Protein AF-A0A540KTK8-F1 (afdb_monomer)

Radius of gyration: 36.91 Å; Cα contacts (8 Å, |Δi|>4): 1486; chains: 1; bounding box: 95×71×93 Å

Mean predicted aligned error: 11.02 Å

Solvent-accessible surface area (backbone atoms only — not comparable to full-atom values): 42888 Å² total; per-residue (Å²): 138,80,81,57,73,76,60,52,56,57,49,34,69,71,64,74,81,53,62,68,55,43,36,83,88,58,86,72,78,98,65,78,81,91,74,79,92,80,66,54,63,96,42,69,66,57,46,52,49,52,51,54,61,67,69,63,66,48,42,72,64,64,72,66,74,51,97,53,94,58,35,65,59,53,51,47,52,49,51,52,56,76,32,62,93,39,93,27,34,44,66,66,49,40,77,24,36,33,46,79,21,66,17,79,89,60,50,68,84,64,63,44,34,71,85,49,83,60,83,89,44,50,72,42,59,31,48,31,44,48,40,85,72,72,78,46,80,72,44,78,41,58,84,63,68,100,51,72,94,51,87,45,50,62,56,81,76,28,48,21,42,38,37,38,45,77,50,70,78,64,75,90,50,67,90,43,44,78,44,81,44,72,74,40,62,33,58,40,74,51,50,20,21,55,50,32,82,72,46,63,87,65,102,49,85,35,37,42,19,36,42,28,28,46,60,22,36,64,48,79,78,61,75,54,76,45,70,56,70,30,33,45,60,34,52,34,34,39,38,44,40,66,81,67,55,75,51,70,73,85,86,68,87,74,67,90,87,67,82,78,92,81,82,86,83,60,70,52,80,61,85,78,92,70,93,82,74,89,89,81,89,79,87,86,83,83,81,86,78,88,86,80,85,87,80,84,86,81,80,88,82,88,78,87,86,75,82,85,86,83,80,83,79,88,74,70,81,71,92,62,58,53,74,53,68,34,82,41,85,82,53,54,46,79,59,48,45,40,32,39,37,34,26,36,72,46,40,79,71,46,68,47,77,45,94,69,78,82,38,47,46,71,33,71,50,74,45,50,46,85,80,36,89,58,34,64,54,59,71,73,52,84,55,72,46,38,39,42,34,44,37,34,22,32,69,56,62,58,64,76,48,61,48,66,42,73,80,44,74,52,72,45,77,49,85,63,90,62,83,89,71,59,42,50,83,75,86,64,93,34,57,47,51,76,46,80,58,89,60,29,44,37,40,30,38,87,66,58,32,40,39,33,33,32,45,72,69,45,22,52,43,40,40,30,47,66,81,45,69,47,39,72,39,36,55,39,82,37,51,65,67,18,57,38,67,35,30,53,9,37,58,80,69,1,54,45,42,45,36,53,75,67,34,50,82,41,55,40,78,44,45,78,42,47,47,79,79,44,77,60,63,42,39,38,31,36,42,21,31,35,30,35,18,55,69,72,72,95,85,76,79,59,69,75,83,54,42,48,26,44,32,44,36,37,40,40,38,36,32,82,57,33,35,37,43,39,40,40,38,41,42,42,75,86,47,64,65,38,53,30,42,32,34,34,35,26,28,32,54,62,43,34,44,34,38,35,35,19,33,26,92,58,72,24,42,80,78,55,35,91,87,35,46,77,29,63,44,76,48,43,39,78,74,42,62,62,86,42,63,57,36,31,65,60,33,30,27,27,58,24,46,35,40,32,33,19,25,98,81,35,41,34,41,32,40,30,50,23,45,84,38,66,50,22,37,36,33,48,28,42,52,44,55,68,49,25,55,67,25,74,36,49,92,70,56,67,76,53,86,36,28,40,34,36,52,18,70,41,62,34,37,70,57,64,90,48,56,58,40,72,50,58,54,77,93,37,55,35,69,38,52,74,48,74,46,31,36,32,36,34,75,32,39,71,91,50,53,68,62,58,58,52,58,65,32,55,87,126

InterPro domains:
  IPR004199 Beta galactosidase small chain/ domain 5 [PF02929] (448-729)
  IPR004199 Beta galactosidase small chain/ domain 5 [SM01038] (442-730)
  IPR006104 Glycosyl hydrolases family 2, sugar binding domain [PF02837] (89-242)
  IPR008979 Galactose-binding-like domain superfamily [SSF49785] (87-242)
  IPR011013 Galactose mutarotase-like domain superfamily [SSF74650] (441-732)
  IPR013783 Immunoglobulin-like fold [G3DSA:2.60.40.10] (321-419)
  IPR014718 Glycoside hydrolase-type carbohydrate-binding [G3DSA:2.70.98.10] (435-731)
  IPR032312 Beta-galactosidase, domain 4 [PF16353] (324-415)
  IPR036156 Beta-Galactosidase/glucuronidase domain superfamily [SSF49303] (324-417)
  IPR050347 Bacterial Beta-galactosidase [PTHR46323] (323-742)

Nearest PDB structures (foldseek):
  6s6z-assembly1_A  TM=7.942E-01  e=2.514E-50  Thermotoga maritima MSB8
  3iaq-assembly1_C  TM=7.699E-01  e=2.601E-45  Escherichia coli K-12
  1px3-assembly1_D  TM=7.746E-01  e=5.656E-45  Escherichia coli
  6x1q-assembly1_A  TM=7.614E-01  e=4.146E-45  Escherichia coli K-12
  1yq2-assembly1_F  TM=7.363E-01  e=3.894E-36  Arthrobacter sp. C2-2

Organism: Malus baccata (NCBI:txid106549)

pLDDT: mean 84.88, std 19.75, range [27.33, 98.75]

Foldseek 3Di:
DDDDPVVVVVVQVVVVPDDLLQDPVPPDDPDDDDDDDDLADPDPVLVVVLVVVVVLQFQVVVVPCDPDPCNLVVQQVVQCSNNPPRPFKDWPFFKWFKDKDQAPVRPPPLCQAPPDDSVVGDIDTPPDFCCVVVPDPKDFDAQDDPFDDDGPDTDRRWIKMKTKDKDADDPVLPQWDKDKDQPDFPDDKWKEKNSHGPDDDDNDMIMIMMIWTLHGSSVVVVNHRDISTGGSNHIIMMGTHHPWDWDFDDPDDDPPVDDDDDDDTDTDTDDPVPPDDDDDDDDPDDDDDDDDDDDDDDDDDDDDPDDDDDDDPPDDPPDFWDKDFAQDAADKCPQKWKKKWKDFLQHTLDIDTDDDDTAGHGGMDIGTQCNDPCNVSVVPDPGQWMKMKMWIWGCQADSNGGGGDTPDIAMDIDDGPDDDFFQDFPQDVFFWDWDDDPQWTWTGDPQQKIWIAGFFQRWGQWIDGSNRTWFHGTKDKAQDWFDDLLQPAAPCQHVVNLCVVVLSVQWDKGWPGKDFPDDDRFKTKIKIKIFGAGDDDPDDDDRVVRGQKIKIWIWIQGSQRKTKIKIKMAGDQPRFFTQFTWMKGWTALQLFKKKWFAFDDAAADPVRGRPTDGHIDIDGQVVLDDFDQQFTGGSKTPFTQKMWRAGPQWKTKIKGFGTPQTGWIKHKHQADSVQRNPGRGSVPGDGHRIIMMITTSAGADPAPPDSNHNGGDPVRTHRSGIDIGMMMMGIIHNVDDSVNVVVSRDDD

Structure (mmCIF, N/CA/C/O backbone):
data_AF-A0A540KTK8-F1
#
_entry.id   AF-A0A540KTK8-F1
#
loop_
_atom_site.group_PDB
_atom_site.id
_atom_site.type_symbol
_atom_site.label_atom_id
_atom_site.label_alt_id
_atom_site.label_comp_id
_atom_site.label_asym_id
_atom_site.label_entity_id
_atom_site.label_seq_id
_atom_site.pdbx_PDB_ins_code
_atom_site.Cartn_x
_atom_site.Cartn_y
_atom_site.Cartn_z
_atom_site.occupancy
_atom_site.B_iso_or_equiv
_atom_site.auth_seq_id
_atom_site.auth_comp_id
_atom_site.auth_asym_id
_atom_site.auth_atom_id
_atom_site.pdbx_PDB_model_num
ATOM 1 N N . MET A 1 1 ? 54.834 -14.622 -42.877 1.00 32.75 1 MET A N 1
ATOM 2 C CA . MET A 1 1 ? 53.481 -14.183 -43.273 1.00 32.75 1 MET A CA 1
ATOM 3 C C . MET A 1 1 ? 52.614 -14.211 -42.028 1.00 32.75 1 MET A C 1
ATOM 5 O O . MET A 1 1 ? 52.207 -15.285 -41.616 1.00 32.75 1 MET A O 1
ATOM 9 N N . ALA A 1 2 ? 52.455 -13.066 -41.367 1.00 29.42 2 ALA A N 1
ATOM 10 C CA . ALA A 1 2 ? 51.596 -12.933 -40.195 1.00 29.42 2 ALA A CA 1
ATOM 11 C C . ALA A 1 2 ? 50.183 -12.587 -40.683 1.00 29.42 2 ALA A C 1
ATOM 13 O O . ALA A 1 2 ? 50.001 -11.571 -41.353 1.00 29.42 2 ALA A O 1
ATOM 14 N N . SER A 1 3 ? 49.210 -13.457 -40.415 1.00 32.19 3 SER A N 1
ATOM 15 C CA . SER A 1 3 ? 47.793 -13.151 -40.616 1.00 32.19 3 SER A CA 1
ATOM 16 C C . SER A 1 3 ? 47.411 -11.979 -39.715 1.00 32.19 3 SER A C 1
ATOM 18 O O . SER A 1 3 ? 47.744 -11.977 -38.532 1.00 32.19 3 SER A O 1
ATOM 20 N N . SER A 1 4 ? 46.726 -10.981 -40.261 1.00 36.34 4 SER A N 1
ATOM 21 C CA . SER A 1 4 ? 46.251 -9.833 -39.495 1.00 36.34 4 SER A CA 1
ATOM 22 C C . SER A 1 4 ? 45.238 -10.277 -38.420 1.00 36.34 4 SER A C 1
ATOM 24 O O . SER A 1 4 ? 44.406 -11.148 -38.677 1.00 36.34 4 SER A O 1
ATOM 26 N N . LEU A 1 5 ? 45.278 -9.656 -37.230 1.00 42.25 5 LEU A N 1
ATOM 27 C CA . LEU A 1 5 ? 44.329 -9.870 -36.114 1.00 42.25 5 LEU A CA 1
ATOM 28 C C . LEU A 1 5 ? 42.838 -10.026 -36.529 1.00 42.25 5 LEU A C 1
ATOM 30 O O . LEU A 1 5 ? 42.141 -10.846 -35.935 1.00 42.25 5 LEU A O 1
ATOM 34 N N . PRO A 1 6 ? 42.311 -9.303 -37.546 1.00 41.12 6 PRO A N 1
ATOM 35 C CA . PRO A 1 6 ? 40.925 -9.455 -37.996 1.00 41.12 6 PRO A CA 1
ATOM 36 C C . PRO A 1 6 ? 40.579 -10.840 -38.559 1.00 41.12 6 PRO A C 1
ATOM 38 O O . PRO A 1 6 ? 39.434 -11.263 -38.432 1.00 41.12 6 PRO A O 1
ATOM 41 N N . GLY A 1 7 ? 41.539 -11.541 -39.174 1.00 43.59 7 GLY A N 1
ATOM 42 C CA . GLY A 1 7 ? 41.338 -12.901 -39.685 1.00 43.59 7 GLY A CA 1
ATOM 43 C C . GLY A 1 7 ? 41.324 -13.958 -38.579 1.00 43.59 7 GLY A C 1
ATOM 44 O O . GLY A 1 7 ? 40.650 -14.975 -38.715 1.00 43.59 7 GLY A O 1
ATOM 45 N N . GLN A 1 8 ? 42.004 -13.695 -37.456 1.00 47.50 8 GLN A N 1
ATOM 46 C CA . GLN A 1 8 ? 42.014 -14.599 -36.305 1.00 47.50 8 GLN A CA 1
ATOM 47 C C . GLN A 1 8 ? 40.641 -14.665 -35.632 1.00 47.50 8 GLN A C 1
ATOM 49 O O . GLN A 1 8 ? 40.170 -15.769 -35.398 1.00 47.50 8 GLN A O 1
ATOM 54 N N . LEU A 1 9 ? 39.952 -13.539 -35.404 1.00 50.25 9 LEU A N 1
ATOM 55 C CA . LEU A 1 9 ? 38.662 -13.545 -34.692 1.00 50.25 9 LEU A CA 1
ATOM 56 C C . LEU A 1 9 ? 37.516 -14.183 -35.494 1.00 50.25 9 LEU A C 1
ATOM 58 O O . LEU A 1 9 ? 36.691 -14.888 -34.924 1.00 50.25 9 LEU A O 1
ATOM 62 N N . VAL A 1 10 ? 37.504 -14.003 -36.821 1.00 50.88 10 VAL A N 1
ATOM 63 C CA . VAL A 1 10 ? 36.563 -14.706 -37.714 1.00 50.88 10 VAL A CA 1
ATOM 64 C C . VAL A 1 10 ? 36.838 -16.213 -37.693 1.00 50.88 10 VAL A C 1
ATOM 66 O O . VAL A 1 10 ? 35.912 -16.991 -37.502 1.00 50.88 10 VAL A O 1
ATOM 69 N N . SER A 1 11 ? 38.112 -16.628 -37.743 1.00 45.78 11 SER A N 1
ATOM 70 C CA . SER A 1 11 ? 38.468 -18.047 -37.600 1.00 45.78 11 SER A CA 1
ATOM 71 C C . SER A 1 11 ? 38.177 -18.614 -36.201 1.00 45.78 11 SER A C 1
ATOM 73 O O . SER A 1 11 ? 37.925 -19.804 -36.071 1.00 45.78 11 SER A O 1
ATOM 75 N N . LEU A 1 12 ? 38.202 -17.787 -35.147 1.00 51.50 12 LEU A N 1
ATOM 76 C CA . LEU A 1 12 ? 37.917 -18.195 -33.765 1.00 51.50 12 LEU A CA 1
ATOM 77 C C . LEU A 1 12 ? 36.414 -18.413 -33.538 1.00 51.50 12 LEU A C 1
ATOM 79 O O . LEU A 1 12 ? 36.048 -19.374 -32.865 1.00 51.50 12 LEU A O 1
ATOM 83 N N . LEU A 1 13 ? 35.563 -17.585 -34.158 1.00 54.03 13 LEU A N 1
ATOM 84 C CA . LEU A 1 13 ? 34.109 -17.783 -34.205 1.00 54.03 13 LEU A CA 1
ATOM 85 C C . LEU A 1 13 ? 33.723 -19.039 -35.011 1.00 54.03 13 LEU A C 1
ATOM 87 O O . LEU A 1 13 ? 32.756 -19.711 -34.667 1.00 54.03 13 LEU A O 1
ATOM 91 N N . GLU A 1 14 ? 34.485 -19.373 -36.057 1.00 50.56 14 GLU A N 1
ATOM 92 C CA . GLU A 1 14 ? 34.220 -20.516 -36.947 1.00 50.56 14 GLU A CA 1
ATOM 93 C C . GLU A 1 14 ? 34.811 -21.852 -36.447 1.00 50.56 14 GLU A C 1
ATOM 95 O O . GLU A 1 14 ? 34.229 -22.907 -36.694 1.00 50.56 14 GLU A O 1
ATOM 100 N N . ASN A 1 15 ? 35.935 -21.842 -35.714 1.00 46.81 15 ASN A N 1
ATOM 101 C CA . ASN A 1 15 ? 36.634 -23.064 -35.276 1.00 46.81 15 ASN A CA 1
ATOM 102 C C . ASN A 1 15 ? 36.137 -23.650 -33.940 1.00 46.81 15 ASN A C 1
ATOM 104 O O . ASN A 1 15 ? 36.645 -24.685 -33.508 1.00 46.81 15 ASN A O 1
ATOM 108 N N . GLY A 1 16 ? 35.183 -23.008 -33.256 1.00 53.53 16 GLY A N 1
ATOM 109 C CA . GLY A 1 16 ? 34.512 -23.553 -32.065 1.00 53.53 16 GLY A CA 1
ATOM 110 C C . GLY A 1 16 ? 35.394 -23.800 -30.829 1.00 53.53 16 GLY A C 1
ATOM 111 O O . GLY A 1 16 ? 34.918 -24.394 -29.864 1.00 53.53 16 GLY A O 1
ATOM 112 N N . GLN A 1 17 ? 36.664 -23.377 -30.839 1.00 55.00 17 GLN A N 1
ATOM 113 C CA . GLN A 1 17 ? 37.607 -23.557 -29.722 1.00 55.00 17 GLN A CA 1
ATOM 114 C C . GLN A 1 17 ? 37.666 -22.367 -28.758 1.00 55.00 17 GLN A C 1
ATOM 116 O O . GLN A 1 17 ? 38.272 -22.480 -27.696 1.00 55.00 17 GLN A O 1
ATOM 121 N N . HIS A 1 18 ? 37.064 -21.232 -29.112 1.00 70.81 18 HIS A N 1
ATOM 122 C CA . HIS A 1 18 ? 37.134 -20.009 -28.323 1.00 70.81 18 HIS A CA 1
ATOM 123 C C . HIS A 1 18 ? 35.743 -19.392 -28.175 1.00 70.81 18 HIS A C 1
ATOM 125 O O . HIS A 1 18 ? 35.092 -19.054 -29.164 1.00 70.81 18 HIS A O 1
ATOM 131 N N . HIS A 1 19 ? 35.276 -19.288 -26.933 1.00 83.38 19 HIS A N 1
ATOM 132 C CA . HIS A 1 19 ? 33.955 -18.777 -26.594 1.00 83.38 19 HIS A CA 1
ATOM 133 C C . HIS A 1 19 ? 34.055 -17.277 -26.309 1.00 83.38 19 HIS A C 1
ATOM 135 O O . HIS A 1 19 ? 34.452 -16.868 -25.225 1.00 83.38 19 HIS A O 1
ATOM 141 N N . VAL A 1 20 ? 33.695 -16.446 -27.288 1.00 85.56 20 VAL A N 1
ATOM 142 C CA . VAL A 1 20 ? 33.786 -14.977 -27.158 1.00 85.56 20 VAL A CA 1
ATOM 143 C C . VAL A 1 20 ? 32.895 -14.395 -26.053 1.00 85.56 20 VAL A C 1
ATOM 145 O O . VAL A 1 20 ? 33.119 -13.266 -25.646 1.00 85.56 20 VAL A O 1
ATOM 148 N N . TRP A 1 21 ? 31.890 -15.145 -25.588 1.00 88.88 21 TRP A N 1
ATOM 149 C CA . TRP A 1 21 ? 31.006 -14.781 -24.472 1.00 88.88 21 TRP A CA 1
ATOM 150 C C . TRP A 1 21 ? 31.538 -15.244 -23.101 1.00 88.88 21 TRP A C 1
ATOM 152 O O . TRP A 1 21 ? 30.820 -15.141 -22.115 1.00 88.88 21 TRP A O 1
ATOM 162 N N . GLU A 1 22 ? 32.750 -15.805 -23.045 1.00 92.62 22 GLU A N 1
ATOM 163 C CA . GLU A 1 22 ? 33.478 -16.168 -21.815 1.00 92.62 22 GLU A CA 1
ATOM 164 C C . GLU A 1 22 ? 34.892 -15.545 -21.812 1.00 92.62 22 GLU A C 1
ATOM 166 O O . GLU A 1 22 ? 35.793 -16.020 -21.119 1.00 92.62 22 GLU A O 1
ATOM 171 N N . ASP A 1 23 ? 35.123 -14.497 -22.615 1.00 89.94 23 ASP A N 1
ATOM 172 C CA . ASP A 1 23 ? 36.412 -13.804 -22.720 1.00 89.94 23 ASP A CA 1
ATOM 173 C C . ASP A 1 23 ? 36.270 -12.324 -22.353 1.00 89.94 23 ASP A C 1
ATOM 175 O O . ASP A 1 23 ? 35.988 -11.464 -23.190 1.00 89.94 23 ASP A O 1
ATOM 179 N N . GLN A 1 24 ? 36.586 -12.024 -21.093 1.00 90.81 24 GLN A N 1
ATOM 180 C CA . GLN A 1 24 ? 36.547 -10.675 -20.517 1.00 90.81 24 GLN A CA 1
ATOM 181 C C . GLN A 1 24 ? 37.462 -9.663 -21.228 1.00 90.81 24 GLN A C 1
ATOM 183 O O . GLN A 1 24 ? 37.325 -8.453 -21.033 1.00 90.81 24 GLN A O 1
ATOM 188 N N . SER A 1 25 ? 38.418 -10.117 -22.047 1.00 88.12 25 SER A N 1
ATOM 189 C CA . SER A 1 25 ? 39.257 -9.219 -22.844 1.00 88.12 25 SER A CA 1
ATOM 190 C C . SER A 1 25 ? 38.543 -8.686 -24.096 1.00 88.12 25 SER A C 1
ATOM 192 O O . SER A 1 25 ? 38.978 -7.683 -24.674 1.00 88.12 25 SER A O 1
ATOM 194 N N . ILE A 1 26 ? 37.419 -9.294 -24.499 1.00 85.81 26 ILE A N 1
ATOM 195 C CA . ILE A 1 26 ? 36.669 -8.970 -25.718 1.00 85.81 26 ILE A CA 1
ATOM 196 C C . ILE A 1 26 ? 35.339 -8.287 -25.368 1.00 85.81 26 ILE A C 1
ATOM 198 O O . ILE A 1 26 ? 34.255 -8.838 -25.494 1.00 85.81 26 ILE A O 1
ATOM 202 N N . ILE A 1 27 ? 35.409 -7.000 -25.025 1.00 84.00 27 ILE A N 1
ATOM 203 C CA . ILE A 1 27 ? 34.213 -6.195 -24.696 1.00 84.00 27 ILE A CA 1
ATOM 204 C C . ILE A 1 27 ? 33.415 -5.807 -25.956 1.00 84.00 27 ILE A C 1
ATOM 206 O O . ILE A 1 27 ? 32.197 -5.616 -25.930 1.00 84.00 27 ILE A O 1
ATOM 210 N N . LYS A 1 28 ? 34.106 -5.599 -27.085 1.00 85.50 28 LYS A N 1
ATOM 211 C CA . LYS A 1 28 ? 33.479 -5.226 -28.359 1.00 85.50 28 LYS A CA 1
ATOM 212 C C . LYS A 1 28 ? 34.345 -5.605 -29.557 1.00 85.50 28 LYS A C 1
ATOM 214 O O . LYS A 1 28 ? 35.549 -5.365 -29.556 1.00 85.50 28 LYS A O 1
ATOM 219 N N . TRP A 1 29 ? 33.719 -6.068 -30.638 1.00 84.44 29 TRP A N 1
ATOM 220 C CA . TRP A 1 29 ? 34.383 -6.270 -31.928 1.00 84.44 29 TRP A CA 1
ATOM 221 C C . TRP A 1 29 ? 33.657 -5.517 -33.041 1.00 84.44 29 TRP A C 1
ATOM 223 O O . TRP A 1 29 ? 32.446 -5.637 -33.204 1.00 84.44 29 TRP A O 1
ATOM 233 N N . ARG A 1 30 ? 34.405 -4.680 -33.777 1.00 85.56 30 ARG A N 1
ATOM 234 C CA . ARG A 1 30 ? 33.902 -3.786 -34.840 1.00 85.56 30 ARG A CA 1
ATOM 235 C C . ARG A 1 30 ? 32.660 -2.935 -34.462 1.00 85.56 30 ARG A C 1
ATOM 237 O O . ARG A 1 30 ? 31.932 -2.451 -35.329 1.00 85.56 30 ARG A O 1
ATOM 244 N N . LYS A 1 31 ? 32.456 -2.676 -33.168 1.00 87.69 31 LYS A N 1
ATOM 245 C CA . LYS A 1 31 ? 31.483 -1.709 -32.642 1.00 87.69 31 LYS A CA 1
ATOM 246 C C . LYS A 1 31 ? 32.111 -0.314 -32.640 1.00 87.69 31 LYS A C 1
ATOM 248 O O . LYS A 1 31 ? 33.236 -0.138 -32.173 1.00 87.69 31 LYS A O 1
ATOM 253 N N . ARG A 1 32 ? 31.382 0.677 -33.157 1.00 85.94 32 ARG A N 1
ATOM 254 C CA . ARG A 1 32 ? 31.798 2.090 -33.134 1.00 85.94 32 ARG A CA 1
ATOM 255 C C . ARG A 1 32 ? 31.865 2.621 -31.699 1.00 85.94 32 ARG A C 1
ATOM 257 O O . ARG A 1 32 ? 31.256 2.061 -30.788 1.00 85.94 32 ARG A O 1
ATOM 264 N N . ASP A 1 33 ? 32.605 3.706 -31.511 1.00 84.81 33 ASP A N 1
ATOM 265 C CA . ASP A 1 33 ? 32.634 4.411 -30.231 1.00 84.81 33 ASP A CA 1
ATOM 266 C C . ASP A 1 33 ? 31.297 5.085 -29.930 1.00 84.81 33 ASP A C 1
ATOM 268 O O . ASP A 1 33 ? 30.526 5.424 -30.835 1.00 84.81 33 ASP A O 1
ATOM 272 N N . ALA A 1 34 ? 31.029 5.256 -28.637 1.00 83.56 34 ALA A N 1
ATOM 273 C CA . ALA A 1 34 ? 29.803 5.866 -28.162 1.00 83.56 34 ALA A CA 1
ATOM 274 C C . ALA A 1 34 ? 29.676 7.325 -28.637 1.00 83.56 34 ALA A C 1
ATOM 276 O O . ALA A 1 34 ? 30.655 8.061 -28.811 1.00 83.56 34 ALA A O 1
ATOM 277 N N . HIS A 1 35 ? 28.435 7.743 -28.854 1.00 81.12 35 HIS A N 1
ATOM 278 C CA . HIS A 1 35 ? 28.073 9.107 -29.212 1.00 81.12 35 HIS A CA 1
ATOM 279 C C . HIS A 1 35 ? 26.664 9.415 -28.695 1.00 81.12 35 HIS A C 1
ATOM 281 O O . HIS A 1 35 ? 25.876 8.501 -28.449 1.00 81.12 35 HIS A O 1
ATOM 287 N N . VAL A 1 36 ? 26.326 10.701 -28.578 1.00 78.31 36 VAL A N 1
ATOM 288 C CA . VAL A 1 36 ? 24.957 11.147 -28.263 1.00 78.31 36 VAL A CA 1
ATOM 289 C C . VAL A 1 36 ? 23.946 10.639 -29.304 1.00 78.31 36 VAL A C 1
ATOM 291 O O . VAL A 1 36 ? 24.340 10.387 -30.446 1.00 78.31 36 VAL A O 1
ATOM 294 N N . PRO A 1 37 ? 22.650 10.490 -28.974 1.00 81.38 37 PRO A N 1
ATOM 295 C CA . PRO A 1 37 ? 21.648 10.024 -29.930 1.00 81.38 37 PRO A CA 1
ATOM 296 C C . PRO A 1 37 ? 21.630 10.849 -31.224 1.00 81.38 37 PRO A C 1
ATOM 298 O O . PRO A 1 37 ? 21.588 12.078 -31.196 1.00 81.38 37 PRO A O 1
ATOM 301 N N . LEU A 1 38 ? 21.632 10.169 -32.375 1.00 81.62 38 LEU A N 1
ATOM 302 C CA . LEU A 1 38 ? 21.627 10.808 -33.693 1.00 81.62 38 LEU A CA 1
ATOM 303 C C . LEU A 1 38 ? 20.331 10.501 -34.438 1.00 81.62 38 LEU A C 1
ATOM 305 O O . LEU A 1 38 ? 19.901 9.351 -34.521 1.00 81.62 38 LEU A O 1
ATOM 309 N N . ARG A 1 39 ? 19.738 11.543 -35.030 1.00 81.75 39 ARG A N 1
ATOM 310 C CA . ARG A 1 39 ? 18.542 11.448 -35.889 1.00 81.75 39 ARG A CA 1
ATOM 311 C C . ARG A 1 39 ? 18.796 11.875 -37.342 1.00 81.75 39 ARG A C 1
ATOM 313 O O . ARG A 1 39 ? 17.875 11.890 -38.146 1.00 81.75 39 ARG A O 1
ATOM 320 N N . CYS A 1 40 ? 20.062 12.158 -37.675 1.00 81.38 40 CYS A N 1
ATOM 321 C CA . CYS A 1 40 ? 20.578 12.368 -39.032 1.00 81.38 40 CYS A CA 1
ATOM 322 C C . CYS A 1 40 ? 19.707 13.313 -39.890 1.00 81.38 40 CYS A C 1
ATOM 324 O O . CYS A 1 40 ? 19.221 12.919 -40.942 1.00 81.38 40 CYS A O 1
ATOM 326 N N . HIS A 1 41 ? 19.495 14.558 -39.452 1.00 79.12 41 HIS A N 1
ATOM 327 C CA . HIS A 1 41 ? 18.825 15.582 -40.266 1.00 79.12 41 HIS A CA 1
ATOM 328 C C . HIS A 1 41 ? 19.802 16.288 -41.217 1.00 79.12 41 HIS A C 1
ATOM 330 O O . HIS A 1 41 ? 20.985 16.412 -40.912 1.00 79.12 41 HIS A O 1
ATOM 336 N N . GLU A 1 42 ? 19.293 16.795 -42.344 1.00 76.12 42 GLU A N 1
ATOM 337 C CA . GLU A 1 42 ? 20.067 17.628 -43.285 1.00 76.12 42 GLU A CA 1
ATOM 338 C C . GLU A 1 42 ? 20.139 19.098 -42.884 1.00 76.12 42 GLU A C 1
ATOM 340 O O . GLU A 1 42 ? 21.022 19.817 -43.342 1.00 76.12 42 GLU A O 1
ATOM 345 N N . SER A 1 43 ? 19.215 19.555 -42.037 1.00 73.56 43 SER A N 1
ATOM 346 C CA . SER A 1 43 ? 19.114 20.953 -41.634 1.00 73.56 43 SER A CA 1
ATOM 347 C C . SER A 1 43 ? 18.835 21.105 -40.143 1.00 73.56 43 SER A C 1
ATOM 349 O O . SER A 1 43 ? 18.205 20.252 -39.506 1.00 73.56 43 SER A O 1
ATOM 351 N N . VAL A 1 44 ? 19.283 22.238 -39.599 1.00 70.06 44 VAL A N 1
ATOM 352 C CA . VAL A 1 44 ? 18.985 22.658 -38.224 1.00 70.06 44 VAL A CA 1
ATOM 353 C C . VAL A 1 44 ? 17.475 22.802 -38.032 1.00 70.06 44 VAL A C 1
ATOM 355 O O . VAL A 1 44 ? 16.938 22.251 -37.078 1.00 70.06 44 VAL A O 1
ATOM 358 N N . ASP A 1 45 ? 16.775 23.434 -38.977 1.00 72.38 45 ASP A N 1
ATOM 359 C CA . ASP A 1 45 ? 15.316 23.603 -38.926 1.00 72.38 45 ASP A CA 1
ATOM 360 C C . ASP A 1 45 ? 14.571 22.266 -38.887 1.00 72.38 45 ASP A C 1
ATOM 362 O O . ASP A 1 45 ? 13.621 22.104 -38.121 1.00 72.38 45 ASP A O 1
ATOM 366 N N . GLY A 1 46 ? 15.016 21.281 -39.675 1.00 74.38 46 GLY A N 1
ATOM 367 C CA . GLY A 1 46 ? 14.446 19.935 -39.661 1.00 74.38 46 GLY A CA 1
ATOM 368 C C . GLY A 1 46 ? 14.625 19.253 -38.306 1.00 74.38 46 GLY A C 1
ATOM 369 O O . GLY A 1 46 ? 13.678 18.660 -37.790 1.00 74.38 46 GLY A O 1
ATOM 370 N N . SER A 1 47 ? 15.810 19.399 -37.706 1.00 73.50 47 SER A N 1
ATOM 371 C CA . SER A 1 47 ? 16.112 18.888 -36.364 1.00 73.50 47 SER A CA 1
ATOM 372 C C . SER A 1 47 ? 15.259 19.569 -35.287 1.00 73.50 47 SER A C 1
ATOM 374 O O . SER A 1 47 ? 14.623 18.896 -34.474 1.00 73.50 47 SER A O 1
ATOM 376 N N . LEU A 1 48 ? 15.172 20.903 -35.310 1.00 73.06 48 LEU A N 1
ATOM 377 C CA . LEU A 1 48 ? 14.367 21.678 -34.362 1.00 73.06 48 LEU A CA 1
ATOM 378 C C . LEU A 1 48 ? 12.879 21.356 -34.488 1.00 73.06 48 LEU A C 1
ATOM 380 O O . LEU A 1 48 ? 12.211 21.169 -33.474 1.00 73.06 48 LEU A O 1
ATOM 384 N N . LYS A 1 49 ? 12.358 21.240 -35.715 1.00 78.75 49 LYS A N 1
ATOM 385 C CA . LYS A 1 49 ? 10.963 20.863 -35.964 1.00 78.75 49 LYS A CA 1
ATOM 386 C C . LYS A 1 49 ? 10.661 19.466 -35.430 1.00 78.75 49 LYS A C 1
ATOM 388 O O . LYS A 1 49 ? 9.662 19.295 -34.734 1.00 78.75 49 LYS A O 1
ATOM 393 N N . TYR A 1 50 ? 11.531 18.496 -35.711 1.00 83.31 50 TYR A N 1
ATOM 394 C CA . TYR A 1 50 ? 11.392 17.137 -35.198 1.00 83.31 50 TYR A CA 1
ATOM 395 C C . TYR A 1 50 ? 11.330 17.126 -33.666 1.00 83.31 50 TYR A C 1
ATOM 397 O O . TYR A 1 50 ? 10.389 16.583 -33.087 1.00 83.31 50 TYR A O 1
ATOM 405 N N . TRP A 1 51 ? 12.276 17.786 -32.994 1.00 79.62 51 TRP A N 1
ATOM 406 C CA . TRP A 1 51 ? 12.269 17.845 -31.534 1.00 79.62 51 TRP A CA 1
ATOM 407 C C . TRP A 1 51 ? 11.061 18.605 -30.996 1.00 79.62 51 TRP A C 1
ATOM 409 O O . TRP A 1 51 ? 10.442 18.156 -30.034 1.00 79.62 51 TRP A O 1
ATOM 419 N N . TYR A 1 52 ? 10.669 19.715 -31.616 1.00 80.06 52 TYR A N 1
ATOM 420 C CA . TYR A 1 52 ? 9.487 20.474 -31.218 1.00 80.06 52 TYR A CA 1
ATOM 421 C C . TYR A 1 52 ? 8.212 19.626 -31.285 1.00 80.06 52 TYR A C 1
ATOM 423 O O . TYR A 1 52 ? 7.437 19.620 -30.332 1.00 80.06 52 TYR A O 1
ATOM 431 N N . GLU A 1 53 ? 8.009 18.860 -32.359 1.00 80.50 53 GLU A N 1
ATOM 432 C CA . GLU A 1 53 ? 6.862 17.956 -32.499 1.00 80.50 53 GLU A CA 1
ATOM 433 C C . GLU A 1 53 ? 6.865 16.849 -31.436 1.00 80.50 53 GLU A C 1
ATOM 435 O O . GLU A 1 53 ? 5.816 16.518 -30.887 1.00 80.50 53 GLU A O 1
ATOM 440 N N . ARG A 1 54 ? 8.037 16.312 -31.084 1.00 80.88 54 ARG A N 1
ATOM 441 C CA . ARG A 1 54 ? 8.175 15.219 -30.102 1.00 80.88 54 ARG A CA 1
ATOM 442 C C . ARG A 1 54 ? 8.120 15.724 -28.660 1.00 80.88 54 ARG A C 1
ATOM 444 O O . ARG A 1 54 ? 7.816 14.962 -27.757 1.00 80.88 54 ARG A O 1
ATOM 451 N N . ASN A 1 55 ? 8.286 17.028 -28.450 1.00 74.62 55 ASN A N 1
ATOM 452 C CA . ASN A 1 55 ? 8.041 17.702 -27.174 1.00 74.62 55 ASN A CA 1
ATOM 453 C C . ASN A 1 55 ? 6.557 18.068 -26.935 1.00 74.62 55 ASN A C 1
ATOM 455 O O . ASN A 1 55 ? 6.224 18.640 -25.886 1.00 74.62 55 ASN A O 1
ATOM 459 N N . LYS A 1 56 ? 5.658 17.754 -27.887 1.00 71.69 56 LYS A N 1
ATOM 460 C CA . LYS A 1 56 ? 4.196 17.944 -27.774 1.00 71.69 56 LYS A CA 1
ATOM 461 C C . LYS A 1 56 ? 3.447 16.734 -27.202 1.00 71.69 56 LYS A C 1
ATOM 463 O O . LYS A 1 56 ? 2.225 16.674 -27.318 1.00 71.69 56 LYS A O 1
ATOM 468 N N . VAL A 1 57 ? 4.144 15.777 -26.590 1.00 64.38 57 VAL A N 1
ATOM 469 C CA . VAL A 1 57 ? 3.492 14.633 -25.937 1.00 64.38 57 VAL A CA 1
ATOM 470 C C . VAL A 1 57 ? 2.613 15.146 -24.787 1.00 64.38 57 VAL A C 1
ATOM 472 O O . VAL A 1 57 ? 3.068 15.891 -23.920 1.00 64.38 57 VAL A O 1
ATOM 475 N N . SER A 1 58 ? 1.326 14.803 -24.847 1.00 61.50 58 SER A N 1
ATOM 476 C CA . SER A 1 58 ? 0.292 15.173 -23.872 1.00 61.50 58 SER A CA 1
ATOM 477 C C . SER A 1 58 ? 0.186 14.118 -22.768 1.00 61.50 58 SER A C 1
ATOM 479 O O . SER A 1 58 ? 0.476 12.950 -23.025 1.00 61.50 58 SER A O 1
ATOM 481 N N . PHE A 1 59 ? -0.327 14.492 -21.589 1.00 58.81 59 PHE A N 1
ATOM 482 C CA . PHE A 1 59 ? -0.604 13.580 -20.465 1.00 58.81 59 PHE A CA 1
ATOM 483 C C . PHE A 1 59 ? -1.439 12.343 -20.859 1.00 58.81 59 PHE A C 1
ATOM 485 O O . PHE A 1 59 ? -1.367 11.298 -20.220 1.00 58.81 59 PHE A O 1
ATOM 492 N N . VAL A 1 60 ? -2.255 12.435 -21.917 1.00 57.12 60 VAL A N 1
ATOM 493 C CA . VAL A 1 60 ? -3.071 11.303 -22.395 1.00 57.12 60 VAL A CA 1
ATOM 494 C C . VAL A 1 60 ? -2.189 10.144 -22.877 1.00 57.12 60 VAL A C 1
ATOM 496 O O . VAL A 1 60 ? -2.565 8.990 -22.718 1.00 57.12 60 VAL A O 1
ATOM 499 N N . VAL A 1 61 ? -0.999 10.445 -23.406 1.00 58.62 61 VAL A N 1
ATOM 500 C CA . VAL A 1 61 ? -0.043 9.452 -23.923 1.00 58.62 61 VAL A CA 1
ATOM 501 C C . VAL A 1 61 ? 0.752 8.786 -22.793 1.00 58.62 61 VAL A C 1
ATOM 503 O O . VAL A 1 61 ? 1.156 7.637 -22.925 1.00 58.62 61 VAL A O 1
ATOM 506 N N . SER A 1 62 ? 0.954 9.455 -21.651 1.00 54.47 62 SER A N 1
ATOM 507 C CA . SER A 1 62 ? 1.569 8.808 -20.481 1.00 54.47 62 SER A CA 1
ATOM 508 C C . SER A 1 62 ? 0.614 7.829 -19.795 1.00 54.47 62 SER A C 1
ATOM 510 O O . SER A 1 62 ? 1.061 6.807 -19.290 1.00 54.47 62 SER A O 1
ATOM 512 N N . ASN A 1 63 ? -0.700 8.084 -19.836 1.00 53.72 63 ASN A N 1
ATOM 513 C CA . ASN A 1 63 ? -1.707 7.159 -19.300 1.00 53.72 63 ASN A CA 1
ATOM 514 C C . ASN A 1 63 ? -1.867 5.870 -20.125 1.00 53.72 63 ASN A C 1
ATOM 516 O O . ASN A 1 63 ? -2.460 4.917 -19.631 1.00 53.72 63 ASN A O 1
ATOM 520 N N . SER A 1 64 ? -1.372 5.831 -21.368 1.00 53.03 64 SER A N 1
ATOM 521 C CA . SER A 1 64 ? -1.411 4.638 -22.226 1.00 53.03 64 SER A CA 1
ATOM 522 C C . SER A 1 64 ? -0.169 3.753 -22.107 1.00 53.03 64 SER A C 1
ATOM 524 O O . SER A 1 64 ? -0.077 2.757 -22.816 1.00 53.03 64 SER A O 1
ATOM 526 N N . ALA A 1 65 ? 0.796 4.092 -21.245 1.00 54.72 65 ALA A N 1
ATOM 527 C CA . ALA A 1 65 ? 1.890 3.188 -20.902 1.00 54.72 65 ALA A CA 1
ATOM 528 C C . ALA A 1 65 ? 1.355 2.087 -19.971 1.00 54.72 65 ALA A C 1
ATOM 530 O O . ALA A 1 65 ? 1.523 2.140 -18.754 1.00 54.72 65 ALA A O 1
ATOM 531 N N . VAL A 1 66 ? 0.631 1.128 -20.547 1.00 53.19 66 VAL A N 1
ATOM 532 C CA . VAL A 1 66 ? 0.052 -0.007 -19.830 1.00 53.19 66 VAL A CA 1
ATOM 533 C C . VAL A 1 66 ? 0.937 -1.238 -19.985 1.00 53.19 66 VAL A C 1
ATOM 535 O O . VAL A 1 66 ? 1.306 -1.631 -21.087 1.00 53.19 66 VAL A O 1
ATOM 538 N N . TRP A 1 67 ? 1.263 -1.856 -18.851 1.00 61.25 67 TRP A N 1
ATOM 539 C CA . TRP A 1 67 ? 1.856 -3.189 -18.776 1.00 61.25 67 TRP A CA 1
ATOM 540 C C . TRP A 1 67 ? 0.733 -4.230 -18.857 1.00 61.25 67 TRP A C 1
ATOM 542 O O . TRP A 1 67 ? 0.351 -4.827 -17.855 1.00 61.25 67 TRP A O 1
ATOM 552 N N . ASN A 1 68 ? 0.132 -4.367 -20.037 1.00 74.56 68 ASN A N 1
ATOM 553 C CA . ASN A 1 68 ? -0.932 -5.330 -20.330 1.00 74.56 68 ASN A CA 1
ATOM 554 C C . ASN A 1 68 ? -0.641 -6.057 -21.658 1.00 74.56 68 ASN A C 1
ATOM 556 O O . ASN A 1 68 ? 0.427 -5.883 -22.248 1.00 74.56 68 ASN A O 1
ATOM 560 N N . ASP A 1 69 ? -1.604 -6.833 -22.154 1.00 72.31 69 ASP A N 1
ATOM 561 C CA . ASP A 1 69 ? -1.477 -7.581 -23.413 1.00 72.31 69 ASP A CA 1
ATOM 562 C C . ASP A 1 69 ? -1.229 -6.684 -24.649 1.00 72.31 69 ASP A C 1
ATOM 564 O O . ASP A 1 69 ? -0.727 -7.160 -25.669 1.00 72.31 69 ASP A O 1
ATOM 568 N N . ASP A 1 70 ? -1.497 -5.375 -24.558 1.00 80.44 70 ASP A N 1
ATOM 569 C CA . ASP A 1 70 ? -1.253 -4.405 -25.633 1.00 80.44 70 ASP A CA 1
ATOM 570 C C . ASP A 1 70 ? 0.189 -3.861 -25.642 1.00 80.44 70 ASP A C 1
ATOM 572 O O . ASP A 1 70 ? 0.576 -3.153 -26.577 1.00 80.44 70 ASP A O 1
ATOM 576 N N . ALA A 1 71 ? 1.012 -4.190 -24.637 1.00 81.88 71 ALA A N 1
ATOM 577 C CA . ALA A 1 71 ? 2.361 -3.639 -24.475 1.00 81.88 71 ALA A CA 1
ATOM 578 C C . ALA A 1 71 ? 3.259 -3.886 -25.700 1.00 81.88 71 ALA A C 1
ATOM 580 O O . ALA A 1 71 ? 4.036 -3.013 -26.089 1.00 81.88 71 ALA A O 1
ATOM 581 N N . VAL A 1 72 ? 3.115 -5.045 -26.355 1.00 86.12 72 VAL A N 1
ATOM 582 C CA . VAL A 1 72 ? 3.855 -5.383 -27.584 1.00 86.12 72 VAL A CA 1
ATOM 583 C C . VAL A 1 72 ? 3.500 -4.424 -28.719 1.00 86.12 72 VAL A C 1
ATOM 585 O O . VAL A 1 72 ? 4.388 -3.888 -29.381 1.00 86.12 72 VAL A O 1
ATOM 588 N N . VAL A 1 73 ? 2.206 -4.182 -28.939 1.00 86.88 73 VAL A N 1
ATOM 589 C CA . VAL A 1 73 ? 1.735 -3.262 -29.984 1.00 86.88 73 VAL A CA 1
ATOM 590 C C . VAL A 1 73 ? 2.201 -1.843 -29.669 1.00 86.88 73 VAL A C 1
ATOM 592 O O . VAL A 1 73 ? 2.766 -1.179 -30.536 1.00 86.88 73 VAL A O 1
ATOM 595 N N . GLY A 1 74 ? 2.068 -1.413 -28.411 1.00 84.81 74 GLY A N 1
ATOM 596 C CA . GLY A 1 74 ? 2.533 -0.103 -27.958 1.00 84.81 74 GLY A CA 1
ATOM 597 C C . GLY A 1 74 ? 4.037 0.113 -28.157 1.00 84.81 74 GLY A C 1
ATOM 598 O O . GLY A 1 74 ? 4.453 1.193 -28.584 1.00 84.81 74 GLY A O 1
ATOM 599 N N . ALA A 1 75 ? 4.862 -0.910 -27.914 1.00 84.94 75 ALA A N 1
ATOM 600 C CA . ALA A 1 75 ? 6.303 -0.849 -28.154 1.00 84.94 75 ALA A CA 1
ATOM 601 C C . ALA A 1 75 ? 6.631 -0.674 -29.647 1.00 84.94 75 ALA A C 1
ATOM 603 O O . ALA A 1 75 ? 7.434 0.191 -30.005 1.00 84.94 75 ALA A O 1
ATOM 604 N N . LEU A 1 76 ? 5.972 -1.433 -30.530 1.00 90.19 76 LEU A N 1
ATOM 605 C CA . LEU A 1 76 ? 6.170 -1.330 -31.980 1.00 90.19 76 LEU A CA 1
ATOM 606 C C . LEU A 1 76 ? 5.682 0.014 -32.546 1.00 90.19 76 LEU A C 1
ATOM 608 O O . LEU A 1 76 ? 6.365 0.619 -33.378 1.00 90.19 76 LEU A O 1
ATOM 612 N N . ASP A 1 77 ? 4.547 0.519 -32.062 1.00 88.62 77 ASP A N 1
ATOM 613 C CA . ASP A 1 77 ? 4.028 1.835 -32.438 1.00 88.62 77 ASP A CA 1
ATOM 614 C C . ASP A 1 77 ? 4.965 2.960 -31.987 1.00 88.62 77 ASP A C 1
ATOM 616 O O . ASP A 1 77 ? 5.215 3.906 -32.741 1.00 88.62 77 ASP A O 1
ATOM 620 N N . SER A 1 78 ? 5.537 2.844 -30.784 1.00 85.94 78 SER A N 1
ATOM 621 C CA . SER A 1 78 ? 6.554 3.770 -30.279 1.00 85.94 78 SER A CA 1
ATOM 622 C C . SER A 1 78 ? 7.797 3.770 -31.175 1.00 85.94 78 SER A C 1
ATOM 624 O O . SER A 1 78 ? 8.215 4.833 -31.649 1.00 85.94 78 SER A O 1
ATOM 626 N N . ALA A 1 79 ? 8.336 2.592 -31.499 1.00 88.81 79 ALA A N 1
ATOM 627 C CA . ALA A 1 79 ? 9.492 2.448 -32.384 1.00 88.81 79 ALA A CA 1
ATOM 628 C C . ALA A 1 79 ? 9.252 3.106 -33.755 1.00 88.81 79 ALA A C 1
ATOM 630 O O . ALA A 1 79 ? 10.082 3.867 -34.268 1.00 88.81 79 ALA A O 1
ATOM 631 N N . ALA A 1 80 ? 8.075 2.868 -34.343 1.00 90.62 80 ALA A N 1
ATOM 632 C CA . ALA A 1 80 ? 7.668 3.476 -35.605 1.00 90.62 80 ALA A CA 1
ATOM 633 C C . ALA A 1 80 ? 7.505 5.002 -35.487 1.00 90.62 80 ALA A C 1
ATOM 635 O O . ALA A 1 80 ? 7.913 5.756 -36.380 1.00 90.62 80 ALA A O 1
ATOM 636 N N . LEU A 1 81 ? 6.938 5.484 -34.378 1.00 88.50 81 LEU A N 1
ATOM 637 C CA . LEU A 1 81 ? 6.727 6.903 -34.118 1.00 88.50 81 LEU A CA 1
ATOM 638 C C . LEU A 1 81 ? 8.047 7.676 -34.064 1.00 88.50 81 LEU A C 1
ATOM 640 O O . LEU A 1 81 ? 8.109 8.768 -34.637 1.00 88.50 81 LEU A O 1
ATOM 644 N N . TRP A 1 82 ? 9.082 7.140 -33.412 1.00 87.00 82 TRP A N 1
ATOM 645 C CA . TRP A 1 82 ? 10.375 7.814 -33.232 1.00 87.00 82 TRP A CA 1
ATOM 646 C C . TRP A 1 82 ? 11.180 7.962 -34.524 1.00 87.00 82 TRP A C 1
ATOM 648 O O . TRP A 1 82 ? 11.958 8.905 -34.653 1.00 87.00 82 TRP A O 1
ATOM 658 N N . VAL A 1 83 ? 10.959 7.100 -35.516 1.00 90.44 83 VAL A N 1
ATOM 659 C CA . VAL A 1 83 ? 11.617 7.221 -36.830 1.00 90.44 83 VAL A CA 1
ATOM 660 C C . VAL A 1 83 ? 10.766 7.942 -37.875 1.00 90.44 83 VAL A C 1
ATOM 662 O O . VAL A 1 83 ? 11.260 8.313 -38.941 1.00 90.44 83 VAL A O 1
ATOM 665 N N . LYS A 1 84 ? 9.481 8.178 -37.588 1.00 89.44 84 LYS A N 1
ATOM 666 C CA . LYS A 1 84 ? 8.547 8.801 -38.530 1.00 89.44 84 LYS A CA 1
ATOM 667 C C . LYS A 1 84 ? 9.028 10.188 -38.964 1.00 89.44 84 LYS A C 1
ATOM 669 O O . LYS A 1 84 ? 9.202 11.087 -38.138 1.00 89.44 84 LYS A O 1
ATOM 674 N N . GLY A 1 85 ? 9.163 10.361 -40.280 1.00 87.00 85 GLY A N 1
ATOM 675 C CA . GLY A 1 85 ? 9.569 11.617 -40.916 1.00 87.00 85 GLY A CA 1
ATOM 676 C C . GLY A 1 85 ? 11.081 11.861 -40.954 1.00 87.00 85 GLY A C 1
ATOM 677 O O . GLY A 1 85 ? 11.496 12.915 -41.431 1.00 87.00 85 GLY A O 1
ATOM 678 N N . LEU A 1 86 ? 11.905 10.919 -40.480 1.00 89.88 86 LEU A N 1
ATOM 679 C CA . LEU A 1 86 ? 13.360 11.024 -40.568 1.00 89.88 86 LEU A CA 1
ATOM 680 C C . LEU A 1 86 ? 13.858 10.490 -41.922 1.00 89.88 86 LEU A C 1
ATOM 682 O O . LEU A 1 86 ? 13.620 9.325 -42.235 1.00 89.88 86 LEU A O 1
ATOM 686 N N . PRO A 1 87 ? 14.581 11.292 -42.727 1.00 88.06 87 PRO A N 1
ATOM 687 C CA . PRO A 1 87 ? 15.015 10.870 -44.062 1.00 88.06 87 PRO A CA 1
ATOM 688 C C . PRO A 1 87 ? 16.133 9.819 -44.026 1.00 88.06 87 PRO A C 1
ATOM 690 O O . PRO A 1 87 ? 16.292 9.045 -44.967 1.00 88.06 87 PRO A O 1
ATOM 693 N N . PHE A 1 88 ? 16.908 9.779 -42.937 1.00 92.50 88 PHE A N 1
ATOM 694 C CA . PHE A 1 88 ? 18.124 8.970 -42.813 1.00 92.50 88 PHE A CA 1
ATOM 695 C C . PHE A 1 88 ? 18.139 8.049 -41.595 1.00 92.50 88 PHE A C 1
ATOM 697 O O . PHE A 1 88 ? 19.203 7.615 -41.152 1.00 92.50 88 PHE A O 1
ATOM 704 N N . VAL A 1 89 ? 16.959 7.752 -41.057 1.00 93.81 89 VAL A N 1
ATOM 705 C CA . VAL A 1 89 ? 16.774 6.776 -39.986 1.00 93.81 89 VAL A CA 1
ATOM 706 C C . VAL A 1 89 ? 15.625 5.860 -40.373 1.00 93.81 89 VAL A C 1
ATOM 708 O O . VAL A 1 89 ? 14.571 6.329 -40.790 1.00 93.81 89 VAL A O 1
ATOM 711 N N . LYS A 1 90 ? 15.822 4.552 -40.233 1.00 93.50 90 LYS A N 1
ATOM 712 C CA . LYS A 1 90 ? 14.793 3.541 -40.481 1.00 93.50 90 LYS A CA 1
ATOM 713 C C . LYS A 1 90 ? 14.764 2.579 -39.305 1.00 93.50 90 LYS A C 1
ATOM 715 O O . LYS A 1 90 ? 15.814 2.078 -38.921 1.00 93.50 90 LYS A O 1
ATOM 720 N N . SER A 1 91 ? 13.586 2.317 -38.749 1.00 95.25 91 SER A N 1
ATOM 721 C CA . SER A 1 91 ? 13.437 1.266 -37.743 1.00 95.25 91 SER A CA 1
ATOM 722 C C . SER A 1 91 ? 13.424 -0.105 -38.419 1.00 95.25 91 SER A C 1
ATOM 724 O O . SER A 1 91 ? 12.855 -0.269 -39.502 1.00 95.25 91 SER A O 1
ATOM 726 N N . LEU A 1 92 ? 14.092 -1.064 -37.789 1.00 96.88 92 LEU A N 1
ATOM 727 C CA . LEU A 1 92 ? 13.997 -2.493 -38.065 1.00 96.88 92 LEU A CA 1
ATOM 728 C C . LEU A 1 92 ? 13.159 -3.214 -36.999 1.00 96.88 92 LEU A C 1
ATOM 730 O O . LEU A 1 92 ? 12.997 -4.428 -37.103 1.00 96.88 92 LEU A O 1
ATOM 734 N N . SER A 1 93 ? 12.625 -2.500 -36.001 1.00 96.31 93 SER A N 1
ATOM 735 C CA . SER A 1 93 ? 11.670 -3.052 -35.038 1.00 96.31 93 SER A CA 1
ATOM 736 C C . SER A 1 93 ? 10.441 -3.611 -35.773 1.00 96.31 93 SER A C 1
ATOM 738 O O . SER A 1 93 ? 9.998 -3.071 -36.791 1.00 96.31 93 SER A O 1
ATOM 740 N N . GLY A 1 94 ? 9.915 -4.734 -35.295 1.00 96.06 94 GLY A N 1
ATOM 741 C CA . GLY A 1 94 ? 8.875 -5.521 -35.955 1.00 96.06 94 GLY A CA 1
ATOM 742 C C . GLY A 1 94 ? 8.988 -7.007 -35.624 1.00 96.06 94 GLY A C 1
ATOM 743 O O . GLY A 1 94 ? 9.748 -7.402 -34.749 1.00 96.06 94 GLY A O 1
ATOM 744 N N . TYR A 1 95 ? 8.254 -7.855 -36.341 1.00 97.31 95 TYR A N 1
ATOM 745 C CA . TYR A 1 95 ? 8.296 -9.306 -36.135 1.00 97.31 95 TYR A CA 1
ATOM 746 C C . TYR A 1 95 ? 9.460 -9.941 -36.896 1.00 97.31 95 TYR A C 1
ATOM 748 O O . TYR A 1 95 ? 9.513 -9.887 -38.126 1.00 97.31 95 TYR A O 1
ATOM 756 N N . TRP A 1 96 ? 10.396 -10.535 -36.162 1.00 98.31 96 TRP A N 1
ATOM 757 C CA . TRP A 1 96 ? 11.572 -11.207 -36.713 1.00 98.31 96 TRP A CA 1
ATOM 758 C C . TRP A 1 96 ? 11.379 -12.717 -36.629 1.00 98.31 96 TRP A C 1
ATOM 760 O O . TRP A 1 96 ? 10.711 -13.208 -35.722 1.00 98.31 96 TRP A O 1
ATOM 770 N N . LYS A 1 97 ? 11.968 -13.469 -37.562 1.00 98.44 97 LYS A N 1
ATOM 771 C CA . LYS A 1 97 ? 12.051 -14.929 -37.446 1.00 98.44 97 LYS A CA 1
ATOM 772 C C . LYS A 1 97 ? 12.932 -15.279 -36.254 1.00 98.44 97 LYS A C 1
ATOM 774 O O . LYS A 1 97 ? 14.011 -14.704 -36.121 1.00 98.44 97 LYS A O 1
ATOM 779 N N . PHE A 1 98 ? 12.482 -16.204 -35.415 1.00 98.62 98 PHE A N 1
ATOM 780 C CA . PHE A 1 98 ? 13.141 -16.529 -34.157 1.00 98.62 98 PHE A CA 1
ATOM 781 C C . PHE A 1 98 ? 13.214 -18.038 -33.909 1.00 98.62 98 PHE A C 1
ATOM 783 O O . PHE A 1 98 ? 12.271 -18.777 -34.193 1.00 98.62 98 PHE A O 1
ATOM 790 N N . PHE A 1 99 ? 14.346 -18.478 -33.366 1.00 98.38 99 PHE A N 1
ATOM 791 C CA . PHE A 1 99 ? 14.587 -19.840 -32.903 1.00 98.38 99 PHE A CA 1
ATOM 792 C C . PHE A 1 99 ? 15.399 -19.794 -31.608 1.00 98.38 99 PHE A C 1
ATOM 794 O O . PHE A 1 99 ? 16.447 -19.151 -31.574 1.00 98.38 99 PHE A O 1
ATOM 801 N N . LEU A 1 100 ? 14.951 -20.490 -30.561 1.00 98.38 100 LEU A N 1
ATOM 802 C CA . LEU A 1 100 ? 15.708 -20.627 -29.317 1.00 98.38 100 LEU A CA 1
ATOM 803 C C . LEU A 1 100 ? 16.411 -21.991 -29.275 1.00 98.38 100 LEU A C 1
ATOM 805 O O . LEU A 1 100 ? 15.760 -23.034 -29.250 1.00 98.38 100 LEU A O 1
ATOM 809 N N . ALA A 1 101 ? 17.742 -21.980 -29.242 1.00 97.69 101 ALA A N 1
ATOM 810 C CA . ALA A 1 101 ? 18.556 -23.165 -28.990 1.00 97.69 101 ALA A CA 1
ATOM 811 C C . ALA A 1 101 ? 18.816 -23.338 -27.486 1.00 97.69 101 ALA A C 1
ATOM 813 O O . ALA A 1 101 ? 18.923 -22.357 -26.749 1.00 97.69 101 ALA A O 1
ATOM 814 N N . SER A 1 102 ? 19.007 -24.582 -27.036 1.00 96.38 102 SER A N 1
ATOM 815 C CA . SER A 1 102 ? 19.327 -24.876 -25.630 1.00 96.38 102 SER A CA 1
ATOM 816 C C . SER A 1 102 ? 20.706 -24.361 -25.198 1.00 96.38 102 SER A C 1
ATOM 818 O O . SER A 1 102 ? 20.921 -24.100 -24.019 1.00 96.38 102 SER A O 1
ATOM 820 N N . ASN A 1 103 ? 21.652 -24.253 -26.136 1.00 95.00 103 ASN A N 1
ATOM 821 C CA . ASN A 1 103 ? 23.001 -23.730 -25.921 1.00 95.00 103 ASN A CA 1
ATOM 822 C C . ASN A 1 103 ? 23.636 -23.257 -27.250 1.00 95.00 103 ASN A C 1
ATOM 824 O O . ASN A 1 103 ? 23.121 -23.604 -28.321 1.00 95.00 103 ASN A O 1
ATOM 828 N N . PRO A 1 104 ? 24.774 -22.530 -27.215 1.00 92.06 104 PRO A N 1
ATOM 829 C CA . PRO A 1 104 ? 25.435 -22.000 -28.410 1.00 92.06 104 PRO A CA 1
ATOM 830 C C . PRO A 1 104 ? 25.844 -23.046 -29.450 1.00 92.06 104 PRO A C 1
ATOM 832 O O . PRO A 1 104 ? 25.931 -22.726 -30.632 1.00 92.06 104 PRO A O 1
ATOM 835 N N . LYS A 1 105 ? 26.098 -24.294 -29.034 1.00 89.81 105 LYS A N 1
ATOM 836 C CA . LYS A 1 105 ? 26.528 -25.386 -29.927 1.00 89.81 105 LYS A CA 1
ATOM 837 C C . LYS A 1 105 ? 25.363 -26.012 -30.697 1.00 89.81 105 LYS A C 1
ATOM 839 O O . LYS A 1 105 ? 25.593 -26.692 -31.692 1.00 89.81 105 LYS A O 1
ATOM 844 N N . ASN A 1 106 ? 24.131 -25.761 -30.256 1.00 94.25 106 ASN A N 1
ATOM 845 C CA . ASN A 1 106 ? 22.907 -26.332 -30.817 1.00 94.25 106 ASN A CA 1
ATOM 846 C C . ASN A 1 106 ? 22.141 -25.354 -31.725 1.00 94.25 106 ASN A C 1
ATOM 848 O O . ASN A 1 106 ? 20.997 -25.627 -32.093 1.00 94.25 106 ASN A O 1
ATOM 852 N N . VAL A 1 107 ? 22.734 -24.212 -32.084 1.00 95.00 107 VAL A N 1
ATOM 853 C CA . VAL A 1 107 ? 22.122 -23.294 -33.053 1.00 95.00 107 VAL A CA 1
ATOM 854 C C . VAL A 1 107 ? 22.081 -23.927 -34.453 1.00 95.00 107 VAL A C 1
ATOM 856 O O . VAL A 1 107 ? 22.987 -24.689 -34.803 1.00 95.00 107 VAL A O 1
ATOM 859 N N . PRO A 1 108 ? 21.066 -23.638 -35.291 1.00 95.50 108 PRO A N 1
ATOM 860 C CA . PRO A 1 108 ? 20.979 -24.228 -36.623 1.00 95.50 108 PRO A CA 1
ATOM 861 C C . PRO A 1 108 ? 22.196 -23.867 -37.483 1.00 95.50 108 PRO A C 1
ATOM 863 O O . PRO A 1 108 ? 22.599 -22.704 -37.563 1.00 95.50 108 PRO A O 1
ATOM 866 N N . LEU A 1 109 ? 22.784 -24.873 -38.134 1.00 92.44 109 LEU A N 1
ATOM 867 C CA . LEU A 1 109 ? 23.996 -24.695 -38.931 1.00 92.44 109 LEU A CA 1
ATOM 868 C C . LEU A 1 109 ? 23.774 -23.638 -40.021 1.00 92.44 109 LEU A C 1
ATOM 870 O O . LEU A 1 109 ? 22.782 -23.688 -40.750 1.00 92.44 109 LEU A O 1
ATOM 874 N N . ASN A 1 110 ? 24.712 -22.697 -40.130 1.00 92.69 110 ASN A N 1
ATOM 875 C CA . ASN A 1 110 ? 24.705 -21.622 -41.124 1.00 92.69 110 ASN A CA 1
ATOM 876 C C . ASN A 1 110 ? 23.416 -20.779 -41.131 1.00 92.69 110 ASN A C 1
ATOM 878 O O . ASN A 1 110 ? 23.044 -20.210 -42.158 1.00 92.69 110 ASN A O 1
ATOM 882 N N . PHE A 1 111 ? 22.727 -20.644 -39.988 1.00 95.56 111 PHE A N 1
ATOM 883 C CA . PHE A 1 111 ? 21.508 -19.830 -39.903 1.00 95.56 111 PHE A CA 1
ATOM 884 C C . PHE A 1 111 ? 21.731 -18.352 -40.260 1.00 95.56 111 PHE A C 1
ATOM 886 O O . PHE A 1 111 ? 20.763 -17.630 -40.459 1.00 95.56 111 PHE A O 1
ATOM 893 N N . HIS A 1 112 ? 22.972 -17.868 -40.321 1.00 93.31 112 HIS A N 1
ATOM 894 C CA . HIS A 1 112 ? 23.305 -16.500 -40.718 1.00 93.31 112 HIS A CA 1
ATOM 895 C C . HIS A 1 112 ? 23.362 -16.296 -42.242 1.00 93.31 112 HIS A C 1
ATOM 897 O O . HIS A 1 112 ? 23.340 -15.151 -42.702 1.00 93.31 112 HIS A O 1
ATOM 903 N N . ASP A 1 113 ? 23.382 -17.373 -43.032 1.00 92.50 113 ASP A N 1
ATOM 904 C CA . ASP A 1 113 ? 23.514 -17.297 -44.485 1.00 92.50 113 ASP A CA 1
ATOM 905 C C . ASP A 1 113 ? 22.253 -16.761 -45.166 1.00 92.50 113 ASP A C 1
ATOM 907 O O . ASP A 1 113 ? 21.111 -17.037 -44.776 1.00 92.50 113 ASP A O 1
ATOM 911 N N . SER A 1 114 ? 22.452 -16.038 -46.271 1.00 89.94 114 SER A N 1
ATOM 912 C CA . SER A 1 114 ? 21.356 -15.537 -47.111 1.00 89.94 114 SER A CA 1
ATOM 913 C C . SER A 1 114 ? 20.525 -16.661 -47.738 1.00 89.94 114 SER A C 1
ATOM 915 O O . SER A 1 114 ? 19.349 -16.456 -48.027 1.00 89.94 114 SER A O 1
ATOM 917 N N . ALA A 1 115 ? 21.128 -17.836 -47.950 1.00 92.69 115 ALA A N 1
ATOM 918 C CA . ALA A 1 115 ? 20.475 -19.013 -48.523 1.00 92.69 115 ALA A CA 1
ATOM 919 C C . ALA A 1 115 ? 19.728 -19.871 -47.484 1.00 92.69 115 ALA A C 1
ATOM 921 O O . ALA A 1 115 ? 19.037 -20.814 -47.862 1.00 92.69 115 ALA A O 1
ATOM 922 N N . PHE A 1 116 ? 19.856 -19.569 -46.188 1.00 94.94 116 PHE A N 1
ATOM 923 C CA . PHE A 1 116 ? 19.177 -20.322 -45.138 1.00 94.94 116 PHE A CA 1
ATOM 924 C C . PHE A 1 116 ? 17.651 -20.152 -45.217 1.00 94.94 116 PHE A C 1
ATOM 926 O O . PHE A 1 116 ? 17.144 -19.038 -45.384 1.00 94.94 116 PHE A O 1
ATOM 933 N N . HIS A 1 117 ? 16.920 -21.257 -45.057 1.00 93.69 117 HIS A N 1
ATOM 934 C CA . HIS A 1 117 ? 15.460 -21.290 -45.099 1.00 93.69 117 HIS A CA 1
ATOM 935 C C . HIS A 1 117 ? 14.871 -21.269 -43.679 1.00 93.69 117 HIS A C 1
ATOM 937 O O . HIS A 1 117 ? 14.837 -22.288 -42.999 1.00 93.69 117 HIS A O 1
ATOM 943 N N . ASP A 1 118 ? 14.341 -20.122 -43.255 1.00 94.56 118 ASP A N 1
ATOM 944 C CA . ASP A 1 118 ? 13.744 -19.891 -41.926 1.00 94.56 118 ASP A CA 1
ATOM 945 C C . ASP A 1 118 ? 12.204 -19.974 -41.919 1.00 94.56 118 ASP A C 1
ATOM 947 O O . ASP A 1 118 ? 11.537 -19.515 -40.990 1.00 94.56 118 ASP A O 1
ATOM 951 N N . ILE A 1 119 ? 11.602 -20.567 -42.958 1.00 93.06 119 ILE A N 1
ATOM 952 C CA . ILE A 1 119 ? 10.141 -20.568 -43.135 1.00 93.06 119 ILE A CA 1
ATOM 953 C C . ILE A 1 119 ? 9.403 -21.255 -41.980 1.00 93.06 119 ILE A C 1
ATOM 955 O O . ILE A 1 119 ? 8.308 -20.825 -41.622 1.00 93.06 119 ILE A O 1
ATOM 959 N N . GLN A 1 120 ? 10.026 -22.275 -41.384 1.00 94.81 120 GLN A N 1
ATOM 960 C CA . GLN A 1 120 ? 9.492 -23.040 -40.256 1.00 94.81 120 GLN A CA 1
ATOM 961 C C . GLN A 1 120 ? 9.723 -22.366 -38.898 1.00 94.81 120 GLN A C 1
ATOM 963 O O . GLN A 1 120 ? 9.194 -22.846 -37.903 1.00 94.81 120 GLN A O 1
ATOM 968 N N . TRP A 1 121 ? 10.507 -21.285 -38.834 1.00 97.75 121 TRP A N 1
ATOM 969 C CA . TRP A 1 121 ? 10.728 -20.564 -37.582 1.00 97.75 121 TRP A CA 1
ATOM 970 C C . TRP A 1 121 ? 9.502 -19.735 -37.217 1.00 97.75 121 TRP A C 1
ATOM 972 O O . TRP A 1 121 ? 8.852 -19.132 -38.086 1.00 97.75 121 TRP A O 1
ATOM 982 N N . GLU A 1 122 ? 9.234 -19.672 -35.918 1.00 96.75 122 GLU A N 1
ATOM 983 C CA . GLU A 1 122 ? 8.246 -18.776 -35.332 1.00 96.75 122 GLU A CA 1
ATOM 984 C C . GLU A 1 122 ? 8.685 -17.314 -35.484 1.00 96.75 122 GLU A C 1
ATOM 986 O O . GLU A 1 122 ? 9.791 -17.008 -35.943 1.00 96.75 122 GLU A O 1
ATOM 991 N N . THR A 1 123 ? 7.792 -16.388 -35.147 1.00 96.88 123 THR A N 1
ATOM 992 C CA . THR A 1 123 ? 8.093 -14.955 -35.151 1.00 96.88 123 THR A CA 1
ATOM 993 C C . THR A 1 123 ? 8.056 -14.391 -33.744 1.00 96.88 123 THR A C 1
ATOM 995 O O . THR A 1 123 ? 7.083 -14.616 -33.031 1.00 96.88 123 THR A O 1
ATOM 998 N N . LEU A 1 124 ? 9.055 -13.587 -33.395 1.00 97.12 124 LEU A N 1
ATOM 999 C CA . LEU A 1 124 ? 9.142 -12.860 -32.132 1.00 97.12 124 LEU A CA 1
ATOM 1000 C C . LEU A 1 124 ? 9.145 -11.348 -32.429 1.00 97.12 124 LEU A C 1
ATOM 1002 O O . LEU A 1 124 ? 9.866 -10.921 -33.339 1.00 97.12 124 LEU A O 1
ATOM 1006 N N . PRO A 1 125 ? 8.339 -10.523 -31.736 1.00 96.81 125 PRO A N 1
ATOM 1007 C CA . PRO A 1 125 ? 8.421 -9.077 -31.891 1.00 96.81 125 PRO A CA 1
ATOM 1008 C C . PRO A 1 125 ? 9.766 -8.568 -31.363 1.00 96.81 125 PRO A C 1
ATOM 1010 O O . PRO A 1 125 ? 10.262 -9.020 -30.339 1.00 96.81 125 PRO A O 1
ATOM 1013 N N . VAL A 1 126 ? 10.358 -7.614 -32.062 1.00 96.94 126 VAL A N 1
ATOM 1014 C CA . VAL A 1 126 ? 11.559 -6.893 -31.647 1.00 96.94 126 VAL A CA 1
ATOM 1015 C C . VAL A 1 126 ? 11.187 -5.411 -31.597 1.00 96.94 126 VAL A C 1
ATOM 1017 O O . VAL A 1 126 ? 10.768 -4.886 -32.631 1.00 96.94 126 VAL A O 1
ATOM 1020 N N . PRO A 1 127 ? 11.319 -4.725 -30.450 1.00 95.44 127 PRO A N 1
ATOM 1021 C CA . PRO A 1 127 ? 11.933 -5.209 -29.213 1.00 95.44 127 PRO A CA 1
ATOM 1022 C C . PRO A 1 127 ? 11.057 -6.147 -28.365 1.00 95.44 127 PRO A C 1
ATOM 1024 O O . PRO A 1 127 ? 9.853 -5.932 -28.256 1.00 95.44 127 PRO A O 1
ATOM 1027 N N . SER A 1 128 ? 11.667 -7.152 -27.725 1.00 95.06 128 SER A N 1
ATOM 1028 C CA . SER A 1 128 ? 11.058 -7.950 -26.644 1.00 95.06 128 SER A CA 1
ATOM 1029 C C . SER A 1 128 ? 12.089 -8.795 -25.879 1.00 95.06 128 SER A C 1
ATOM 1031 O O . SER A 1 128 ? 13.241 -8.935 -26.299 1.00 95.06 128 SER A O 1
ATOM 1033 N N . ASN A 1 129 ? 11.652 -9.391 -24.766 1.00 96.81 129 ASN A N 1
ATOM 1034 C CA . ASN A 1 129 ? 12.354 -10.483 -24.098 1.00 96.81 129 ASN A CA 1
ATOM 1035 C C . ASN A 1 129 ? 11.660 -11.816 -24.398 1.00 96.81 129 ASN A C 1
ATOM 1037 O O . ASN A 1 129 ? 10.454 -11.941 -24.182 1.00 96.81 129 ASN A O 1
ATOM 1041 N N . TRP A 1 130 ? 12.398 -12.833 -24.852 1.00 97.62 130 TRP A N 1
ATOM 1042 C CA . TRP A 1 130 ? 11.779 -14.075 -25.346 1.00 97.62 130 TRP A CA 1
ATOM 1043 C C . TRP A 1 130 ? 11.033 -14.866 -24.261 1.00 97.62 130 TRP A C 1
ATOM 1045 O O . TRP A 1 130 ? 10.103 -15.611 -24.575 1.00 97.62 130 TRP A O 1
ATOM 1055 N N . GLN A 1 131 ? 11.392 -14.687 -22.984 1.00 97.19 131 GLN A N 1
ATOM 1056 C CA . GLN A 1 131 ? 10.703 -15.309 -21.850 1.00 97.19 131 GLN A CA 1
ATOM 1057 C C . GLN A 1 131 ? 9.233 -14.871 -21.766 1.00 97.19 131 GLN A C 1
ATOM 1059 O O . GLN A 1 131 ? 8.361 -15.681 -21.463 1.00 97.19 131 GLN A O 1
ATOM 1064 N N . MET A 1 132 ? 8.935 -13.617 -22.129 1.00 94.50 132 MET A N 1
ATOM 1065 C CA . MET A 1 132 ? 7.566 -13.077 -22.143 1.00 94.50 132 MET A CA 1
ATOM 1066 C C . MET A 1 132 ? 6.705 -13.651 -23.277 1.00 94.50 132 MET A C 1
ATOM 1068 O O . MET A 1 132 ? 5.500 -13.422 -23.317 1.00 94.50 132 MET A O 1
ATOM 1072 N N . HIS A 1 133 ? 7.316 -14.411 -24.187 1.00 94.19 133 HIS A N 1
ATOM 1073 C CA . HIS A 1 133 ? 6.662 -15.055 -25.324 1.00 94.19 133 HIS A CA 1
ATOM 1074 C C . HIS A 1 133 ? 6.681 -16.589 -25.225 1.00 94.19 133 HIS A C 1
ATOM 1076 O O . HIS A 1 133 ? 6.393 -17.269 -26.203 1.00 94.19 133 HIS A O 1
ATOM 1082 N N . GLY A 1 134 ? 7.006 -17.141 -24.048 1.00 95.00 134 GLY A N 1
ATOM 1083 C CA . GLY A 1 134 ? 6.894 -18.575 -23.764 1.00 95.00 134 GLY A CA 1
ATOM 1084 C C . GLY A 1 134 ? 8.063 -19.440 -24.242 1.00 95.00 134 GLY A C 1
ATOM 1085 O O . GLY A 1 134 ? 8.001 -20.658 -24.098 1.00 95.00 134 GLY A O 1
ATOM 1086 N N . PHE A 1 135 ? 9.136 -18.843 -24.772 1.00 96.75 135 PHE A N 1
ATOM 1087 C CA . PHE A 1 135 ? 10.298 -19.603 -25.250 1.00 96.75 135 PHE A CA 1
ATOM 1088 C C . PHE A 1 135 ? 11.171 -20.153 -24.113 1.00 96.75 135 PHE A C 1
ATOM 1090 O O . PHE A 1 135 ? 11.847 -21.161 -24.290 1.00 96.75 135 PHE A O 1
ATOM 1097 N N . ASP A 1 136 ? 11.171 -19.500 -22.951 1.00 96.31 136 ASP A N 1
ATOM 1098 C CA . ASP A 1 136 ? 11.943 -19.888 -21.767 1.00 96.31 136 ASP A CA 1
ATOM 1099 C C . ASP A 1 136 ? 11.311 -19.255 -20.514 1.00 96.31 136 ASP A C 1
ATOM 1101 O O . ASP A 1 136 ? 10.453 -18.378 -20.620 1.00 96.31 136 ASP A O 1
ATOM 1105 N N . ARG A 1 137 ? 11.736 -19.662 -19.317 1.00 96.06 137 ARG A N 1
ATOM 1106 C CA . ARG A 1 137 ? 11.264 -19.096 -18.050 1.00 96.06 137 ARG A CA 1
ATOM 1107 C C . ARG A 1 137 ? 12.054 -17.840 -17.639 1.00 96.06 137 ARG A C 1
ATOM 1109 O O . ARG A 1 137 ? 13.295 -17.844 -17.714 1.00 96.06 137 ARG A O 1
ATOM 1116 N N . PRO A 1 138 ? 11.379 -16.782 -17.149 1.00 97.38 138 PRO A N 1
ATOM 1117 C CA . PRO A 1 138 ? 12.045 -15.701 -16.430 1.00 97.38 138 PRO A CA 1
ATOM 1118 C C . PRO A 1 138 ? 12.539 -16.219 -15.070 1.00 97.38 138 PRO A C 1
ATOM 1120 O O . PRO A 1 138 ? 11.955 -17.142 -14.500 1.00 97.38 138 PRO A O 1
ATOM 1123 N N . ILE A 1 139 ? 13.637 -15.661 -14.562 1.00 97.69 139 ILE A N 1
ATOM 1124 C CA . ILE A 1 139 ? 14.211 -16.048 -13.266 1.00 97.69 139 ILE A CA 1
ATOM 1125 C C . ILE A 1 139 ? 14.352 -14.780 -12.431 1.00 97.69 139 ILE A C 1
ATOM 1127 O O . ILE A 1 139 ? 14.924 -13.817 -12.918 1.00 97.69 139 ILE A O 1
ATOM 1131 N N . TYR A 1 140 ? 13.826 -14.763 -11.211 1.00 98.06 140 TYR A N 1
ATOM 1132 C CA . TYR A 1 140 ? 14.044 -13.668 -10.265 1.00 98.06 140 TYR A CA 1
ATOM 1133 C C . TYR A 1 140 ? 14.986 -14.146 -9.170 1.00 98.06 140 TYR A C 1
ATOM 1135 O O . TYR A 1 140 ? 14.721 -15.165 -8.527 1.00 98.06 140 TYR A O 1
ATOM 1143 N N . THR A 1 141 ? 16.071 -13.412 -8.968 1.00 97.56 141 THR A N 1
ATOM 1144 C CA . THR A 1 141 ? 16.955 -13.553 -7.814 1.00 97.56 141 THR A CA 1
ATOM 1145 C C . THR A 1 141 ? 17.399 -12.161 -7.377 1.00 97.56 141 THR A C 1
ATOM 1147 O O . THR A 1 141 ? 17.468 -11.252 -8.195 1.00 97.56 141 THR A O 1
ATOM 1150 N N . ASN A 1 142 ? 17.665 -12.000 -6.079 1.00 96.25 142 ASN A N 1
ATOM 1151 C CA . ASN A 1 142 ? 18.173 -10.741 -5.534 1.00 96.25 142 ASN A CA 1
ATOM 1152 C C . ASN A 1 142 ? 19.710 -10.676 -5.638 1.00 96.25 142 ASN A C 1
ATOM 1154 O O . ASN A 1 142 ? 20.242 -9.820 -6.326 1.00 96.25 142 ASN A O 1
ATOM 1158 N N . VAL A 1 143 ? 20.413 -11.614 -4.982 1.00 95.50 143 VAL A N 1
ATOM 1159 C CA . VAL A 1 143 ? 21.897 -11.635 -4.899 1.00 95.50 143 VAL A CA 1
ATOM 1160 C C . VAL A 1 143 ? 22.516 -12.902 -5.499 1.00 95.50 143 VAL A C 1
ATOM 1162 O O . VAL A 1 143 ? 23.700 -12.963 -5.806 1.00 95.50 143 VAL A O 1
ATOM 1165 N N . VAL A 1 144 ? 21.754 -13.993 -5.576 1.00 96.19 144 VAL A N 1
ATOM 1166 C CA . VAL A 1 144 ? 22.302 -15.279 -6.022 1.00 96.19 144 VAL A CA 1
ATOM 1167 C C . VAL A 1 144 ? 22.211 -15.351 -7.540 1.00 96.19 144 VAL A C 1
ATOM 1169 O O . VAL A 1 144 ? 21.106 -15.329 -8.082 1.00 96.19 144 VAL A O 1
ATOM 1172 N N . TYR A 1 145 ? 23.348 -15.517 -8.216 1.00 96.38 145 TYR A N 1
ATOM 1173 C CA . TYR A 1 145 ? 23.374 -15.777 -9.655 1.00 96.38 145 TYR A CA 1
ATOM 1174 C C . TYR A 1 145 ? 22.505 -16.994 -10.022 1.00 96.38 145 TYR A C 1
ATOM 1176 O O . TYR A 1 145 ? 22.555 -18.024 -9.341 1.00 96.38 145 TYR A O 1
ATOM 1184 N N . PRO A 1 146 ? 21.749 -16.943 -11.132 1.00 94.88 146 PRO A N 1
ATOM 1185 C CA . PRO A 1 146 ? 20.915 -18.059 -11.584 1.00 94.88 146 PRO A CA 1
ATOM 1186 C C . PRO A 1 146 ? 21.720 -19.196 -12.248 1.00 94.88 146 PRO A C 1
ATOM 1188 O O . PRO A 1 146 ? 21.138 -20.134 -12.797 1.00 94.88 146 PRO A O 1
ATOM 1191 N N . PHE A 1 147 ? 23.052 -19.117 -12.203 1.00 93.31 147 PHE A N 1
ATOM 1192 C CA . PHE A 1 147 ? 24.025 -20.083 -12.709 1.00 93.31 147 PHE A CA 1
ATOM 1193 C C . PHE A 1 147 ? 25.248 -20.151 -11.765 1.00 93.31 147 PHE A C 1
ATOM 1195 O O . PHE A 1 147 ? 25.404 -19.280 -10.908 1.00 93.31 147 PHE A O 1
ATOM 1202 N N . PRO A 1 148 ? 26.115 -21.179 -11.874 1.00 93.56 148 PRO A N 1
ATOM 1203 C CA . PRO A 1 148 ? 27.302 -21.300 -11.027 1.00 93.56 148 PRO A CA 1
ATOM 1204 C C . PRO A 1 148 ? 28.225 -20.071 -11.083 1.00 93.56 148 PRO A C 1
ATOM 1206 O O . PRO A 1 148 ? 28.507 -19.529 -12.150 1.00 93.56 148 PRO A O 1
ATOM 1209 N N . LEU A 1 149 ? 28.729 -19.653 -9.921 1.00 94.50 149 LEU A N 1
ATOM 1210 C CA . LEU A 1 149 ? 29.669 -18.539 -9.789 1.00 94.50 149 LEU A CA 1
ATOM 1211 C C . LEU A 1 149 ? 31.108 -19.017 -10.066 1.00 94.50 149 LEU A C 1
ATOM 1213 O O . LEU A 1 149 ? 31.796 -19.444 -9.141 1.00 94.50 149 LEU A O 1
ATOM 1217 N N . ASP A 1 150 ? 31.542 -18.965 -11.331 1.00 95.38 150 ASP A N 1
ATOM 1218 C CA . ASP A 1 150 ? 32.871 -19.399 -11.800 1.00 95.38 150 ASP A CA 1
ATOM 1219 C C . ASP A 1 150 ? 33.414 -18.491 -12.935 1.00 95.38 150 ASP A C 1
ATOM 1221 O O . ASP A 1 150 ? 33.598 -18.938 -14.067 1.00 95.38 150 ASP A O 1
ATOM 1225 N N . PRO A 1 151 ? 33.639 -17.184 -12.690 1.00 94.50 151 PRO A N 1
ATOM 1226 C CA . PRO A 1 151 ? 34.003 -16.239 -13.747 1.00 94.50 151 PRO A CA 1
ATOM 1227 C C . PRO A 1 151 ? 35.360 -16.571 -14.406 1.00 94.50 151 PRO A C 1
ATOM 1229 O O . PRO A 1 151 ? 36.321 -16.889 -13.700 1.00 94.50 151 PRO A O 1
ATOM 1232 N N . PRO A 1 152 ? 35.500 -16.419 -15.742 1.00 93.75 152 PRO A N 1
ATOM 1233 C CA . PRO A 1 152 ? 34.530 -15.848 -16.687 1.00 93.75 152 PRO A CA 1
ATOM 1234 C C . PRO A 1 152 ? 33.515 -16.855 -17.258 1.00 93.75 152 PRO A C 1
ATOM 1236 O O . PRO A 1 152 ? 32.773 -16.506 -18.173 1.00 93.75 152 PRO A O 1
ATOM 1239 N N . PHE A 1 153 ? 33.516 -18.101 -16.785 1.00 94.69 153 PHE A N 1
ATOM 1240 C CA . PHE A 1 153 ? 32.757 -19.196 -17.379 1.00 94.69 153 PHE A CA 1
ATOM 1241 C C . PHE A 1 153 ? 31.277 -19.121 -17.017 1.00 94.69 153 PHE A C 1
ATOM 1243 O O . PHE A 1 153 ? 30.918 -18.823 -15.885 1.00 94.69 153 PHE A O 1
ATOM 1250 N N . VAL A 1 154 ? 30.405 -19.440 -17.968 1.00 93.12 154 VAL A N 1
ATOM 1251 C CA . VAL A 1 154 ? 28.957 -19.511 -17.748 1.00 93.12 154 VAL A CA 1
ATOM 1252 C C . VAL A 1 154 ? 28.466 -20.952 -17.849 1.00 93.12 154 VAL A C 1
ATOM 1254 O O . VAL A 1 154 ? 29.188 -21.871 -18.239 1.00 93.12 154 VAL A O 1
ATOM 1257 N N . HIS A 1 155 ? 27.210 -21.191 -17.473 1.00 89.56 155 HIS A N 1
ATOM 1258 C CA . HIS A 1 155 ? 26.643 -22.537 -17.524 1.00 89.56 155 HIS A CA 1
ATOM 1259 C C . HIS A 1 155 ? 26.628 -23.101 -18.960 1.00 89.56 155 HIS A C 1
ATOM 1261 O O . HIS A 1 155 ? 26.315 -22.389 -19.913 1.00 89.56 155 HIS A O 1
ATOM 1267 N N . VAL A 1 156 ? 26.907 -24.403 -19.120 1.00 87.44 156 VAL A N 1
ATOM 1268 C CA . VAL A 1 156 ? 26.930 -25.067 -20.442 1.00 87.44 156 VAL A CA 1
ATOM 1269 C C . VAL A 1 156 ? 25.566 -25.038 -21.143 1.00 87.44 156 VAL A C 1
ATOM 1271 O O . VAL A 1 156 ? 25.491 -24.878 -22.364 1.00 87.44 156 VAL A O 1
ATOM 1274 N N . ASP A 1 157 ? 24.485 -25.142 -20.368 1.00 91.62 157 ASP A N 1
ATOM 1275 C CA . ASP A 1 157 ? 23.121 -24.872 -20.826 1.00 91.62 157 ASP A CA 1
ATOM 1276 C C . ASP A 1 157 ? 22.874 -23.360 -20.782 1.00 91.62 157 ASP A C 1
ATOM 1278 O O . ASP A 1 157 ? 22.411 -22.819 -19.777 1.00 91.62 157 ASP A O 1
ATOM 1282 N N . ASN A 1 158 ? 23.249 -22.685 -21.870 1.00 95.81 158 ASN A N 1
ATOM 1283 C CA . ASN A 1 158 ? 23.123 -21.241 -22.057 1.00 95.81 158 ASN A CA 1
ATOM 1284 C C . ASN A 1 158 ? 22.123 -20.934 -23.190 1.00 95.81 158 ASN A C 1
ATOM 1286 O O . ASN A 1 158 ? 22.532 -20.882 -24.356 1.00 95.81 158 ASN A O 1
ATOM 1290 N N . PRO A 1 159 ? 20.821 -20.750 -22.887 1.00 97.88 159 PRO A N 1
ATOM 1291 C CA . PRO A 1 159 ? 19.794 -20.501 -23.896 1.00 97.88 159 PRO A CA 1
ATOM 1292 C C . PRO A 1 159 ? 20.221 -19.422 -24.897 1.00 97.88 159 PRO A C 1
ATOM 1294 O O . PRO A 1 159 ? 20.645 -18.331 -24.519 1.00 97.88 159 PRO A O 1
ATOM 1297 N N . THR A 1 160 ? 20.158 -19.751 -26.186 1.00 98.25 160 THR A N 1
ATOM 1298 C CA . THR A 1 160 ? 20.727 -18.920 -27.253 1.00 98.25 160 THR A CA 1
ATOM 1299 C C . THR A 1 160 ? 19.666 -18.604 -28.299 1.00 98.25 160 THR A C 1
ATOM 1301 O O . THR A 1 160 ? 19.179 -19.497 -28.993 1.00 98.25 160 THR A O 1
ATOM 1304 N N . GLY A 1 161 ? 19.303 -17.327 -28.413 1.00 98.44 161 GLY A N 1
ATOM 1305 C CA . GLY A 1 161 ? 18.289 -16.841 -29.343 1.00 98.44 161 GLY A CA 1
ATOM 1306 C C . GLY A 1 161 ? 18.875 -16.502 -30.712 1.00 98.44 161 GLY A C 1
ATOM 1307 O O . GLY A 1 161 ? 19.715 -15.611 -30.830 1.00 98.44 161 GLY A O 1
ATOM 1308 N N . CYS A 1 162 ? 18.402 -17.167 -31.761 1.00 98.56 162 CYS A N 1
ATOM 1309 C CA . CYS A 1 162 ? 18.725 -16.865 -33.151 1.00 98.56 162 CYS A CA 1
ATOM 1310 C C . CYS A 1 162 ? 17.601 -16.038 -33.779 1.00 98.56 162 CYS A C 1
ATOM 1312 O O . CYS A 1 162 ? 16.468 -16.503 -33.885 1.00 98.56 162 CYS A O 1
ATOM 1314 N N . TYR A 1 163 ? 17.924 -14.837 -34.248 1.00 98.69 163 TYR A N 1
ATOM 1315 C CA . TYR A 1 163 ? 16.992 -13.920 -34.894 1.00 98.69 163 TYR A CA 1
ATOM 1316 C C . TYR A 1 163 ? 17.357 -13.723 -36.364 1.00 98.69 163 TYR A C 1
ATOM 1318 O O . TYR A 1 163 ? 18.539 -13.613 -36.699 1.00 98.69 163 TYR A O 1
ATOM 1326 N N . ARG A 1 164 ? 16.352 -13.607 -37.236 1.00 98.31 164 ARG A N 1
ATOM 1327 C CA . ARG A 1 164 ? 16.515 -13.240 -38.649 1.00 98.31 164 ARG A CA 1
ATOM 1328 C C . ARG A 1 164 ? 15.467 -12.224 -39.089 1.00 98.31 164 ARG A C 1
ATOM 1330 O O . ARG A 1 164 ? 14.276 -12.378 -38.825 1.00 98.31 164 ARG A O 1
ATOM 1337 N N . THR A 1 165 ? 15.907 -11.198 -39.809 1.00 97.38 165 THR A N 1
ATOM 1338 C CA . THR A 1 165 ? 15.020 -10.232 -40.464 1.00 97.38 165 THR A CA 1
ATOM 1339 C C . THR A 1 165 ? 15.558 -9.816 -41.824 1.00 97.38 165 THR A C 1
ATOM 1341 O O . THR A 1 165 ? 16.737 -9.996 -42.140 1.00 97.38 165 THR A O 1
ATOM 1344 N N . TYR A 1 166 ? 14.678 -9.245 -42.637 1.00 95.69 166 TYR A N 1
ATOM 1345 C CA . TYR A 1 166 ? 14.980 -8.816 -43.991 1.00 95.69 166 TYR A CA 1
ATOM 1346 C C . TYR A 1 166 ? 14.730 -7.324 -44.139 1.00 95.69 166 TYR A C 1
ATOM 1348 O O . TYR A 1 166 ? 13.707 -6.813 -43.686 1.00 95.69 166 TYR A O 1
ATOM 1356 N N . PHE A 1 167 ? 15.631 -6.628 -44.822 1.00 95.19 167 PHE A N 1
ATOM 1357 C CA . PHE A 1 167 ? 15.492 -5.193 -45.028 1.00 95.19 167 PHE A CA 1
ATOM 1358 C C . PHE A 1 167 ? 16.067 -4.738 -46.367 1.00 95.19 167 PHE A C 1
ATOM 1360 O O . PHE A 1 167 ? 17.034 -5.292 -46.888 1.00 95.19 167 PHE A O 1
ATOM 1367 N N . ASP A 1 168 ? 15.483 -3.665 -46.889 1.00 93.62 168 ASP A N 1
ATOM 1368 C CA . ASP A 1 168 ? 15.996 -2.930 -48.041 1.00 93.62 168 ASP A CA 1
ATOM 1369 C C . ASP A 1 168 ? 16.589 -1.590 -47.596 1.00 93.62 168 ASP A C 1
ATOM 1371 O O . ASP A 1 168 ? 16.071 -0.942 -46.671 1.00 93.62 168 ASP A O 1
ATOM 1375 N N . ILE A 1 169 ? 17.647 -1.165 -48.286 1.00 91.94 169 ILE A N 1
ATOM 1376 C CA . ILE A 1 169 ? 18.240 0.164 -48.137 1.00 91.94 169 ILE A CA 1
ATOM 1377 C C . ILE A 1 169 ? 17.487 1.154 -49.041 1.00 91.94 169 ILE A C 1
ATOM 1379 O O . ILE A 1 169 ? 17.358 0.893 -50.239 1.00 91.94 169 ILE A O 1
ATOM 1383 N N . PRO A 1 170 ? 16.989 2.286 -48.508 1.00 90.88 170 PRO A N 1
ATOM 1384 C CA . PRO A 1 170 ? 16.363 3.326 -49.324 1.00 90.88 170 PRO A CA 1
ATOM 1385 C C . PRO A 1 170 ? 17.311 3.852 -50.409 1.00 90.88 170 PRO A C 1
ATOM 1387 O O . PRO A 1 170 ? 18.496 4.076 -50.155 1.00 90.88 170 PRO A O 1
ATOM 1390 N N . LYS A 1 171 ? 16.799 4.090 -51.621 1.00 89.25 171 LYS A N 1
ATOM 1391 C CA . LYS A 1 171 ? 17.616 4.559 -52.759 1.00 89.25 171 LYS A CA 1
ATOM 1392 C C . LYS A 1 171 ? 18.241 5.927 -52.491 1.00 89.25 171 LYS A C 1
ATOM 1394 O O . LYS A 1 171 ? 19.342 6.215 -52.950 1.00 89.25 171 LYS A O 1
ATOM 1399 N N . GLU A 1 172 ? 17.552 6.743 -51.703 1.00 88.69 172 GLU A N 1
ATOM 1400 C CA . GLU A 1 172 ? 17.956 8.073 -51.256 1.00 88.69 172 GLU A CA 1
ATOM 1401 C C . GLU A 1 172 ? 19.218 8.033 -50.379 1.00 88.69 172 GLU A C 1
ATOM 1403 O O . GLU A 1 172 ? 19.851 9.060 -50.148 1.00 88.69 172 GLU A O 1
ATOM 1408 N N . TRP A 1 173 ? 19.607 6.853 -49.879 1.00 91.38 173 TRP A N 1
ATOM 1409 C CA . TRP A 1 173 ? 20.817 6.672 -49.077 1.00 91.38 173 TRP A CA 1
ATOM 1410 C C . TRP A 1 173 ? 22.056 6.360 -49.925 1.00 91.38 173 TRP A C 1
ATOM 1412 O O . TRP A 1 173 ? 23.138 6.165 -49.371 1.00 91.38 173 TRP A O 1
ATOM 1422 N N . SER A 1 174 ? 21.926 6.319 -51.253 1.00 88.50 174 SER A N 1
ATOM 1423 C CA . SER A 1 174 ? 23.047 6.058 -52.157 1.00 88.50 174 SER A CA 1
ATOM 1424 C C . SER A 1 174 ? 24.210 7.033 -51.926 1.00 88.50 174 SER A C 1
ATOM 1426 O O . SER A 1 174 ? 24.016 8.229 -51.709 1.00 88.50 174 SER A O 1
ATOM 1428 N N . GLY A 1 175 ? 25.438 6.508 -51.926 1.00 84.31 175 GLY A N 1
ATOM 1429 C CA . GLY A 1 175 ? 26.658 7.279 -51.658 1.00 84.31 175 GLY A CA 1
ATOM 1430 C C . GLY A 1 175 ? 26.878 7.662 -50.187 1.00 84.31 175 GLY A C 1
ATOM 1431 O O . GLY A 1 175 ? 27.900 8.273 -49.868 1.00 84.31 175 GLY A O 1
ATOM 1432 N N . ARG A 1 176 ? 25.974 7.291 -49.272 1.00 88.69 176 ARG A N 1
ATOM 1433 C CA . ARG A 1 176 ? 26.087 7.544 -47.826 1.00 88.69 176 ARG A CA 1
ATOM 1434 C C . ARG A 1 176 ? 26.563 6.299 -47.073 1.00 88.69 176 ARG A C 1
ATOM 1436 O O . ARG A 1 176 ? 26.491 5.178 -47.569 1.00 88.69 176 ARG A O 1
ATOM 1443 N N . ARG A 1 177 ? 27.063 6.497 -45.853 1.00 87.31 177 ARG A N 1
ATOM 1444 C CA . ARG A 1 177 ? 27.487 5.423 -44.943 1.00 87.31 177 ARG A CA 1
ATOM 1445 C C . ARG A 1 177 ? 26.281 4.904 -44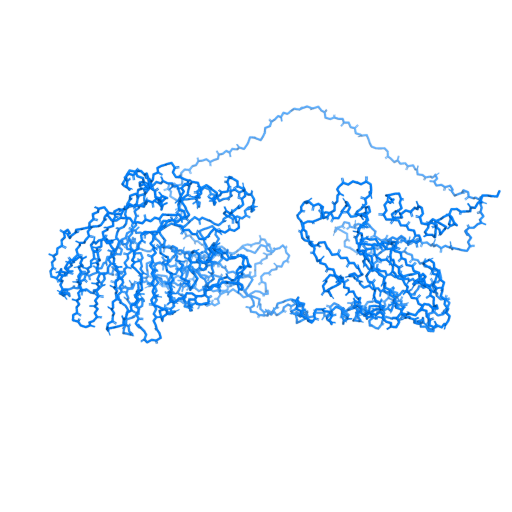.171 1.00 87.31 177 ARG A C 1
ATOM 1447 O O . ARG A 1 177 ? 25.535 5.705 -43.614 1.00 87.31 177 ARG A O 1
ATOM 1454 N N . ILE A 1 178 ? 26.130 3.586 -44.092 1.00 90.31 178 ILE A N 1
ATOM 1455 C CA . ILE A 1 178 ? 25.003 2.925 -43.427 1.00 90.31 178 ILE A CA 1
ATOM 1456 C C . ILE A 1 178 ? 25.499 2.274 -42.139 1.00 90.31 178 ILE A C 1
ATOM 1458 O O . ILE A 1 178 ? 26.529 1.601 -42.136 1.00 90.31 178 ILE A O 1
ATOM 1462 N N . PHE A 1 179 ? 24.765 2.475 -41.051 1.00 91.75 179 PHE A N 1
ATOM 1463 C CA . PHE A 1 179 ? 25.073 1.934 -39.734 1.00 91.75 179 PHE A CA 1
ATOM 1464 C C . PHE A 1 179 ? 23.882 1.143 -39.219 1.00 91.75 179 PHE A C 1
ATOM 1466 O O . PHE A 1 179 ? 22.748 1.611 -39.304 1.00 91.75 179 PHE A O 1
ATOM 1473 N N . LEU A 1 180 ? 24.162 -0.024 -38.651 1.00 94.62 180 LEU A N 1
ATOM 1474 C CA . LEU A 1 180 ? 23.214 -0.793 -37.861 1.00 94.62 180 LEU A CA 1
ATOM 1475 C C . LEU A 1 180 ? 23.392 -0.416 -36.388 1.00 94.62 180 LEU A C 1
ATOM 1477 O O . LEU A 1 180 ? 24.515 -0.401 -35.8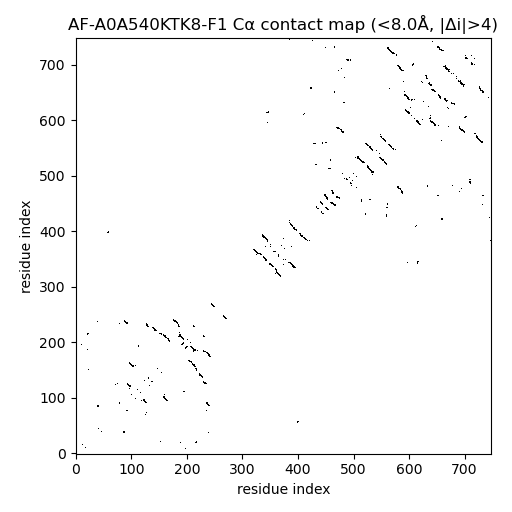82 1.00 94.62 180 LEU A O 1
ATOM 1481 N N . HIS A 1 181 ? 22.295 -0.086 -35.721 1.00 95.19 181 HIS A N 1
ATOM 1482 C CA . HIS A 1 181 ? 22.278 0.374 -34.342 1.00 95.19 181 HIS A CA 1
ATOM 1483 C C . HIS A 1 181 ? 21.287 -0.467 -33.542 1.00 95.19 181 HIS A C 1
ATOM 1485 O O . HIS A 1 181 ? 20.086 -0.379 -33.767 1.00 95.19 181 HIS A O 1
ATOM 1491 N N . PHE A 1 182 ? 21.797 -1.274 -32.618 1.00 96.56 182 PHE A N 1
ATOM 1492 C CA . PHE A 1 182 ? 20.987 -1.928 -31.595 1.00 96.56 182 PHE A CA 1
ATOM 1493 C C . PHE A 1 182 ? 20.990 -1.030 -30.361 1.00 96.56 182 PHE A C 1
ATOM 1495 O O . PHE A 1 182 ? 22.068 -0.734 -29.842 1.00 96.56 182 PHE A O 1
ATOM 1502 N N . GLU A 1 183 ? 19.819 -0.584 -29.911 1.00 95.69 183 GLU A N 1
ATOM 1503 C CA . GLU A 1 183 ? 19.727 0.262 -28.719 1.00 95.69 183 GLU A CA 1
ATOM 1504 C C . GLU A 1 183 ? 20.052 -0.520 -27.438 1.00 95.69 183 GLU A C 1
ATOM 1506 O O . GLU A 1 183 ? 20.683 0.037 -26.541 1.00 95.69 183 GLU A O 1
ATOM 1511 N N . ALA A 1 184 ? 19.668 -1.800 -27.358 1.00 96.38 184 ALA A N 1
ATOM 1512 C CA . ALA A 1 184 ? 20.119 -2.743 -26.334 1.00 96.38 184 ALA A CA 1
ATOM 1513 C C . ALA A 1 184 ? 19.804 -4.198 -26.723 1.00 96.38 184 ALA A C 1
ATOM 1515 O O . ALA A 1 184 ? 18.786 -4.483 -27.361 1.00 96.38 184 ALA A O 1
ATOM 1516 N N . VAL A 1 185 ? 20.697 -5.101 -26.325 1.00 97.75 185 VAL A N 1
ATOM 1517 C CA . VAL A 1 185 ? 20.589 -6.556 -26.474 1.00 97.75 185 VAL A CA 1
ATOM 1518 C C . VAL A 1 185 ? 21.171 -7.169 -25.209 1.00 97.75 185 VAL A C 1
ATOM 1520 O O . VAL A 1 185 ? 22.230 -6.721 -24.778 1.00 97.75 185 VAL A O 1
ATOM 1523 N N . ASP A 1 186 ? 20.496 -8.172 -24.663 1.00 96.56 186 ASP A N 1
ATOM 1524 C CA . ASP A 1 186 ? 20.835 -8.788 -23.381 1.00 96.56 186 ASP A CA 1
ATOM 1525 C C . ASP A 1 186 ? 21.127 -10.299 -23.550 1.00 96.56 186 ASP A C 1
ATOM 1527 O O . ASP A 1 186 ? 20.287 -11.002 -24.131 1.00 96.56 186 ASP A O 1
ATOM 1531 N N . SER A 1 187 ? 22.277 -10.838 -23.116 1.00 95.12 187 SER A N 1
ATOM 1532 C CA . SER A 1 187 ? 23.405 -10.151 -22.429 1.00 95.12 187 SER A CA 1
ATOM 1533 C C . SER A 1 187 ? 24.615 -9.928 -23.347 1.00 95.12 187 SER A C 1
ATOM 1535 O O . SER A 1 187 ? 25.325 -8.930 -23.245 1.00 95.12 187 SER A O 1
ATOM 1537 N N . ALA A 1 188 ? 24.813 -10.803 -24.338 1.00 95.56 188 ALA A N 1
ATOM 1538 C CA . ALA A 1 188 ? 25.828 -10.656 -25.382 1.00 95.56 188 ALA A CA 1
ATOM 1539 C C . ALA A 1 188 ? 25.298 -11.133 -26.737 1.00 95.56 188 ALA A C 1
ATOM 1541 O O . ALA A 1 188 ? 24.384 -11.956 -26.806 1.00 95.56 188 ALA A O 1
ATOM 1542 N N . PHE A 1 189 ? 25.870 -10.650 -27.845 1.00 96.25 189 PHE A N 1
ATOM 1543 C CA . PHE A 1 189 ? 25.427 -11.087 -29.169 1.00 96.25 189 PHE A CA 1
ATOM 1544 C C . PHE A 1 189 ? 26.491 -11.027 -30.264 1.00 96.25 189 PHE A C 1
ATOM 1546 O O . PHE A 1 189 ? 27.429 -10.232 -30.230 1.00 96.25 189 PHE A O 1
ATOM 1553 N N . CYS A 1 190 ? 26.278 -11.844 -31.293 1.00 94.50 190 CYS A N 1
ATOM 1554 C CA . CYS A 1 190 ? 26.950 -11.780 -32.587 1.00 94.50 190 CYS A CA 1
ATOM 1555 C C . CYS A 1 190 ? 25.936 -11.413 -33.677 1.00 94.50 190 CYS A C 1
ATOM 1557 O O . CYS A 1 190 ? 24.762 -11.772 -33.584 1.00 94.50 190 CYS A O 1
ATOM 1559 N N . ALA A 1 191 ? 26.368 -10.699 -34.718 1.00 95.06 191 ALA A N 1
ATOM 1560 C CA . AL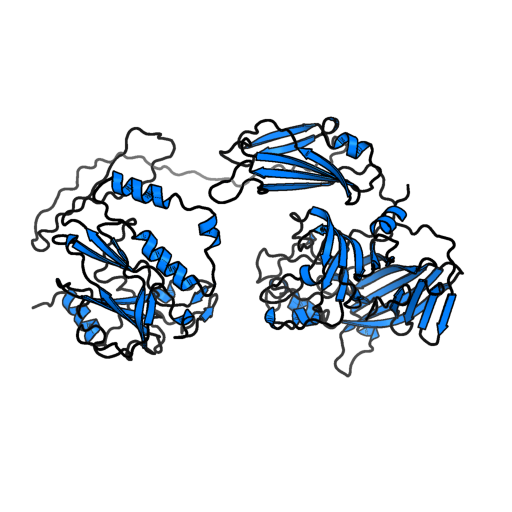A A 1 191 ? 25.491 -10.291 -35.815 1.00 95.06 191 ALA A CA 1
ATOM 1561 C C . ALA A 1 191 ? 26.167 -10.431 -37.184 1.00 95.06 191 ALA A C 1
ATOM 1563 O O . ALA A 1 191 ? 27.377 -10.245 -37.324 1.00 95.06 191 ALA A O 1
ATOM 1564 N N . TRP A 1 192 ? 25.363 -10.708 -38.210 1.00 95.38 192 TRP A N 1
ATOM 1565 C CA . TRP A 1 192 ? 25.790 -10.895 -39.596 1.00 95.38 192 TRP A CA 1
ATOM 1566 C C . TRP A 1 192 ? 24.866 -10.141 -40.546 1.00 95.38 192 TRP A C 1
ATOM 1568 O 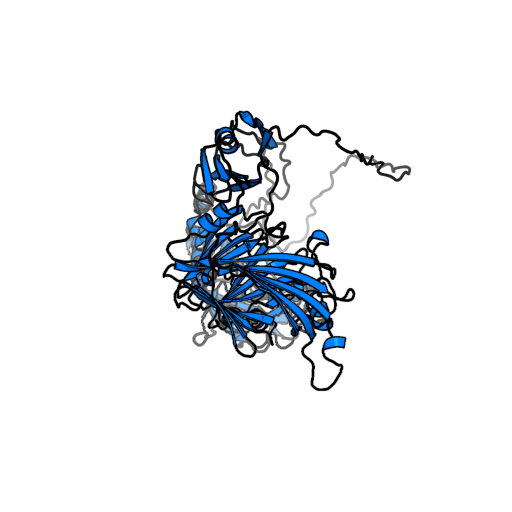O . TRP A 1 192 ? 23.654 -10.099 -40.336 1.00 95.38 192 TRP A O 1
ATOM 1578 N N . VAL A 1 193 ? 25.429 -9.602 -41.630 1.00 94.81 193 VAL A N 1
ATOM 1579 C CA . VAL A 1 193 ? 24.637 -9.119 -42.771 1.00 94.81 193 VAL A CA 1
ATOM 1580 C C . VAL A 1 193 ? 25.020 -9.931 -43.994 1.00 94.81 193 VAL A C 1
ATOM 1582 O O . VAL A 1 193 ? 26.193 -9.964 -44.369 1.00 94.81 193 VAL A O 1
ATOM 1585 N N . ASN A 1 194 ? 24.029 -10.578 -44.606 1.00 93.56 194 ASN A N 1
ATOM 1586 C CA . ASN A 1 194 ? 24.197 -11.446 -45.772 1.00 93.56 194 ASN A CA 1
ATOM 1587 C C . ASN A 1 194 ? 25.266 -12.543 -45.570 1.00 93.56 194 ASN A C 1
ATOM 1589 O O . ASN A 1 194 ? 26.105 -12.757 -46.444 1.00 93.56 194 ASN A O 1
ATOM 1593 N N . GLY A 1 195 ? 25.276 -13.193 -44.401 1.00 89.12 195 GLY A N 1
ATOM 1594 C CA . GLY A 1 195 ? 26.258 -14.225 -44.033 1.00 89.12 195 GLY A CA 1
ATOM 1595 C C . GLY A 1 195 ? 27.630 -13.703 -43.586 1.00 89.12 195 GLY A C 1
ATOM 1596 O O . GLY A 1 195 ? 28.428 -14.466 -43.060 1.00 89.12 195 GLY A O 1
ATOM 1597 N N . VAL A 1 196 ? 27.919 -12.404 -43.719 1.00 89.56 196 VAL A N 1
ATOM 1598 C CA . VAL A 1 196 ? 29.225 -11.833 -43.347 1.00 89.56 196 VAL A CA 1
ATOM 1599 C C . VAL A 1 196 ? 29.177 -11.267 -41.920 1.00 89.56 196 VAL A C 1
ATOM 1601 O O . VAL A 1 196 ? 28.323 -10.409 -41.667 1.00 89.56 196 VAL A O 1
ATOM 1604 N N . PRO A 1 197 ? 30.087 -11.660 -40.998 1.00 86.69 197 PRO A N 1
ATOM 1605 C CA . PRO A 1 197 ? 30.154 -11.117 -39.637 1.00 86.69 197 PRO A CA 1
ATOM 1606 C C . PRO A 1 197 ? 30.231 -9.585 -39.630 1.00 86.69 197 PRO A C 1
ATOM 1608 O O . PRO A 1 197 ? 31.184 -8.974 -40.124 1.00 86.69 197 PRO A O 1
ATOM 1611 N N . ILE A 1 198 ? 29.142 -8.987 -39.144 1.00 77.12 198 ILE A N 1
ATOM 1612 C CA . ILE A 1 198 ? 28.722 -7.581 -39.235 1.00 77.12 198 ILE A CA 1
ATOM 1613 C C . ILE A 1 198 ? 28.984 -6.848 -40.567 1.00 77.12 198 ILE A C 1
ATOM 1615 O O . ILE A 1 198 ? 29.012 -5.618 -40.626 1.00 77.12 198 ILE A O 1
ATOM 1619 N N . GLY A 1 199 ? 29.066 -7.613 -41.650 1.00 59.16 199 GLY A N 1
ATOM 1620 C CA . GLY A 1 199 ? 28.302 -7.282 -42.837 1.00 59.16 199 GLY A CA 1
ATOM 1621 C C . GLY A 1 199 ? 28.990 -6.612 -44.019 1.00 59.16 199 GLY A C 1
ATOM 1622 O O . GLY A 1 199 ? 29.996 -5.912 -43.918 1.00 59.16 199 GLY A O 1
ATOM 1623 N N . TYR A 1 200 ? 28.318 -6.827 -45.151 1.00 64.56 200 TYR A N 1
ATOM 1624 C CA . TYR A 1 200 ? 28.420 -6.179 -46.457 1.00 64.56 200 TYR A CA 1
ATOM 1625 C C . TYR A 1 200 ? 26.984 -6.104 -47.021 1.00 64.56 200 TYR A C 1
ATOM 1627 O O . TYR A 1 200 ? 26.247 -7.090 -46.958 1.00 64.56 200 TYR A O 1
ATOM 1635 N N . SER A 1 201 ? 26.553 -4.941 -47.522 1.00 67.38 201 SER A N 1
ATOM 1636 C CA . SER A 1 201 ? 25.192 -4.728 -48.052 1.00 67.38 201 SER A CA 1
ATOM 1637 C C . SER A 1 201 ? 25.164 -4.872 -49.571 1.00 67.38 201 SER A C 1
ATOM 1639 O O . SER A 1 201 ? 26.131 -4.522 -50.243 1.00 67.38 201 SER A O 1
ATOM 1641 N N . THR A 1 202 ? 24.032 -5.313 -50.118 1.00 69.06 202 THR A N 1
ATOM 1642 C CA . THR A 1 202 ? 23.753 -5.282 -51.562 1.00 69.06 202 THR A CA 1
ATOM 1643 C C . THR A 1 202 ? 22.683 -4.238 -51.891 1.00 69.06 202 THR A C 1
ATOM 1645 O O . THR A 1 202 ? 21.935 -3.821 -51.004 1.00 69.06 202 THR A O 1
ATOM 1648 N N . ASP A 1 203 ? 22.561 -3.864 -53.169 1.00 62.19 203 ASP A N 1
ATOM 1649 C CA . ASP A 1 203 ? 21.508 -2.960 -53.677 1.00 62.19 203 ASP A CA 1
ATOM 1650 C C . ASP A 1 203 ? 20.101 -3.608 -53.712 1.00 62.19 203 ASP A C 1
ATOM 1652 O O . ASP A 1 203 ? 19.144 -3.020 -54.217 1.00 62.19 203 ASP A O 1
ATOM 1656 N N . LYS A 1 204 ? 19.970 -4.850 -53.225 1.00 73.88 204 LYS A N 1
ATOM 1657 C CA . LYS A 1 204 ? 18.732 -5.645 -53.175 1.00 73.88 204 LYS A CA 1
ATOM 1658 C C . LYS A 1 204 ? 18.357 -5.961 -51.716 1.00 73.88 204 LYS A C 1
ATOM 1660 O O . LYS A 1 204 ? 18.897 -5.367 -50.788 1.00 73.88 204 LYS A O 1
ATOM 1665 N N . LYS A 1 205 ? 17.438 -6.913 -51.522 1.00 85.88 205 LYS A N 1
ATOM 1666 C CA . LYS A 1 205 ? 17.012 -7.439 -50.217 1.00 85.88 205 LYS A CA 1
ATOM 1667 C C . LYS A 1 205 ? 18.208 -7.969 -49.418 1.00 85.88 205 LYS A C 1
ATOM 1669 O O . LYS A 1 205 ? 18.900 -8.869 -49.889 1.00 85.88 205 LYS A O 1
ATOM 1674 N N . ASN A 1 206 ? 18.418 -7.434 -48.216 1.00 93.81 206 ASN A N 1
ATOM 1675 C CA . ASN A 1 206 ? 19.475 -7.845 -47.290 1.00 93.81 206 ASN A CA 1
ATOM 1676 C C . ASN A 1 206 ? 18.904 -8.688 -46.147 1.00 93.81 206 ASN A C 1
ATOM 1678 O O . ASN A 1 206 ? 17.746 -8.516 -45.759 1.00 93.81 206 ASN A O 1
ATOM 1682 N N . VAL A 1 207 ? 19.729 -9.579 -45.600 1.00 95.81 207 VAL A N 1
ATOM 1683 C CA . VAL A 1 207 ? 19.411 -10.410 -44.431 1.00 95.81 207 VAL A CA 1
ATOM 1684 C C . VAL A 1 207 ? 20.253 -9.953 -43.251 1.00 95.81 207 VAL A C 1
ATOM 1686 O O . VAL A 1 207 ? 21.475 -9.889 -43.368 1.00 95.81 207 VAL A O 1
ATOM 1689 N N . LEU A 1 208 ? 19.609 -9.662 -42.122 1.00 97.56 208 LEU A N 1
ATOM 1690 C CA . LEU A 1 208 ? 20.257 -9.492 -40.824 1.00 97.56 208 LEU A CA 1
ATOM 1691 C C . LEU A 1 208 ? 19.990 -10.741 -39.987 1.00 97.56 208 LEU A C 1
ATOM 1693 O O . LEU A 1 208 ? 18.832 -11.096 -39.772 1.00 97.56 208 LEU A O 1
ATOM 1697 N N . ALA A 1 209 ? 21.056 -11.376 -39.509 1.00 97.94 209 ALA A N 1
ATOM 1698 C CA . ALA A 1 209 ? 20.988 -12.478 -38.560 1.00 97.94 209 ALA A CA 1
ATOM 1699 C C . ALA A 1 209 ? 21.701 -12.095 -37.260 1.00 97.94 209 ALA A C 1
ATOM 1701 O O . ALA A 1 209 ? 22.755 -11.457 -37.305 1.00 97.94 209 ALA A O 1
ATOM 1702 N N . VAL A 1 210 ? 21.133 -12.468 -36.113 1.00 98.19 210 VAL A N 1
ATOM 1703 C CA . VAL A 1 210 ? 21.666 -12.143 -34.781 1.00 98.19 210 VAL A CA 1
ATOM 1704 C C . VAL A 1 210 ? 21.606 -13.382 -33.893 1.00 98.19 210 VAL A C 1
ATOM 1706 O O . VAL A 1 210 ? 20.578 -14.049 -33.844 1.00 98.19 210 VAL A O 1
ATOM 1709 N N . GLN A 1 211 ? 22.698 -13.689 -33.199 1.00 97.69 211 GLN A N 1
ATOM 1710 C CA . GLN A 1 211 ? 22.778 -14.732 -32.176 1.00 97.69 211 GLN A CA 1
ATOM 1711 C C . GLN A 1 211 ? 22.955 -14.057 -30.825 1.00 97.69 211 GLN A C 1
ATOM 1713 O O . GLN A 1 211 ? 23.961 -13.382 -30.631 1.00 97.69 211 GLN A O 1
ATOM 1718 N N . VAL A 1 212 ? 21.995 -14.226 -29.924 1.00 98.38 212 VAL A N 1
ATOM 1719 C CA . VAL A 1 212 ? 21.983 -13.619 -28.589 1.00 98.38 212 VAL A CA 1
ATOM 1720 C C . VAL A 1 212 ? 22.179 -14.705 -27.541 1.00 98.38 212 VAL A C 1
ATOM 1722 O O . VAL A 1 212 ? 21.453 -15.698 -27.545 1.00 98.38 212 VAL A O 1
ATOM 1725 N N . PHE A 1 213 ? 23.145 -14.511 -26.653 1.00 97.31 213 PHE A N 1
ATOM 1726 C CA . PHE A 1 213 ? 23.454 -15.402 -25.540 1.00 97.31 213 PHE A CA 1
ATOM 1727 C C . PHE A 1 213 ? 22.753 -14.893 -24.282 1.00 97.31 213 PHE A C 1
ATOM 1729 O O . PHE A 1 213 ? 22.838 -13.702 -23.978 1.00 97.31 213 PHE A O 1
ATOM 1736 N N . ARG A 1 214 ? 22.059 -15.780 -23.559 1.00 97.25 214 ARG A N 1
ATOM 1737 C CA . ARG A 1 214 ? 21.434 -15.436 -22.275 1.00 97.25 214 ARG A CA 1
ATOM 1738 C C . ARG A 1 214 ? 22.493 -15.096 -21.233 1.00 97.25 214 ARG A C 1
ATOM 1740 O O . ARG A 1 214 ? 22.402 -14.051 -20.603 1.00 97.25 214 ARG A O 1
ATOM 1747 N N . TRP A 1 215 ? 23.522 -15.929 -21.116 1.00 97.12 215 TRP A N 1
ATOM 1748 C CA . TRP A 1 215 ? 24.640 -15.731 -20.196 1.00 97.12 215 TRP A CA 1
ATOM 1749 C C . TRP A 1 215 ? 25.932 -15.407 -20.944 1.00 97.12 215 TRP A C 1
ATOM 1751 O O . TRP A 1 215 ? 26.240 -16.023 -21.969 1.00 97.12 215 TRP A O 1
ATOM 1761 N N . SER A 1 216 ? 26.699 -14.471 -20.400 1.00 95.94 216 SER A N 1
ATOM 1762 C CA . SER A 1 216 ? 28.059 -14.145 -20.828 1.00 95.94 216 SER A CA 1
ATOM 1763 C C . SER A 1 216 ? 28.923 -13.783 -19.622 1.00 95.94 216 SER A C 1
ATOM 1765 O O . SER A 1 216 ? 28.414 -13.642 -18.510 1.00 95.94 216 SER A O 1
ATOM 1767 N N . ASP A 1 217 ? 30.220 -13.582 -19.826 1.00 95.44 217 ASP A N 1
ATOM 1768 C CA . ASP A 1 217 ? 31.108 -13.011 -18.815 1.00 95.44 217 ASP A CA 1
ATOM 1769 C C . ASP A 1 217 ? 30.601 -11.646 -18.306 1.00 95.44 217 ASP A C 1
ATOM 1771 O O . ASP A 1 217 ? 30.756 -11.335 -17.124 1.00 95.44 217 ASP A O 1
ATOM 1775 N N . GLY A 1 218 ? 29.912 -10.878 -19.161 1.00 95.31 218 GLY A N 1
ATOM 1776 C CA . GLY A 1 218 ? 29.238 -9.631 -18.794 1.00 95.31 218 GLY A CA 1
ATOM 1777 C C . GLY A 1 218 ? 28.110 -9.806 -17.773 1.00 95.31 218 GLY A C 1
ATOM 1778 O O . GLY A 1 218 ? 27.887 -8.904 -16.970 1.00 95.31 218 GLY A O 1
ATOM 1779 N N . SER A 1 219 ? 27.469 -10.979 -17.710 1.00 96.56 219 SER A N 1
ATOM 1780 C CA . SER A 1 219 ? 26.394 -11.256 -16.746 1.00 96.56 219 SER A CA 1
ATOM 1781 C C . SER A 1 219 ? 26.874 -11.203 -15.288 1.00 96.56 219 SER A C 1
ATOM 1783 O O . SER A 1 219 ? 26.079 -10.914 -14.400 1.00 96.56 219 SER A O 1
ATOM 1785 N N . TYR A 1 220 ? 28.175 -11.395 -15.025 1.00 96.69 220 TYR A N 1
ATOM 1786 C CA . TYR A 1 220 ? 28.775 -11.194 -13.695 1.00 96.69 220 TYR A CA 1
ATOM 1787 C C . TYR A 1 220 ? 28.818 -9.722 -13.244 1.00 96.69 220 TYR A C 1
ATOM 1789 O O . TYR A 1 220 ? 29.158 -9.431 -12.099 1.00 96.69 220 TYR A O 1
ATOM 1797 N N . LEU A 1 221 ? 28.507 -8.781 -14.138 1.00 96.25 221 LEU A N 1
ATOM 1798 C CA . LEU A 1 221 ? 28.412 -7.346 -13.855 1.00 96.25 221 LEU A CA 1
ATOM 1799 C C . LEU A 1 221 ? 26.955 -6.847 -13.854 1.00 96.25 221 LEU A C 1
ATOM 1801 O O . LEU A 1 221 ? 26.708 -5.664 -13.612 1.00 96.25 221 LEU A O 1
ATOM 1805 N N . GLU A 1 222 ? 25.998 -7.740 -14.113 1.00 96.19 222 GLU A N 1
ATOM 1806 C CA . GLU A 1 222 ? 24.568 -7.454 -14.299 1.00 96.19 222 GLU A CA 1
ATOM 1807 C C . GLU A 1 222 ? 23.705 -8.143 -13.220 1.00 96.19 222 GLU A C 1
ATOM 1809 O O . GLU A 1 222 ? 22.552 -8.481 -13.447 1.00 96.19 222 GLU A O 1
ATOM 1814 N N . ASP A 1 223 ? 24.267 -8.344 -12.023 1.00 96.75 223 ASP A N 1
ATOM 1815 C CA . ASP A 1 223 ? 23.607 -8.960 -10.857 1.00 96.75 223 ASP A CA 1
ATOM 1816 C C . ASP A 1 223 ? 22.770 -7.933 -10.078 1.00 96.75 223 ASP A C 1
ATOM 1818 O O . ASP A 1 223 ? 23.061 -7.574 -8.936 1.00 96.75 223 ASP A O 1
ATOM 1822 N N . GLN A 1 224 ? 21.784 -7.346 -10.757 1.00 98.31 224 GLN A N 1
ATOM 1823 C CA . GLN A 1 224 ? 20.800 -6.478 -10.117 1.00 98.31 224 GLN A CA 1
ATOM 1824 C C . GLN A 1 224 ? 19.643 -7.299 -9.531 1.00 98.31 224 GLN A C 1
ATOM 1826 O O . GLN A 1 224 ? 19.261 -8.332 -10.073 1.00 98.31 224 GLN A O 1
ATOM 1831 N N . ASP A 1 225 ? 19.017 -6.778 -8.471 1.00 97.62 225 ASP A N 1
ATOM 1832 C CA . ASP A 1 225 ? 17.782 -7.324 -7.895 1.00 97.62 225 ASP A CA 1
ATOM 1833 C C . ASP A 1 225 ? 16.595 -7.116 -8.854 1.00 97.62 225 ASP A C 1
ATOM 1835 O O . ASP A 1 225 ? 15.850 -6.133 -8.774 1.00 97.62 225 ASP A O 1
ATOM 1839 N N . HIS A 1 226 ? 16.476 -8.004 -9.842 1.00 97.00 226 HIS A N 1
ATOM 1840 C CA . HIS A 1 226 ? 15.450 -7.956 -10.877 1.00 97.00 226 HIS A CA 1
ATOM 1841 C C . HIS A 1 226 ? 15.228 -9.315 -11.564 1.00 97.00 226 HIS A C 1
ATOM 1843 O O . HIS A 1 226 ? 15.802 -10.347 -11.215 1.00 97.00 226 HIS A O 1
ATOM 1849 N N . TRP A 1 227 ? 14.341 -9.332 -12.560 1.00 97.75 227 TRP A N 1
ATOM 1850 C CA . TRP A 1 227 ? 14.137 -10.497 -13.415 1.00 97.75 227 TRP A CA 1
ATOM 1851 C C . TRP A 1 227 ? 15.265 -10.632 -14.442 1.00 97.75 227 TRP A C 1
ATOM 1853 O O . TRP A 1 227 ? 15.441 -9.759 -15.289 1.00 97.75 227 TRP A O 1
ATOM 1863 N N . TRP A 1 228 ? 15.928 -11.785 -14.452 1.00 97.56 228 TRP A N 1
ATOM 1864 C CA . TRP A 1 228 ? 16.864 -12.203 -15.487 1.00 97.56 228 TRP A CA 1
ATOM 1865 C C . TRP A 1 228 ? 16.125 -12.620 -16.759 1.00 97.56 228 TRP A C 1
ATOM 1867 O O . TRP A 1 228 ? 15.636 -13.756 -16.902 1.00 97.56 228 TRP A O 1
ATOM 1877 N N . LEU A 1 229 ? 16.056 -11.678 -17.690 1.00 97.88 229 LEU A N 1
ATOM 1878 C CA . LEU A 1 229 ? 15.480 -11.835 -19.019 1.00 97.88 229 LEU A CA 1
ATOM 1879 C C . LEU A 1 229 ? 16.589 -11.846 -20.075 1.00 97.88 229 LEU A C 1
ATOM 1881 O O . LEU A 1 229 ? 17.769 -11.853 -19.746 1.00 97.88 229 LEU A O 1
ATOM 1885 N N . SER A 1 230 ? 16.228 -11.958 -21.355 1.00 97.94 230 SER A N 1
ATOM 1886 C CA . SER A 1 230 ? 17.208 -11.923 -22.451 1.00 97.94 230 SER A CA 1
ATOM 1887 C C . SER A 1 230 ? 16.563 -11.553 -23.779 1.00 97.94 230 SER A C 1
ATOM 1889 O O . SER A 1 230 ? 15.346 -11.687 -23.938 1.00 97.94 230 SER A O 1
ATOM 1891 N N . GLY A 1 231 ? 17.369 -11.128 -24.748 1.00 98.00 231 GLY A N 1
ATOM 1892 C CA . GLY A 1 231 ? 16.918 -10.858 -26.111 1.00 98.00 231 GLY A CA 1
ATOM 1893 C C . GLY A 1 231 ? 17.183 -9.437 -26.589 1.00 98.00 231 GLY A C 1
ATOM 1894 O O . GLY A 1 231 ? 17.884 -8.651 -25.955 1.00 98.00 231 GLY A O 1
ATOM 1895 N N . ILE A 1 232 ? 16.631 -9.113 -27.757 1.00 98.31 232 ILE A N 1
ATOM 1896 C CA . ILE A 1 232 ? 16.717 -7.769 -28.335 1.00 98.31 232 ILE A CA 1
ATOM 1897 C C . ILE A 1 232 ? 15.570 -6.942 -27.745 1.00 98.31 232 ILE A C 1
ATOM 1899 O O . ILE A 1 232 ? 14.501 -6.843 -28.338 1.00 98.31 232 ILE A O 1
ATOM 1903 N N . HIS A 1 233 ? 15.778 -6.395 -26.546 1.00 94.81 233 HIS A N 1
ATOM 1904 C CA . HIS A 1 233 ? 14.725 -5.752 -25.744 1.00 94.81 233 HIS A CA 1
ATOM 1905 C C . HIS A 1 233 ? 14.596 -4.226 -25.937 1.00 94.81 233 HIS A C 1
ATOM 1907 O O . HIS A 1 233 ? 13.787 -3.584 -25.268 1.00 94.81 233 HIS A O 1
ATOM 1913 N N . ARG A 1 234 ? 15.363 -3.628 -26.861 1.00 95.06 234 ARG A N 1
ATOM 1914 C CA . ARG A 1 234 ? 15.187 -2.240 -27.336 1.00 95.06 234 ARG A CA 1
ATOM 1915 C C . ARG A 1 234 ? 15.328 -2.150 -28.854 1.00 95.06 234 ARG A C 1
ATOM 1917 O O . ARG A 1 234 ? 15.673 -3.132 -29.510 1.00 95.06 234 ARG A O 1
ATOM 1924 N N . ASP A 1 235 ? 15.017 -0.982 -29.405 1.00 95.25 235 ASP A N 1
ATOM 1925 C CA . ASP A 1 235 ? 14.885 -0.787 -30.844 1.00 95.25 235 ASP A CA 1
ATOM 1926 C C . ASP A 1 235 ? 16.146 -1.141 -31.635 1.00 95.25 235 ASP A C 1
ATOM 1928 O O . ASP A 1 235 ? 17.287 -0.980 -31.190 1.00 95.25 235 ASP A O 1
ATOM 1932 N N . VAL A 1 236 ? 15.918 -1.577 -32.873 1.00 97.00 236 VAL A N 1
ATOM 1933 C CA . VAL A 1 236 ? 16.973 -1.766 -33.866 1.00 97.00 236 VAL A CA 1
ATOM 1934 C C . VAL A 1 236 ? 16.760 -0.763 -34.984 1.00 97.00 236 VAL A C 1
ATOM 1936 O O . VAL A 1 236 ? 15.690 -0.703 -35.582 1.00 97.00 236 VAL A O 1
ATOM 1939 N N . LEU A 1 237 ? 17.784 0.024 -35.295 1.00 95.81 237 LEU A N 1
ATOM 1940 C CA . LEU A 1 237 ? 17.723 1.107 -36.268 1.00 95.81 237 LEU A CA 1
ATOM 1941 C C . LEU A 1 237 ? 18.789 0.933 -37.352 1.00 95.81 237 LEU A C 1
ATOM 1943 O O . LEU A 1 237 ? 19.905 0.477 -37.103 1.00 95.81 237 LEU A O 1
ATOM 1947 N N . LEU A 1 238 ? 18.469 1.394 -38.554 1.00 94.75 238 LEU A N 1
ATOM 1948 C CA . LEU A 1 238 ? 19.443 1.756 -39.572 1.00 94.75 238 LEU A CA 1
ATOM 1949 C C . LEU A 1 238 ? 19.609 3.274 -39.593 1.00 94.75 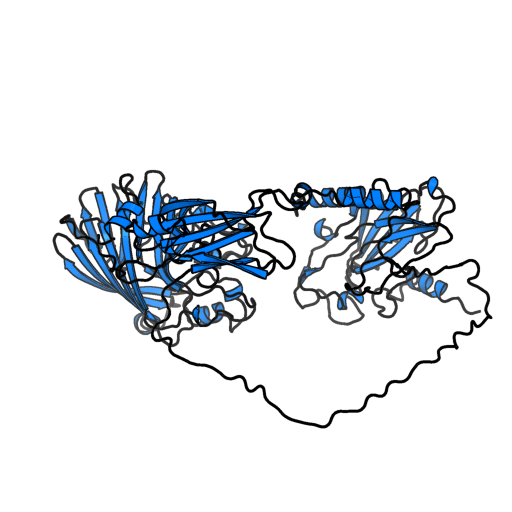238 LEU A C 1
ATOM 1951 O O . LEU A 1 238 ? 18.621 4.011 -39.619 1.00 94.75 238 LEU A O 1
ATOM 1955 N N . LEU A 1 239 ? 20.856 3.736 -39.632 1.00 93.12 239 LEU A N 1
ATOM 1956 C CA . LEU A 1 239 ? 21.220 5.150 -39.722 1.00 93.12 239 LEU A CA 1
ATOM 1957 C C . LEU A 1 239 ? 22.048 5.393 -40.984 1.00 93.12 239 LEU A C 1
ATOM 1959 O O . LEU A 1 239 ? 22.957 4.620 -41.283 1.00 93.12 239 LEU A O 1
ATOM 1963 N N . SER A 1 240 ? 21.788 6.494 -41.688 1.00 91.44 240 SER A N 1
ATOM 1964 C CA . SER A 1 240 ? 22.553 6.905 -42.868 1.00 91.44 240 SER A CA 1
ATOM 1965 C C . SER A 1 240 ? 23.263 8.240 -42.658 1.00 91.44 240 SER A C 1
ATOM 1967 O O . SER A 1 240 ? 22.636 9.289 -42.492 1.00 91.44 240 SER A O 1
ATOM 1969 N N . LYS A 1 241 ? 24.596 8.232 -42.707 1.00 84.25 241 LYS A N 1
ATOM 1970 C CA . LYS A 1 241 ? 25.430 9.428 -42.508 1.00 84.25 241 LYS A CA 1
ATOM 1971 C C . LYS A 1 241 ? 26.184 9.819 -43.781 1.00 84.25 241 LYS A C 1
ATOM 1973 O O . LYS A 1 241 ? 26.556 8.935 -44.554 1.00 84.25 241 LYS A O 1
ATOM 1978 N N . PRO A 1 242 ? 26.494 11.111 -43.989 1.00 78.00 242 PRO A N 1
ATOM 1979 C CA . PRO A 1 242 ? 27.417 11.519 -45.048 1.00 78.00 242 PRO A CA 1
ATOM 1980 C C . PRO A 1 242 ? 28.804 10.865 -44.879 1.00 78.00 242 PRO A C 1
ATOM 1982 O O . PRO A 1 242 ? 29.142 10.363 -43.799 1.00 78.00 242 PRO A O 1
ATOM 1985 N N . GLN A 1 243 ? 29.598 10.854 -45.956 1.00 69.44 243 GLN A N 1
ATOM 1986 C CA . GLN A 1 243 ? 30.960 10.289 -45.970 1.00 69.44 243 GLN A CA 1
ATOM 1987 C C . GLN A 1 243 ? 31.907 11.040 -45.025 1.00 69.44 243 GLN A C 1
ATOM 1989 O O . GLN A 1 243 ? 32.651 10.408 -44.278 1.00 69.44 243 GLN A O 1
ATOM 1994 N N . VAL A 1 244 ? 31.808 12.372 -45.003 1.00 57.12 244 VAL A N 1
ATOM 1995 C CA . VAL A 1 244 ? 32.530 13.255 -44.078 1.00 57.12 244 VAL A CA 1
ATOM 1996 C C . VAL A 1 244 ? 31.568 13.718 -42.987 1.00 57.12 244 VAL A C 1
ATOM 1998 O O . VAL A 1 244 ? 30.438 14.109 -43.276 1.00 57.12 244 VAL A O 1
ATOM 2001 N N . GLU A 1 245 ? 32.007 13.648 -41.733 1.00 54.59 245 GLU A N 1
ATOM 2002 C CA . GLU A 1 245 ? 31.223 14.013 -40.552 1.00 54.59 245 GLU A CA 1
ATOM 2003 C C . GLU A 1 245 ? 32.019 14.985 -39.681 1.00 54.59 245 GLU A C 1
ATOM 2005 O O . GLU A 1 245 ? 33.220 14.809 -39.482 1.00 54.59 245 GLU A O 1
ATOM 2010 N N . VAL A 1 246 ? 31.322 15.987 -39.145 1.00 47.00 246 VAL A N 1
ATOM 2011 C CA . VAL A 1 246 ? 31.824 16.866 -38.090 1.00 47.00 246 VAL A CA 1
ATOM 2012 C C . VAL A 1 246 ? 31.108 16.465 -36.806 1.00 47.00 246 VAL A C 1
ATOM 2014 O O . VAL A 1 246 ? 29.899 16.671 -36.686 1.00 47.00 246 VAL A O 1
ATOM 2017 N N . LYS A 1 247 ? 31.829 15.845 -35.866 1.00 45.78 247 LYS A N 1
ATOM 2018 C CA . LYS A 1 247 ? 31.282 15.501 -34.546 1.00 45.78 247 LYS A CA 1
ATOM 2019 C C . LYS A 1 247 ? 31.512 16.688 -33.612 1.00 45.78 247 LYS A C 1
ATOM 2021 O O . LYS A 1 247 ? 32.657 17.091 -33.420 1.00 45.78 247 LYS A O 1
ATOM 2026 N N . ILE A 1 248 ? 30.430 17.224 -33.052 1.00 46.25 248 ILE A N 1
ATOM 2027 C CA . ILE A 1 248 ? 30.465 18.204 -31.962 1.00 46.25 248 ILE A CA 1
ATOM 2028 C C . ILE A 1 248 ? 30.104 17.437 -30.690 1.00 46.25 248 ILE A C 1
ATOM 2030 O O . ILE A 1 248 ? 28.974 16.968 -30.559 1.00 46.25 248 ILE A O 1
ATOM 2034 N N . ASP A 1 249 ? 31.075 17.244 -29.801 1.00 45.75 249 ASP A N 1
ATOM 2035 C CA . ASP A 1 249 ? 30.903 16.551 -28.521 1.00 45.75 249 ASP A CA 1
ATOM 2036 C C . ASP A 1 249 ? 31.128 17.574 -27.406 1.00 45.75 249 ASP A C 1
ATOM 2038 O O . ASP A 1 249 ? 32.254 17.995 -27.160 1.00 45.75 249 ASP A O 1
ATOM 2042 N N . ASN A 1 250 ? 30.048 18.065 -26.799 1.00 47.00 250 ASN A N 1
ATOM 2043 C CA . ASN A 1 250 ? 30.122 19.123 -25.796 1.00 47.00 250 ASN A CA 1
ATOM 2044 C C . ASN A 1 250 ? 29.962 18.489 -24.408 1.00 47.00 250 ASN A C 1
ATOM 2046 O O . ASN A 1 250 ? 28.874 18.484 -23.840 1.00 47.00 250 ASN A O 1
ATOM 2050 N N . SER A 1 251 ? 31.031 17.880 -23.889 1.00 42.03 251 SER A N 1
ATOM 2051 C CA . SER A 1 251 ? 30.999 17.150 -22.611 1.00 42.03 251 SER A CA 1
ATOM 2052 C C . SER A 1 251 ? 31.399 17.995 -21.392 1.00 42.03 251 SER A C 1
ATOM 2054 O O . SER A 1 251 ? 31.612 17.442 -20.315 1.00 42.03 251 SER A O 1
ATOM 2056 N N . ARG A 1 252 ? 31.550 19.321 -21.529 1.00 45.19 252 ARG A N 1
ATOM 2057 C CA . ARG A 1 252 ? 31.828 20.218 -20.396 1.00 45.19 252 ARG A CA 1
ATOM 2058 C C . ARG A 1 252 ? 30.572 20.984 -20.006 1.00 45.19 252 ARG A C 1
ATOM 2060 O O . ARG A 1 252 ? 30.039 21.749 -20.804 1.00 45.19 252 ARG A O 1
ATOM 2067 N N . GLU A 1 253 ? 30.136 20.799 -18.762 1.00 45.03 253 GLU A N 1
ATOM 2068 C CA . GLU A 1 253 ? 29.165 21.682 -18.120 1.00 45.03 253 GLU A CA 1
ATOM 2069 C C . GLU A 1 253 ? 29.719 23.110 -18.094 1.00 45.03 253 GLU A C 1
ATOM 2071 O O . GLU A 1 253 ? 30.721 23.404 -17.439 1.00 45.03 253 GLU A O 1
ATOM 2076 N N . THR A 1 254 ? 29.068 24.018 -18.812 1.00 45.25 254 THR A N 1
ATOM 2077 C CA . THR A 1 254 ? 29.270 25.454 -18.626 1.00 45.25 254 THR A CA 1
ATOM 2078 C C . THR A 1 254 ? 28.662 25.846 -17.279 1.00 45.25 254 THR A C 1
ATOM 2080 O O . THR A 1 254 ? 27.513 25.495 -16.998 1.00 45.25 254 THR A O 1
ATOM 2083 N N . SER A 1 255 ? 29.401 26.569 -16.429 1.00 45.69 255 SER A N 1
ATOM 2084 C CA . SER A 1 255 ? 28.847 27.030 -15.152 1.00 45.69 255 SER A CA 1
ATOM 2085 C C . SER A 1 255 ? 27.643 27.948 -15.400 1.00 45.69 255 SER A C 1
ATOM 2087 O O . SER A 1 255 ? 27.663 28.827 -16.271 1.00 45.69 255 SER A O 1
ATOM 2089 N N . LYS A 1 256 ? 26.574 27.722 -14.625 1.00 50.53 256 LYS A N 1
ATOM 2090 C CA . LYS A 1 256 ? 25.261 28.381 -14.761 1.00 50.53 256 LYS A CA 1
ATOM 2091 C C . LYS A 1 256 ? 25.295 29.911 -14.599 1.00 50.53 256 LYS A C 1
ATOM 2093 O O . LYS A 1 256 ? 24.307 30.559 -14.922 1.00 50.53 256 LYS A O 1
ATOM 2098 N N . ASP A 1 257 ? 26.424 30.486 -14.186 1.00 48.31 257 ASP A N 1
ATOM 2099 C CA . ASP A 1 257 ? 26.599 31.932 -13.994 1.00 48.31 257 ASP A CA 1
ATOM 2100 C C . ASP A 1 257 ? 26.945 32.702 -15.284 1.00 48.31 257 ASP A C 1
ATOM 2102 O O . ASP A 1 257 ? 27.112 33.920 -15.255 1.00 48.31 257 ASP A O 1
ATOM 2106 N N . SER A 1 258 ? 27.029 32.029 -16.438 1.00 41.38 258 SER A N 1
ATOM 2107 C CA . SER A 1 258 ? 27.319 32.667 -17.730 1.00 41.38 258 SER A CA 1
ATOM 2108 C C . SER A 1 258 ? 26.116 32.622 -18.679 1.00 41.38 258 SER A C 1
ATOM 2110 O O . SER A 1 258 ? 25.990 31.777 -19.562 1.00 41.38 258 SER A O 1
ATOM 2112 N N . PHE A 1 259 ? 25.199 33.571 -18.505 1.00 41.09 259 PHE A N 1
ATOM 2113 C CA . PHE A 1 259 ? 24.122 33.812 -19.465 1.00 41.09 259 PHE A CA 1
ATOM 2114 C C . PHE A 1 259 ? 24.717 34.401 -20.770 1.00 41.09 259 PHE A C 1
ATOM 2116 O O . PHE A 1 259 ? 25.169 35.541 -20.788 1.00 41.09 259 PHE A O 1
ATOM 2123 N N . LEU A 1 260 ? 24.772 33.570 -21.824 1.00 46.12 260 LEU A N 1
ATOM 2124 C CA . LEU A 1 260 ? 24.874 33.835 -23.280 1.00 46.12 260 LEU A CA 1
ATOM 2125 C C . LEU A 1 260 ? 25.393 35.224 -23.732 1.00 46.12 260 LEU A C 1
ATOM 2127 O O . LEU A 1 260 ? 24.667 36.216 -23.657 1.00 46.12 260 LEU A O 1
ATOM 2131 N N . PRO A 1 261 ? 26.578 35.274 -24.382 1.00 37.25 261 PRO A N 1
ATOM 2132 C CA . PRO A 1 261 ? 26.532 35.379 -25.850 1.00 37.25 261 PRO A CA 1
ATOM 2133 C C . PRO A 1 261 ? 27.492 34.452 -26.619 1.00 37.25 261 PRO A C 1
ATOM 2135 O O . PRO A 1 261 ? 27.385 34.367 -27.839 1.00 37.25 261 PRO A O 1
ATOM 2138 N N . ASN A 1 262 ? 28.395 33.732 -25.948 1.00 40.19 262 ASN A N 1
ATOM 2139 C CA . ASN A 1 262 ? 29.442 32.964 -26.626 1.00 40.19 262 ASN A CA 1
ATOM 2140 C C . ASN A 1 262 ? 29.292 31.464 -26.359 1.00 40.19 262 ASN A C 1
ATOM 2142 O O . ASN A 1 262 ? 29.509 31.001 -25.243 1.00 40.19 262 ASN A O 1
ATOM 2146 N N . TYR A 1 263 ? 28.945 30.706 -27.397 1.00 36.34 263 TYR A N 1
ATOM 2147 C CA . TYR A 1 263 ? 29.087 29.253 -27.424 1.00 36.34 263 TYR A CA 1
ATOM 2148 C C . TYR A 1 263 ? 30.408 28.901 -28.113 1.00 36.34 263 TYR A C 1
ATOM 2150 O O . TYR A 1 263 ? 30.667 29.328 -29.237 1.00 36.34 263 TYR A O 1
ATOM 2158 N N . THR A 1 264 ? 31.246 28.116 -27.441 1.00 36.16 264 THR A N 1
ATOM 2159 C CA . THR A 1 264 ? 32.427 27.503 -28.056 1.00 36.16 264 THR A CA 1
ATOM 2160 C C . THR A 1 264 ? 32.001 26.175 -28.672 1.00 36.16 264 THR A C 1
ATOM 2162 O O . THR A 1 264 ? 31.422 25.335 -27.987 1.00 36.16 264 THR A O 1
ATOM 2165 N N . ILE A 1 265 ? 32.251 25.999 -29.970 1.00 37.62 265 ILE A N 1
ATOM 2166 C CA . ILE A 1 265 ? 32.020 24.742 -30.690 1.00 37.62 265 ILE A CA 1
ATOM 2167 C C . ILE A 1 265 ? 33.377 24.057 -30.841 1.00 37.62 265 ILE A C 1
ATOM 2169 O O . ILE A 1 265 ? 34.226 24.547 -31.583 1.00 37.62 265 ILE A O 1
ATOM 2173 N N . GLU A 1 266 ? 33.583 22.931 -30.163 1.00 36.03 266 GLU A N 1
ATOM 2174 C CA . GLU A 1 266 ? 34.671 22.009 -30.498 1.00 36.03 266 GLU A CA 1
ATOM 2175 C C . GLU A 1 266 ? 34.166 20.992 -31.525 1.00 36.03 266 GLU A C 1
ATOM 2177 O O . GLU A 1 266 ? 33.124 20.359 -31.353 1.00 36.03 266 GLU A O 1
ATOM 2182 N N . ALA A 1 267 ? 34.897 20.876 -32.630 1.00 34.41 267 ALA A N 1
ATOM 2183 C CA . ALA A 1 267 ? 34.587 20.011 -33.754 1.00 34.41 267 ALA A CA 1
ATOM 2184 C C . ALA A 1 267 ? 35.815 19.154 -34.071 1.00 34.41 267 ALA A C 1
ATOM 2186 O O . ALA A 1 267 ? 36.908 19.685 -34.260 1.00 34.41 267 ALA A O 1
ATOM 2187 N N . SER A 1 268 ? 35.645 17.836 -34.168 1.00 34.44 268 SER A N 1
ATOM 2188 C CA . SER A 1 268 ? 36.683 16.945 -34.701 1.00 34.44 268 SER A CA 1
ATOM 2189 C C . SER A 1 268 ? 36.363 16.594 -36.154 1.00 34.44 268 SER A C 1
ATOM 2191 O O . SER A 1 268 ? 35.263 16.119 -36.451 1.00 34.44 268 SER A O 1
ATOM 2193 N N . LEU A 1 269 ? 37.318 16.840 -37.059 1.00 31.48 269 LEU A N 1
ATOM 2194 C CA . LEU A 1 269 ? 37.244 16.457 -38.469 1.00 31.48 269 LEU A CA 1
ATOM 2195 C C . LEU A 1 269 ? 37.942 15.102 -38.643 1.00 31.48 269 LEU A C 1
ATOM 2197 O O . LEU A 1 269 ? 39.125 14.980 -38.334 1.00 31.48 269 LEU A O 1
ATOM 2201 N N . PHE A 1 270 ? 37.229 14.094 -39.141 1.00 36.06 270 PHE A N 1
ATOM 2202 C CA . PHE A 1 270 ? 37.825 12.801 -39.478 1.00 36.06 270 PHE A CA 1
ATOM 2203 C C . PHE A 1 270 ? 37.910 12.661 -40.998 1.00 36.06 270 PHE A C 1
ATOM 2205 O O . PHE A 1 270 ? 36.884 12.513 -41.665 1.00 36.06 270 PHE A O 1
ATOM 2212 N N . ASP A 1 271 ? 39.129 12.677 -41.535 1.00 33.69 271 ASP A N 1
ATOM 2213 C CA . ASP A 1 271 ? 39.421 12.124 -42.857 1.00 33.69 271 ASP A CA 1
ATOM 2214 C C . ASP A 1 271 ? 39.729 10.628 -42.689 1.00 33.69 271 ASP A C 1
ATOM 2216 O O . ASP A 1 271 ? 40.497 10.240 -41.811 1.00 33.69 271 ASP A O 1
ATOM 2220 N N . THR A 1 272 ? 39.087 9.768 -43.480 1.00 37.22 272 THR A N 1
ATOM 2221 C CA . THR A 1 272 ? 39.307 8.307 -43.426 1.00 37.22 272 THR A CA 1
ATOM 2222 C C . THR A 1 272 ? 39.860 7.744 -44.730 1.00 37.22 272 THR A C 1
ATOM 2224 O O . THR A 1 272 ? 39.920 6.526 -44.900 1.00 37.22 272 THR A O 1
ATOM 2227 N N . ALA A 1 273 ? 40.343 8.602 -45.629 1.00 33.75 273 ALA A N 1
ATOM 2228 C CA . ALA A 1 273 ? 40.996 8.181 -46.860 1.00 33.75 273 ALA A CA 1
ATOM 2229 C C . ALA A 1 273 ? 42.496 7.854 -46.687 1.00 33.75 273 ALA A C 1
ATOM 2231 O O . ALA A 1 273 ? 43.274 8.107 -47.596 1.00 33.75 273 ALA A O 1
ATOM 2232 N N . SER A 1 274 ? 42.930 7.266 -45.565 1.00 38.62 274 SER A N 1
ATOM 2233 C CA . SER A 1 274 ? 44.278 6.675 -45.450 1.00 38.62 274 SER A CA 1
ATOM 2234 C C . SER A 1 274 ? 44.446 5.862 -44.161 1.00 38.62 274 SER A C 1
ATOM 2236 O O . SER A 1 274 ? 45.060 6.319 -43.201 1.00 38.62 274 SER A O 1
ATOM 2238 N N . TRP A 1 275 ? 43.931 4.628 -44.121 1.00 37.03 275 TRP A N 1
ATOM 2239 C CA . TRP A 1 275 ? 44.207 3.707 -43.002 1.00 37.03 275 TRP A CA 1
ATOM 2240 C C . TRP A 1 275 ? 45.454 2.822 -43.206 1.00 37.03 275 TRP A C 1
ATOM 2242 O O . TRP A 1 275 ? 45.678 1.902 -42.426 1.00 37.03 275 TRP A O 1
ATOM 2252 N N . TYR A 1 276 ? 46.295 3.110 -44.211 1.00 36.41 276 TYR A N 1
ATOM 2253 C CA . TYR A 1 276 ? 47.572 2.414 -44.431 1.00 36.41 276 TYR A CA 1
ATOM 2254 C C . TYR A 1 276 ? 48.657 3.329 -45.034 1.00 36.41 276 TYR A C 1
ATOM 2256 O O . TYR A 1 276 ? 48.980 3.211 -46.211 1.00 36.41 276 TYR A O 1
ATOM 2264 N N . SER A 1 277 ? 49.257 4.215 -44.237 1.00 31.98 277 SER A N 1
ATOM 2265 C CA . SER A 1 277 ? 50.659 4.631 -44.428 1.00 31.98 277 SER A CA 1
ATOM 2266 C C . SER A 1 277 ? 51.193 5.271 -43.150 1.00 31.98 277 SER A C 1
ATOM 2268 O O . SER A 1 277 ? 50.631 6.242 -42.649 1.00 31.98 277 SER A O 1
ATOM 2270 N N . THR A 1 278 ? 52.259 4.687 -42.618 1.00 42.75 278 THR A N 1
ATOM 2271 C CA . THR A 1 278 ? 53.060 5.198 -41.508 1.00 42.75 278 THR A CA 1
ATOM 2272 C C . THR A 1 278 ? 53.848 6.447 -41.916 1.00 42.75 278 THR A C 1
ATOM 2274 O O . THR A 1 278 ? 54.283 6.546 -43.061 1.00 42.75 278 THR A O 1
ATOM 2277 N N . ASP A 1 279 ? 54.055 7.321 -40.926 1.00 40.09 279 ASP A N 1
ATOM 2278 C CA . ASP A 1 279 ? 55.065 8.389 -40.807 1.00 40.09 279 ASP A CA 1
ATOM 2279 C C . ASP A 1 279 ? 54.571 9.838 -40.961 1.00 40.09 279 ASP A C 1
ATOM 2281 O O . ASP A 1 279 ? 54.361 10.361 -42.052 1.00 40.09 279 ASP A O 1
ATOM 2285 N N . GLY A 1 280 ? 54.471 10.516 -39.809 1.00 36.16 280 GLY A N 1
ATOM 2286 C CA . GLY A 1 280 ? 54.314 11.966 -39.690 1.00 36.16 280 GLY A CA 1
ATOM 2287 C C . GLY A 1 280 ? 53.879 12.385 -38.283 1.00 36.16 280 GLY A C 1
ATOM 2288 O O . GLY A 1 280 ? 52.690 12.413 -37.987 1.00 36.16 280 GLY A O 1
ATOM 2289 N N . TYR A 1 281 ? 54.837 12.694 -37.402 1.00 31.38 281 TYR A N 1
ATOM 2290 C CA . TYR A 1 281 ? 54.572 13.255 -36.071 1.00 31.38 281 TYR A CA 1
ATOM 2291 C C . TYR A 1 281 ? 53.980 14.668 -36.181 1.00 31.38 281 TYR A C 1
ATOM 2293 O O . TYR A 1 281 ? 54.556 15.526 -36.849 1.00 31.38 281 TYR A O 1
ATOM 2301 N N . ALA A 1 282 ? 52.883 14.925 -35.466 1.00 31.06 282 ALA A N 1
ATOM 2302 C CA . ALA A 1 282 ? 52.445 16.276 -35.133 1.00 31.06 282 ALA A CA 1
ATOM 2303 C C . ALA A 1 282 ? 52.974 16.641 -33.739 1.00 31.06 282 ALA A C 1
ATOM 2305 O O . ALA A 1 282 ? 52.756 15.916 -32.767 1.00 31.06 282 ALA A O 1
ATOM 2306 N N . ASP A 1 283 ? 53.702 17.751 -33.673 1.00 33.88 283 ASP A N 1
ATOM 2307 C CA . ASP A 1 283 ? 54.258 18.331 -32.455 1.00 33.88 283 ASP A CA 1
ATOM 2308 C C . ASP A 1 283 ? 53.138 18.926 -31.583 1.00 33.88 283 ASP A C 1
ATOM 2310 O O . ASP A 1 283 ? 52.449 19.865 -31.981 1.00 33.88 283 ASP A O 1
ATOM 2314 N N . LEU A 1 284 ? 52.947 18.338 -30.399 1.00 34.41 284 LEU A N 1
ATOM 2315 C CA . LEU A 1 284 ? 51.976 18.741 -29.376 1.00 34.41 284 LEU A CA 1
ATOM 2316 C C . LEU A 1 284 ? 52.632 19.525 -28.219 1.00 34.41 284 LEU A C 1
ATOM 2318 O O . LEU A 1 284 ? 52.011 19.703 -27.171 1.00 34.41 284 LEU A O 1
ATOM 2322 N N . ALA A 1 285 ? 53.873 20.000 -28.366 1.00 32.84 285 ALA A N 1
ATOM 2323 C CA . ALA A 1 285 ? 54.619 20.634 -27.283 1.00 32.84 285 ALA A CA 1
ATOM 2324 C C . ALA A 1 285 ? 54.802 22.151 -27.472 1.00 32.84 285 ALA A C 1
ATOM 2326 O O . ALA A 1 285 ? 55.879 22.633 -27.811 1.00 32.84 285 ALA A O 1
ATOM 2327 N N . SER A 1 286 ? 53.789 22.942 -27.104 1.00 28.78 286 SER A N 1
ATOM 2328 C CA . SER A 1 286 ? 54.043 24.305 -26.604 1.00 28.78 286 SER A CA 1
ATOM 2329 C C . SER A 1 286 ? 53.018 24.746 -25.553 1.00 28.78 286 SER A C 1
ATOM 2331 O O . SER A 1 286 ? 52.348 25.770 -25.678 1.00 28.78 286 SER A O 1
ATOM 2333 N N . SER A 1 287 ? 52.890 23.966 -24.484 1.00 30.27 287 SER A N 1
ATOM 2334 C CA . SER A 1 287 ? 52.261 24.408 -23.239 1.00 30.27 287 SER A CA 1
ATOM 2335 C C . SER A 1 287 ? 53.342 24.897 -22.277 1.00 30.27 287 SER A C 1
ATOM 2337 O O . SER A 1 287 ? 54.201 24.109 -21.883 1.00 30.27 287 SER A O 1
ATOM 2339 N N . ASN A 1 288 ? 53.279 26.165 -21.859 1.00 27.61 288 ASN A N 1
ATOM 2340 C CA . ASN A 1 288 ? 53.918 26.589 -20.616 1.00 27.61 288 ASN A CA 1
ATOM 2341 C C . ASN A 1 288 ? 52.832 26.898 -19.582 1.00 27.61 288 ASN A C 1
ATOM 2343 O O . ASN A 1 288 ? 51.925 27.698 -19.809 1.00 27.61 288 ASN A O 1
ATOM 2347 N N . VAL A 1 289 ? 52.923 26.146 -18.494 1.00 30.17 289 VAL A N 1
ATOM 2348 C CA . VAL A 1 289 ? 51.912 25.865 -17.480 1.00 30.17 289 VAL A CA 1
ATOM 2349 C C . VAL A 1 289 ? 52.323 26.646 -16.238 1.00 30.17 289 VAL A C 1
ATOM 2351 O O . VAL A 1 289 ? 53.425 26.453 -15.727 1.00 30.17 289 VAL A O 1
ATOM 2354 N N . ALA A 1 290 ? 51.483 27.566 -15.766 1.00 29.92 290 ALA A N 1
ATOM 2355 C CA . ALA A 1 290 ? 51.789 28.318 -14.555 1.00 29.92 290 ALA A CA 1
ATOM 2356 C C . ALA A 1 290 ? 51.683 27.421 -13.308 1.00 29.92 290 ALA A C 1
ATOM 2358 O O . ALA A 1 290 ? 50.698 26.712 -13.110 1.00 29.92 290 ALA A O 1
ATOM 2359 N N . SER A 1 291 ? 52.712 27.499 -12.462 1.00 29.33 291 SER A N 1
ATOM 2360 C CA . SER A 1 291 ? 52.841 26.819 -11.172 1.00 29.33 291 SER A CA 1
ATOM 2361 C C . SER A 1 291 ? 52.054 27.518 -10.065 1.00 29.33 291 SER A C 1
ATOM 2363 O O . SER A 1 291 ? 52.243 28.713 -9.844 1.00 29.33 291 SER A O 1
ATOM 2365 N N . LEU A 1 292 ? 51.309 26.755 -9.258 1.00 28.89 292 LEU A N 1
ATOM 2366 C CA . LEU A 1 292 ? 50.950 27.152 -7.894 1.00 28.89 292 LEU A CA 1
ATOM 2367 C C . LEU A 1 292 ? 51.232 26.008 -6.914 1.00 28.89 292 LEU A C 1
ATOM 2369 O O . LEU A 1 292 ? 50.825 24.866 -7.110 1.00 28.89 292 LEU A O 1
ATOM 2373 N N . LYS A 1 293 ? 51.997 26.352 -5.874 1.00 27.33 293 LYS A N 1
ATOM 2374 C CA . LYS A 1 293 ? 52.464 25.484 -4.790 1.00 27.33 293 LYS A CA 1
ATOM 2375 C C . LYS A 1 293 ? 51.353 25.235 -3.771 1.00 27.33 293 LYS A C 1
ATOM 2377 O O . LYS A 1 293 ? 50.773 26.182 -3.248 1.00 27.33 293 LYS A O 1
ATOM 2382 N N . LEU A 1 294 ? 51.182 23.970 -3.403 1.00 30.55 294 LEU A N 1
ATOM 2383 C CA . LEU A 1 294 ? 50.582 23.553 -2.139 1.00 30.55 294 LEU A CA 1
ATOM 2384 C C . LEU A 1 294 ? 51.615 23.681 -1.016 1.00 30.55 294 LEU A C 1
ATOM 2386 O O . LEU A 1 294 ? 52.754 23.242 -1.176 1.00 30.55 294 LEU A O 1
ATOM 2390 N N . ASN A 1 295 ? 51.190 24.229 0.123 1.00 31.45 295 ASN A N 1
ATOM 2391 C CA . ASN A 1 295 ? 51.875 24.047 1.398 1.00 31.45 295 ASN A CA 1
ATOM 2392 C C . ASN A 1 295 ? 50.910 23.408 2.409 1.00 31.45 295 ASN A C 1
ATOM 2394 O O . ASN A 1 295 ? 49.733 23.779 2.426 1.00 31.45 295 ASN A O 1
ATOM 2398 N N . PRO A 1 296 ? 51.380 22.460 3.239 1.00 40.06 296 PRO A N 1
ATOM 2399 C CA . PRO A 1 296 ? 50.528 21.680 4.121 1.00 40.06 296 PRO A CA 1
ATOM 2400 C C . PRO A 1 296 ? 50.199 22.416 5.424 1.00 40.06 296 PRO A C 1
ATOM 2402 O O . PRO A 1 296 ? 50.951 23.265 5.903 1.00 40.06 296 PRO A O 1
ATOM 2405 N N . SER A 1 297 ? 49.068 22.013 6.000 1.00 41.09 297 SER A N 1
ATOM 2406 C CA . SER A 1 297 ? 48.600 22.338 7.350 1.00 41.09 297 SER A CA 1
ATOM 2407 C C . SER A 1 297 ? 49.623 21.985 8.439 1.00 41.09 297 SER A C 1
ATOM 2409 O O . SER A 1 297 ? 50.335 20.986 8.318 1.00 41.09 297 SER A O 1
ATOM 2411 N N . PRO A 1 298 ? 49.580 22.699 9.576 1.00 36.16 298 PRO A N 1
ATOM 2412 C CA . PRO A 1 298 ? 49.822 22.104 10.876 1.00 36.16 298 PRO A CA 1
ATOM 2413 C C . PRO A 1 298 ? 48.535 22.073 11.721 1.00 36.16 298 PRO A C 1
ATOM 2415 O O . PRO A 1 298 ? 47.996 23.105 12.107 1.00 36.16 298 PRO A O 1
ATOM 2418 N N . SER A 1 299 ? 48.091 20.842 11.979 1.00 34.97 299 SER A N 1
ATOM 2419 C CA . SER A 1 299 ? 47.594 20.281 13.248 1.00 34.97 299 SER A CA 1
ATOM 2420 C C . SER A 1 299 ? 46.509 20.984 14.088 1.00 34.97 299 SER A C 1
ATOM 2422 O O . SER A 1 299 ? 46.716 22.078 14.604 1.00 34.97 299 SER A O 1
ATOM 2424 N N . THR A 1 300 ? 45.503 20.156 14.429 1.00 35.41 300 THR A N 1
ATOM 2425 C CA . THR A 1 300 ? 44.764 20.029 15.717 1.00 35.41 300 THR A CA 1
ATOM 2426 C C . THR A 1 300 ? 43.897 21.219 16.152 1.00 35.41 300 THR A C 1
ATOM 2428 O O . THR A 1 300 ? 44.395 22.321 16.301 1.00 35.41 300 THR A O 1
ATOM 2431 N N . SER A 1 301 ? 42.593 21.062 16.410 1.00 33.75 301 SER A N 1
ATOM 2432 C CA . SER A 1 301 ? 42.004 20.176 17.429 1.00 33.75 301 SER A CA 1
ATOM 2433 C C . SER A 1 301 ? 40.549 19.749 17.136 1.00 33.75 301 SER A C 1
ATOM 2435 O O . SER A 1 301 ? 39.850 20.341 16.319 1.00 33.75 301 SER A O 1
ATOM 2437 N N . LEU A 1 302 ? 40.117 18.696 17.842 1.00 40.12 302 LEU A N 1
ATOM 2438 C CA . LEU A 1 302 ? 38.756 18.155 17.897 1.00 40.12 302 LEU A CA 1
ATOM 2439 C C . LEU A 1 302 ? 37.707 19.157 18.412 1.00 40.12 302 LEU A C 1
ATOM 2441 O O . LEU A 1 302 ? 37.977 19.905 19.349 1.00 40.12 302 LEU A O 1
ATOM 2445 N N . GLY A 1 303 ? 36.472 18.994 17.922 1.00 36.50 303 GLY A N 1
ATOM 2446 C CA . GLY A 1 303 ? 35.251 19.242 18.694 1.00 36.50 303 GLY A CA 1
ATOM 2447 C C . GLY A 1 303 ? 34.286 20.256 18.080 1.00 36.50 303 GLY A C 1
ATOM 2448 O O . GLY A 1 303 ? 34.579 21.443 18.000 1.00 36.50 303 GLY A O 1
ATOM 2449 N N . PHE A 1 304 ? 33.082 19.802 17.733 1.00 32.00 304 PHE A N 1
ATOM 2450 C CA . PHE A 1 304 ? 31.915 20.679 17.693 1.00 32.00 304 PHE A CA 1
ATOM 2451 C C . PHE A 1 304 ? 31.500 20.957 19.145 1.00 32.00 304 PHE A C 1
ATOM 2453 O O . PHE A 1 304 ? 31.065 20.049 19.850 1.00 32.00 304 PHE A O 1
ATOM 2460 N N . HIS A 1 305 ? 31.646 22.194 19.619 1.00 35.03 305 HIS A N 1
ATOM 2461 C CA . HIS A 1 305 ? 30.939 22.660 20.813 1.00 35.03 305 HIS A CA 1
ATOM 2462 C C . HIS A 1 305 ? 29.581 23.211 20.382 1.00 35.03 305 HIS A C 1
ATOM 2464 O O . HIS A 1 305 ? 29.387 24.416 20.242 1.00 35.03 305 HIS A O 1
ATOM 2470 N N . GLY A 1 306 ? 28.647 22.298 20.126 1.00 32.72 306 GLY A N 1
ATOM 2471 C CA . GLY A 1 306 ? 27.234 22.640 20.080 1.00 32.72 306 GLY A CA 1
ATOM 2472 C C . GLY A 1 306 ? 26.748 22.918 21.494 1.00 32.72 306 GLY A C 1
ATOM 2473 O O . GLY A 1 306 ? 26.955 22.102 22.390 1.00 32.72 306 GLY A O 1
ATOM 2474 N N . TYR A 1 307 ? 26.110 24.062 21.704 1.00 33.66 307 TYR A N 1
ATOM 2475 C CA . TYR A 1 307 ? 25.362 24.305 22.929 1.00 33.66 307 TYR A CA 1
ATOM 2476 C C . TYR A 1 307 ? 23.996 23.631 22.806 1.00 33.66 307 TYR A C 1
ATOM 2478 O O . TYR A 1 307 ? 23.234 23.938 21.890 1.00 33.66 307 TYR A O 1
ATOM 2486 N N . TRP A 1 308 ? 23.688 22.728 23.735 1.00 29.30 308 TRP A N 1
ATOM 2487 C CA . TRP A 1 308 ? 22.333 22.232 23.946 1.00 29.30 308 TRP A CA 1
ATOM 2488 C C . TRP A 1 308 ? 21.610 23.239 24.841 1.00 29.30 308 TRP A C 1
ATOM 2490 O O . TRP A 1 308 ? 22.040 23.498 25.965 1.00 29.30 308 TRP A O 1
ATOM 2500 N N . LEU A 1 309 ? 20.547 23.851 24.328 1.00 31.22 309 LEU A N 1
ATOM 2501 C CA . LEU A 1 309 ? 19.661 24.699 25.117 1.00 31.22 309 LEU A CA 1
ATOM 2502 C C . LEU A 1 309 ? 18.454 23.857 25.516 1.00 31.22 309 LEU A C 1
ATOM 2504 O O . LEU A 1 309 ? 17.612 23.536 24.684 1.00 31.22 309 LEU A O 1
ATOM 2508 N N . GLU A 1 310 ? 18.393 23.495 26.792 1.00 28.94 310 GLU A N 1
ATOM 2509 C CA . GLU A 1 310 ? 17.240 22.851 27.410 1.00 28.94 310 GLU A CA 1
ATOM 2510 C C . GLU A 1 310 ? 16.572 23.871 28.340 1.00 28.94 310 GLU A C 1
ATOM 2512 O O . GLU A 1 310 ? 17.223 24.494 29.179 1.00 28.94 310 GLU A O 1
ATOM 2517 N N . GLY A 1 311 ? 15.277 24.109 28.147 1.00 34.84 311 GLY A N 1
ATOM 2518 C CA . GLY A 1 311 ? 14.527 25.106 28.900 1.00 34.84 311 GLY A CA 1
ATOM 2519 C C . GLY A 1 311 ? 13.037 24.797 28.891 1.00 34.84 311 GLY A C 1
ATOM 2520 O O . GLY A 1 311 ? 12.482 24.370 27.880 1.00 34.84 311 GLY A O 1
ATOM 2521 N N . ARG A 1 312 ? 12.378 25.016 30.030 1.00 34.81 312 ARG A N 1
ATOM 2522 C CA . ARG A 1 312 ? 10.930 24.861 30.176 1.00 34.81 312 ARG A CA 1
ATOM 2523 C C . ARG A 1 312 ? 10.255 26.169 29.762 1.00 34.81 312 ARG A C 1
ATOM 2525 O O . ARG A 1 312 ? 10.448 27.200 30.398 1.00 34.81 312 ARG A O 1
ATOM 2532 N N . LEU A 1 313 ? 9.473 26.135 28.687 1.00 39.72 313 LEU A N 1
ATOM 2533 C CA . LEU A 1 313 ? 8.600 27.242 28.292 1.00 39.72 313 LEU A CA 1
ATOM 2534 C C . LEU A 1 313 ? 7.465 27.362 29.320 1.00 39.72 313 LEU A C 1
ATOM 2536 O O . LEU A 1 313 ? 6.498 26.610 29.260 1.00 39.72 313 LEU A O 1
ATOM 2540 N N . GLU A 1 314 ? 7.590 28.282 30.280 1.00 35.06 314 GLU A N 1
ATOM 2541 C CA . GLU A 1 314 ? 6.611 28.417 31.374 1.00 35.06 314 GLU A CA 1
ATOM 2542 C C . GLU A 1 314 ? 5.283 29.052 30.928 1.00 35.06 314 GLU A C 1
ATOM 2544 O O . GLU A 1 314 ? 4.257 28.820 31.561 1.00 35.06 314 GLU A O 1
ATOM 2549 N N . MET A 1 315 ? 5.276 29.805 29.819 1.00 37.91 315 MET A N 1
ATOM 2550 C CA . MET A 1 315 ? 4.084 30.440 29.233 1.00 37.91 315 MET A CA 1
ATOM 2551 C C . MET A 1 315 ? 4.277 30.728 27.727 1.00 37.91 315 MET A C 1
ATOM 2553 O O . MET A 1 315 ? 4.448 31.891 27.341 1.00 37.91 315 MET A O 1
ATOM 2557 N N . PRO A 1 316 ? 4.296 29.716 26.839 1.00 40.09 316 PRO A N 1
ATOM 2558 C CA . PRO A 1 316 ? 4.277 29.988 25.405 1.00 40.09 316 PRO A CA 1
ATOM 2559 C C . PRO A 1 316 ? 3.010 30.784 25.067 1.00 40.09 316 PRO A C 1
ATOM 2561 O O . PRO A 1 316 ? 1.933 30.520 25.606 1.00 40.09 316 PRO A O 1
ATOM 2564 N N . ARG A 1 317 ? 3.121 31.781 24.178 1.00 35.19 317 ARG A N 1
ATOM 2565 C CA . ARG A 1 317 ? 1.920 32.431 23.637 1.00 35.19 317 ARG A CA 1
ATOM 2566 C C . ARG A 1 317 ? 1.049 31.345 23.005 1.00 35.19 317 ARG A C 1
ATOM 2568 O O . ARG A 1 317 ? 1.536 30.582 22.176 1.00 35.19 317 ARG A O 1
ATOM 2575 N N . LEU A 1 318 ? -0.220 31.292 23.404 1.00 48.53 318 LEU A N 1
ATOM 2576 C CA . LEU A 1 318 ? -1.212 30.426 22.770 1.00 48.53 318 LEU A CA 1
ATOM 2577 C C . LEU A 1 318 ? -1.283 30.734 21.264 1.00 48.53 318 LEU A C 1
ATOM 2579 O O . LEU A 1 318 ? -1.071 31.882 20.862 1.00 48.53 318 LEU A O 1
ATOM 2583 N N . TRP A 1 319 ? -1.559 29.693 20.473 1.00 53.00 319 TRP A N 1
ATOM 2584 C CA . TRP A 1 319 ? -1.669 29.671 19.007 1.00 53.00 319 TRP A CA 1
ATOM 2585 C C . TRP A 1 319 ? -2.099 31.020 18.403 1.00 53.00 319 TRP A C 1
ATOM 2587 O O . TRP A 1 319 ? -3.240 31.447 18.576 1.00 53.00 319 TRP A O 1
ATOM 2597 N N . SER A 1 320 ? -1.184 31.719 17.723 1.00 54.97 320 SER A N 1
ATOM 2598 C CA . SER A 1 320 ? -1.403 33.106 17.277 1.00 54.97 320 SER A CA 1
ATOM 2599 C C . SER A 1 320 ? -1.619 33.261 15.770 1.00 54.97 320 SER A C 1
ATOM 2601 O O . SER A 1 320 ? -2.246 34.237 15.350 1.00 54.97 320 SER A O 1
ATOM 2603 N N . ALA A 1 321 ? -1.123 32.327 14.956 1.00 58.53 321 ALA A N 1
ATOM 2604 C CA . ALA A 1 321 ? -1.252 32.371 13.504 1.00 58.53 321 ALA A CA 1
ATOM 2605 C C . ALA A 1 321 ? -1.001 31.001 12.860 1.00 58.53 321 ALA A C 1
ATOM 2607 O O . ALA A 1 321 ? -0.180 30.230 13.352 1.00 58.53 321 ALA A O 1
ATOM 2608 N N . GLU A 1 322 ? -1.640 30.760 11.715 1.00 76.38 322 GLU A N 1
ATOM 2609 C CA . GLU A 1 322 ? -1.224 29.715 10.771 1.00 76.38 322 GLU A CA 1
ATOM 2610 C C . GLU A 1 322 ? -0.169 30.274 9.818 1.00 76.38 322 GLU A C 1
ATOM 2612 O O . GLU A 1 322 ? -0.241 31.446 9.440 1.00 76.38 322 GLU A O 1
ATOM 2617 N N . GLN A 1 323 ? 0.779 29.454 9.366 1.00 87.88 323 GLN A N 1
ATOM 2618 C CA . GLN A 1 323 ? 1.777 29.871 8.381 1.00 87.88 323 GLN A CA 1
ATOM 2619 C C . GLN A 1 323 ? 1.753 28.965 7.153 1.00 87.88 323 GLN A C 1
ATOM 2621 O O . GLN A 1 323 ? 1.889 27.750 7.256 1.00 87.88 323 GLN A O 1
ATOM 2626 N N . ILE A 1 324 ? 1.626 29.576 5.976 1.00 91.62 324 ILE A N 1
ATOM 2627 C CA . ILE A 1 324 ? 1.750 28.894 4.687 1.00 91.62 324 ILE A CA 1
ATOM 2628 C C . ILE A 1 324 ? 3.112 29.246 4.104 1.00 91.62 324 ILE A C 1
ATOM 2630 O O . ILE A 1 324 ? 3.406 30.421 3.897 1.00 91.62 324 ILE A O 1
ATOM 2634 N N . THR A 1 325 ? 3.931 28.233 3.831 1.00 93.69 325 THR A N 1
ATOM 2635 C CA . THR A 1 325 ? 5.281 28.390 3.274 1.00 93.69 325 THR A CA 1
ATOM 2636 C C . THR A 1 325 ? 5.336 27.803 1.872 1.00 93.69 325 THR A C 1
ATOM 2638 O O . THR A 1 325 ? 4.978 26.645 1.669 1.00 93.69 325 THR A O 1
ATOM 2641 N N . ASN A 1 326 ? 5.805 28.592 0.907 1.00 95.94 326 ASN A N 1
ATOM 2642 C CA . ASN A 1 326 ? 6.109 28.105 -0.430 1.00 95.94 326 ASN A CA 1
ATOM 2643 C C . ASN A 1 326 ? 7.494 27.442 -0.423 1.00 95.94 326 ASN A C 1
ATOM 2645 O O . ASN A 1 326 ? 8.513 28.127 -0.351 1.00 95.94 326 ASN A O 1
ATOM 2649 N N . THR A 1 327 ? 7.532 26.114 -0.511 1.00 95.12 327 THR A N 1
ATOM 2650 C CA . THR A 1 327 ? 8.779 25.334 -0.547 1.00 95.12 327 THR A CA 1
ATOM 2651 C C . THR A 1 327 ? 9.327 25.127 -1.963 1.00 95.12 327 THR A C 1
ATOM 2653 O O . THR A 1 327 ? 10.386 24.517 -2.116 1.00 95.12 327 THR A O 1
ATOM 2656 N N . HIS A 1 328 ? 8.679 25.667 -3.004 1.00 92.50 328 HIS A N 1
ATOM 2657 C CA . HIS A 1 328 ? 9.251 25.698 -4.350 1.00 92.50 328 HIS A CA 1
ATOM 2658 C C . HIS A 1 328 ? 10.465 26.631 -4.409 1.00 92.50 328 HIS A C 1
ATOM 2660 O O . HIS A 1 328 ? 10.505 27.673 -3.752 1.00 92.50 328 HIS A O 1
ATOM 2666 N N . PHE A 1 329 ? 11.462 26.263 -5.218 1.00 94.25 329 PHE A N 1
ATOM 2667 C CA . PHE A 1 329 ? 12.698 27.039 -5.390 1.00 94.25 329 PHE A CA 1
ATOM 2668 C C . PHE A 1 329 ? 12.597 28.135 -6.458 1.00 94.25 329 PHE A C 1
ATOM 2670 O O . PHE A 1 329 ? 13.327 29.119 -6.379 1.00 94.25 329 PHE A O 1
ATOM 2677 N N . TYR A 1 330 ? 11.700 27.981 -7.437 1.00 92.75 330 TYR A N 1
ATOM 2678 C CA . TYR A 1 330 ? 11.631 28.865 -8.612 1.00 92.75 330 TYR A CA 1
ATOM 2679 C C . TYR A 1 330 ? 10.220 29.349 -8.948 1.00 92.75 330 TYR A C 1
ATOM 2681 O O . TYR A 1 330 ? 10.070 30.354 -9.637 1.00 92.75 330 TYR A O 1
ATOM 2689 N N . GLU A 1 331 ? 9.190 28.645 -8.480 1.00 92.94 331 GLU A N 1
ATOM 2690 C CA . GLU A 1 331 ? 7.800 28.952 -8.802 1.00 92.94 331 GLU A CA 1
ATOM 2691 C C . GLU A 1 331 ? 7.130 29.711 -7.659 1.00 92.94 331 GLU A C 1
ATOM 2693 O O . GLU A 1 331 ? 7.254 29.360 -6.483 1.00 92.94 331 GLU A O 1
ATOM 2698 N N . THR A 1 332 ? 6.405 30.763 -8.019 1.00 96.25 332 THR A N 1
ATOM 2699 C CA . THR A 1 332 ? 5.496 31.451 -7.107 1.00 96.25 332 THR A CA 1
ATOM 2700 C C . THR A 1 332 ? 4.188 30.668 -6.986 1.00 96.25 332 THR A C 1
ATOM 2702 O O . THR A 1 332 ? 3.895 29.766 -7.771 1.00 96.25 332 THR A O 1
ATOM 2705 N N . THR A 1 333 ? 3.329 31.059 -6.049 1.00 96.44 333 THR A N 1
ATOM 2706 C CA . THR A 1 333 ? 1.996 30.457 -5.906 1.00 96.44 333 THR A CA 1
ATOM 2707 C C . THR A 1 333 ? 0.948 30.973 -6.908 1.00 96.44 333 THR A C 1
ATOM 2709 O O . THR A 1 333 ? -0.232 30.677 -6.743 1.00 96.44 333 THR A O 1
ATOM 2712 N N . GLN A 1 334 ? 1.329 31.721 -7.958 1.00 95.75 334 GLN A N 1
ATOM 2713 C CA . GLN A 1 334 ? 0.380 32.357 -8.894 1.00 95.75 334 GLN A CA 1
ATOM 2714 C C . GLN A 1 334 ? -0.545 31.355 -9.602 1.00 95.75 334 GLN A C 1
ATOM 2716 O O . GLN A 1 334 ? -1.689 31.678 -9.909 1.00 95.75 334 GLN A O 1
ATOM 2721 N N . GLY A 1 335 ? -0.045 30.149 -9.879 1.00 94.50 335 GLY A N 1
ATOM 2722 C CA . GLY A 1 335 ? -0.790 29.080 -10.547 1.00 94.50 335 GLY A CA 1
ATOM 2723 C C . GLY A 1 335 ? -1.661 28.229 -9.620 1.00 94.50 335 GLY A C 1
ATOM 2724 O O . GLY A 1 335 ? -2.206 27.222 -10.080 1.00 94.50 335 GLY A O 1
ATOM 2725 N N . LEU A 1 336 ? -1.770 28.587 -8.336 1.00 96.31 336 LEU A N 1
ATOM 2726 C CA . LEU A 1 336 ? -2.447 27.790 -7.315 1.00 96.31 336 LEU A CA 1
ATOM 2727 C C . LEU A 1 336 ? -3.691 28.491 -6.760 1.00 96.31 336 LEU A C 1
ATOM 2729 O O . LEU A 1 336 ? -3.680 29.682 -6.463 1.00 96.31 336 LEU A O 1
ATOM 2733 N N . GLU A 1 337 ? -4.747 27.711 -6.550 1.00 97.00 337 GLU A N 1
ATOM 2734 C CA . GLU A 1 337 ? -5.904 28.095 -5.747 1.00 97.00 337 GLU A CA 1
ATOM 2735 C C . GLU A 1 337 ? -5.795 27.452 -4.368 1.00 97.00 337 GLU A C 1
ATOM 2737 O O . GLU A 1 337 ? -5.675 26.229 -4.252 1.00 97.00 337 GLU A O 1
ATOM 2742 N N . PHE A 1 338 ? -5.878 28.268 -3.321 1.00 97.44 338 PHE A N 1
ATOM 2743 C CA . PHE A 1 338 ? -5.960 27.784 -1.951 1.00 97.44 338 PHE A CA 1
ATOM 2744 C C . PHE A 1 338 ? -7.415 27.763 -1.502 1.00 97.44 338 PHE A C 1
ATOM 2746 O O . PHE A 1 338 ? -8.184 28.691 -1.746 1.00 97.44 338 PHE A O 1
ATOM 2753 N N . SER A 1 339 ? -7.792 26.703 -0.805 1.00 97.75 339 SER A N 1
ATOM 2754 C CA . SER A 1 339 ? -9.112 26.541 -0.205 1.00 97.75 339 SER A CA 1
ATOM 2755 C C . SER A 1 339 ? -8.973 26.024 1.218 1.00 97.75 339 SER A C 1
ATOM 2757 O O . SER A 1 339 ? -7.978 25.386 1.563 1.00 97.75 339 SER A O 1
ATOM 2759 N N . TRP A 1 340 ? -9.970 26.313 2.046 1.00 97.25 340 TRP A N 1
ATOM 2760 C CA . TRP A 1 340 ? -10.050 25.845 3.421 1.00 97.25 340 TRP A CA 1
ATOM 2761 C C . TRP A 1 340 ? -11.372 25.113 3.661 1.00 97.25 340 TRP A C 1
ATOM 2763 O O . TRP A 1 340 ? -12.394 25.434 3.051 1.00 97.25 340 TRP A O 1
ATOM 2773 N N . SER A 1 341 ? -11.367 24.144 4.572 1.00 97.56 341 SER A N 1
ATOM 2774 C CA . SER A 1 341 ? -12.568 23.492 5.096 1.00 97.56 341 SER A CA 1
ATOM 2775 C C . SER A 1 341 ? -12.400 23.248 6.587 1.00 97.56 341 SER A C 1
ATOM 2777 O O . SER A 1 341 ? -11.401 22.670 7.003 1.00 97.56 341 SER A O 1
ATOM 2779 N N . ALA A 1 342 ? -13.374 23.671 7.386 1.00 96.38 342 ALA A N 1
ATOM 2780 C CA . ALA A 1 342 ? -13.410 23.433 8.821 1.00 96.38 342 ALA A CA 1
ATOM 2781 C C . ALA A 1 342 ? -14.444 22.351 9.141 1.00 96.38 342 ALA A C 1
ATOM 2783 O O . ALA A 1 342 ? -15.571 22.402 8.641 1.00 96.38 342 ALA A O 1
ATOM 2784 N N . HIS A 1 343 ? -14.063 21.402 9.987 1.00 95.06 343 HIS A N 1
ATOM 2785 C CA . HIS A 1 343 ? -14.924 20.344 10.494 1.00 95.06 343 HIS A CA 1
ATOM 2786 C C . HIS A 1 343 ? -14.978 20.389 12.022 1.00 95.06 343 HIS A C 1
ATOM 2788 O O . HIS A 1 343 ? -13.973 20.694 12.661 1.00 95.06 343 HIS A O 1
ATOM 2794 N N . GLY A 1 344 ? -16.144 20.097 12.588 1.00 92.38 344 GLY A N 1
ATOM 2795 C CA . GLY A 1 344 ? -16.385 19.921 14.015 1.00 92.38 344 GLY A CA 1
ATOM 2796 C C . GLY A 1 344 ? -17.013 18.551 14.224 1.00 92.38 344 GLY A C 1
ATOM 2797 O O . GLY A 1 344 ? -18.009 18.253 13.566 1.00 92.38 344 GLY A O 1
ATOM 2798 N N . ASP A 1 345 ? -16.400 17.703 15.048 1.00 90.00 345 ASP A N 1
ATOM 2799 C CA . ASP A 1 345 ? -16.847 16.321 15.297 1.00 90.00 345 ASP A CA 1
ATOM 2800 C C . ASP A 1 345 ? -17.090 15.506 14.008 1.00 90.00 345 ASP A C 1
ATOM 2802 O O . ASP A 1 345 ? -18.007 14.695 13.898 1.00 90.00 345 ASP A O 1
ATOM 2806 N N . GLY A 1 346 ? -16.277 15.775 12.979 1.00 87.12 346 GLY A N 1
ATOM 2807 C CA . GLY A 1 346 ? -16.353 15.124 11.668 1.00 87.12 346 GLY A CA 1
ATOM 2808 C C . GLY A 1 346 ? -17.310 15.776 10.666 1.00 87.12 346 GLY A C 1
ATOM 2809 O O . GLY A 1 346 ? -17.258 15.439 9.483 1.00 87.12 346 GLY A O 1
ATOM 2810 N N . TYR A 1 347 ? -18.108 16.764 11.082 1.00 85.38 347 TYR A N 1
ATOM 2811 C CA . TYR A 1 347 ? -19.067 17.467 10.224 1.00 85.38 347 TYR A CA 1
ATOM 2812 C C . TYR A 1 347 ? -18.524 18.784 9.731 1.00 85.38 347 TYR A C 1
ATOM 2814 O O . TYR A 1 347 ? -17.910 19.549 10.467 1.00 85.38 347 TYR A O 1
ATOM 2822 N N . LYS A 1 348 ? -18.804 19.083 8.468 1.00 92.69 348 LYS A N 1
ATOM 2823 C CA . LYS A 1 348 ? -18.377 20.324 7.841 1.00 92.69 348 LYS A CA 1
ATOM 2824 C C . LYS A 1 348 ? -19.092 21.521 8.473 1.00 92.69 348 LYS A C 1
ATOM 2826 O O . LYS A 1 348 ? -20.285 21.713 8.263 1.00 92.69 348 LYS A O 1
ATOM 2831 N N . LEU A 1 349 ? -18.339 22.355 9.187 1.00 93.88 349 LEU A N 1
ATOM 2832 C CA . LEU A 1 349 ? -18.807 23.640 9.719 1.00 93.88 349 LEU A CA 1
ATOM 2833 C C . LEU A 1 349 ? -18.846 24.705 8.618 1.00 93.88 349 LEU A C 1
ATOM 2835 O O . LEU A 1 349 ? -19.696 25.590 8.622 1.00 93.88 349 LEU A O 1
ATOM 2839 N N . GLY A 1 350 ? -17.915 24.625 7.665 1.00 96.12 350 GLY A N 1
ATOM 2840 C CA . GLY A 1 350 ? -17.855 25.524 6.519 1.00 96.12 350 GLY A CA 1
ATOM 2841 C C . GLY A 1 350 ? -16.612 25.307 5.666 1.00 96.12 350 GLY A C 1
ATOM 2842 O O . GLY A 1 350 ? -15.708 24.556 6.025 1.00 96.12 350 GLY A O 1
ATOM 2843 N N . SER A 1 351 ? -16.581 25.948 4.504 1.00 97.69 351 SER A N 1
ATOM 2844 C CA . SER A 1 351 ? -15.434 25.937 3.594 1.00 97.69 351 SER A CA 1
ATOM 2845 C C . SER A 1 351 ? -15.463 27.150 2.685 1.00 97.69 351 SER A C 1
ATOM 2847 O O . SER A 1 351 ? -16.537 27.694 2.427 1.00 97.69 351 SER A O 1
ATOM 2849 N N . GLY A 1 352 ? -14.328 27.481 2.085 1.00 97.25 352 GLY A N 1
ATOM 2850 C CA . GLY A 1 352 ? -14.275 28.490 1.040 1.00 97.25 352 GLY A CA 1
ATOM 2851 C C . GLY A 1 352 ? -12.917 28.566 0.366 1.00 97.25 352 GLY A C 1
ATOM 2852 O O . GLY A 1 352 ? -11.988 27.830 0.701 1.00 97.25 352 GLY A O 1
ATOM 2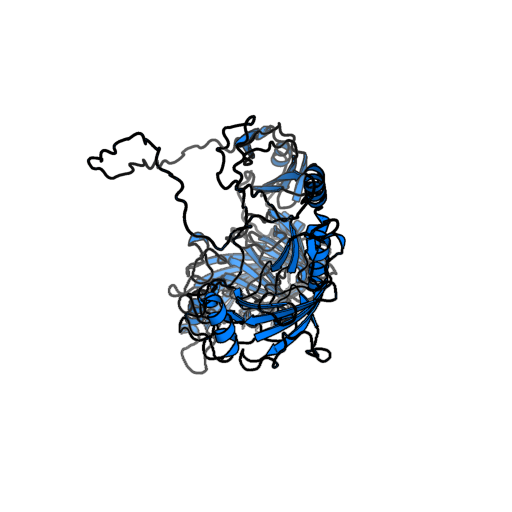853 N N . ILE A 1 353 ? -12.807 29.492 -0.580 1.00 96.75 353 ILE A N 1
ATOM 2854 C CA . ILE A 1 353 ? -11.513 29.912 -1.111 1.00 96.75 353 ILE A CA 1
ATOM 2855 C C . ILE A 1 353 ? -10.760 30.660 -0.009 1.00 96.75 353 ILE A C 1
ATOM 2857 O O . ILE A 1 353 ? -11.351 31.432 0.750 1.00 96.75 353 ILE A O 1
ATOM 2861 N N . LEU A 1 354 ? -9.460 30.402 0.092 1.00 95.56 354 LEU A N 1
ATOM 2862 C CA . LEU A 1 354 ? -8.545 31.102 0.978 1.00 95.56 354 LEU A CA 1
ATOM 2863 C C . LEU A 1 354 ? -7.748 32.109 0.137 1.00 95.56 354 LEU A C 1
ATOM 2865 O O . LEU A 1 354 ? -6.793 31.712 -0.530 1.00 95.56 354 LEU A O 1
ATOM 2869 N N . PRO A 1 355 ? -8.130 33.397 0.119 1.00 92.06 355 PRO A N 1
ATOM 2870 C CA . PRO A 1 355 ? -7.374 34.398 -0.616 1.00 92.06 355 PRO A CA 1
ATOM 2871 C C . PRO A 1 355 ? -6.017 34.606 0.061 1.00 92.06 355 PRO A C 1
ATOM 2873 O O . PRO A 1 355 ? -5.949 35.029 1.215 1.00 92.06 355 PRO A O 1
ATOM 2876 N N . LEU A 1 356 ? -4.941 34.316 -0.666 1.00 92.25 356 LEU A N 1
ATOM 2877 C CA . LEU A 1 356 ? -3.567 34.557 -0.236 1.00 92.25 356 LEU A CA 1
ATOM 2878 C C . LEU A 1 356 ? -2.902 35.549 -1.192 1.00 92.25 356 LEU A C 1
ATOM 2880 O O . LEU A 1 356 ? -3.218 35.546 -2.386 1.00 92.25 356 LEU A O 1
ATOM 2884 N N . PRO A 1 357 ? -1.970 36.389 -0.709 1.00 94.25 357 PRO A N 1
ATOM 2885 C CA . PRO A 1 357 ? -1.090 37.109 -1.614 1.00 94.25 357 PRO A CA 1
ATOM 2886 C C . PRO A 1 357 ? -0.216 36.124 -2.395 1.00 94.25 357 PRO A C 1
ATOM 2888 O O . PRO A 1 357 ? -0.067 34.957 -2.025 1.00 94.25 357 PRO A O 1
ATOM 2891 N N . LEU A 1 358 ? 0.408 36.618 -3.463 1.00 96.50 358 LEU A N 1
ATOM 2892 C CA . LEU A 1 358 ? 1.449 35.870 -4.151 1.00 96.50 358 LEU A CA 1
ATOM 2893 C C . LEU A 1 358 ? 2.587 35.554 -3.168 1.00 96.50 358 LEU A C 1
ATOM 2895 O O . LEU A 1 358 ? 3.167 36.468 -2.583 1.00 96.50 358 LEU A O 1
ATOM 2899 N N . ILE A 1 359 ? 2.895 34.270 -2.982 1.00 97.19 359 ILE A N 1
ATOM 2900 C CA . ILE A 1 359 ? 3.987 33.823 -2.117 1.00 97.19 359 ILE A CA 1
ATOM 2901 C C . ILE A 1 359 ? 5.167 33.448 -3.011 1.00 97.19 359 ILE A C 1
ATOM 2903 O O . ILE A 1 359 ? 5.120 32.467 -3.759 1.00 97.19 359 ILE A O 1
ATOM 2907 N N . GLU A 1 360 ? 6.220 34.255 -2.934 1.00 98.00 360 GLU A N 1
ATOM 2908 C CA . GLU A 1 360 ? 7.482 34.026 -3.641 1.00 98.00 360 GLU A CA 1
ATOM 2909 C C . GLU A 1 360 ? 8.159 32.711 -3.199 1.00 98.00 360 GLU A C 1
ATOM 2911 O O . GLU A 1 360 ? 7.897 32.229 -2.089 1.00 98.00 360 GLU A O 1
ATOM 2916 N N . PRO A 1 361 ? 9.043 32.125 -4.029 1.00 97.25 361 PRO A N 1
ATOM 2917 C CA . PRO A 1 361 ? 9.825 30.948 -3.663 1.00 97.25 361 PRO A CA 1
ATOM 2918 C C . PRO A 1 361 ? 10.511 31.093 -2.300 1.00 97.25 361 PRO A C 1
ATOM 2920 O O . PRO A 1 361 ? 11.121 32.125 -2.006 1.00 97.25 361 PRO A O 1
ATOM 2923 N N . GLN A 1 362 ? 10.432 30.051 -1.468 1.00 96.50 362 GLN A N 1
ATOM 2924 C CA . GLN A 1 362 ? 11.032 30.000 -0.125 1.00 96.50 362 GLN A CA 1
ATOM 2925 C C . GLN A 1 362 ? 10.522 31.079 0.851 1.00 96.50 362 GLN A C 1
ATOM 2927 O O . GLN A 1 362 ? 11.162 31.354 1.870 1.00 96.50 362 GLN A O 1
ATOM 2932 N N . LYS A 1 363 ? 9.393 31.736 0.553 1.00 97.50 363 LYS A N 1
ATOM 2933 C CA . LYS A 1 363 ? 8.745 32.706 1.447 1.00 97.50 363 LYS A CA 1
ATOM 2934 C C . LYS A 1 363 ? 7.505 32.117 2.105 1.00 97.50 363 LYS A C 1
ATOM 2936 O O . LYS A 1 363 ? 6.971 31.092 1.684 1.00 97.50 363 LYS A O 1
ATOM 2941 N N . SER A 1 364 ? 7.039 32.810 3.137 1.00 94.94 364 SER A N 1
ATOM 2942 C CA . SER A 1 364 ? 5.882 32.405 3.925 1.00 94.94 364 SER A CA 1
ATOM 2943 C C . SER A 1 364 ? 4.903 33.553 4.112 1.00 94.94 364 SER A C 1
ATOM 2945 O O . SER A 1 364 ? 5.293 34.721 4.150 1.00 94.94 364 SER A O 1
ATOM 2947 N N . PHE A 1 365 ? 3.635 33.204 4.291 1.00 93.62 365 PHE A N 1
ATOM 2948 C CA . PHE A 1 365 ? 2.562 34.114 4.657 1.00 93.62 365 PHE A CA 1
ATOM 2949 C C . PHE A 1 365 ? 1.892 33.634 5.945 1.00 93.62 365 PHE A C 1
ATOM 2951 O O . PHE A 1 365 ? 1.538 32.461 6.062 1.00 93.62 365 PHE A O 1
ATOM 2958 N N . SER A 1 366 ? 1.724 34.540 6.909 1.00 92.88 366 SER A N 1
ATOM 2959 C CA . SER A 1 366 ? 1.065 34.254 8.186 1.00 92.88 366 SER A CA 1
ATOM 2960 C C . SER A 1 366 ? -0.377 34.750 8.178 1.00 92.88 366 SER A C 1
ATOM 2962 O O . SER A 1 366 ? -0.640 35.906 7.852 1.00 92.88 366 SER A O 1
ATOM 2964 N N . ILE A 1 367 ? -1.299 33.882 8.582 1.00 89.44 367 ILE A N 1
ATOM 2965 C CA . ILE A 1 367 ? -2.723 34.171 8.728 1.00 89.44 367 ILE A CA 1
ATOM 2966 C C . ILE A 1 367 ? -2.999 34.378 10.213 1.00 89.44 367 ILE A C 1
ATOM 2968 O O . ILE A 1 367 ? -2.859 33.452 11.010 1.00 89.44 367 ILE A O 1
ATOM 2972 N N . GLU A 1 368 ? -3.385 35.595 10.589 1.00 89.50 368 GLU A N 1
ATOM 2973 C CA . GLU A 1 368 ? -3.753 35.909 11.971 1.00 89.50 368 GLU A CA 1
ATOM 2974 C C . GLU A 1 368 ? -5.034 35.163 12.367 1.00 89.50 368 GLU A C 1
ATOM 2976 O O . GLU A 1 368 ? -6.023 35.169 11.632 1.00 89.50 368 GLU A O 1
ATOM 2981 N N . TRP A 1 369 ? -5.000 34.512 13.532 1.00 86.56 369 TRP A N 1
ATOM 2982 C CA . TRP A 1 369 ? -6.033 33.574 13.972 1.00 86.56 369 TRP A CA 1
ATOM 2983 C C . TRP A 1 369 ? -7.443 34.174 14.006 1.00 86.56 369 TRP A C 1
ATOM 2985 O O . TRP A 1 369 ? -8.372 33.576 13.468 1.00 86.56 369 TRP A O 1
ATOM 2995 N N . LYS A 1 370 ? -7.624 35.356 14.610 1.00 89.38 370 LYS A N 1
ATOM 2996 C CA . LYS A 1 370 ? -8.957 35.957 14.800 1.00 89.38 370 LYS A CA 1
ATOM 2997 C C . LYS A 1 370 ? -9.551 36.521 13.512 1.00 89.38 370 LYS A C 1
ATOM 2999 O O . LYS A 1 370 ? -10.770 36.639 13.403 1.00 89.38 370 LYS A O 1
ATOM 3004 N N . SER A 1 371 ? -8.699 36.862 12.551 1.00 88.50 371 SER A N 1
ATOM 3005 C CA . SER A 1 371 ? -9.080 37.365 11.230 1.00 88.50 371 SER A CA 1
ATOM 3006 C C . SER A 1 371 ? -9.331 36.246 10.215 1.00 88.50 371 SER A C 1
ATOM 3008 O O . SER A 1 371 ? -9.795 36.513 9.106 1.00 88.50 371 SER A O 1
ATOM 3010 N N . ALA A 1 372 ? -9.019 34.995 10.562 1.00 92.31 372 ALA A N 1
ATOM 3011 C CA . ALA A 1 372 ? -9.165 33.870 9.656 1.00 92.31 372 ALA A CA 1
ATOM 3012 C C . ALA A 1 372 ? -10.645 33.530 9.377 1.00 92.31 372 ALA A C 1
ATOM 3014 O O . ALA A 1 372 ? -11.488 33.612 10.275 1.00 92.31 372 ALA A O 1
ATOM 3015 N N . PRO A 1 373 ? -10.992 33.073 8.158 1.00 93.81 373 PRO A N 1
ATOM 3016 C CA . PRO A 1 373 ? -12.388 32.856 7.763 1.00 93.81 373 PRO A CA 1
ATOM 3017 C C . PRO A 1 373 ? -13.087 31.722 8.534 1.00 93.81 373 PRO A C 1
ATOM 3019 O O . PRO A 1 373 ? -14.311 31.717 8.646 1.00 93.81 373 PRO A O 1
ATOM 3022 N N . TRP A 1 374 ? -12.332 30.783 9.109 1.00 93.88 374 TRP A N 1
ATOM 3023 C CA . TRP A 1 374 ? -12.865 29.717 9.964 1.00 93.88 374 TRP A CA 1
ATOM 3024 C C . TRP A 1 374 ? -13.074 30.146 11.422 1.00 93.88 374 TRP A C 1
ATOM 3026 O O . TRP A 1 374 ? -13.759 29.440 12.159 1.00 93.88 374 TRP A O 1
ATOM 3036 N N . TYR A 1 375 ? -12.526 31.283 11.865 1.00 93.69 375 TYR A N 1
ATOM 3037 C CA . TYR A 1 375 ? -12.575 31.696 13.271 1.00 93.69 375 TYR A CA 1
ATOM 3038 C C . TYR A 1 375 ? -14.002 31.906 13.816 1.00 93.69 375 TYR A C 1
ATOM 3040 O O . TYR A 1 375 ? -14.279 31.428 14.921 1.00 93.69 375 TYR A O 1
ATOM 3048 N N . PRO A 1 376 ? -14.952 32.536 13.090 1.00 94.50 376 PRO A N 1
ATOM 3049 C CA . PRO A 1 376 ? -16.335 32.656 13.561 1.00 94.50 376 PRO A CA 1
ATOM 3050 C C . PRO A 1 376 ? -17.047 31.301 13.681 1.00 94.50 376 PRO A C 1
ATOM 3052 O O . PRO A 1 376 ? -17.810 31.087 14.625 1.00 94.50 376 PRO A O 1
ATOM 3055 N N . LEU A 1 377 ? -16.771 30.372 12.757 1.00 94.19 377 LEU A N 1
ATOM 3056 C CA . LEU A 1 377 ? -17.316 29.009 12.782 1.00 94.19 377 LEU A CA 1
ATOM 3057 C C . LEU A 1 377 ? -16.757 28.221 13.959 1.00 94.19 377 LEU A C 1
ATOM 3059 O O . LEU A 1 377 ? -17.519 27.619 14.711 1.00 94.19 377 LEU A O 1
ATOM 3063 N N . TRP A 1 378 ? -15.437 28.292 14.157 1.00 93.31 378 TRP A N 1
ATOM 3064 C CA . TRP A 1 378 ? -14.795 27.734 15.335 1.00 93.31 378 TRP A CA 1
ATOM 3065 C C . TRP A 1 378 ? -15.444 28.323 16.580 1.00 93.31 378 TRP A C 1
ATOM 3067 O O . TRP A 1 378 ? -15.970 27.545 17.352 1.00 93.31 378 TRP A O 1
ATOM 3077 N N . THR A 1 379 ? -15.535 29.653 16.733 1.00 91.75 379 THR A N 1
ATOM 3078 C CA . THR A 1 379 ? -16.051 30.358 17.931 1.00 91.75 379 THR A CA 1
ATOM 3079 C C . THR A 1 379 ? -17.522 30.069 18.258 1.00 91.75 379 THR A C 1
ATOM 3081 O O . THR A 1 379 ? -17.856 29.951 19.436 1.00 91.75 379 THR A O 1
ATOM 3084 N N . SER A 1 380 ? -18.388 29.904 17.260 1.00 91.38 380 SER A N 1
ATOM 3085 C CA . SER A 1 380 ? -19.826 29.645 17.461 1.00 91.38 380 SER A CA 1
ATOM 3086 C C . SER A 1 380 ? -20.191 28.167 17.612 1.00 91.38 380 SER A C 1
ATOM 3088 O O . SER A 1 380 ? -21.258 27.857 18.135 1.00 91.38 380 SER A O 1
ATOM 3090 N N . SER A 1 381 ? -19.319 27.256 17.181 1.00 89.31 381 SER A N 1
ATOM 3091 C CA . SER A 1 381 ? -19.555 25.818 17.278 1.00 89.31 381 SER A CA 1
ATOM 3092 C C . SER A 1 381 ? -19.406 25.283 18.709 1.00 89.31 381 SER A C 1
ATOM 3094 O O . SER A 1 381 ? -18.631 25.809 19.523 1.00 89.31 381 SER A O 1
ATOM 3096 N N . PHE A 1 382 ? -20.148 24.201 18.967 1.00 86.62 382 PHE A N 1
ATOM 3097 C CA . PHE A 1 382 ? -20.167 23.418 20.205 1.00 86.62 382 PHE A CA 1
ATOM 3098 C C . PHE A 1 382 ? -19.497 22.043 20.079 1.00 86.62 382 PHE A C 1
ATOM 3100 O O . PHE A 1 382 ? -19.565 21.267 21.027 1.00 86.62 382 PHE A O 1
ATOM 3107 N N . ALA A 1 383 ? -18.875 21.748 18.934 1.00 88.50 383 ALA A N 1
ATOM 3108 C CA . ALA A 1 383 ? -18.107 20.523 18.735 1.00 88.50 383 ALA A CA 1
ATOM 3109 C C . ALA A 1 383 ? -17.007 20.350 19.797 1.00 88.50 383 ALA A C 1
ATOM 3111 O O . ALA A 1 383 ? -16.480 21.347 20.315 1.00 88.50 383 ALA A O 1
ATOM 3112 N N . GLU A 1 384 ? -16.669 19.102 20.106 1.00 85.44 384 GLU A N 1
ATOM 3113 C CA . GLU A 1 384 ? -15.570 18.760 21.014 1.00 85.44 384 GLU A CA 1
ATOM 3114 C C . GLU A 1 384 ? -14.223 18.842 20.294 1.00 85.44 384 GLU A C 1
ATOM 3116 O O . GLU A 1 384 ? -13.271 19.432 20.812 1.00 85.44 384 GLU A O 1
ATOM 3121 N N . GLU A 1 385 ? -14.161 18.334 19.063 1.00 90.69 385 GLU A N 1
ATOM 3122 C CA . GLU A 1 385 ? -12.961 18.353 18.235 1.00 90.69 385 GLU A CA 1
ATOM 3123 C C . GLU A 1 385 ? -13.148 19.190 16.970 1.00 90.69 385 GLU A C 1
ATOM 3125 O O . GLU A 1 385 ? -14.192 19.166 16.319 1.00 90.69 385 GLU A O 1
ATOM 3130 N N . TYR A 1 386 ? -12.089 19.901 16.581 1.00 93.44 386 TYR A N 1
ATOM 3131 C CA . TYR A 1 386 ? -12.087 20.801 15.433 1.00 93.44 386 TYR A CA 1
ATOM 3132 C C . TYR A 1 386 ? -10.920 20.497 14.510 1.00 93.44 386 TYR A C 1
ATOM 3134 O O . TYR A 1 386 ? -9.776 20.460 14.954 1.00 93.44 386 TYR A O 1
ATOM 3142 N N . PHE A 1 387 ? -11.189 20.373 13.215 1.00 95.50 387 PHE A N 1
ATOM 3143 C CA . PHE A 1 387 ? -10.168 20.138 12.200 1.00 95.50 387 PHE A CA 1
ATOM 3144 C C . PHE A 1 387 ? -10.266 21.173 11.087 1.00 95.50 387 PHE A C 1
ATOM 3146 O O . PHE A 1 387 ? -11.317 21.339 10.469 1.00 95.50 387 PHE A O 1
ATOM 3153 N N . LEU A 1 388 ? -9.159 21.852 10.805 1.00 95.88 388 LEU A N 1
ATOM 3154 C CA . LEU A 1 388 ? -9.016 22.745 9.663 1.00 95.88 388 LEU A CA 1
ATOM 3155 C C . LEU A 1 388 ? -8.176 22.056 8.598 1.00 95.88 388 LEU A C 1
ATOM 3157 O O . LEU A 1 388 ? -7.057 21.632 8.862 1.00 95.88 388 LEU A O 1
ATOM 3161 N N . THR A 1 389 ? -8.693 21.996 7.381 1.00 96.94 389 THR A N 1
ATOM 3162 C CA . THR A 1 389 ? -7.970 21.490 6.218 1.00 96.94 389 THR A CA 1
ATOM 3163 C C . THR A 1 389 ? -7.707 22.632 5.253 1.00 96.94 389 THR A C 1
ATOM 3165 O O . THR A 1 389 ? -8.650 23.302 4.836 1.00 96.94 389 THR A O 1
ATOM 3168 N N . ILE A 1 390 ? -6.448 22.831 4.867 1.00 96.19 390 ILE A N 1
ATOM 3169 C CA . ILE A 1 390 ? -6.040 23.758 3.805 1.00 96.19 390 ILE A CA 1
ATOM 3170 C C . ILE A 1 390 ? -5.574 22.928 2.613 1.00 96.19 390 ILE A C 1
ATOM 3172 O O . ILE A 1 390 ? -4.802 21.986 2.765 1.00 96.19 390 ILE A O 1
ATOM 3176 N N . THR A 1 391 ? -6.071 23.253 1.423 1.00 97.50 391 THR A N 1
ATOM 3177 C CA . THR A 1 391 ? -5.789 22.522 0.180 1.00 97.50 391 THR A CA 1
ATOM 3178 C C . THR A 1 391 ? -5.343 23.495 -0.901 1.00 97.50 391 THR A C 1
ATOM 3180 O O . THR A 1 391 ? -6.019 24.498 -1.130 1.00 97.50 391 THR A O 1
ATOM 3183 N N . ALA A 1 392 ? -4.249 23.172 -1.591 1.00 97.19 392 ALA A N 1
ATOM 3184 C CA . ALA A 1 392 ? -3.758 23.885 -2.765 1.00 97.19 392 ALA A CA 1
ATOM 3185 C C . ALA A 1 392 ? -4.018 23.064 -4.038 1.00 97.19 392 ALA A C 1
ATOM 3187 O O . ALA A 1 392 ? -3.649 21.887 -4.113 1.00 97.19 392 ALA A O 1
ATOM 3188 N N . LYS A 1 393 ? -4.642 23.683 -5.044 1.00 97.50 393 LYS A N 1
ATOM 3189 C CA . LYS A 1 393 ? -4.976 23.059 -6.333 1.00 97.50 393 LYS A CA 1
ATOM 3190 C C . LYS A 1 393 ? -4.387 23.829 -7.505 1.00 97.50 393 LYS A C 1
ATOM 3192 O O . LYS A 1 393 ? -4.293 25.050 -7.453 1.00 97.50 393 LYS A O 1
ATOM 3197 N N . LEU A 1 394 ? -4.059 23.129 -8.588 1.00 96.50 394 LEU A N 1
ATOM 3198 C CA . LEU A 1 394 ? -3.662 23.766 -9.847 1.00 96.50 394 LEU A CA 1
ATOM 3199 C C . LEU A 1 394 ? -4.835 24.522 -10.482 1.00 96.50 394 LEU A C 1
ATOM 3201 O O . LEU A 1 394 ? -5.894 23.938 -10.709 1.00 96.50 394 LEU A O 1
ATOM 3205 N N . LEU A 1 395 ? -4.625 25.782 -10.862 1.00 95.12 395 LEU A N 1
ATOM 3206 C CA . LEU A 1 395 ? -5.612 26.577 -11.607 1.00 95.12 395 LEU A CA 1
ATOM 3207 C C . LEU A 1 395 ? -5.719 26.167 -13.082 1.00 95.12 395 LEU A C 1
ATOM 3209 O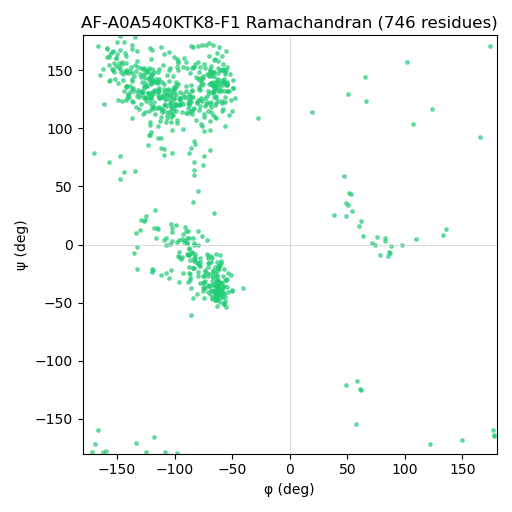 O . LEU A 1 395 ? -6.784 26.258 -13.694 1.00 95.12 395 LEU A O 1
ATOM 3213 N N . HIS A 1 396 ? -4.612 25.716 -13.670 1.00 93.44 396 HIS A N 1
ATOM 3214 C CA . HIS A 1 396 ? -4.512 25.405 -15.093 1.00 93.44 396 HIS A CA 1
ATOM 3215 C C . HIS A 1 396 ? -3.922 24.011 -15.309 1.00 93.44 396 HIS A C 1
ATOM 3217 O O . HIS A 1 396 ? -3.163 23.508 -14.484 1.00 93.44 396 HIS A O 1
ATOM 3223 N N . SER A 1 397 ? -4.283 23.375 -16.426 1.00 90.12 397 SER A N 1
ATOM 3224 C CA . SER A 1 397 ? -3.720 22.071 -16.784 1.00 90.12 397 SER A CA 1
ATOM 3225 C C . SER A 1 397 ? -2.257 22.229 -17.183 1.00 90.12 397 SER A C 1
ATOM 3227 O O . SER A 1 397 ? -1.907 23.152 -17.919 1.00 90.12 397 SER A O 1
ATOM 3229 N N . THR A 1 398 ? -1.417 21.306 -16.737 1.00 86.06 398 THR A N 1
ATOM 3230 C CA . THR A 1 398 ? -0.023 21.185 -17.159 1.00 86.06 398 THR A CA 1
ATOM 3231 C C . THR A 1 398 ? 0.099 20.109 -18.240 1.00 86.06 398 THR A C 1
ATOM 3233 O O . THR A 1 398 ? -0.881 19.481 -18.645 1.00 86.06 398 THR A O 1
ATOM 3236 N N . LYS A 1 399 ? 1.322 19.865 -18.723 1.00 80.88 399 LYS A N 1
ATOM 3237 C CA . LYS A 1 399 ? 1.586 18.756 -19.652 1.00 80.88 399 LYS A CA 1
ATOM 3238 C C . LYS A 1 399 ? 1.351 17.371 -19.036 1.00 80.88 399 LYS A C 1
ATOM 3240 O O . LYS A 1 399 ? 1.220 16.422 -19.798 1.00 80.88 399 LYS A O 1
ATOM 3245 N N . TRP A 1 400 ? 1.324 17.255 -17.707 1.00 78.88 400 TRP A N 1
ATOM 3246 C CA . TRP A 1 400 ? 1.314 15.979 -16.983 1.00 78.88 400 TRP A CA 1
ATOM 3247 C C . TRP A 1 400 ? 0.073 15.787 -16.097 1.00 78.88 400 TRP A C 1
ATOM 3249 O O . TRP A 1 400 ? -0.282 14.649 -15.815 1.00 78.88 400 TRP A O 1
ATOM 3259 N N . VAL A 1 401 ? -0.635 16.857 -15.714 1.00 87.25 401 VAL A N 1
ATOM 3260 C CA . VAL A 1 401 ? -1.815 16.798 -14.835 1.00 87.25 401 VAL A CA 1
ATOM 3261 C C . VAL A 1 401 ? -2.863 17.852 -15.227 1.00 87.25 401 VAL A C 1
ATOM 3263 O O . VAL A 1 401 ? -2.538 18.948 -15.682 1.00 87.25 401 VAL A O 1
ATOM 3266 N N . LYS A 1 402 ? -4.152 17.529 -15.053 1.00 90.31 402 LYS A N 1
ATOM 3267 C CA . LYS A 1 402 ? -5.277 18.441 -15.335 1.00 90.31 402 LYS A CA 1
ATOM 3268 C C . LYS A 1 402 ? -5.426 19.536 -14.266 1.00 90.31 402 LYS A C 1
ATOM 3270 O O . LYS A 1 402 ? -5.082 19.334 -13.103 1.00 90.31 402 LYS A O 1
ATOM 3275 N N . ALA A 1 403 ? -6.023 20.665 -14.652 1.00 94.62 403 ALA A N 1
ATOM 3276 C CA . ALA A 1 403 ? -6.484 21.693 -13.715 1.00 94.62 403 ALA A CA 1
ATOM 3277 C C . ALA A 1 403 ? -7.382 21.087 -12.616 1.00 94.62 403 ALA A C 1
ATOM 3279 O O . ALA A 1 403 ? -8.124 20.136 -12.865 1.00 94.62 403 ALA A O 1
ATOM 3280 N N . GLY A 1 404 ? -7.324 21.650 -11.410 1.00 95.56 404 GLY A N 1
ATOM 3281 C CA . GLY A 1 404 ? -8.070 21.198 -10.234 1.00 95.56 404 GLY A CA 1
ATOM 3282 C C . GLY A 1 404 ? -7.390 20.090 -9.422 1.00 95.56 404 GLY A C 1
ATOM 3283 O O . GLY A 1 404 ? -7.882 19.751 -8.344 1.00 95.56 404 GLY A O 1
ATOM 3284 N N . HIS A 1 405 ? -6.266 19.542 -9.891 1.00 95.88 405 HIS A N 1
ATOM 3285 C CA . HIS A 1 405 ? -5.490 18.559 -9.136 1.00 95.88 405 HIS A CA 1
ATOM 3286 C C . HIS A 1 405 ? -4.923 19.158 -7.846 1.00 95.88 405 HIS A C 1
ATOM 3288 O O . HIS A 1 405 ? -4.388 20.268 -7.854 1.00 95.88 405 HIS A O 1
ATOM 3294 N N . VAL A 1 406 ? -5.045 18.408 -6.750 1.00 96.44 406 VAL A N 1
ATOM 3295 C CA . VAL A 1 406 ? -4.540 18.780 -5.426 1.00 96.44 406 VAL A CA 1
ATOM 3296 C C . VAL A 1 406 ? -3.039 18.519 -5.376 1.00 96.44 406 VAL A C 1
ATOM 3298 O O . VAL A 1 406 ? -2.618 17.374 -5.464 1.00 96.44 406 VAL A O 1
ATOM 3301 N N . ILE A 1 407 ? -2.247 19.578 -5.215 1.00 94.38 407 ILE A N 1
ATOM 3302 C CA . ILE A 1 407 ? -0.783 19.490 -5.082 1.00 94.38 407 ILE A CA 1
ATOM 3303 C C . ILE A 1 407 ? -0.383 19.305 -3.617 1.00 94.38 407 ILE A C 1
ATOM 3305 O O . ILE A 1 407 ? 0.617 18.663 -3.315 1.00 94.38 407 ILE A O 1
ATOM 3309 N N . SER A 1 408 ? -1.165 19.872 -2.697 1.00 94.94 408 SER A N 1
ATOM 3310 C CA . SER A 1 408 ? -0.936 19.747 -1.261 1.00 94.94 408 SER A CA 1
ATOM 3311 C C . SER A 1 408 ? -2.250 19.855 -0.496 1.00 94.94 408 SER A C 1
ATOM 3313 O O . SER A 1 408 ? -3.134 20.637 -0.861 1.00 94.94 408 SER A O 1
ATOM 3315 N N . SER A 1 409 ? -2.383 19.064 0.564 1.00 95.69 409 SER A N 1
ATOM 3316 C CA . SER A 1 409 ? -3.493 19.136 1.507 1.00 95.69 409 SER A CA 1
ATOM 3317 C C . SER A 1 409 ? -2.989 18.804 2.904 1.00 95.69 409 SER A C 1
ATOM 3319 O O . SER A 1 409 ? -2.440 17.727 3.124 1.00 95.69 409 SER A O 1
ATOM 3321 N N . THR A 1 410 ? -3.207 19.715 3.845 1.00 94.81 410 THR A N 1
ATOM 3322 C CA . THR A 1 410 ? -2.792 19.560 5.242 1.00 94.81 410 THR A CA 1
ATOM 3323 C C . THR A 1 410 ? -3.995 19.775 6.137 1.00 94.81 410 THR A C 1
ATOM 3325 O O . THR A 1 410 ? -4.744 20.736 5.947 1.00 94.81 410 THR A O 1
ATOM 3328 N N . GLN A 1 411 ? -4.173 18.896 7.122 1.00 94.56 411 GLN A N 1
ATOM 3329 C CA . GLN A 1 411 ? -5.176 19.051 8.164 1.00 94.56 411 GLN A CA 1
ATOM 3330 C C . GLN A 1 411 ? -4.500 19.273 9.516 1.00 94.56 411 GLN A C 1
ATOM 3332 O O . GLN A 1 411 ? -3.585 18.544 9.892 1.00 94.56 411 GLN A O 1
ATOM 3337 N N . VAL A 1 412 ? -4.977 20.276 10.244 1.00 92.00 412 VAL A N 1
ATOM 3338 C CA . VAL A 1 412 ? -4.542 20.604 11.601 1.00 92.00 412 VAL A CA 1
ATOM 3339 C C . VAL A 1 412 ? -5.728 20.504 12.551 1.00 92.00 412 VAL A C 1
ATOM 3341 O O . VAL A 1 412 ? -6.850 20.878 12.198 1.00 92.00 412 VAL A O 1
ATOM 3344 N N . GLN A 1 413 ? -5.490 19.987 13.754 1.00 92.38 413 GLN A N 1
ATOM 3345 C CA . GLN A 1 413 ? -6.478 20.029 14.826 1.00 92.38 413 GLN A CA 1
ATOM 3346 C C . GLN A 1 413 ? -6.425 21.412 15.479 1.00 92.38 413 GLN A C 1
ATOM 3348 O O . GLN A 1 413 ? -5.368 21.849 15.931 1.00 92.38 413 GLN A O 1
ATOM 3353 N N . LEU A 1 414 ? -7.555 22.112 15.502 1.00 90.50 414 LEU A N 1
ATOM 3354 C CA . LEU A 1 414 ? -7.662 23.422 16.136 1.00 90.50 414 LEU A CA 1
ATOM 3355 C C . LEU A 1 414 ? -7.821 23.269 17.659 1.00 90.50 414 LEU A C 1
ATOM 3357 O O . LEU A 1 414 ? -8.297 22.227 18.119 1.00 90.50 414 LEU A O 1
ATOM 3361 N N . PRO A 1 415 ? -7.479 24.300 18.457 1.00 87.19 415 PRO A N 1
ATOM 3362 C CA . PRO A 1 415 ? -7.600 24.238 19.909 1.00 87.19 415 PRO A CA 1
ATOM 3363 C C . PRO A 1 415 ? -9.012 23.856 20.370 1.00 87.19 415 PRO A C 1
ATOM 3365 O O . PRO A 1 415 ? -10.003 24.452 19.926 1.00 87.19 415 PRO A O 1
ATOM 3368 N N . SER A 1 416 ? -9.094 22.897 21.299 1.00 84.00 416 SER A N 1
ATOM 3369 C CA . SER A 1 416 ? -10.347 22.593 21.992 1.00 84.00 416 SER A CA 1
ATOM 3370 C C . SER A 1 416 ? -10.770 23.783 22.854 1.00 84.00 416 SER A C 1
ATOM 3372 O O . SER A 1 416 ? -9.942 24.482 23.442 1.00 84.00 416 SER A O 1
ATOM 3374 N N . LYS A 1 417 ? -12.080 24.006 22.943 1.00 80.44 417 LYS A N 1
ATOM 3375 C CA . LYS A 1 417 ? -12.671 25.006 23.841 1.00 80.44 417 LYS A CA 1
ATOM 3376 C C . LYS A 1 417 ? -13.171 24.427 25.157 1.00 80.44 417 LYS A C 1
ATOM 3378 O O . LYS A 1 417 ? -13.606 25.185 26.021 1.00 80.44 417 LYS A O 1
ATOM 3383 N N . ARG A 1 418 ? -13.217 23.102 25.265 1.00 72.25 418 ARG A N 1
ATOM 3384 C CA . ARG A 1 418 ? -13.829 22.386 26.380 1.00 72.25 418 ARG A CA 1
ATOM 3385 C C . ARG A 1 418 ? -12.855 21.344 26.897 1.00 72.25 418 ARG A C 1
ATOM 3387 O O . ARG A 1 418 ? -12.076 20.774 26.131 1.00 72.25 418 ARG A O 1
ATOM 3394 N N . GLU A 1 419 ? -12.902 21.111 28.200 1.00 70.06 419 GLU A N 1
ATOM 3395 C CA . GLU A 1 419 ? -12.277 19.919 28.755 1.00 70.06 419 GLU A CA 1
ATOM 3396 C C . GLU A 1 419 ? -12.984 18.692 28.180 1.00 70.06 419 GLU A C 1
ATOM 3398 O O . GLU A 1 419 ? -14.207 18.688 28.029 1.00 70.06 419 GLU A O 1
ATOM 3403 N N . ILE A 1 420 ? -12.202 17.679 27.818 1.00 68.12 420 ILE A N 1
ATOM 3404 C CA . ILE A 1 420 ? -12.740 16.419 27.314 1.00 68.12 420 ILE A CA 1
ATOM 3405 C C . ILE A 1 420 ? -13.455 15.749 28.482 1.00 68.12 420 ILE A C 1
ATOM 3407 O O . ILE A 1 420 ? -12.825 15.377 29.475 1.00 68.12 420 ILE A O 1
ATOM 3411 N N . VAL A 1 421 ? -14.772 15.617 28.367 1.00 68.50 421 VAL A N 1
ATOM 3412 C CA . VAL A 1 421 ? -15.572 14.902 29.356 1.00 68.50 421 VAL A CA 1
ATOM 3413 C C . VAL A 1 421 ? -15.647 13.439 28.927 1.00 68.50 421 VAL A C 1
ATOM 3415 O O . VAL A 1 421 ? -15.944 13.176 27.762 1.00 68.50 421 VAL A O 1
ATOM 3418 N N . PRO A 1 422 ? -15.396 12.473 29.829 1.00 76.19 422 PRO A N 1
ATOM 3419 C CA . PRO A 1 422 ? -15.517 11.062 29.491 1.00 76.19 422 PRO A CA 1
ATOM 3420 C C . PRO A 1 422 ? -16.885 10.747 28.881 1.00 76.19 422 PRO A C 1
ATOM 3422 O O . PRO A 1 422 ? -17.921 11.125 29.441 1.00 76.19 422 PRO A O 1
ATOM 3425 N N . HIS A 1 423 ? -16.896 10.027 27.758 1.00 77.19 423 HIS A N 1
ATOM 3426 C CA . HIS A 1 423 ? -18.147 9.603 27.139 1.00 77.19 423 HIS A CA 1
ATOM 3427 C C . HIS A 1 423 ? -18.864 8.628 28.070 1.00 77.19 423 HIS A C 1
ATOM 3429 O O . HIS A 1 423 ? -18.337 7.567 28.412 1.00 77.19 423 HIS A O 1
ATOM 3435 N N . VAL A 1 424 ? -20.077 8.997 28.474 1.00 79.38 424 VAL A N 1
ATOM 3436 C CA . VAL A 1 424 ? -20.935 8.201 29.352 1.00 79.38 424 VAL A CA 1
ATOM 3437 C C . VAL A 1 424 ? -22.312 8.061 28.728 1.00 79.38 424 VAL A C 1
ATOM 3439 O O . VAL A 1 424 ? -22.834 8.979 28.091 1.00 79.38 424 VAL A O 1
ATOM 3442 N N . ILE A 1 425 ? -22.924 6.899 28.921 1.00 80.56 425 ILE A N 1
ATOM 3443 C CA . ILE A 1 425 ? -24.302 6.679 28.493 1.00 80.56 425 ILE A CA 1
ATOM 3444 C C . ILE A 1 425 ? -25.209 7.455 29.448 1.00 80.56 425 ILE A C 1
ATOM 3446 O O . ILE A 1 425 ? -25.211 7.204 30.653 1.00 80.56 425 ILE A O 1
ATOM 3450 N N . LYS A 1 426 ? -26.006 8.393 28.921 1.00 68.50 426 LYS A N 1
ATOM 3451 C CA . LYS A 1 426 ? -27.096 9.000 29.695 1.00 68.50 426 LYS A CA 1
ATOM 3452 C C . LYS A 1 426 ? -28.108 7.898 29.989 1.00 68.50 426 LYS A C 1
ATOM 3454 O O . LYS A 1 426 ? -28.763 7.411 29.067 1.00 68.50 426 LYS A O 1
ATOM 3459 N N . THR A 1 427 ? -28.209 7.481 31.248 1.00 58.75 427 THR A N 1
ATOM 3460 C CA . THR A 1 427 ? -29.163 6.467 31.702 1.00 58.75 427 THR A CA 1
ATOM 3461 C C . THR A 1 427 ? -30.577 6.909 31.338 1.00 58.75 427 THR A C 1
ATOM 3463 O O . THR A 1 427 ? -31.170 7.765 31.989 1.00 58.75 427 THR A O 1
ATOM 3466 N N . LYS A 1 428 ? -31.129 6.337 30.267 1.00 57.47 428 LYS A N 1
ATOM 3467 C CA . LYS A 1 428 ? -32.574 6.328 30.047 1.00 57.47 428 LYS A CA 1
ATOM 3468 C C . LYS A 1 428 ? -33.140 5.250 30.966 1.00 57.47 428 LYS A C 1
ATOM 3470 O O . LYS A 1 428 ? -32.568 4.167 31.035 1.00 57.47 428 LYS A O 1
ATOM 3475 N N . GLU A 1 429 ? -34.259 5.519 31.634 1.00 65.69 429 GLU A N 1
ATOM 3476 C CA . GLU A 1 429 ? -34.988 4.578 32.511 1.00 65.69 429 GLU A CA 1
ATOM 3477 C C . GLU A 1 429 ? -35.587 3.369 31.753 1.00 65.69 429 GLU A C 1
ATOM 3479 O O . GLU A 1 429 ? -36.599 2.798 32.152 1.00 65.69 429 GLU A O 1
ATOM 3484 N N . ALA A 1 430 ? -34.998 2.977 30.623 1.00 76.31 430 ALA A N 1
ATOM 3485 C CA . ALA A 1 430 ? -35.425 1.828 29.855 1.00 76.31 430 ALA A CA 1
ATOM 3486 C C . ALA A 1 430 ? -35.217 0.562 30.693 1.00 76.31 430 ALA A C 1
ATOM 3488 O O . ALA A 1 430 ? -34.137 0.332 31.244 1.00 76.31 430 ALA A O 1
ATOM 3489 N N . THR A 1 431 ? -36.273 -0.236 30.808 1.00 83.56 431 THR A N 1
ATOM 3490 C CA . THR A 1 431 ? -36.232 -1.540 31.462 1.00 83.56 431 THR A CA 1
ATOM 3491 C C . THR A 1 431 ? -36.067 -2.651 30.434 1.00 83.56 431 THR A C 1
ATOM 3493 O O . THR A 1 431 ? -36.404 -2.491 29.256 1.00 83.56 431 THR A O 1
ATOM 3496 N N . PHE A 1 432 ? -35.540 -3.785 30.882 1.00 88.50 432 PHE A N 1
ATOM 3497 C CA . PHE A 1 432 ? -35.358 -4.986 30.070 1.00 88.50 432 PHE A CA 1
ATOM 3498 C C . PHE A 1 432 ? -35.776 -6.232 30.861 1.00 88.50 432 PHE A C 1
ATOM 3500 O O . PHE A 1 432 ? -35.961 -6.200 32.077 1.00 88.50 432 PHE A O 1
ATOM 3507 N N . ILE A 1 433 ? -35.893 -7.355 30.160 1.00 87.19 433 ILE A N 1
ATOM 3508 C CA . ILE A 1 433 ? -36.097 -8.679 30.742 1.00 87.19 433 ILE A CA 1
ATOM 3509 C C . ILE A 1 433 ? -34.764 -9.424 30.683 1.00 87.19 433 ILE A C 1
ATOM 3511 O O . ILE A 1 433 ? -34.203 -9.631 29.604 1.00 87.19 433 ILE A O 1
ATOM 3515 N N . GLY A 1 434 ? -34.234 -9.776 31.856 1.00 86.25 434 GLY A N 1
ATOM 3516 C CA . GLY A 1 434 ? -33.004 -10.553 31.999 1.00 86.25 434 GLY A CA 1
ATOM 3517 C C . GLY A 1 434 ? -33.300 -11.959 32.507 1.00 86.25 434 GLY A C 1
ATOM 3518 O O . GLY A 1 434 ? -33.708 -12.113 33.662 1.00 86.25 434 GLY A O 1
ATOM 3519 N N . GLU A 1 435 ? -33.037 -12.969 31.688 1.00 88.00 435 GLU A N 1
ATOM 3520 C CA . GLU A 1 435 ? -33.266 -14.385 31.977 1.00 88.00 435 GLU A CA 1
ATOM 3521 C C . GLU A 1 435 ? -31.934 -15.134 32.051 1.00 88.00 435 GLU A C 1
ATOM 3523 O O . GLU A 1 435 ? -31.028 -14.904 31.252 1.00 88.00 435 GLU A O 1
ATOM 3528 N N . ILE A 1 436 ? -31.815 -16.041 33.021 1.00 85.94 436 ILE A N 1
ATOM 3529 C CA . ILE A 1 436 ? -30.689 -16.975 33.103 1.00 85.94 436 ILE A CA 1
ATOM 3530 C C . ILE A 1 436 ? -31.213 -18.329 32.635 1.00 85.94 436 ILE A C 1
ATOM 3532 O O . ILE A 1 436 ? -32.092 -18.908 33.275 1.00 85.94 436 ILE A O 1
ATOM 3536 N N . LEU A 1 437 ? -30.697 -18.811 31.508 1.00 85.44 437 LEU A N 1
ATOM 3537 C CA . LEU A 1 437 ? -31.119 -20.048 30.856 1.00 85.44 437 LEU A CA 1
ATOM 3538 C C . LEU A 1 437 ? -29.907 -20.974 30.730 1.00 85.44 437 LEU A C 1
ATOM 3540 O O . LEU A 1 437 ? -29.116 -20.865 29.792 1.00 85.44 437 LEU A O 1
ATOM 3544 N N . GLY A 1 438 ? -29.743 -21.876 31.702 1.00 87.19 438 GLY A N 1
ATOM 3545 C CA . GLY A 1 438 ? -28.576 -22.758 31.777 1.00 87.19 438 GLY A CA 1
ATOM 3546 C C . GLY A 1 438 ? -27.277 -21.954 31.861 1.00 87.19 438 GLY A C 1
ATOM 3547 O O . GLY A 1 438 ? -27.087 -21.187 32.800 1.00 87.19 438 GLY A O 1
ATOM 3548 N N . ASP A 1 439 ? -26.417 -22.106 30.855 1.00 90.38 439 ASP A N 1
ATOM 3549 C CA . ASP A 1 439 ? -25.131 -21.407 30.744 1.00 90.38 439 ASP A CA 1
ATOM 3550 C C . ASP A 1 439 ? -25.232 -20.045 30.033 1.00 90.38 439 ASP A C 1
ATOM 3552 O O . ASP A 1 439 ? -24.213 -19.479 29.652 1.00 90.38 439 ASP A O 1
ATOM 3556 N N . THR A 1 440 ? -26.436 -19.515 29.802 1.00 93.81 440 THR A N 1
ATOM 3557 C CA . THR A 1 440 ? -26.627 -18.251 29.073 1.00 93.81 440 THR A CA 1
ATOM 3558 C C . THR A 1 440 ? -27.348 -17.203 29.909 1.00 93.81 440 THR A C 1
ATOM 3560 O O . THR A 1 440 ? -28.278 -17.501 30.661 1.00 93.81 440 THR A O 1
ATOM 3563 N N . ILE A 1 441 ? -26.915 -15.954 29.757 1.00 93.31 441 ILE A N 1
ATOM 3564 C CA . ILE A 1 441 ? -27.572 -14.758 30.274 1.00 93.31 441 ILE A CA 1
ATOM 3565 C C . ILE A 1 441 ? -28.178 -14.051 29.069 1.00 93.31 441 ILE A C 1
ATOM 3567 O O . ILE A 1 441 ? -27.468 -13.445 28.264 1.00 93.31 441 ILE A O 1
ATOM 3571 N N . LYS A 1 442 ? -29.499 -14.149 28.939 1.00 94.25 442 LYS A N 1
ATOM 3572 C CA . LYS A 1 442 ? -30.262 -13.477 27.894 1.00 94.25 442 LYS A CA 1
ATOM 3573 C C . LYS A 1 442 ? -30.816 -12.170 28.443 1.00 94.25 442 LYS A C 1
ATOM 3575 O O . LYS A 1 442 ? -31.525 -12.160 29.447 1.00 94.25 442 LYS A O 1
ATOM 3580 N N . VAL A 1 443 ? -30.516 -11.073 27.764 1.00 93.94 443 VAL A N 1
ATOM 3581 C CA . VAL A 1 443 ? -31.013 -9.732 28.074 1.00 93.94 443 VAL A CA 1
ATOM 3582 C C . VAL A 1 443 ? -31.777 -9.234 26.855 1.00 93.94 443 VAL A C 1
ATOM 3584 O O . VAL A 1 443 ? -31.262 -9.286 25.742 1.00 93.94 443 VAL A O 1
ATOM 3587 N N . SER A 1 444 ? -33.022 -8.798 27.028 1.00 93.06 444 SER A N 1
ATOM 3588 C CA . SER A 1 444 ? -33.848 -8.368 25.894 1.00 93.06 444 SER A CA 1
ATOM 3589 C C . SER A 1 444 ? -34.864 -7.306 26.277 1.00 93.06 444 SER A C 1
ATOM 3591 O O . SER A 1 444 ? -35.335 -7.262 27.414 1.00 93.06 444 SER A O 1
ATOM 3593 N N . GLN A 1 445 ? -35.252 -6.484 25.307 1.00 90.62 445 GLN A N 1
ATOM 3594 C CA . GLN A 1 445 ? -36.350 -5.537 25.449 1.00 90.62 445 GLN A CA 1
ATOM 3595 C C . GLN A 1 445 ? -37.412 -5.819 24.388 1.00 90.62 445 GLN A C 1
ATOM 3597 O O . GLN A 1 445 ? -37.343 -5.316 23.266 1.00 90.62 445 GLN A O 1
ATOM 3602 N N . GLN A 1 446 ? -38.415 -6.619 24.762 1.00 84.50 446 GLN A N 1
ATOM 3603 C CA . GLN A 1 446 ? -39.489 -7.055 23.862 1.00 84.50 446 GLN A CA 1
ATOM 3604 C C . GLN A 1 446 ? -38.913 -7.587 22.534 1.00 84.50 446 GLN A C 1
ATOM 3606 O O . GLN A 1 446 ? -38.109 -8.514 22.552 1.00 84.50 446 GLN A O 1
ATOM 3611 N N . ASN A 1 447 ? -39.297 -6.980 21.406 1.00 83.12 447 ASN A N 1
ATOM 3612 C CA . ASN A 1 447 ? -38.798 -7.313 20.075 1.00 83.12 447 ASN A CA 1
ATOM 3613 C C . ASN A 1 447 ? -37.758 -6.307 19.557 1.00 83.12 447 ASN A C 1
ATOM 3615 O O . ASN A 1 447 ? -37.339 -6.443 18.417 1.00 83.12 447 ASN A O 1
ATOM 3619 N N . LEU A 1 448 ? -37.355 -5.299 20.341 1.00 89.81 448 LEU A N 1
ATOM 3620 C CA . LEU A 1 448 ? -36.442 -4.249 19.871 1.00 89.81 448 LEU A CA 1
ATOM 3621 C C . LEU A 1 448 ? -35.009 -4.765 19.752 1.00 89.81 448 LEU A C 1
ATOM 3623 O O . LEU A 1 448 ? -34.351 -4.542 18.740 1.00 89.81 448 LEU A O 1
ATOM 3627 N N . TRP A 1 449 ? -34.532 -5.483 20.768 1.00 93.75 449 TRP A N 1
ATOM 3628 C CA . TRP A 1 449 ? -33.204 -6.089 20.763 1.00 93.75 449 TRP A CA 1
ATOM 3629 C C . TRP A 1 449 ? -33.111 -7.280 21.725 1.00 93.75 449 TRP A C 1
ATOM 3631 O O . TRP A 1 449 ? -33.846 -7.375 22.713 1.00 93.75 449 TRP A O 1
ATOM 3641 N N . GLU A 1 450 ? -32.178 -8.185 21.428 1.00 96.12 450 GLU A N 1
ATOM 3642 C CA . GLU A 1 450 ? -31.829 -9.365 22.226 1.00 96.12 450 GLU A CA 1
ATOM 3643 C C . GLU A 1 450 ? -30.307 -9.540 22.228 1.00 96.12 450 GLU A C 1
ATOM 3645 O O . GLU A 1 450 ? -29.689 -9.601 21.167 1.00 96.12 450 GLU A O 1
ATOM 3650 N N . ILE A 1 451 ? -29.717 -9.649 23.416 1.00 96.38 451 ILE A N 1
ATOM 3651 C CA . ILE A 1 451 ? -28.288 -9.881 23.636 1.00 96.38 451 ILE A CA 1
ATOM 3652 C C . ILE A 1 451 ? -28.139 -11.151 24.470 1.00 96.38 451 ILE A C 1
ATOM 3654 O O . ILE A 1 451 ? -28.787 -11.302 25.509 1.00 96.38 451 ILE A O 1
ATOM 3658 N N . ILE A 1 452 ? -27.284 -12.067 24.022 1.00 96.06 452 ILE A N 1
ATOM 3659 C CA . ILE A 1 452 ? -27.000 -13.319 24.726 1.00 96.06 452 ILE A CA 1
ATOM 3660 C C . ILE A 1 452 ? -25.515 -13.364 25.064 1.00 96.06 452 ILE A C 1
ATOM 3662 O O . ILE A 1 452 ? -24.663 -13.379 24.173 1.00 96.06 452 ILE A O 1
ATOM 3666 N N . LEU A 1 453 ? -25.224 -13.416 26.362 1.00 96.44 453 LEU A N 1
ATOM 3667 C CA . LEU A 1 453 ? -23.897 -13.702 26.891 1.00 96.44 453 LEU A CA 1
ATOM 3668 C C . LEU A 1 453 ? -23.840 -15.162 27.333 1.00 96.44 453 LEU A C 1
ATOM 3670 O O . LEU A 1 453 ? -24.722 -15.639 28.048 1.00 96.44 453 LEU A O 1
ATOM 3674 N N . ASN A 1 454 ? -22.795 -15.869 26.926 1.00 95.25 454 ASN A N 1
ATOM 3675 C CA . ASN A 1 454 ? -22.570 -17.256 27.300 1.00 95.25 454 ASN A CA 1
ATOM 3676 C C . ASN A 1 454 ? -21.553 -17.321 28.443 1.00 95.25 454 ASN A C 1
ATOM 3678 O O . ASN A 1 454 ? -20.425 -16.860 28.325 1.00 95.25 454 ASN A O 1
ATOM 3682 N N . VAL A 1 455 ? -21.955 -17.886 29.577 1.00 93.31 455 VAL A N 1
ATOM 3683 C CA . VAL A 1 455 ? -21.156 -17.950 30.807 1.00 93.31 455 VAL A CA 1
ATOM 3684 C C . VAL A 1 455 ? -19.979 -18.922 30.662 1.00 93.31 455 VAL A C 1
ATOM 3686 O O . VAL A 1 455 ? -18.949 -18.727 31.303 1.00 93.31 455 VAL A O 1
ATOM 3689 N N . LYS A 1 456 ? -20.086 -19.945 29.799 1.00 92.56 456 LYS A N 1
ATOM 3690 C CA . LYS A 1 456 ? -18.995 -20.902 29.538 1.00 92.56 456 LYS A CA 1
ATOM 3691 C C . LYS A 1 456 ? -17.885 -20.317 28.679 1.00 92.56 456 LYS A C 1
ATOM 3693 O O . LYS A 1 456 ? -16.731 -20.669 28.893 1.00 92.56 456 LYS A O 1
ATOM 3698 N N . THR A 1 457 ? -18.234 -19.484 27.702 1.00 93.56 457 THR A N 1
ATOM 3699 C CA . THR A 1 457 ? -17.256 -18.804 26.838 1.00 93.56 457 THR A CA 1
ATOM 3700 C C . THR A 1 457 ? -16.911 -17.409 27.340 1.00 93.56 457 THR A C 1
ATOM 3702 O O . THR A 1 457 ? -15.932 -16.828 26.891 1.00 93.56 457 THR A O 1
ATOM 3705 N N . GLY A 1 458 ? -17.677 -16.868 28.288 1.00 94.19 458 GLY A N 1
ATOM 3706 C CA . GLY A 1 458 ? -17.495 -15.536 28.857 1.00 94.19 458 GLY A CA 1
ATOM 3707 C C . GLY A 1 458 ? -17.849 -14.390 27.908 1.00 94.19 458 GLY A C 1
ATOM 3708 O O . GLY A 1 458 ? -17.691 -13.242 28.308 1.00 94.19 458 GLY A O 1
ATOM 3709 N N . ALA A 1 459 ? -18.312 -14.672 26.687 1.00 95.38 459 ALA A N 1
ATOM 3710 C CA . ALA A 1 459 ? -18.472 -13.689 25.619 1.00 95.38 459 ALA A CA 1
ATOM 3711 C C . ALA A 1 459 ? -19.943 -13.385 25.300 1.00 95.38 459 ALA A C 1
ATOM 3713 O O . ALA A 1 459 ? -20.839 -14.213 25.487 1.00 95.38 459 ALA A O 1
ATOM 3714 N N . VAL A 1 460 ? -20.188 -12.188 24.763 1.00 96.38 460 VAL A N 1
ATOM 3715 C CA . VAL A 1 460 ? -21.443 -11.855 24.072 1.00 96.38 460 VAL A CA 1
ATOM 3716 C C . VAL A 1 460 ? -21.416 -12.547 22.712 1.00 96.38 460 VAL A C 1
ATOM 3718 O O . VAL A 1 460 ? -20.616 -12.161 21.868 1.00 96.38 460 VAL A O 1
ATOM 3721 N N . GLU A 1 461 ? -22.248 -13.571 22.512 1.00 94.06 461 GLU A N 1
ATOM 3722 C CA . GLU A 1 461 ? -22.208 -14.450 21.326 1.00 94.06 461 GLU A CA 1
ATOM 3723 C C . GLU A 1 461 ? -23.297 -14.152 20.298 1.00 94.06 461 GLU A C 1
ATOM 3725 O O . GLU A 1 461 ? -23.157 -14.507 19.131 1.00 94.06 461 GLU A O 1
ATOM 3730 N N . SER A 1 462 ? -24.389 -13.515 20.716 1.00 95.25 462 SER A N 1
ATOM 3731 C CA . SER A 1 462 ? -25.502 -13.191 19.828 1.00 95.25 462 SER A CA 1
ATOM 3732 C C . SER A 1 462 ? -26.059 -11.820 20.154 1.00 95.25 462 SER A C 1
ATOM 3734 O O . SER A 1 462 ? -26.323 -11.501 21.315 1.00 95.25 462 SER A O 1
ATOM 3736 N N . TRP A 1 463 ? -26.317 -11.061 19.095 1.00 96.50 463 TRP A N 1
ATOM 3737 C CA . TRP A 1 463 ? -26.990 -9.777 19.146 1.00 96.50 463 TRP A CA 1
ATOM 3738 C C . TRP A 1 463 ? -28.009 -9.706 18.014 1.00 96.50 463 TRP A C 1
ATOM 3740 O O . TRP A 1 463 ? -27.655 -9.863 16.843 1.00 96.50 463 TRP A O 1
ATOM 3750 N N . LYS A 1 464 ? -29.275 -9.477 18.365 1.00 96.44 464 LYS A N 1
ATOM 3751 C CA . LYS A 1 464 ? -30.349 -9.215 17.406 1.00 96.44 464 LYS A CA 1
ATOM 3752 C C . LYS A 1 464 ? -30.965 -7.849 17.631 1.00 96.44 464 LYS A C 1
ATOM 3754 O O . LYS A 1 464 ? -31.115 -7.428 18.778 1.00 96.44 464 LYS A O 1
ATOM 3759 N N . VAL A 1 465 ? -31.377 -7.208 16.545 1.00 94.81 465 VAL A N 1
ATOM 3760 C CA . VAL A 1 465 ? -32.118 -5.941 16.548 1.00 94.81 465 VAL A CA 1
ATOM 3761 C C . VAL A 1 465 ? -33.340 -6.112 15.662 1.00 94.81 465 VAL A C 1
ATOM 3763 O O . VAL A 1 465 ? -33.206 -6.490 14.504 1.00 94.81 465 VAL A O 1
ATOM 3766 N N . GLU A 1 466 ? -34.532 -5.929 16.227 1.00 93.38 466 GLU A N 1
ATOM 3767 C CA . GLU A 1 466 ? -35.816 -6.146 15.539 1.00 93.38 466 GLU A CA 1
ATOM 3768 C C . GLU A 1 466 ? -35.913 -7.498 14.802 1.00 93.38 466 GLU A C 1
ATOM 3770 O O . GLU A 1 466 ? -36.515 -7.630 13.740 1.00 93.38 466 GLU A O 1
ATOM 3775 N N . GLY A 1 467 ? -35.301 -8.534 15.385 1.00 92.62 467 GLY A N 1
ATOM 3776 C CA . GLY A 1 467 ? -35.248 -9.889 14.829 1.00 92.62 467 GLY A CA 1
ATOM 3777 C C . GLY A 1 467 ? -34.120 -10.142 13.819 1.00 92.62 467 GLY A C 1
ATOM 3778 O O . GLY A 1 467 ? -33.865 -11.303 13.500 1.00 92.62 467 GLY A O 1
ATOM 3779 N N . VAL A 1 468 ? -33.404 -9.109 13.365 1.00 95.50 468 VAL A N 1
ATOM 3780 C CA . VAL A 1 468 ? -32.230 -9.232 12.485 1.00 95.50 468 VAL A CA 1
ATOM 3781 C C . VAL A 1 468 ? -31.014 -9.647 13.309 1.00 95.50 468 VAL A C 1
ATOM 3783 O O . VAL A 1 468 ? -30.664 -8.969 14.272 1.00 95.50 468 VAL A O 1
ATOM 3786 N N . SER A 1 469 ? -30.362 -10.752 12.937 1.00 96.19 469 SER A N 1
ATOM 3787 C CA . SER A 1 469 ? -29.110 -11.195 13.563 1.00 96.19 469 SER A CA 1
ATOM 3788 C C . SER A 1 469 ? -27.940 -10.360 13.061 1.00 96.19 469 SER A C 1
ATOM 3790 O O . SER A 1 469 ? -27.738 -10.260 11.854 1.00 96.19 469 SER A O 1
ATOM 3792 N N . LEU A 1 470 ? -27.177 -9.769 13.979 1.00 96.81 470 LEU A N 1
ATOM 3793 C CA . LEU A 1 470 ? -26.049 -8.901 13.635 1.00 96.81 470 LEU A CA 1
ATOM 3794 C C . LEU A 1 470 ? -24.706 -9.632 13.649 1.00 96.81 470 LEU A C 1
ATOM 3796 O O . LEU A 1 470 ? -23.815 -9.279 12.886 1.00 96.81 470 LEU A O 1
ATOM 3800 N N . MET A 1 471 ? -24.554 -10.631 14.520 1.00 95.75 471 MET A N 1
ATOM 3801 C CA . MET A 1 471 ? -23.278 -11.293 14.802 1.00 95.75 471 MET A CA 1
ATOM 3802 C C . MET A 1 471 ? -23.325 -12.785 14.474 1.00 95.75 471 MET A C 1
ATOM 3804 O O . MET A 1 471 ? -24.357 -13.430 14.667 1.00 95.75 471 MET A O 1
ATOM 3808 N N . THR A 1 472 ? -22.193 -13.330 14.030 1.00 95.88 472 THR A N 1
ATOM 3809 C CA . THR A 1 472 ? -21.982 -14.770 13.797 1.00 95.88 472 THR A CA 1
ATOM 3810 C C . THR A 1 472 ? -20.992 -15.384 14.787 1.00 95.88 472 THR A C 1
ATOM 3812 O O . THR A 1 472 ? -21.092 -16.576 15.080 1.00 95.88 472 THR A O 1
ATOM 3815 N N . LYS A 1 473 ? -20.067 -14.588 15.344 1.00 94.69 473 LYS A N 1
ATOM 3816 C CA . LYS A 1 473 ? -19.174 -14.987 16.445 1.00 94.69 473 LYS A CA 1
ATOM 3817 C C . LYS A 1 473 ? -19.061 -13.880 17.481 1.00 94.69 473 LYS A C 1
ATOM 3819 O O . LYS A 1 473 ? -19.112 -12.699 17.143 1.00 94.69 473 LYS A O 1
ATOM 3824 N N . GLY A 1 474 ? -18.899 -14.295 18.735 1.00 94.12 474 GLY A N 1
ATOM 3825 C CA . GLY A 1 474 ? -18.869 -13.393 19.878 1.00 94.12 474 GLY A CA 1
ATOM 3826 C C . GLY A 1 474 ? -17.630 -12.507 19.975 1.00 94.12 474 GLY A C 1
ATOM 3827 O O . GLY A 1 474 ? -16.686 -12.650 19.207 1.00 94.12 474 GLY A O 1
ATOM 3828 N N . ILE A 1 475 ? -17.662 -11.594 20.945 1.00 96.62 475 ILE A N 1
ATOM 3829 C CA . ILE A 1 475 ? -16.594 -10.618 21.202 1.00 96.62 475 ILE A CA 1
ATOM 3830 C C . ILE A 1 475 ? -15.522 -11.239 22.091 1.00 96.62 475 ILE A C 1
ATOM 3832 O O . ILE A 1 475 ? -15.780 -11.502 23.269 1.00 96.62 475 ILE A O 1
ATOM 3836 N N . PHE A 1 476 ? -14.318 -11.401 21.550 1.00 96.44 476 PHE A N 1
ATOM 3837 C CA . PHE A 1 476 ? -13.160 -11.928 22.267 1.00 96.44 476 PHE A CA 1
ATOM 3838 C C . PHE A 1 476 ? -11.994 -10.936 22.245 1.00 96.44 476 PHE A C 1
ATOM 3840 O O . PHE A 1 476 ? -11.882 -10.150 21.307 1.00 96.44 476 PHE A O 1
ATOM 3847 N N . PRO A 1 477 ? -11.105 -10.948 23.256 1.00 97.00 477 PRO A N 1
ATOM 3848 C CA . PRO A 1 477 ? -9.829 -10.243 23.163 1.00 97.00 477 PRO A CA 1
ATOM 3849 C C . PRO A 1 477 ? -9.035 -10.710 21.935 1.00 97.00 477 PRO A C 1
ATOM 3851 O O . PRO A 1 477 ? -9.113 -11.880 21.577 1.00 97.00 477 PRO A O 1
ATOM 3854 N N . CYS A 1 478 ? -8.237 -9.829 21.331 1.00 97.06 478 CYS A N 1
ATOM 3855 C CA . CYS A 1 478 ? -7.367 -10.170 20.206 1.00 97.06 478 CYS A CA 1
ATOM 3856 C C . CYS A 1 478 ? -5.975 -9.543 20.366 1.00 97.06 478 CYS A C 1
ATOM 3858 O O . CYS A 1 478 ? -5.841 -8.367 20.719 1.00 97.06 478 CYS A O 1
ATOM 3860 N N . PHE A 1 479 ? -4.938 -10.353 20.120 1.00 98.00 479 PHE A N 1
ATOM 3861 C CA . PHE A 1 479 ? -3.523 -9.962 20.202 1.00 98.00 479 PHE A CA 1
ATOM 3862 C C . PHE A 1 479 ? -2.718 -10.344 18.950 1.00 98.00 479 PHE A C 1
ATOM 3864 O O . PHE A 1 479 ? -1.490 -10.313 18.979 1.00 98.00 479 PHE A O 1
ATOM 3871 N N . TRP A 1 480 ? -3.385 -10.729 17.859 1.00 97.19 480 TRP A N 1
ATOM 3872 C CA . TRP A 1 480 ? -2.741 -11.225 16.642 1.00 97.19 480 TRP A CA 1
ATOM 3873 C C . TRP A 1 480 ? -3.182 -10.437 15.406 1.00 97.19 480 TRP A C 1
ATOM 3875 O O . TRP A 1 480 ? -4.318 -9.976 15.329 1.00 97.19 480 TRP A O 1
ATOM 3885 N N . ARG A 1 481 ? -2.274 -10.295 14.437 1.00 97.69 481 ARG A N 1
ATOM 3886 C CA . ARG A 1 481 ? -2.549 -9.737 13.106 1.00 97.69 481 ARG A CA 1
ATOM 3887 C C . ARG A 1 481 ? -1.940 -10.639 12.042 1.00 97.69 481 ARG A C 1
ATOM 3889 O O . ARG A 1 481 ? -0.983 -11.357 12.332 1.00 97.69 481 ARG A O 1
ATOM 3896 N N . ALA A 1 482 ? -2.439 -10.568 10.812 1.00 97.88 482 ALA A N 1
ATOM 3897 C CA . ALA A 1 482 ? -1.824 -11.284 9.700 1.00 97.88 482 ALA A CA 1
ATOM 3898 C C . ALA A 1 482 ? -0.456 -10.637 9.393 1.00 97.88 482 ALA A C 1
ATOM 3900 O O . ALA A 1 482 ? -0.408 -9.432 9.141 1.00 97.88 482 ALA A O 1
ATOM 3901 N N . PRO A 1 483 ? 0.668 -11.369 9.431 1.00 98.19 483 PRO A N 1
ATOM 3902 C CA . PRO A 1 483 ? 1.985 -10.748 9.332 1.00 98.19 483 PRO A CA 1
ATOM 3903 C C . PRO A 1 483 ? 2.214 -10.123 7.950 1.00 98.19 483 PRO A C 1
ATOM 3905 O O . PRO A 1 483 ? 2.000 -10.768 6.921 1.00 98.19 483 PRO A O 1
ATOM 3908 N N . THR A 1 484 ? 2.685 -8.879 7.939 1.00 98.38 484 THR A N 1
ATOM 3909 C CA . THR A 1 484 ? 3.138 -8.172 6.731 1.00 98.38 484 THR A CA 1
ATOM 3910 C C . THR A 1 484 ? 4.521 -8.661 6.280 1.00 98.38 484 THR A C 1
ATOM 3912 O O . THR A 1 484 ? 5.191 -9.395 7.008 1.00 98.38 484 THR A O 1
ATOM 3915 N N . ASP A 1 485 ? 4.992 -8.244 5.100 1.00 97.75 485 ASP A N 1
ATOM 3916 C CA . ASP A 1 485 ? 6.362 -8.556 4.655 1.00 97.75 485 ASP A CA 1
ATOM 3917 C C . ASP A 1 485 ? 7.424 -8.000 5.624 1.00 97.75 485 ASP A C 1
ATOM 3919 O O . ASP A 1 485 ? 8.378 -8.704 5.959 1.00 97.75 485 ASP A O 1
ATOM 3923 N N . ASN A 1 486 ? 7.203 -6.801 6.177 1.00 98.38 486 ASN A N 1
ATOM 3924 C CA . ASN A 1 486 ? 8.080 -6.205 7.192 1.00 98.38 486 ASN A CA 1
ATOM 3925 C C . ASN A 1 486 ? 8.094 -7.025 8.495 1.00 98.38 486 ASN A C 1
ATOM 3927 O O . ASN A 1 486 ? 9.138 -7.164 9.125 1.00 98.38 486 ASN A O 1
ATOM 3931 N N . ASP A 1 487 ? 6.958 -7.617 8.887 1.00 98.50 487 ASP A N 1
ATOM 3932 C CA . ASP A 1 487 ? 6.896 -8.495 10.064 1.00 98.50 487 ASP A CA 1
ATOM 3933 C C . ASP A 1 487 ? 7.688 -9.794 9.854 1.00 98.50 487 ASP A C 1
ATOM 3935 O O . ASP A 1 487 ? 8.222 -10.347 10.816 1.00 98.50 487 ASP A O 1
ATOM 3939 N N . LYS A 1 488 ? 7.752 -10.287 8.608 1.00 97.31 488 LYS A N 1
ATOM 3940 C CA . LYS A 1 488 ? 8.455 -11.520 8.205 1.00 97.31 488 LYS A CA 1
ATOM 3941 C C . LYS A 1 488 ? 9.954 -11.294 7.940 1.00 97.31 488 LYS A C 1
ATOM 3943 O O . LYS A 1 488 ? 10.732 -12.251 7.972 1.00 97.31 488 LYS A O 1
ATOM 3948 N N . GLY A 1 489 ? 10.370 -10.053 7.689 1.00 96.62 489 GLY A N 1
ATOM 3949 C CA . GLY A 1 489 ? 11.756 -9.668 7.419 1.00 96.62 489 GLY A CA 1
ATOM 3950 C C . GLY A 1 489 ? 12.699 -9.892 8.608 1.00 96.62 489 GLY A C 1
ATOM 3951 O O . GLY A 1 489 ? 12.398 -9.501 9.732 1.00 96.62 489 GLY A O 1
ATOM 3952 N N . GLY A 1 490 ? 13.863 -10.509 8.371 1.00 94.12 490 GLY A N 1
ATOM 3953 C CA . GLY A 1 490 ? 14.895 -10.739 9.402 1.00 94.12 490 GLY A CA 1
ATOM 3954 C C . GLY A 1 490 ? 15.081 -12.187 9.850 1.00 94.12 490 GLY A C 1
ATOM 3955 O O . GLY A 1 490 ? 15.887 -12.456 10.738 1.00 94.12 490 GLY A O 1
ATOM 3956 N N . GLY A 1 491 ? 14.382 -13.147 9.236 1.00 95.56 491 GLY A N 1
ATOM 3957 C CA . GLY A 1 491 ? 14.543 -14.565 9.569 1.00 95.56 491 GLY A CA 1
ATOM 3958 C C . GLY A 1 491 ? 14.176 -14.834 11.030 1.00 95.56 491 GLY A C 1
ATOM 3959 O O . GLY A 1 491 ? 13.074 -14.489 11.460 1.00 95.56 491 GLY A O 1
ATOM 3960 N N . ASP A 1 492 ? 15.090 -15.418 11.805 1.00 96.88 492 ASP A N 1
ATOM 3961 C CA . ASP A 1 492 ? 14.849 -15.778 13.212 1.00 96.88 492 ASP A CA 1
ATOM 3962 C C . ASP A 1 492 ? 14.649 -14.564 14.135 1.00 96.88 492 ASP A C 1
ATOM 3964 O O . ASP A 1 492 ? 14.008 -14.694 15.177 1.00 96.88 492 ASP A O 1
ATOM 3968 N N . SER A 1 493 ? 15.162 -13.382 13.768 1.00 96.81 493 SER A N 1
ATOM 3969 C CA . SER A 1 493 ? 14.978 -12.153 14.553 1.00 96.81 493 SER A CA 1
ATOM 3970 C C . SER A 1 493 ? 13.726 -11.361 14.174 1.00 96.81 493 SER A C 1
ATOM 3972 O O . SER A 1 493 ? 13.398 -10.410 14.880 1.00 96.81 493 SER A O 1
ATOM 3974 N N . SER A 1 494 ? 13.032 -11.738 13.093 1.00 98.25 494 SER A N 1
ATOM 3975 C CA . SER A 1 494 ? 11.815 -11.058 12.628 1.00 98.25 494 SER A CA 1
ATOM 3976 C C . SER A 1 494 ? 10.723 -11.029 13.702 1.00 98.25 494 SER A C 1
ATOM 3978 O O . SER A 1 494 ? 10.624 -11.946 14.525 1.00 98.25 494 SER A O 1
ATOM 3980 N N . TYR A 1 495 ? 9.855 -10.011 13.681 1.00 98.38 495 TYR A N 1
ATOM 3981 C CA . TYR A 1 495 ? 8.723 -9.953 14.613 1.00 98.38 495 TYR A CA 1
ATOM 3982 C C . TYR A 1 495 ? 7.833 -11.189 14.489 1.00 98.38 495 TYR A C 1
ATOM 3984 O O . TYR A 1 495 ? 7.459 -11.773 15.503 1.00 98.38 495 TYR A O 1
ATOM 3992 N N . PHE A 1 496 ? 7.571 -11.649 13.263 1.00 97.94 496 PHE A N 1
ATOM 3993 C CA . PHE A 1 496 ? 6.810 -12.864 13.010 1.00 97.94 496 PHE A CA 1
ATOM 3994 C C . PHE A 1 496 ? 7.435 -14.088 13.689 1.00 97.94 496 PHE A C 1
ATOM 3996 O O . PHE A 1 496 ? 6.744 -14.784 14.434 1.00 97.94 496 PHE A O 1
ATOM 4003 N N . SER A 1 497 ? 8.736 -14.332 13.502 1.00 98.12 497 SER A N 1
ATOM 4004 C CA . SER A 1 497 ? 9.436 -15.452 14.147 1.00 98.12 497 SER A CA 1
ATOM 4005 C C . SER A 1 497 ? 9.383 -15.359 15.672 1.00 98.12 497 SER A C 1
ATOM 4007 O O . SER A 1 497 ? 9.101 -16.357 16.339 1.00 98.12 497 SER A O 1
ATOM 4009 N N . LEU A 1 498 ? 9.574 -14.161 16.233 1.00 97.81 498 LEU A N 1
ATOM 4010 C CA . LEU A 1 498 ? 9.482 -13.928 17.675 1.00 97.81 498 LEU A CA 1
ATOM 4011 C C . LEU A 1 498 ? 8.064 -14.174 18.207 1.00 97.81 498 LEU A C 1
ATOM 4013 O O . LEU A 1 498 ? 7.898 -14.806 19.252 1.00 97.81 498 LEU A O 1
ATOM 4017 N N . TRP A 1 499 ? 7.029 -13.742 17.487 1.00 98.00 499 TRP A N 1
ATOM 4018 C CA . TRP A 1 499 ? 5.641 -13.985 17.871 1.00 98.00 499 TRP A CA 1
ATOM 4019 C C . TRP A 1 499 ? 5.256 -15.463 17.800 1.00 98.00 499 TRP A C 1
ATOM 4021 O O . TRP A 1 499 ? 4.574 -15.955 18.702 1.00 98.00 499 TRP A O 1
ATOM 4031 N N . LYS A 1 500 ? 5.724 -16.185 16.773 1.00 96.62 500 LYS A N 1
ATOM 4032 C CA . LYS A 1 500 ? 5.539 -17.639 16.627 1.00 96.62 500 LYS A CA 1
ATOM 4033 C C . LYS A 1 500 ? 6.251 -18.404 17.741 1.00 96.62 500 LYS A C 1
ATOM 4035 O O . LYS A 1 500 ? 5.664 -19.310 18.333 1.00 96.62 500 LYS A O 1
ATOM 4040 N N . ALA A 1 501 ? 7.485 -18.020 18.074 1.00 96.06 501 ALA A N 1
ATOM 4041 C CA . ALA A 1 501 ? 8.237 -18.597 19.189 1.00 96.06 501 ALA A CA 1
ATOM 4042 C C . ALA A 1 501 ? 7.531 -18.355 20.535 1.00 96.06 501 ALA A C 1
ATOM 4044 O O . ALA A 1 501 ? 7.475 -19.249 21.378 1.00 96.06 501 ALA A O 1
ATOM 4045 N N . ALA A 1 502 ? 6.921 -17.178 20.700 1.00 95.69 502 ALA A N 1
ATOM 4046 C CA . ALA A 1 502 ? 6.088 -16.831 21.848 1.00 95.69 502 ALA A CA 1
ATOM 4047 C C . ALA A 1 502 ? 4.653 -17.394 21.781 1.00 95.69 502 ALA A C 1
ATOM 4049 O O . ALA A 1 502 ? 3.879 -17.181 22.711 1.00 95.69 502 ALA A O 1
ATOM 4050 N N . ARG A 1 503 ? 4.292 -18.123 20.712 1.00 95.06 503 ARG A N 1
ATOM 4051 C CA . ARG A 1 503 ? 2.985 -18.773 20.491 1.00 95.06 503 ARG A CA 1
ATOM 4052 C C . ARG A 1 503 ? 1.781 -17.824 20.420 1.00 95.06 503 ARG A C 1
ATOM 4054 O O . ARG A 1 503 ? 0.647 -18.285 20.585 1.00 95.06 503 ARG A O 1
ATOM 4061 N N . ILE A 1 504 ? 2.003 -16.537 20.140 1.00 95.56 504 ILE A N 1
ATOM 4062 C CA . ILE A 1 504 ? 0.947 -15.507 20.068 1.00 95.56 504 ILE A CA 1
ATOM 4063 C C . ILE A 1 504 ? -0.034 -15.795 18.915 1.00 95.56 504 ILE A C 1
ATOM 4065 O O . ILE A 1 504 ? -1.238 -15.607 19.062 1.00 95.56 504 ILE A O 1
ATOM 4069 N N . ASP A 1 505 ? 0.461 -16.349 17.807 1.00 94.38 505 ASP A N 1
ATOM 4070 C CA . ASP A 1 505 ? -0.317 -16.771 16.630 1.00 94.38 505 ASP A CA 1
ATOM 4071 C C . ASP A 1 505 ? -1.336 -17.888 16.912 1.00 94.38 505 ASP A C 1
ATOM 4073 O O . ASP A 1 505 ? -2.259 -18.135 16.137 1.00 94.38 505 ASP A O 1
ATOM 4077 N N . SER A 1 506 ? -1.135 -18.612 18.012 1.00 91.75 506 SER A N 1
ATOM 4078 C CA . SER A 1 506 ? -1.879 -19.822 18.353 1.00 91.75 506 SER A CA 1
ATOM 4079 C C . SER A 1 506 ? -2.721 -19.661 19.613 1.00 91.75 506 SER A C 1
ATOM 4081 O O . SER A 1 506 ? -3.169 -20.664 20.170 1.00 91.75 506 SER A O 1
ATOM 4083 N N . LEU A 1 507 ? -2.929 -18.427 20.079 1.00 92.88 507 LEU A N 1
ATOM 4084 C CA . LEU A 1 507 ? -3.717 -18.159 21.275 1.00 92.88 507 LEU A CA 1
ATOM 4085 C C . LEU A 1 507 ? -5.153 -18.684 21.128 1.00 92.88 507 LEU A C 1
ATOM 4087 O O . LEU A 1 507 ? -5.810 -18.555 20.096 1.00 92.88 507 LEU A O 1
ATOM 4091 N N . ASN A 1 508 ? -5.630 -19.300 22.200 1.00 91.88 508 ASN A N 1
ATOM 4092 C CA . ASN A 1 508 ? -7.016 -19.654 22.431 1.00 91.88 508 ASN A CA 1
ATOM 4093 C C . ASN A 1 508 ? -7.438 -19.055 23.773 1.00 91.88 508 ASN A C 1
ATOM 4095 O O . ASN A 1 508 ? -6.654 -19.044 24.722 1.00 91.88 508 ASN A O 1
ATOM 4099 N N . TYR A 1 509 ? -8.675 -18.587 23.869 1.00 92.81 509 TYR A N 1
ATOM 4100 C CA . TYR A 1 509 ? -9.176 -17.946 25.078 1.00 92.81 509 TYR A CA 1
ATOM 4101 C C . TYR A 1 509 ? -10.062 -18.918 25.844 1.00 92.81 509 TYR A C 1
ATOM 4103 O O . TYR A 1 509 ? -11.090 -19.372 25.346 1.00 92.81 509 TYR A O 1
ATOM 4111 N N . ILE A 1 510 ? -9.652 -19.248 27.067 1.00 93.06 510 ILE A N 1
ATOM 4112 C CA . ILE A 1 510 ? -10.465 -20.033 27.998 1.00 93.06 510 ILE A CA 1
ATOM 4113 C C . ILE A 1 510 ? -11.037 -19.124 29.078 1.00 93.06 510 ILE A C 1
ATOM 4115 O O . ILE A 1 510 ? -10.357 -18.231 29.582 1.00 93.06 510 ILE A O 1
ATOM 4119 N N . THR A 1 511 ? -12.283 -19.366 29.462 1.00 94.94 511 THR A N 1
ATOM 4120 C CA . THR A 1 511 ? -12.942 -18.622 30.534 1.00 94.94 511 THR A CA 1
ATOM 4121 C C . THR A 1 511 ? -12.585 -19.244 31.877 1.00 94.94 511 THR A C 1
ATOM 4123 O O . THR A 1 511 ? -12.987 -20.365 32.179 1.00 94.94 511 THR A O 1
ATOM 4126 N N . LYS A 1 512 ? -11.828 -18.510 32.693 1.00 94.94 512 LYS A N 1
ATOM 4127 C CA . LYS A 1 512 ? -11.483 -18.882 34.073 1.00 94.94 512 LYS A CA 1
ATOM 4128 C C . LYS A 1 512 ? -12.668 -18.673 35.011 1.00 94.94 512 LYS A C 1
ATOM 4130 O O . LYS A 1 512 ? -12.929 -19.485 35.892 1.00 94.94 512 LYS A O 1
ATOM 4135 N N . SER A 1 513 ? -13.402 -17.580 34.820 1.00 95.62 513 SER A N 1
ATOM 4136 C CA . SER A 1 513 ? -14.629 -17.289 35.559 1.00 95.62 513 SER A CA 1
ATOM 4137 C C . SER A 1 513 ? -15.541 -16.372 34.751 1.00 95.62 513 SER A C 1
ATOM 4139 O O . SER A 1 513 ? -15.075 -15.577 33.939 1.00 95.62 513 SER A O 1
ATOM 4141 N N . CYS A 1 514 ? -16.851 -16.483 34.965 1.00 96.56 514 CYS A N 1
ATOM 4142 C CA . CYS A 1 514 ? -17.846 -15.556 34.438 1.00 96.56 514 CYS A CA 1
ATOM 4143 C C . CYS A 1 514 ? -19.018 -15.488 35.420 1.00 96.56 514 CYS A C 1
ATOM 4145 O O . CYS A 1 514 ? -19.573 -16.519 35.802 1.00 96.56 514 CYS A O 1
ATOM 4147 N N . SER A 1 515 ? -19.363 -14.292 35.896 1.00 94.50 515 SER A N 1
ATOM 4148 C CA . SER A 1 515 ? -20.412 -14.126 36.906 1.00 94.50 515 SER A CA 1
ATOM 4149 C C . SER A 1 515 ? -21.098 -12.767 36.827 1.00 94.50 515 SER A C 1
ATOM 4151 O O . SER A 1 515 ? -20.494 -11.755 36.467 1.00 94.50 515 SER A O 1
ATOM 4153 N N . ILE A 1 516 ? -22.380 -12.739 37.191 1.00 94.44 516 ILE A N 1
ATOM 4154 C CA . ILE A 1 516 ? -23.145 -11.498 37.328 1.00 94.44 516 ILE A CA 1
ATOM 4155 C C . ILE A 1 516 ? -22.683 -10.796 38.607 1.00 94.44 516 ILE A C 1
ATOM 4157 O O . ILE A 1 516 ? -22.846 -11.330 39.701 1.00 94.44 516 ILE A O 1
ATOM 4161 N N . GLN A 1 517 ? -22.146 -9.585 38.470 1.00 93.69 517 GLN A N 1
ATOM 4162 C CA . GLN A 1 517 ? -21.782 -8.736 39.605 1.00 93.69 517 GLN A CA 1
ATOM 4163 C C . GLN A 1 517 ? -22.963 -7.903 40.097 1.00 93.69 517 GLN A C 1
ATOM 4165 O O . GLN A 1 517 ? -23.109 -7.648 41.290 1.00 93.69 517 GLN A O 1
ATOM 4170 N N . THR A 1 518 ? -23.797 -7.414 39.179 1.00 91.56 518 THR A N 1
ATOM 4171 C CA . THR A 1 518 ? -24.929 -6.543 39.511 1.00 91.56 518 THR A CA 1
ATOM 4172 C C . THR A 1 518 ? -26.053 -6.754 38.510 1.00 91.56 518 THR A C 1
ATOM 4174 O O . THR A 1 518 ? -25.808 -6.862 37.311 1.00 91.56 518 THR A O 1
ATOM 4177 N N . LYS A 1 519 ? -27.293 -6.795 38.997 1.00 89.94 519 LYS A N 1
ATOM 4178 C CA . LYS A 1 519 ? -28.501 -6.821 38.172 1.00 89.94 519 LYS A CA 1
ATOM 4179 C C . LYS A 1 519 ? -29.529 -5.876 38.779 1.00 89.94 519 LYS A C 1
ATOM 4181 O O . LYS A 1 519 ? -29.886 -6.026 39.944 1.00 89.94 519 LYS A O 1
ATOM 4186 N N . THR A 1 520 ? -29.981 -4.921 37.983 1.00 88.94 520 THR A N 1
ATOM 4187 C CA . THR A 1 520 ? -31.111 -4.039 38.283 1.00 88.94 520 THR A CA 1
ATOM 4188 C C . THR A 1 520 ? -32.129 -4.143 37.149 1.00 88.94 520 THR A C 1
ATOM 4190 O O . THR A 1 520 ? -31.907 -4.875 36.184 1.00 88.94 520 THR A O 1
ATOM 4193 N N . ASP A 1 521 ? -33.222 -3.388 37.232 1.00 84.12 521 ASP A N 1
ATOM 4194 C CA . ASP A 1 521 ? -34.193 -3.297 36.135 1.00 84.12 521 ASP A CA 1
ATOM 4195 C C . ASP A 1 521 ? -33.648 -2.513 34.923 1.00 84.12 521 ASP A C 1
ATOM 4197 O O . ASP A 1 521 ? -34.245 -2.556 33.850 1.00 84.12 521 ASP A O 1
ATOM 4201 N N . HIS A 1 522 ? -32.511 -1.816 35.076 1.00 86.75 522 HIS A N 1
ATOM 4202 C CA . HIS A 1 522 ? -31.944 -0.898 34.076 1.00 86.75 522 HIS A CA 1
ATOM 4203 C C . HIS A 1 522 ? -30.558 -1.293 33.558 1.00 86.75 522 HIS A C 1
ATOM 4205 O O . HIS A 1 522 ? -30.185 -0.873 32.462 1.00 86.75 522 HIS A O 1
ATOM 4211 N N . LEU A 1 523 ? -29.797 -2.105 34.305 1.00 90.94 523 LEU A N 1
ATOM 4212 C CA . LEU A 1 523 ? -28.553 -2.698 33.810 1.00 90.94 523 LEU A CA 1
ATOM 4213 C C . LEU A 1 523 ? -28.271 -4.113 34.342 1.00 90.94 523 LEU A C 1
ATOM 4215 O O . LEU A 1 523 ? -28.695 -4.485 35.439 1.00 90.94 523 LEU A O 1
ATOM 4219 N N . VAL A 1 524 ? -27.462 -4.866 33.595 1.00 93.00 524 VAL A N 1
ATOM 4220 C CA . VAL A 1 524 ? -26.755 -6.072 34.057 1.00 93.00 524 VAL A CA 1
ATOM 4221 C C . VAL A 1 524 ? -25.256 -5.860 33.894 1.00 93.00 524 VAL A C 1
ATOM 4223 O O . VAL A 1 524 ? -24.791 -5.538 32.805 1.00 93.00 524 VAL A O 1
ATOM 4226 N N . ARG A 1 525 ? -24.492 -6.084 34.964 1.00 95.69 525 ARG A N 1
ATOM 4227 C CA . ARG A 1 525 ? -23.027 -6.094 34.948 1.00 95.69 525 ARG A CA 1
ATOM 4228 C C . ARG A 1 525 ? -22.519 -7.521 35.119 1.00 95.69 525 ARG A C 1
ATOM 4230 O O . ARG A 1 525 ? -22.807 -8.156 36.136 1.00 95.69 525 ARG A O 1
ATOM 4237 N N . VAL A 1 526 ? -21.758 -8.010 34.147 1.00 96.88 526 VAL A N 1
ATOM 4238 C CA . VAL A 1 526 ? -21.149 -9.347 34.129 1.00 96.88 526 VAL A CA 1
ATOM 4239 C C . VAL A 1 526 ? -19.636 -9.192 34.075 1.00 96.88 526 VAL A C 1
ATOM 4241 O O . VAL A 1 526 ? -19.127 -8.469 33.227 1.00 96.88 526 VAL A O 1
ATOM 4244 N N . ALA A 1 527 ? -18.918 -9.869 34.967 1.00 98.00 527 ALA A N 1
ATOM 4245 C CA . ALA A 1 527 ? -17.462 -9.936 34.929 1.00 98.00 527 ALA A CA 1
ATOM 4246 C C . ALA A 1 527 ? -17.016 -11.315 34.451 1.00 98.00 527 ALA A C 1
ATOM 4248 O O . ALA A 1 527 ? -17.463 -12.328 34.995 1.00 98.00 527 ALA A O 1
ATOM 4249 N N . ALA A 1 528 ? -16.134 -11.333 33.459 1.00 97.69 528 ALA A N 1
ATOM 4250 C CA . ALA A 1 528 ? -15.482 -12.514 32.922 1.00 97.69 528 ALA A CA 1
ATOM 4251 C C . ALA A 1 528 ? -13.961 -12.373 33.039 1.00 97.69 528 ALA A C 1
ATOM 4253 O O . ALA A 1 528 ? -13.420 -11.282 32.881 1.00 97.69 528 ALA A O 1
ATOM 4254 N N . VAL A 1 529 ? -13.272 -13.478 33.302 1.00 97.94 529 VAL A N 1
ATOM 4255 C CA . VAL A 1 529 ? -11.809 -13.550 33.271 1.00 97.94 529 VAL A CA 1
ATOM 4256 C C . VAL A 1 529 ? -11.412 -14.565 32.212 1.00 97.94 529 VAL A C 1
ATOM 4258 O O . VAL A 1 529 ? -11.771 -15.741 32.312 1.00 97.94 529 VAL A O 1
ATOM 4261 N N . PHE A 1 530 ? -10.673 -14.113 31.204 1.00 96.94 530 PHE A N 1
ATOM 4262 C CA . PHE A 1 530 ? -10.123 -14.949 30.145 1.00 96.94 530 PHE A CA 1
ATOM 4263 C C . PHE A 1 530 ? -8.644 -15.227 30.397 1.00 96.94 530 PHE A C 1
ATOM 4265 O O . PHE A 1 530 ? -7.904 -14.360 30.862 1.00 96.94 530 PHE A O 1
ATOM 4272 N N . LEU A 1 531 ? -8.204 -16.423 30.023 1.00 96.06 531 LEU A N 1
ATOM 4273 C CA . LEU A 1 531 ? -6.794 -16.769 29.900 1.00 96.06 531 LEU A CA 1
ATOM 4274 C C . LEU A 1 531 ? -6.490 -17.031 28.426 1.00 96.06 531 LEU A C 1
ATOM 4276 O O . LEU A 1 531 ? -7.063 -17.939 27.823 1.00 96.06 531 LEU A O 1
ATOM 4280 N N . GLY A 1 532 ? -5.600 -16.224 27.854 1.00 95.25 532 GLY A N 1
ATOM 4281 C CA . GLY A 1 532 ? -4.995 -16.461 26.551 1.00 95.25 532 GLY A CA 1
ATOM 4282 C C . GLY A 1 532 ? -3.921 -17.530 26.690 1.00 95.25 532 GLY A C 1
ATOM 4283 O O . GLY A 1 532 ? -2.837 -17.264 27.211 1.00 95.25 532 GLY A O 1
ATOM 4284 N N . VAL A 1 533 ? -4.237 -18.741 26.247 1.00 93.19 533 VAL A N 1
ATOM 4285 C CA . VAL A 1 533 ? -3.366 -19.917 26.332 1.00 93.19 533 VAL A CA 1
ATOM 4286 C C . VAL A 1 533 ? -2.970 -20.357 24.924 1.00 93.19 533 VAL A C 1
ATOM 4288 O O . VAL A 1 533 ? -3.814 -20.336 24.027 1.00 93.19 533 VAL A O 1
ATOM 4291 N N . PRO A 1 534 ? -1.724 -20.782 24.678 1.00 90.12 534 PRO A N 1
ATOM 4292 C CA . PRO A 1 534 ? -1.366 -21.412 23.415 1.00 90.12 534 PRO A CA 1
ATOM 4293 C C . PRO A 1 534 ? -2.239 -22.641 23.157 1.00 90.12 534 PRO A C 1
ATOM 4295 O O . PRO A 1 534 ? -2.521 -23.417 24.074 1.00 90.12 534 PRO A O 1
ATOM 4298 N N . LYS A 1 535 ? -2.628 -22.882 21.903 1.00 84.56 535 LYS A N 1
ATOM 4299 C CA . LYS A 1 535 ? -3.184 -24.182 21.508 1.00 84.56 535 LYS A CA 1
ATOM 4300 C C . LYS A 1 535 ? -2.146 -25.268 21.824 1.00 84.56 535 LYS A C 1
ATOM 4302 O O . LYS A 1 535 ? -1.040 -25.249 21.278 1.00 84.56 535 LYS A O 1
ATOM 4307 N N . SER A 1 536 ? -2.493 -26.177 22.736 1.00 67.81 536 SER A N 1
ATOM 4308 C CA . SER A 1 536 ? -1.651 -27.302 23.152 1.00 67.81 536 SER A CA 1
ATOM 4309 C C . SER A 1 536 ? -1.627 -28.393 22.082 1.00 67.81 536 SER A C 1
ATOM 4311 O O . SER A 1 536 ? -2.688 -28.773 21.585 1.00 67.81 536 SER A O 1
ATOM 4313 N N . GLU A 1 537 ? -0.457 -28.971 21.811 1.00 54.72 537 GLU A N 1
ATOM 4314 C CA . GLU A 1 537 ? -0.389 -30.369 21.367 1.00 54.72 537 GLU A CA 1
ATOM 4315 C C . GLU A 1 537 ? -0.807 -31.254 22.554 1.00 54.72 537 GLU A C 1
ATOM 4317 O O . GLU A 1 537 ? -0.494 -30.935 23.703 1.00 54.72 537 GLU A O 1
ATOM 4322 N N . GLU A 1 538 ? -1.595 -32.302 22.313 1.00 45.22 538 GLU A N 1
ATOM 4323 C CA . GLU A 1 538 ? -2.142 -33.160 23.372 1.00 45.22 538 GLU A CA 1
ATOM 4324 C C . GLU A 1 538 ? -1.040 -33.632 24.348 1.00 45.22 538 GLU A C 1
ATOM 4326 O O . GLU A 1 538 ? -0.160 -34.396 23.960 1.00 45.22 538 GLU A O 1
ATOM 4331 N N . GLY A 1 539 ? -1.095 -33.212 25.627 1.00 47.69 539 GLY A N 1
ATOM 4332 C CA . GLY A 1 539 ? -0.391 -33.923 26.706 1.00 47.69 539 GLY A CA 1
ATOM 4333 C C . GLY A 1 539 ? 0.456 -33.170 27.748 1.00 47.69 539 GLY A C 1
ATOM 4334 O O . GLY A 1 539 ? 1.092 -33.867 28.534 1.00 47.69 539 GLY A O 1
ATOM 4335 N N . SER A 1 540 ? 0.502 -31.831 27.863 1.00 52.28 540 SER A N 1
ATOM 4336 C CA . SER A 1 540 ? 1.223 -31.217 29.009 1.00 52.28 540 SER A CA 1
ATOM 4337 C C . SER A 1 540 ? 0.752 -29.827 29.466 1.00 52.28 540 SER A C 1
ATOM 4339 O O . SER A 1 540 ? 0.278 -29.031 28.661 1.00 52.28 540 SER A O 1
ATOM 4341 N N . LEU A 1 541 ? 0.945 -29.591 30.778 1.00 53.12 541 LEU A N 1
ATOM 4342 C CA . LEU A 1 541 ? 0.542 -28.463 31.642 1.00 53.12 541 LEU A CA 1
ATOM 4343 C C . LEU A 1 541 ? -0.969 -28.276 31.848 1.00 53.12 541 LEU A C 1
ATOM 4345 O O . LEU A 1 541 ? -1.791 -28.516 30.964 1.00 53.12 541 LEU A O 1
ATOM 4349 N N . SER A 1 542 ? -1.350 -27.859 33.061 1.00 59.03 542 SER A N 1
ATOM 4350 C CA . SER A 1 542 ? -2.709 -27.378 33.296 1.00 59.03 542 SER A CA 1
ATOM 4351 C C . SER A 1 542 ? -2.901 -26.094 32.483 1.00 59.03 542 SER A C 1
ATOM 4353 O O . SER A 1 542 ? -2.004 -25.252 32.423 1.00 59.03 542 SER A O 1
ATOM 4355 N N . LYS A 1 543 ? -4.053 -25.943 31.812 1.00 65.50 543 LYS A N 1
ATOM 4356 C CA . LYS A 1 543 ? -4.277 -24.820 30.882 1.00 65.50 543 LYS A CA 1
ATOM 4357 C C . LYS A 1 543 ? -4.035 -23.455 31.546 1.00 65.50 543 LYS A C 1
ATOM 4359 O O . LYS A 1 543 ? -3.590 -22.526 30.885 1.00 65.50 543 LYS A O 1
ATOM 4364 N N . GLU A 1 544 ? -4.267 -23.351 32.852 1.00 67.19 544 GLU A N 1
ATOM 4365 C CA . GLU A 1 544 ? -4.099 -22.118 33.624 1.00 67.19 544 GLU A CA 1
ATOM 4366 C C . GLU A 1 544 ? -2.628 -21.738 33.866 1.00 67.19 544 GLU A C 1
ATOM 4368 O O . GLU A 1 544 ? -2.291 -20.562 33.774 1.00 67.19 544 GLU A O 1
ATOM 4373 N N . GLU A 1 545 ? -1.736 -22.707 34.099 1.00 72.12 545 GLU A N 1
ATOM 4374 C CA . GLU A 1 545 ? -0.294 -22.457 34.291 1.00 72.12 545 GLU A CA 1
ATOM 4375 C C . GLU A 1 545 ? 0.415 -22.047 32.990 1.00 72.12 545 GLU A C 1
ATOM 4377 O O . GLU A 1 545 ? 1.488 -21.452 33.026 1.00 72.12 545 GLU A O 1
ATOM 4382 N N . SER A 1 546 ? -0.193 -22.348 31.838 1.00 81.44 546 SER A N 1
ATOM 4383 C CA . SER A 1 546 ? 0.307 -21.982 30.506 1.00 81.44 546 SER A CA 1
ATOM 4384 C C . SER A 1 546 ? -0.214 -20.639 29.974 1.00 81.44 546 SER A C 1
ATOM 4386 O O . SER A 1 546 ? 0.047 -20.298 28.820 1.00 81.44 546 SER A O 1
ATOM 4388 N N . ALA A 1 547 ? -0.990 -19.895 30.769 1.00 90.06 547 ALA A N 1
ATOM 4389 C CA . ALA A 1 547 ? -1.574 -18.630 30.336 1.00 90.06 547 ALA A CA 1
ATOM 4390 C C . ALA A 1 547 ? -0.488 -17.589 30.041 1.00 90.06 547 ALA A C 1
ATOM 4392 O O . ALA A 1 547 ? 0.301 -17.228 30.910 1.00 90.06 547 ALA A O 1
ATOM 4393 N N . LEU A 1 548 ? -0.480 -17.079 28.810 1.00 94.88 548 LEU A N 1
ATOM 4394 C CA . LEU A 1 548 ? 0.425 -16.012 28.388 1.00 94.88 548 LEU A CA 1
ATOM 4395 C C . LEU A 1 548 ? -0.150 -14.633 28.691 1.00 94.88 548 LEU A C 1
ATOM 4397 O O . LEU A 1 548 ? 0.607 -13.683 28.894 1.00 94.88 548 LEU A O 1
ATOM 4401 N N . ILE A 1 549 ? -1.478 -14.515 28.700 1.00 97.19 549 ILE A N 1
ATOM 4402 C CA . ILE A 1 549 ? -2.184 -13.255 28.921 1.00 97.19 549 ILE A CA 1
ATOM 4403 C C . ILE A 1 549 ? -3.420 -13.531 29.780 1.00 97.19 549 ILE A C 1
ATOM 4405 O O . ILE A 1 549 ? -4.243 -14.368 29.420 1.00 97.19 549 ILE A O 1
ATOM 4409 N N . GLU A 1 550 ? -3.577 -12.820 30.894 1.00 97.69 550 GLU A N 1
ATOM 4410 C CA . GLU A 1 550 ? -4.830 -12.803 31.663 1.00 97.69 550 GLU A CA 1
ATOM 4411 C C . GLU A 1 550 ? -5.628 -11.544 31.302 1.00 97.69 550 GLU A C 1
ATOM 4413 O O . GLU A 1 550 ? -5.055 -10.459 31.195 1.00 97.69 550 GLU A O 1
ATOM 4418 N N . ILE A 1 551 ? -6.936 -11.670 31.081 1.00 98.31 551 ILE A N 1
ATOM 4419 C CA . ILE A 1 551 ? -7.794 -10.557 30.667 1.00 98.31 551 ILE A CA 1
ATOM 4420 C C . ILE A 1 551 ? -9.040 -10.514 31.546 1.00 98.31 551 ILE A C 1
ATOM 4422 O O . ILE A 1 551 ? -9.866 -11.423 31.480 1.00 98.31 551 ILE A O 1
ATOM 4426 N N . ASP A 1 552 ? -9.218 -9.437 32.309 1.00 98.31 552 ASP A N 1
ATOM 4427 C CA . ASP A 1 552 ? -10.506 -9.155 32.943 1.00 98.31 552 ASP A CA 1
ATOM 4428 C C . ASP A 1 552 ? -11.377 -8.369 31.974 1.00 98.31 552 ASP A C 1
ATOM 4430 O O . ASP A 1 552 ? -10.968 -7.319 31.469 1.00 98.31 552 ASP A O 1
ATOM 4434 N N . VAL A 1 553 ? -12.592 -8.855 31.753 1.00 98.25 553 VAL A N 1
ATOM 4435 C CA . VAL A 1 553 ? -13.600 -8.184 30.942 1.00 98.25 553 VAL A CA 1
ATOM 4436 C C . VAL A 1 553 ? -14.839 -7.930 31.777 1.00 98.25 553 VAL A C 1
ATOM 4438 O O . VAL A 1 553 ? -15.374 -8.831 32.423 1.00 98.25 553 VAL A O 1
ATOM 4441 N N . ILE A 1 554 ? -15.320 -6.696 31.748 1.00 98.19 554 ILE A N 1
ATOM 4442 C CA . ILE A 1 554 ? -16.582 -6.310 32.365 1.00 98.19 554 ILE A CA 1
ATOM 4443 C C . ILE A 1 554 ? -17.542 -5.900 31.257 1.00 98.19 554 ILE A C 1
ATOM 4445 O O . ILE A 1 554 ? -17.317 -4.913 30.562 1.00 98.19 554 ILE A O 1
ATOM 4449 N N . TYR A 1 555 ? -18.640 -6.639 31.136 1.00 97.75 555 TYR A N 1
ATOM 4450 C CA . TYR A 1 555 ? -19.767 -6.294 30.281 1.00 97.75 555 TYR A CA 1
ATOM 4451 C C . TYR A 1 555 ? -20.819 -5.569 31.115 1.00 97.75 555 TYR A C 1
ATOM 4453 O O . TYR A 1 555 ? -21.344 -6.130 32.078 1.00 97.75 555 TYR A O 1
ATOM 4461 N N . THR A 1 556 ? -21.159 -4.339 30.739 1.00 95.88 556 THR A N 1
ATOM 4462 C CA . THR A 1 556 ? -22.303 -3.611 31.305 1.00 95.88 556 THR A CA 1
ATOM 4463 C C . THR A 1 556 ? -23.359 -3.439 30.225 1.00 95.88 556 THR A C 1
ATOM 4465 O O . THR A 1 556 ? -23.180 -2.641 29.309 1.00 95.88 556 THR A O 1
ATOM 4468 N N . ILE A 1 557 ? -24.443 -4.207 30.335 1.00 94.38 557 ILE A N 1
ATOM 4469 C CA . ILE A 1 557 ? -25.574 -4.208 29.404 1.00 94.38 557 ILE A CA 1
ATOM 4470 C C . ILE A 1 557 ? -26.670 -3.313 29.982 1.00 94.38 557 ILE A C 1
ATOM 4472 O O . ILE A 1 557 ? -27.167 -3.583 31.075 1.00 94.38 557 ILE A O 1
ATOM 4476 N N . TYR A 1 558 ? -27.049 -2.263 29.263 1.00 92.25 558 TYR A N 1
ATOM 4477 C CA . TYR A 1 558 ? -28.089 -1.314 29.664 1.00 92.25 558 TYR A CA 1
ATOM 4478 C C . TYR A 1 558 ? -29.437 -1.650 29.020 1.00 92.25 558 TYR A C 1
ATOM 4480 O O . TYR A 1 558 ? -29.503 -2.259 27.955 1.00 92.25 558 TYR A O 1
ATOM 4488 N N . GLY A 1 559 ? -30.533 -1.174 29.617 1.00 88.94 559 GLY A N 1
ATOM 4489 C CA . GLY A 1 559 ? -31.885 -1.321 29.063 1.00 88.94 559 GLY A CA 1
ATOM 4490 C C . GLY A 1 559 ? -32.126 -0.615 27.720 1.00 88.94 559 GLY A C 1
ATOM 4491 O O . GLY A 1 559 ? -33.171 -0.816 27.110 1.00 88.94 559 GLY A O 1
ATOM 4492 N N . SER A 1 560 ? -31.182 0.193 27.232 1.00 88.75 560 SER A N 1
ATOM 4493 C CA . SER A 1 560 ? -31.174 0.721 25.859 1.00 88.75 560 SER A CA 1
ATOM 4494 C C . SER A 1 560 ? -30.692 -0.293 24.814 1.00 88.75 560 SER A C 1
ATOM 4496 O O . SER A 1 560 ? -30.814 -0.028 23.622 1.00 88.75 560 SER A O 1
ATOM 4498 N N . GLY A 1 561 ? -30.118 -1.417 25.249 1.00 91.06 561 GLY A N 1
ATOM 4499 C CA . GLY A 1 561 ? -29.369 -2.342 24.404 1.00 91.06 561 GLY A CA 1
ATOM 4500 C C . GLY A 1 561 ? -27.886 -1.986 24.293 1.00 91.06 561 GLY A C 1
ATOM 4501 O O . GLY A 1 561 ? -27.146 -2.714 23.650 1.00 91.06 561 GLY A O 1
ATOM 4502 N N . ASP A 1 562 ? -27.423 -0.900 24.918 1.00 93.38 562 ASP A N 1
ATOM 4503 C CA . ASP A 1 562 ? -25.996 -0.580 24.961 1.00 93.38 562 ASP A CA 1
ATOM 4504 C C . ASP A 1 562 ? -25.197 -1.624 25.743 1.00 93.38 562 ASP A C 1
ATOM 4506 O O . ASP A 1 562 ? -25.598 -2.032 26.834 1.00 93.38 562 ASP A O 1
ATOM 4510 N N . VAL A 1 563 ? -24.023 -1.978 25.227 1.00 95.88 563 VAL A N 1
ATOM 4511 C CA . VAL A 1 563 ? -23.041 -2.833 25.895 1.00 95.88 563 VAL A CA 1
ATOM 4512 C C . VAL A 1 563 ? -21.731 -2.073 26.011 1.00 95.88 563 VAL A C 1
ATOM 4514 O O . VAL A 1 563 ? -21.085 -1.772 25.011 1.00 95.88 563 VAL A O 1
ATOM 4517 N N . VAL A 1 564 ? -21.319 -1.776 27.239 1.00 96.75 564 VAL A N 1
ATOM 4518 C CA . VAL A 1 564 ? -19.957 -1.309 27.518 1.00 96.75 564 VAL A CA 1
ATOM 4519 C C . VAL A 1 564 ? -19.093 -2.519 27.835 1.00 96.75 564 VAL A C 1
ATOM 4521 O O . VAL A 1 564 ? -19.450 -3.309 28.709 1.00 96.75 564 VAL A O 1
ATOM 4524 N N . VAL A 1 565 ? -17.968 -2.649 27.136 1.00 97.81 565 VAL A N 1
ATOM 4525 C CA . VAL A 1 565 ? -16.958 -3.686 27.357 1.00 97.81 565 VAL A CA 1
ATOM 4526 C C . VAL A 1 565 ? -15.708 -3.009 27.906 1.00 97.81 565 VAL A C 1
ATOM 4528 O O . VAL A 1 565 ? -15.048 -2.261 27.187 1.00 97.81 565 VAL A O 1
ATOM 4531 N N . GLU A 1 566 ? -15.399 -3.239 29.180 1.00 98.06 566 GLU A N 1
ATOM 4532 C CA . GLU A 1 566 ? -14.172 -2.758 29.827 1.00 98.06 566 GLU A CA 1
ATOM 4533 C C . GLU A 1 566 ? -13.161 -3.906 29.857 1.00 98.06 566 GLU A C 1
ATOM 4535 O O . GLU A 1 566 ? -13.443 -4.951 30.442 1.00 98.06 566 GLU A O 1
ATOM 4540 N N . CYS A 1 567 ? -11.994 -3.726 29.245 1.00 98.00 567 CYS A N 1
ATOM 4541 C CA . CYS A 1 567 ? -10.950 -4.740 29.155 1.00 98.00 567 CYS A CA 1
ATOM 4542 C C . CYS A 1 567 ? -9.714 -4.300 29.938 1.00 98.00 567 CYS A C 1
ATOM 4544 O O . CYS A 1 567 ? -9.186 -3.213 29.707 1.00 98.00 567 CYS A O 1
ATOM 4546 N N . ASN A 1 568 ? -9.222 -5.168 30.822 1.00 98.38 568 ASN A N 1
ATOM 4547 C CA . ASN A 1 568 ? -7.942 -5.018 31.509 1.00 98.38 568 ASN A CA 1
ATOM 4548 C C . ASN A 1 568 ? -7.074 -6.232 31.189 1.00 98.38 568 ASN A C 1
ATOM 4550 O O . ASN A 1 568 ? -7.316 -7.328 31.692 1.00 98.38 568 ASN A O 1
ATOM 4554 N N . THR A 1 569 ? -6.073 -6.045 30.336 1.00 97.75 569 THR A N 1
ATOM 4555 C CA . THR A 1 569 ? -5.202 -7.120 29.853 1.00 97.75 569 THR A CA 1
ATOM 4556 C C . THR A 1 569 ? -3.881 -7.097 30.608 1.00 97.75 569 THR A C 1
ATOM 4558 O O . THR A 1 569 ? -3.276 -6.034 30.754 1.00 97.75 569 THR A O 1
ATOM 4561 N N . ARG A 1 570 ? -3.393 -8.263 31.029 1.00 98.12 570 ARG A N 1
ATOM 4562 C CA . ARG A 1 570 ? -2.094 -8.470 31.677 1.00 98.12 570 ARG A CA 1
ATOM 4563 C C . ARG A 1 570 ? -1.283 -9.496 30.879 1.00 98.12 570 ARG A C 1
ATOM 4565 O O . ARG A 1 570 ? -1.361 -10.690 31.176 1.00 98.12 570 ARG A O 1
ATOM 4572 N N . PRO A 1 571 ? -0.548 -9.056 29.845 1.00 97.38 571 PRO A N 1
ATOM 4573 C CA . PRO A 1 571 ? 0.402 -9.907 29.139 1.00 97.38 571 PRO A CA 1
ATOM 4574 C C . PRO A 1 571 ? 1.575 -10.297 30.049 1.00 97.38 571 PRO A C 1
ATOM 4576 O O . PRO A 1 571 ? 1.979 -9.521 30.917 1.00 97.38 571 PRO A O 1
ATOM 4579 N N . SER A 1 572 ? 2.141 -11.485 29.842 1.00 95.69 572 SER A N 1
ATOM 4580 C CA . SER A 1 572 ? 3.374 -11.906 30.515 1.00 95.69 572 SER A CA 1
ATOM 4581 C C . SER A 1 572 ? 4.555 -11.056 30.041 1.00 95.69 572 SER A C 1
ATOM 4583 O O . SER A 1 572 ? 4.723 -10.825 28.845 1.00 95.69 572 SER A O 1
ATOM 4585 N N . SER A 1 573 ? 5.409 -10.610 30.964 1.00 92.00 573 SER A N 1
ATOM 4586 C CA . SER A 1 573 ? 6.496 -9.660 30.668 1.00 92.00 573 SER A CA 1
ATOM 4587 C C . SER A 1 573 ? 7.617 -10.205 29.775 1.00 92.00 573 SER A C 1
ATOM 4589 O O . SER A 1 573 ? 8.464 -9.440 29.325 1.00 92.00 573 SER A O 1
ATOM 4591 N N . ASN A 1 574 ? 7.655 -11.516 29.543 1.00 92.81 574 ASN A N 1
ATOM 4592 C CA . ASN A 1 574 ? 8.604 -12.188 28.656 1.00 92.81 574 ASN A CA 1
ATOM 4593 C C . ASN A 1 574 ? 8.129 -12.253 27.195 1.00 92.81 574 ASN A C 1
ATOM 4595 O O . ASN A 1 574 ? 8.866 -12.766 26.353 1.00 92.81 574 ASN A O 1
ATOM 4599 N N . LEU A 1 575 ? 6.912 -11.791 26.894 1.00 97.38 575 LEU A N 1
ATOM 4600 C CA . LEU A 1 575 ? 6.429 -11.722 25.521 1.00 97.38 575 LEU A CA 1
ATOM 4601 C C . LEU A 1 575 ? 7.184 -10.630 24.741 1.00 97.38 575 LEU A C 1
ATOM 4603 O O . LEU A 1 575 ? 7.516 -9.584 25.308 1.00 97.38 575 LEU A O 1
ATOM 4607 N N . PRO A 1 576 ? 7.435 -10.842 23.436 1.00 97.62 576 PRO A N 1
ATOM 4608 C CA . PRO A 1 576 ? 7.889 -9.772 22.551 1.00 97.62 576 PRO A CA 1
ATOM 4609 C C . PRO A 1 576 ? 6.832 -8.653 22.464 1.00 97.62 576 PRO A C 1
ATOM 4611 O O . PRO A 1 576 ? 5.695 -8.845 22.914 1.00 97.62 576 PRO A O 1
ATOM 4614 N N . PRO A 1 577 ? 7.163 -7.495 21.856 1.00 98.12 577 PRO A N 1
ATOM 4615 C CA . PRO A 1 577 ? 6.162 -6.487 21.536 1.00 98.12 577 PRO A CA 1
ATOM 4616 C C . PRO A 1 577 ? 4.956 -7.106 20.822 1.00 98.12 577 PRO A C 1
ATOM 4618 O O . PRO A 1 577 ? 5.120 -7.944 19.938 1.00 98.12 577 PRO A O 1
ATOM 4621 N N . LEU A 1 578 ? 3.751 -6.732 21.235 1.00 98.62 578 LEU A N 1
ATOM 4622 C CA . LEU A 1 578 ? 2.508 -7.338 20.777 1.00 98.62 578 LEU A CA 1
ATOM 4623 C C . LEU A 1 578 ? 2.102 -6.780 19.399 1.00 98.62 578 LEU A C 1
ATOM 4625 O O . LEU A 1 578 ? 2.223 -5.575 19.180 1.00 98.62 578 LEU A O 1
ATOM 4629 N N . PRO A 1 579 ? 1.551 -7.603 18.488 1.00 98.38 579 PRO A N 1
ATOM 4630 C CA . PRO A 1 579 ? 1.055 -7.122 17.195 1.00 98.38 579 PRO A CA 1
ATOM 4631 C C . PRO A 1 579 ? -0.110 -6.127 17.324 1.00 98.38 579 PRO A C 1
ATOM 4633 O O . PRO A 1 579 ? -0.170 -5.117 16.616 1.00 98.38 579 PRO A O 1
ATOM 4636 N N . ARG A 1 580 ? -1.043 -6.417 18.240 1.00 98.50 580 ARG A N 1
ATOM 4637 C CA . ARG A 1 580 ? -2.188 -5.570 18.605 1.00 98.50 580 ARG A CA 1
ATOM 4638 C C . ARG A 1 580 ? -2.667 -5.862 20.028 1.00 98.50 580 ARG A C 1
ATOM 4640 O O . ARG A 1 580 ? -2.291 -6.869 20.623 1.00 98.50 580 ARG A O 1
ATOM 4647 N N . VAL A 1 581 ? -3.497 -4.969 20.560 1.00 98.56 581 VAL A N 1
ATOM 4648 C CA . VAL A 1 581 ? -4.281 -5.139 21.790 1.00 98.56 581 VAL A CA 1
ATOM 4649 C C . VAL A 1 581 ? -5.676 -4.591 21.512 1.00 98.56 581 VAL A C 1
ATOM 4651 O O . VAL A 1 581 ? -5.857 -3.375 21.389 1.00 98.56 581 VAL A O 1
ATOM 4654 N N . GLY A 1 582 ? -6.656 -5.482 21.410 1.00 98.00 582 GLY A N 1
ATOM 4655 C CA . GLY A 1 582 ? -8.009 -5.122 21.003 1.00 98.00 582 GLY A CA 1
ATOM 4656 C C . GLY A 1 582 ? -9.030 -6.216 21.263 1.00 98.00 582 GLY A C 1
ATOM 4657 O O . GLY A 1 582 ? -8.816 -7.110 22.087 1.00 98.00 582 GLY A O 1
ATOM 4658 N N . VAL A 1 583 ? -10.144 -6.128 20.544 1.00 98.06 583 VAL A N 1
ATOM 4659 C CA . VAL A 1 583 ? -11.155 -7.182 20.465 1.00 98.06 583 VAL A CA 1
ATOM 4660 C C . VAL A 1 583 ? -11.444 -7.552 19.016 1.00 98.06 583 VAL A C 1
ATOM 4662 O O . VAL A 1 583 ? -11.352 -6.712 18.124 1.00 98.06 583 VAL A O 1
ATOM 4665 N N . GLU A 1 584 ? -11.857 -8.797 18.821 1.00 97.69 584 GLU A N 1
ATOM 4666 C CA . GLU A 1 584 ? -12.315 -9.358 17.556 1.00 97.69 584 GLU A CA 1
ATOM 4667 C C . GLU A 1 584 ? -13.737 -9.906 17.722 1.00 97.69 584 GLU A C 1
ATOM 4669 O O . GLU A 1 584 ? -14.092 -10.459 18.770 1.00 97.69 584 GLU A O 1
ATOM 4674 N N . PHE A 1 585 ? -14.560 -9.744 16.691 1.00 97.94 585 PHE A N 1
ATOM 4675 C CA . PHE A 1 585 ? -15.862 -10.397 16.560 1.00 97.94 585 PHE A CA 1
ATOM 4676 C C . PHE A 1 585 ? -16.228 -10.549 15.084 1.00 97.94 585 PHE A C 1
ATOM 4678 O O . PHE A 1 585 ? -15.621 -9.924 14.215 1.00 97.94 585 PHE A O 1
ATOM 4685 N N . HIS A 1 586 ? -17.240 -11.369 14.796 1.00 98.31 586 HIS A N 1
ATOM 4686 C CA . HIS A 1 586 ? -17.717 -11.553 13.428 1.00 98.31 586 HIS A CA 1
ATOM 4687 C C . HIS A 1 586 ? -19.159 -11.078 13.284 1.00 98.31 586 HIS A C 1
ATOM 4689 O O . HIS A 1 586 ? -20.032 -11.438 14.083 1.00 98.31 586 HIS A O 1
ATOM 4695 N N . LEU A 1 587 ? -19.401 -10.286 12.245 1.00 98.44 587 LEU A N 1
ATOM 4696 C CA . LEU A 1 587 ? -20.720 -9.808 11.855 1.00 98.44 587 LEU A CA 1
ATOM 4697 C C . LEU A 1 587 ? -21.308 -10.659 10.736 1.00 98.44 587 LEU A C 1
ATOM 4699 O O . LEU A 1 587 ? -20.586 -11.211 9.906 1.00 98.44 587 LEU A O 1
ATOM 4703 N N . ASP A 1 588 ? -22.637 -10.716 10.683 1.00 97.94 588 ASP A N 1
ATOM 4704 C CA . ASP A 1 588 ? -23.336 -11.242 9.516 1.00 97.94 588 ASP A CA 1
ATOM 4705 C C . ASP A 1 588 ? -22.884 -10.489 8.258 1.00 97.94 588 ASP A C 1
ATOM 4707 O O . ASP A 1 588 ? -22.748 -9.264 8.261 1.00 97.94 588 ASP A O 1
ATOM 4711 N N . LYS A 1 589 ? -22.667 -11.224 7.164 1.00 97.56 589 LYS A N 1
ATOM 4712 C CA . LYS A 1 589 ? -22.133 -10.687 5.904 1.00 97.56 589 LYS A CA 1
ATOM 4713 C C . LYS A 1 589 ? -22.965 -9.552 5.310 1.00 97.56 589 LYS A C 1
ATOM 4715 O O . LYS A 1 589 ? -22.444 -8.805 4.485 1.00 97.56 589 LYS A O 1
ATOM 4720 N N . SER A 1 590 ? -24.240 -9.440 5.692 1.00 97.06 590 SER A N 1
ATOM 4721 C CA . SER A 1 590 ? -25.107 -8.341 5.276 1.00 97.06 590 SER A CA 1
ATOM 4722 C C . SER A 1 590 ? -24.763 -7.000 5.921 1.00 97.06 590 SER A C 1
ATOM 4724 O O . SER A 1 590 ? -25.217 -5.994 5.395 1.00 97.06 590 SER A O 1
ATOM 4726 N N . MET A 1 591 ? -23.969 -6.953 6.998 1.00 97.88 591 MET A N 1
ATOM 4727 C CA . MET A 1 591 ? -23.543 -5.723 7.688 1.00 97.88 591 MET A CA 1
ATOM 4728 C C . MET A 1 591 ? -22.385 -5.022 6.957 1.00 97.88 591 MET A C 1
ATOM 4730 O O . MET A 1 591 ? -21.369 -4.668 7.556 1.00 97.88 591 MET A O 1
ATOM 4734 N N . ASP A 1 592 ? -22.504 -4.889 5.638 1.00 97.69 592 ASP A N 1
ATOM 4735 C CA . ASP A 1 592 ? -21.413 -4.506 4.749 1.00 97.69 592 ASP A CA 1
ATOM 4736 C C . ASP A 1 592 ? -21.218 -2.996 4.590 1.00 97.69 592 ASP A C 1
ATOM 4738 O O . ASP A 1 592 ? -20.166 -2.588 4.095 1.00 97.69 592 ASP A O 1
ATOM 4742 N N . GLN A 1 593 ? -22.173 -2.173 5.030 1.00 98.06 593 GLN A N 1
ATOM 4743 C CA . GLN A 1 593 ? -22.096 -0.717 4.941 1.00 98.06 593 GLN A CA 1
ATOM 4744 C C . GLN A 1 593 ? -21.410 -0.140 6.175 1.00 98.06 593 GLN A C 1
ATOM 4746 O O . GLN A 1 593 ? -21.950 -0.182 7.285 1.00 98.06 593 GLN A O 1
ATOM 4751 N N . ILE A 1 594 ? -20.224 0.434 5.973 1.00 97.88 594 ILE A N 1
ATOM 4752 C CA . ILE A 1 594 ? -19.390 0.973 7.042 1.00 97.88 594 ILE A CA 1
ATOM 4753 C C . ILE A 1 594 ? -19.381 2.491 6.978 1.00 97.88 594 ILE A C 1
ATOM 4755 O O . ILE A 1 594 ? -19.055 3.072 5.944 1.00 97.88 594 ILE A O 1
ATOM 4759 N N . LYS A 1 595 ? -19.663 3.138 8.111 1.00 97.56 595 LYS A N 1
ATOM 4760 C CA . LYS A 1 595 ? -19.412 4.573 8.317 1.00 97.56 595 LYS A CA 1
ATOM 4761 C C . LYS A 1 595 ? -18.534 4.763 9.528 1.00 97.56 595 LYS A C 1
ATOM 4763 O O . LYS A 1 595 ? -18.788 4.138 10.548 1.00 97.56 595 LYS A O 1
ATOM 4768 N N . TRP A 1 596 ? -17.536 5.632 9.455 1.00 97.88 596 TRP A N 1
ATOM 4769 C CA . TRP A 1 596 ? -16.670 5.892 10.602 1.00 97.88 596 TRP A CA 1
ATOM 4770 C C . TRP A 1 596 ? -16.268 7.353 10.696 1.00 97.88 596 TRP A C 1
ATOM 4772 O O . TRP A 1 596 ? -16.107 8.026 9.679 1.00 97.88 596 TRP A O 1
ATOM 4782 N N . TYR A 1 597 ? -16.066 7.821 11.926 1.00 97.31 597 TYR A N 1
ATOM 4783 C CA . TYR A 1 597 ? -15.422 9.095 12.216 1.00 97.31 597 TYR A CA 1
ATOM 4784 C C . TYR A 1 597 ? -13.986 8.847 12.676 1.00 97.31 597 TYR A C 1
ATOM 4786 O O . TYR A 1 597 ? -13.746 8.397 13.797 1.00 97.31 597 TYR A O 1
ATOM 4794 N N . GLY A 1 598 ? -13.021 9.127 11.806 1.00 97.31 598 GLY A N 1
ATOM 4795 C CA . GLY A 1 598 ? -11.601 8.874 12.050 1.00 97.31 598 GLY A CA 1
ATOM 4796 C C . GLY A 1 598 ? -10.766 9.223 10.830 1.00 97.31 598 GLY A C 1
ATOM 4797 O O . GLY A 1 598 ? -11.222 9.991 9.984 1.00 97.31 598 GLY A O 1
ATOM 4798 N N . ARG A 1 599 ? -9.549 8.685 10.718 1.00 98.06 599 ARG A N 1
ATOM 4799 C CA . ARG A 1 599 ? -8.712 8.916 9.533 1.00 98.06 599 ARG A CA 1
ATOM 4800 C C . ARG A 1 599 ? -9.183 8.101 8.331 1.00 98.06 599 ARG A C 1
ATOM 4802 O O . ARG A 1 599 ? -9.647 6.970 8.474 1.00 98.06 599 ARG A O 1
ATOM 4809 N N . GLY A 1 600 ? -9.056 8.683 7.142 1.00 96.44 600 GLY A N 1
ATOM 4810 C CA . GLY A 1 600 ? -9.450 8.053 5.887 1.00 96.44 600 GLY A CA 1
ATOM 4811 C C . GLY A 1 600 ? -9.263 8.966 4.666 1.00 96.44 600 GLY A C 1
ATOM 4812 O O . GLY A 1 600 ? -8.556 9.974 4.758 1.00 96.44 600 GLY A O 1
ATOM 4813 N N . PRO A 1 601 ? -9.878 8.621 3.517 1.00 95.81 601 PRO A N 1
ATOM 4814 C CA . PRO A 1 601 ? -10.727 7.437 3.313 1.00 95.81 601 PRO A CA 1
ATOM 4815 C C . PRO A 1 601 ? -9.932 6.132 3.141 1.00 95.81 601 PRO A C 1
ATOM 4817 O O . PRO A 1 601 ? -10.491 5.051 3.296 1.00 95.81 601 PRO A O 1
ATOM 4820 N N . PHE A 1 602 ? -8.644 6.232 2.809 1.00 96.94 602 PHE A N 1
ATOM 4821 C CA . PHE A 1 602 ? -7.775 5.094 2.519 1.00 96.94 602 PHE A CA 1
ATOM 4822 C C . PHE A 1 602 ? -7.149 4.487 3.780 1.00 96.94 602 PHE A C 1
ATOM 4824 O O . PHE A 1 602 ? -7.237 5.034 4.881 1.00 96.94 602 PHE A O 1
ATOM 4831 N N . GLU A 1 603 ? -6.510 3.337 3.587 1.00 98.06 603 GLU A N 1
ATOM 4832 C CA . GLU A 1 603 ? -5.837 2.582 4.635 1.00 98.06 603 GLU A CA 1
ATOM 4833 C C . GLU A 1 603 ? -4.721 3.372 5.326 1.00 98.06 603 GLU A C 1
ATOM 4835 O O . GLU A 1 603 ? -3.858 3.969 4.679 1.00 98.06 603 GLU A O 1
ATOM 4840 N N . CYS A 1 604 ? -4.708 3.330 6.658 1.00 98.38 604 CYS A N 1
ATOM 4841 C CA . CYS A 1 604 ? -3.672 3.962 7.464 1.00 98.38 604 CYS A CA 1
ATOM 4842 C C . CYS A 1 604 ? -3.403 3.209 8.775 1.00 98.38 604 CYS A C 1
ATOM 4844 O O . CYS A 1 604 ? -4.284 2.557 9.336 1.00 98.38 604 CYS A O 1
ATOM 4846 N N . TYR A 1 605 ? -2.169 3.341 9.264 1.00 98.69 605 TYR A N 1
ATOM 4847 C CA . TYR A 1 605 ? -1.652 2.707 10.484 1.00 98.69 605 TYR A CA 1
ATOM 4848 C C . TYR A 1 605 ? -0.916 3.739 11.348 1.00 98.69 605 TYR A C 1
ATOM 4850 O O . TYR A 1 605 ? -0.649 4.842 10.861 1.00 98.69 605 TYR A O 1
ATOM 4858 N N . PRO A 1 606 ? -0.600 3.438 12.621 1.00 98.44 606 PRO A N 1
ATOM 4859 C CA . PRO A 1 606 ? -0.058 4.415 13.569 1.00 98.44 606 PRO A CA 1
ATOM 4860 C C . PRO A 1 606 ? 1.139 5.236 13.073 1.00 98.44 606 PRO A C 1
ATOM 4862 O O . PRO A 1 606 ? 1.160 6.445 13.303 1.00 98.44 606 PRO A O 1
ATOM 4865 N N . ASP A 1 607 ? 2.055 4.611 12.337 1.00 98.12 607 ASP A N 1
ATOM 4866 C CA . ASP A 1 607 ? 3.263 5.197 11.739 1.00 98.12 607 ASP A CA 1
ATOM 4867 C C . ASP A 1 607 ? 3.090 5.624 10.266 1.00 98.12 607 ASP A C 1
ATOM 4869 O O . ASP A 1 607 ? 3.951 6.293 9.699 1.00 98.12 607 ASP A O 1
ATOM 4873 N N . ARG A 1 608 ? 1.943 5.320 9.640 1.00 98.00 608 ARG A N 1
ATOM 4874 C CA . ARG A 1 608 ? 1.620 5.664 8.242 1.00 98.00 608 ARG A CA 1
ATOM 4875 C C . ARG A 1 608 ? 0.206 6.237 8.109 1.00 98.00 608 ARG A C 1
ATOM 4877 O O . ARG A 1 608 ? -0.660 5.662 7.447 1.00 98.00 608 ARG A O 1
ATOM 4884 N N . LYS A 1 609 ? -0.043 7.389 8.743 1.00 97.19 609 LYS A N 1
ATOM 4885 C CA . LYS A 1 609 ? -1.372 8.045 8.761 1.00 97.19 609 LYS A CA 1
ATOM 4886 C C . LYS A 1 609 ? -1.406 9.540 8.451 1.00 97.19 609 LYS A C 1
ATOM 4888 O O . LYS A 1 609 ? -2.489 10.114 8.388 1.00 97.19 609 LYS A O 1
ATOM 4893 N N . ALA A 1 610 ? -0.256 10.180 8.233 1.00 94.75 610 ALA A N 1
ATOM 4894 C CA . ALA A 1 610 ? -0.167 11.635 8.063 1.00 94.75 610 ALA A CA 1
ATOM 4895 C C . ALA A 1 610 ? -0.995 12.177 6.879 1.00 94.75 610 ALA A C 1
ATOM 4897 O O . ALA A 1 610 ? -1.544 13.271 6.969 1.00 94.75 610 ALA A O 1
ATOM 4898 N N . ALA A 1 611 ? -1.120 11.401 5.797 1.00 95.81 611 ALA A N 1
ATOM 4899 C CA . ALA A 1 611 ? -1.908 11.776 4.623 1.00 95.81 611 ALA A CA 1
ATOM 4900 C C . ALA A 1 611 ? -3.427 11.574 4.804 1.00 95.81 611 ALA A C 1
ATOM 4902 O O . ALA A 1 611 ? -4.211 12.108 4.021 1.00 95.81 611 ALA A O 1
ATOM 4903 N N . ALA A 1 612 ? -3.847 10.781 5.794 1.00 96.88 612 ALA A N 1
ATOM 4904 C CA . ALA A 1 612 ? -5.243 10.430 6.009 1.00 96.88 612 ALA A CA 1
ATOM 4905 C C . ALA A 1 612 ? -5.899 11.454 6.945 1.00 96.88 612 ALA A C 1
ATOM 4907 O O . ALA A 1 612 ? -5.560 11.536 8.129 1.00 96.88 612 ALA A O 1
ATOM 4908 N N . HIS A 1 613 ? -6.844 12.232 6.423 1.00 96.56 613 HIS A N 1
ATOM 4909 C CA . HIS A 1 613 ? -7.529 13.281 7.182 1.00 96.56 613 HIS A CA 1
ATOM 4910 C C . HIS A 1 613 ? -8.603 12.691 8.089 1.00 96.56 613 HIS A C 1
ATOM 4912 O O . HIS A 1 613 ? -9.243 11.701 7.739 1.00 96.56 613 HIS A O 1
ATOM 4918 N N . VAL A 1 614 ? -8.841 13.325 9.233 1.00 97.38 614 VAL A N 1
ATOM 4919 C CA . VAL A 1 614 ? -9.950 13.014 10.135 1.00 97.38 614 VAL A CA 1
ATOM 4920 C C . VAL A 1 614 ? -11.245 13.621 9.586 1.00 97.38 614 VAL A C 1
ATOM 4922 O O . VAL A 1 614 ? -11.338 14.841 9.427 1.00 97.38 614 VAL A O 1
ATOM 4925 N N . ALA A 1 615 ? -12.233 12.776 9.288 1.00 95.25 615 ALA A N 1
ATOM 4926 C CA . ALA A 1 615 ? -13.586 13.152 8.863 1.00 95.25 615 ALA A CA 1
ATOM 4927 C C . ALA A 1 615 ? -14.551 11.963 9.035 1.00 95.25 615 ALA A C 1
ATOM 4929 O O . ALA A 1 615 ? -14.147 10.900 9.510 1.00 95.25 615 ALA A O 1
ATOM 4930 N N . VAL A 1 616 ? -15.824 12.145 8.667 1.00 96.06 616 VAL A N 1
ATOM 4931 C CA . VAL A 1 616 ? -16.766 11.027 8.511 1.00 96.06 616 VAL A CA 1
ATOM 4932 C C . VAL A 1 616 ? -16.649 10.462 7.099 1.00 96.06 616 VAL A C 1
ATOM 4934 O O . VAL A 1 616 ? -16.818 11.193 6.122 1.00 96.06 616 VAL A O 1
ATOM 4937 N N . TYR A 1 617 ? -16.382 9.165 7.000 1.00 96.62 617 TYR A N 1
ATOM 4938 C CA . TYR A 1 617 ? -16.272 8.433 5.740 1.00 96.62 617 TYR A CA 1
ATOM 4939 C C . TYR A 1 617 ? -17.287 7.294 5.680 1.00 96.62 617 TYR A C 1
ATOM 4941 O O . TYR A 1 617 ? -17.785 6.847 6.712 1.00 96.62 617 TYR A O 1
ATOM 4949 N N . GLU A 1 618 ? -17.576 6.832 4.465 1.00 96.56 618 GLU A N 1
ATOM 4950 C CA . GLU A 1 618 ? -18.482 5.719 4.181 1.00 96.56 618 GLU A CA 1
ATOM 4951 C C . GLU A 1 618 ? -17.889 4.835 3.079 1.00 96.56 618 GLU A C 1
ATOM 4953 O O . GLU A 1 618 ? -17.451 5.359 2.051 1.00 96.56 618 GLU A O 1
ATOM 4958 N N . GLN A 1 619 ? -17.861 3.518 3.293 1.00 97.38 619 GLN A N 1
ATOM 4959 C CA . GLN A 1 619 ? -17.413 2.506 2.327 1.00 97.38 619 GLN A CA 1
ATOM 4960 C C . GLN A 1 619 ? -18.148 1.180 2.557 1.00 97.38 619 GLN A C 1
ATOM 4962 O O . GLN A 1 619 ? -18.649 0.931 3.652 1.00 97.38 619 GLN A O 1
ATOM 4967 N N . ASN A 1 620 ? -18.169 0.305 1.548 1.00 98.06 620 ASN A N 1
ATOM 4968 C CA . ASN A 1 620 ? -18.515 -1.095 1.787 1.00 98.06 620 ASN A CA 1
ATOM 4969 C C . ASN A 1 620 ? -17.277 -1.860 2.275 1.00 98.06 620 ASN A C 1
ATOM 4971 O O . ASN A 1 620 ? -16.162 -1.538 1.863 1.00 98.06 620 ASN A O 1
ATOM 4975 N N . VAL A 1 621 ? -17.461 -2.933 3.051 1.00 97.94 621 VAL A N 1
ATOM 4976 C CA . VAL A 1 621 ? -16.361 -3.822 3.498 1.00 97.94 621 VAL A CA 1
ATOM 4977 C C . VAL A 1 621 ? -15.470 -4.264 2.332 1.00 97.94 621 VAL A C 1
ATOM 4979 O O . VAL A 1 621 ? -14.249 -4.295 2.445 1.00 97.94 621 VAL A O 1
ATOM 4982 N N . GLY A 1 622 ? -16.065 -4.578 1.177 1.00 96.69 622 GLY A N 1
ATOM 4983 C CA . GLY A 1 622 ? -15.313 -5.018 -0.003 1.00 96.69 622 GLY A CA 1
ATOM 4984 C C . GLY A 1 622 ? -14.368 -3.954 -0.566 1.00 96.69 622 GLY A C 1
ATOM 4985 O O . GLY A 1 622 ? -13.305 -4.303 -1.069 1.00 96.69 622 GLY A O 1
ATOM 4986 N N . ASP A 1 623 ? -14.733 -2.677 -0.434 1.00 97.12 623 ASP A N 1
ATOM 4987 C CA . ASP A 1 623 ? -13.948 -1.536 -0.916 1.00 97.12 623 ASP A CA 1
ATOM 4988 C C . ASP A 1 623 ? -12.829 -1.144 0.066 1.00 97.12 623 ASP A C 1
ATOM 4990 O O . ASP A 1 623 ? -11.962 -0.334 -0.268 1.00 97.12 623 ASP A O 1
ATOM 4994 N N . MET A 1 624 ? -12.838 -1.703 1.283 1.00 96.88 624 MET A N 1
ATOM 4995 C CA . MET A 1 624 ? -11.777 -1.489 2.267 1.00 96.88 624 MET A CA 1
ATOM 4996 C C . MET A 1 624 ? -10.539 -2.355 2.004 1.00 96.88 624 MET A C 1
ATOM 4998 O O . MET A 1 624 ? -9.451 -1.957 2.429 1.00 96.88 624 MET A O 1
ATOM 5002 N N . HIS A 1 625 ? -10.700 -3.480 1.291 1.00 97.12 625 HIS A N 1
ATOM 5003 C CA . HIS A 1 625 ? -9.635 -4.443 0.995 1.00 97.12 625 HIS A CA 1
ATOM 5004 C C . HIS A 1 625 ? -8.535 -3.827 0.131 1.00 97.12 625 HIS A C 1
ATOM 5006 O O . HIS A 1 625 ? -8.794 -3.330 -0.967 1.00 97.12 625 HIS A O 1
ATOM 5012 N N . VAL A 1 626 ? -7.289 -3.926 0.593 1.00 97.00 626 VAL A N 1
ATOM 5013 C CA . VAL A 1 626 ? -6.112 -3.528 -0.186 1.00 97.00 626 VAL A CA 1
ATOM 5014 C C . VAL A 1 626 ? -5.498 -4.783 -0.811 1.00 97.00 626 VAL A C 1
ATOM 5016 O O . VAL A 1 626 ? -5.021 -5.654 -0.081 1.00 97.00 626 VAL A O 1
ATOM 5019 N N . PRO A 1 627 ? -5.488 -4.922 -2.152 1.00 96.56 627 PRO A N 1
ATOM 5020 C CA . PRO A 1 627 ? -5.093 -6.164 -2.798 1.00 96.56 627 PRO A CA 1
ATOM 5021 C C . PRO A 1 627 ? -3.568 -6.285 -2.944 1.00 96.56 627 PRO A C 1
ATOM 5023 O O . PRO A 1 627 ? -3.042 -6.321 -4.057 1.00 96.56 627 PRO A O 1
ATOM 5026 N N . TYR A 1 628 ? -2.846 -6.351 -1.820 1.00 97.62 628 TYR A N 1
ATOM 5027 C CA . TYR A 1 628 ? -1.421 -6.689 -1.823 1.00 97.62 628 TYR A CA 1
ATOM 5028 C C . TYR A 1 628 ? -1.195 -8.024 -2.550 1.00 97.62 628 TYR A C 1
ATOM 5030 O O . TYR A 1 628 ? -1.997 -8.955 -2.404 1.00 97.62 628 TYR A O 1
ATOM 5038 N N . ILE A 1 629 ? -0.132 -8.097 -3.370 1.00 96.56 629 ILE A N 1
ATOM 5039 C CA . ILE A 1 629 ? 0.170 -9.288 -4.185 1.00 96.56 629 ILE A CA 1
ATOM 5040 C C . ILE A 1 629 ? 0.317 -10.498 -3.272 1.00 96.56 629 ILE A C 1
ATOM 5042 O O . ILE A 1 629 ? -0.373 -11.487 -3.508 1.00 96.56 629 ILE A O 1
ATOM 5046 N N . VAL A 1 630 ? 1.149 -10.378 -2.234 1.00 97.12 630 VAL A N 1
ATOM 5047 C CA . VAL A 1 630 ? 1.217 -11.299 -1.097 1.00 97.12 630 VAL A CA 1
ATOM 5048 C C . VAL A 1 630 ? 0.307 -10.738 0.005 1.00 97.12 630 VAL A C 1
ATOM 5050 O O . VAL A 1 630 ? 0.567 -9.638 0.496 1.00 97.12 630 VAL A O 1
ATOM 5053 N N . PRO A 1 631 ? -0.793 -11.423 0.355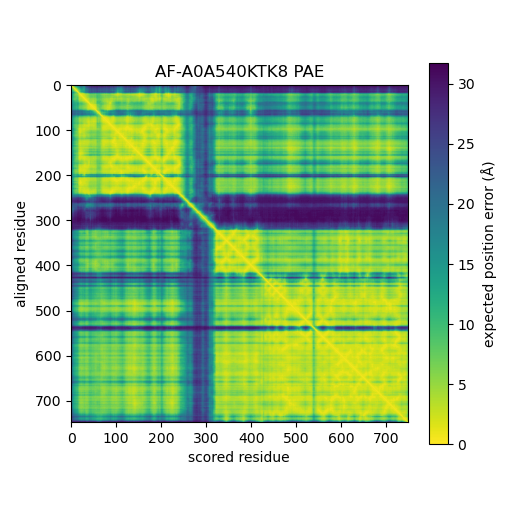 1.00 98.19 631 PRO A N 1
ATOM 5054 C CA . PRO A 1 631 ? -1.693 -10.986 1.420 1.00 98.19 631 PRO A CA 1
ATOM 5055 C C . PRO A 1 631 ? -1.027 -10.887 2.806 1.00 98.19 631 PRO A C 1
ATOM 5057 O O . PRO A 1 631 ? -0.094 -11.620 3.128 1.00 98.19 631 PRO A O 1
ATOM 5060 N N . GLY A 1 632 ? -1.546 -9.971 3.628 1.00 97.44 632 GLY A N 1
ATOM 5061 C CA . GLY A 1 632 ? -1.144 -9.693 5.012 1.00 97.44 632 GLY A CA 1
ATOM 5062 C C . GLY A 1 632 ? -2.162 -8.754 5.678 1.00 97.44 632 GLY A C 1
ATOM 5063 O O . GLY A 1 632 ? -3.214 -8.496 5.083 1.00 97.44 632 GLY A O 1
ATOM 5064 N N . GLU A 1 633 ? -1.881 -8.246 6.889 1.00 98.31 633 GLU A N 1
ATOM 5065 C CA . GLU A 1 633 ? -2.747 -7.259 7.565 1.00 98.31 633 GLU A CA 1
ATOM 5066 C C . GLU A 1 633 ? -3.040 -6.090 6.617 1.00 98.31 633 GLU A C 1
ATOM 5068 O O . GLU A 1 633 ? -2.130 -5.456 6.077 1.00 98.31 633 GLU A O 1
ATOM 5073 N N . CYS A 1 634 ? -4.325 -5.824 6.397 1.00 97.69 634 CYS A N 1
ATOM 5074 C CA . CYS A 1 634 ? -4.778 -4.759 5.517 1.00 97.69 634 CYS A CA 1
ATOM 5075 C C . CYS A 1 634 ? -6.127 -4.192 5.974 1.00 97.69 634 CYS A C 1
ATOM 5077 O O . CYS A 1 634 ? -6.764 -4.746 6.860 1.00 97.69 634 CYS A O 1
ATOM 5079 N N . SER A 1 635 ? -6.607 -3.127 5.331 1.00 96.88 635 SER A N 1
ATOM 5080 C CA . SER A 1 635 ? -7.914 -2.485 5.578 1.00 96.88 635 SER A CA 1
ATOM 5081 C C . SER A 1 635 ? -7.994 -1.621 6.846 1.00 96.88 635 SER A C 1
ATOM 5083 O O . SER A 1 635 ? -9.052 -1.064 7.145 1.00 96.88 635 SER A O 1
ATOM 5085 N N . GLY A 1 636 ? -6.874 -1.410 7.541 1.00 97.62 636 GLY A N 1
ATOM 5086 C CA . GLY A 1 636 ? -6.793 -0.592 8.751 1.00 97.62 636 GLY A CA 1
ATOM 5087 C C . GLY A 1 636 ? -7.274 0.859 8.580 1.00 97.62 636 GLY A C 1
ATOM 5088 O O . GLY A 1 636 ? -6.991 1.514 7.569 1.00 97.62 636 GLY A O 1
ATOM 5089 N N . ARG A 1 637 ? -7.984 1.395 9.578 1.00 98.50 637 ARG A N 1
ATOM 5090 C CA . ARG A 1 637 ? -8.254 2.836 9.741 1.00 98.50 637 ARG A CA 1
ATOM 5091 C C . ARG A 1 637 ? -7.842 3.276 11.141 1.00 98.50 637 ARG A C 1
ATOM 5093 O O . ARG A 1 637 ? -8.226 2.647 12.123 1.00 98.50 637 ARG A O 1
ATOM 5100 N N . ALA A 1 638 ? -7.087 4.367 11.214 1.00 98.31 638 ALA A N 1
ATOM 5101 C CA . ALA A 1 638 ? -6.510 4.874 12.452 1.00 98.31 638 ALA A CA 1
ATOM 5102 C C . ALA A 1 638 ? -7.329 6.010 13.075 1.00 98.31 638 ALA A C 1
ATOM 5104 O O . ALA A 1 638 ? -8.071 6.730 12.400 1.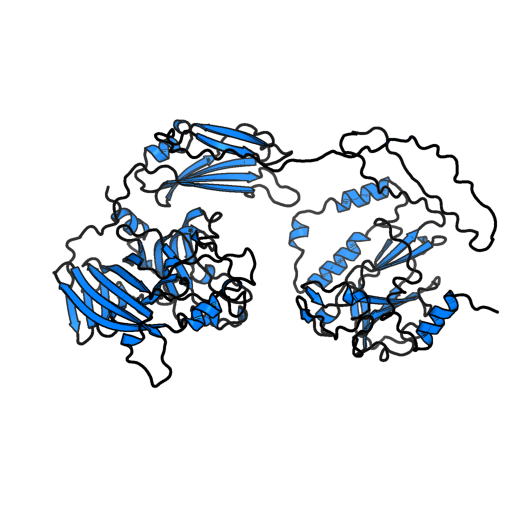00 98.31 638 ALA A O 1
ATOM 5105 N N . ASP A 1 639 ? -7.107 6.222 14.370 1.00 97.75 639 ASP A N 1
ATOM 5106 C CA . ASP A 1 639 ? -7.686 7.302 15.166 1.00 97.75 639 ASP A CA 1
ATOM 5107 C C . ASP A 1 639 ? -9.223 7.389 15.027 1.00 97.75 639 ASP A C 1
ATOM 5109 O O . ASP A 1 639 ? -9.792 8.467 14.841 1.00 97.75 639 ASP A O 1
ATOM 5113 N N . VAL A 1 640 ? -9.917 6.253 15.078 1.00 98.12 640 VAL A N 1
ATOM 5114 C CA . VAL A 1 640 ? -11.376 6.173 14.939 1.00 98.12 640 VAL A CA 1
ATOM 5115 C C . VAL A 1 640 ? -12.061 6.433 16.280 1.00 98.12 640 VAL A C 1
ATOM 5117 O O . VAL A 1 640 ? -11.749 5.810 17.290 1.00 98.12 640 VAL A O 1
ATOM 5120 N N . ARG A 1 641 ? -13.006 7.376 16.307 1.00 95.44 641 ARG A N 1
ATOM 5121 C CA . ARG A 1 641 ? -13.833 7.675 17.488 1.00 95.44 641 ARG A CA 1
ATOM 5122 C C . ARG A 1 641 ? -15.023 6.728 17.542 1.00 95.44 641 ARG A C 1
ATOM 5124 O O . ARG A 1 641 ? -15.312 6.154 18.590 1.00 95.44 641 ARG A O 1
ATOM 5131 N N . TRP A 1 642 ? -15.685 6.554 16.399 1.00 96.81 642 TRP A N 1
ATOM 5132 C CA . TRP A 1 642 ? -16.805 5.639 16.234 1.00 96.81 642 TRP A CA 1
ATOM 5133 C C . TRP A 1 642 ? -16.881 5.055 14.826 1.00 96.81 642 TRP A C 1
ATOM 5135 O O . TRP A 1 642 ? -16.405 5.661 13.863 1.00 96.81 642 TRP A O 1
ATOM 5145 N N . VAL A 1 643 ? -17.519 3.892 14.722 1.00 98.31 643 VAL A N 1
ATOM 5146 C CA . VAL A 1 643 ? -17.821 3.180 13.480 1.00 98.31 643 VAL A CA 1
ATOM 5147 C C . VAL A 1 643 ? -19.214 2.550 13.556 1.00 98.31 643 VAL A C 1
ATOM 5149 O O . VAL A 1 643 ? -19.668 2.152 14.625 1.00 98.31 643 VAL A O 1
ATOM 5152 N N . THR A 1 644 ? -19.910 2.462 12.428 1.00 98.19 644 THR A N 1
ATOM 5153 C CA . THR A 1 644 ? -21.155 1.709 12.273 1.00 98.19 644 THR A CA 1
ATOM 5154 C C . THR A 1 644 ? -20.987 0.640 11.215 1.00 98.19 644 THR A C 1
ATOM 5156 O O . THR A 1 644 ? -20.394 0.918 10.177 1.00 98.19 644 THR A O 1
ATOM 5159 N N . PHE A 1 645 ? -21.591 -0.520 11.442 1.00 98.06 645 PHE A N 1
ATOM 5160 C CA . PHE A 1 645 ? -21.748 -1.590 10.461 1.00 98.06 645 PHE A CA 1
ATOM 5161 C C . PHE A 1 645 ? -23.238 -1.821 10.275 1.00 98.06 645 PHE A C 1
ATOM 5163 O O . PHE A 1 645 ? -23.921 -2.163 11.242 1.00 98.06 645 PHE A O 1
ATOM 5170 N N . GLN A 1 646 ? -23.753 -1.574 9.076 1.00 97.69 646 GLN A N 1
ATOM 5171 C CA . GLN A 1 646 ? -25.179 -1.650 8.780 1.00 97.69 646 GLN A CA 1
ATOM 5172 C C . GLN A 1 646 ? -25.433 -2.537 7.573 1.00 97.69 646 GLN A C 1
ATOM 5174 O O . GLN A 1 646 ? -24.608 -2.635 6.666 1.00 97.69 646 GLN A O 1
ATOM 5179 N N . ASN A 1 647 ? -26.608 -3.151 7.553 1.00 97.00 647 ASN A N 1
ATOM 5180 C CA . ASN A 1 647 ? -27.147 -3.729 6.340 1.00 97.00 647 ASN A CA 1
ATOM 5181 C C . ASN A 1 647 ? -27.874 -2.681 5.496 1.00 97.00 647 ASN A C 1
ATOM 5183 O O . ASN A 1 647 ? -28.178 -1.576 5.947 1.00 97.00 647 ASN A O 1
ATOM 5187 N N . LYS A 1 648 ? -28.224 -3.073 4.270 1.00 96.19 648 LYS A N 1
ATOM 5188 C CA . LYS A 1 648 ? -28.980 -2.246 3.314 1.00 96.19 648 LYS A CA 1
ATOM 5189 C C . LYS A 1 648 ? -30.304 -1.684 3.854 1.00 96.19 648 LYS A C 1
ATOM 5191 O O . LYS A 1 648 ? -30.803 -0.700 3.316 1.00 96.19 648 LYS A O 1
ATOM 5196 N N . ASP A 1 649 ? -30.894 -2.342 4.852 1.00 95.69 649 ASP A N 1
ATOM 5197 C CA . ASP A 1 649 ? -32.180 -1.958 5.428 1.00 95.69 649 ASP A CA 1
ATOM 5198 C C . ASP A 1 649 ? -31.996 -0.944 6.569 1.00 95.69 649 ASP A C 1
ATOM 5200 O O . ASP A 1 649 ? -32.981 -0.364 7.007 1.00 95.69 649 ASP A O 1
ATOM 5204 N N . GLY A 1 650 ? -30.755 -0.680 7.007 1.00 94.62 650 GLY A N 1
ATOM 5205 C CA . GLY A 1 650 ? -30.387 0.296 8.036 1.00 94.62 650 GLY A CA 1
ATOM 5206 C C . GLY A 1 650 ? -30.194 -0.290 9.440 1.00 94.62 650 GLY A C 1
ATOM 5207 O O . GLY A 1 650 ? -29.854 0.454 10.362 1.00 94.62 650 GLY A O 1
ATOM 5208 N N . PHE A 1 651 ? -30.379 -1.599 9.622 1.00 96.31 651 PHE A N 1
ATOM 5209 C CA . PHE A 1 651 ? -30.117 -2.285 10.891 1.00 96.31 651 PHE A CA 1
ATOM 5210 C C . PHE A 1 651 ? -28.635 -2.595 11.037 1.00 96.31 651 PHE A C 1
ATOM 5212 O O . PHE A 1 651 ? -27.973 -2.920 10.053 1.00 96.31 651 PHE A O 1
ATOM 5219 N N . GLY A 1 652 ? -28.106 -2.516 12.254 1.00 96.44 652 GLY A N 1
ATOM 5220 C CA . GLY A 1 652 ? -26.678 -2.712 12.445 1.00 96.44 652 GLY A CA 1
ATOM 5221 C C . GLY A 1 652 ? -26.189 -2.530 13.867 1.00 96.44 652 GLY A C 1
ATOM 5222 O O . GLY A 1 652 ? -26.970 -2.497 14.820 1.00 96.44 652 GLY A O 1
ATOM 5223 N N . ILE A 1 653 ? -24.875 -2.373 13.989 1.00 96.12 653 ILE A N 1
ATOM 5224 C CA . ILE A 1 653 ? -24.183 -2.121 15.249 1.00 96.12 653 ILE A CA 1
ATOM 5225 C C . ILE A 1 653 ? -23.309 -0.870 15.138 1.00 96.12 653 ILE A C 1
ATOM 5227 O O . ILE A 1 653 ? -22.619 -0.648 14.143 1.00 96.12 653 ILE A O 1
ATOM 5231 N N . TYR A 1 654 ? -23.362 -0.038 16.170 1.00 97.25 654 TYR A N 1
ATOM 5232 C CA . TYR A 1 654 ? -22.470 1.094 16.397 1.00 97.25 654 TYR A CA 1
ATOM 5233 C C . TYR A 1 654 ? -21.394 0.662 17.387 1.00 97.25 654 TYR A C 1
ATOM 5235 O O . TYR A 1 654 ? -21.728 0.056 18.405 1.00 97.25 654 TYR A O 1
ATOM 5243 N N . ALA A 1 655 ? -20.140 1.028 17.140 1.00 97.44 655 ALA A N 1
ATOM 5244 C CA . ALA A 1 655 ? -19.038 0.887 18.078 1.00 97.44 655 ALA A CA 1
ATOM 5245 C C . ALA A 1 655 ? -18.335 2.234 18.288 1.00 97.44 655 ALA A C 1
ATOM 5247 O O . ALA A 1 655 ? -18.103 2.969 17.330 1.00 97.44 655 ALA A O 1
ATOM 5248 N N . SER A 1 656 ? -17.957 2.562 19.522 1.00 96.00 656 SER A N 1
ATOM 5249 C CA . SER A 1 656 ? -17.129 3.737 19.818 1.00 96.00 656 SER A CA 1
ATOM 5250 C C . SER A 1 656 ? -16.211 3.535 21.005 1.00 96.00 656 SER A C 1
ATOM 5252 O O . SER A 1 656 ? -16.379 2.606 21.797 1.00 96.00 656 SER A O 1
ATOM 5254 N N . ILE A 1 657 ? -15.264 4.458 21.156 1.00 92.38 657 ILE A N 1
ATOM 5255 C CA . ILE A 1 657 ? -14.537 4.625 22.412 1.00 92.38 657 ILE A CA 1
ATOM 5256 C C . ILE A 1 657 ? -15.520 4.913 23.556 1.00 92.38 657 ILE A C 1
ATOM 5258 O O . ILE A 1 657 ? -16.593 5.488 23.340 1.00 92.38 657 ILE A O 1
ATOM 5262 N N . TYR A 1 658 ? -15.167 4.497 24.771 1.00 92.62 658 TYR A N 1
ATOM 5263 C CA . TYR A 1 658 ? -15.947 4.763 25.978 1.00 92.62 658 TYR A CA 1
ATOM 5264 C C . TYR A 1 658 ? -15.060 5.259 27.123 1.00 92.62 658 TYR A C 1
ATOM 5266 O O . TYR A 1 658 ? -13.885 4.883 27.233 1.00 92.62 658 TYR A O 1
ATOM 5274 N N . GLY A 1 659 ? -15.630 6.102 27.989 1.00 88.62 659 GLY A N 1
ATOM 5275 C CA . GLY A 1 659 ? -14.909 6.716 29.096 1.00 88.62 659 GLY A CA 1
ATOM 5276 C C . GLY A 1 659 ? -13.767 7.599 28.594 1.00 88.62 659 GLY A C 1
ATOM 5277 O O . GLY A 1 659 ? -13.988 8.506 27.796 1.00 88.62 659 GLY A O 1
ATOM 5278 N N . SER A 1 660 ? -12.552 7.332 29.071 1.00 87.19 660 SER A N 1
ATOM 5279 C CA . SER A 1 660 ? -11.325 8.051 28.702 1.00 87.19 660 SER A CA 1
ATOM 5280 C C . SER A 1 660 ? -10.434 7.276 27.721 1.00 87.19 660 SER A C 1
ATOM 5282 O O . SER A 1 660 ? -9.235 7.545 27.637 1.00 87.19 660 SER A O 1
ATOM 5284 N N . SER A 1 661 ? -10.974 6.265 27.035 1.00 92.69 661 SER A N 1
ATOM 5285 C CA . SER A 1 661 ? -10.201 5.477 26.069 1.00 92.69 661 SER A CA 1
ATOM 5286 C C . SER A 1 661 ? -9.826 6.331 24.852 1.00 92.69 661 SER A C 1
ATOM 5288 O O . SER A 1 661 ? -10.676 7.074 24.359 1.00 92.69 661 SER A O 1
ATOM 5290 N N . PRO A 1 662 ? -8.586 6.241 24.340 1.00 92.88 662 PRO A N 1
ATOM 5291 C CA . PRO A 1 662 ? -8.195 6.964 23.136 1.00 92.88 662 PRO A CA 1
ATOM 5292 C C . PRO A 1 662 ? -8.881 6.383 21.886 1.00 92.88 662 PRO A C 1
ATOM 5294 O O . PRO A 1 662 ? -9.319 5.229 21.925 1.00 92.88 662 PRO A O 1
ATOM 5297 N N . PRO A 1 663 ? -8.929 7.142 20.772 1.00 95.69 663 PRO A N 1
ATOM 5298 C CA . PRO A 1 663 ? -9.392 6.650 19.475 1.00 95.69 663 PRO A CA 1
ATOM 5299 C C . PRO A 1 663 ? -8.742 5.320 19.066 1.00 95.69 663 PRO A C 1
ATOM 5301 O O . PRO A 1 663 ? -7.551 5.109 19.295 1.00 95.69 663 PRO A O 1
ATOM 5304 N N . MET A 1 664 ? -9.531 4.445 18.446 1.00 97.50 664 MET A N 1
ATOM 5305 C CA . MET A 1 664 ? -9.156 3.069 18.108 1.00 97.50 664 MET A CA 1
ATOM 5306 C C . MET A 1 664 ? -8.545 2.943 16.704 1.00 97.50 664 MET A C 1
ATOM 5308 O O . MET A 1 664 ? -8.756 3.797 15.840 1.00 97.50 664 MET A O 1
ATOM 5312 N N . GLN A 1 665 ? -7.822 1.850 16.465 1.00 98.62 665 GLN A N 1
ATOM 5313 C CA . GLN A 1 665 ? -7.594 1.331 15.113 1.00 98.62 665 GLN A CA 1
ATOM 5314 C C . GLN A 1 665 ? -8.730 0.346 14.799 1.00 98.62 665 GLN A C 1
ATOM 5316 O O . GLN A 1 665 ? -9.095 -0.450 15.662 1.00 98.62 665 GLN A O 1
ATOM 5321 N N . ILE A 1 666 ? -9.304 0.401 13.596 1.00 98.44 666 ILE A N 1
ATOM 5322 C CA . ILE A 1 666 ? -10.313 -0.576 13.154 1.00 98.44 666 ILE A CA 1
ATOM 5323 C C . ILE A 1 666 ? -9.859 -1.335 11.914 1.00 98.44 666 ILE A C 1
ATOM 5325 O O . ILE A 1 666 ? -9.154 -0.780 11.068 1.00 98.44 666 ILE A O 1
ATOM 5329 N N . ASN A 1 667 ? -10.341 -2.566 11.781 1.00 96.50 667 ASN A N 1
ATOM 5330 C CA . ASN A 1 667 ? -10.292 -3.366 10.562 1.00 96.50 667 ASN A CA 1
ATOM 5331 C C . ASN A 1 667 ? -11.652 -4.061 10.376 1.00 96.50 667 ASN A C 1
ATOM 5333 O O . ASN A 1 667 ? -12.270 -4.470 11.358 1.00 96.50 667 ASN A O 1
ATOM 5337 N N . ALA A 1 668 ? -12.118 -4.174 9.135 1.00 98.12 668 ALA A N 1
ATOM 5338 C CA . ALA A 1 668 ? -13.264 -4.988 8.763 1.00 98.12 668 ALA A CA 1
ATOM 5339 C C . ALA A 1 668 ? -13.008 -5.645 7.406 1.00 98.12 668 ALA A C 1
ATOM 5341 O O . ALA A 1 668 ? -12.726 -4.956 6.424 1.00 98.12 668 ALA A O 1
ATOM 5342 N N . SER A 1 669 ? -13.112 -6.972 7.350 1.00 98.25 669 SER A N 1
ATOM 5343 C CA . SER A 1 669 ? -12.709 -7.748 6.178 1.00 98.25 669 SER A CA 1
ATOM 5344 C C . SER A 1 669 ? -13.593 -8.976 5.975 1.00 98.25 669 SER A C 1
ATOM 5346 O O . SER A 1 669 ? -14.066 -9.594 6.925 1.00 98.25 669 SER A O 1
ATOM 5348 N N . TYR A 1 670 ? -13.784 -9.365 4.713 1.00 98.31 670 TYR A N 1
ATOM 5349 C CA . TYR A 1 670 ? -14.349 -10.676 4.375 1.00 98.31 670 TYR A CA 1
ATOM 5350 C C . TYR A 1 670 ? -13.303 -11.799 4.381 1.00 98.31 670 TYR A C 1
ATOM 5352 O O . TYR A 1 670 ? -13.657 -12.968 4.244 1.00 98.31 670 TYR A O 1
ATOM 5360 N N . TYR A 1 671 ? -12.019 -11.458 4.451 1.00 98.19 671 TYR A N 1
ATOM 5361 C CA . TYR A 1 671 ? -10.917 -12.403 4.582 1.00 98.19 671 TYR A CA 1
ATOM 5362 C C . TYR A 1 671 ? -10.466 -12.392 6.033 1.00 98.19 671 TYR A C 1
ATOM 5364 O O . TYR A 1 671 ? -10.094 -11.335 6.547 1.00 98.19 671 TYR A O 1
ATOM 5372 N N . SER A 1 672 ? -10.514 -13.553 6.679 1.00 97.44 672 SER A N 1
ATOM 5373 C CA . SER A 1 672 ? -10.087 -13.674 8.067 1.00 97.44 672 SER A CA 1
ATOM 5374 C C . SER A 1 672 ? -8.593 -13.428 8.224 1.00 97.44 672 SER A C 1
ATOM 5376 O O . SER A 1 672 ? -7.819 -13.624 7.284 1.00 97.44 672 SER A O 1
ATOM 5378 N N . THR A 1 673 ? -8.158 -13.090 9.436 1.00 97.25 673 THR A N 1
ATOM 5379 C CA . THR A 1 673 ? -6.727 -12.965 9.755 1.00 97.25 673 THR A CA 1
ATOM 5380 C C . THR A 1 673 ? -5.951 -14.237 9.378 1.00 97.25 673 THR A C 1
ATOM 5382 O O . THR A 1 673 ? -4.866 -14.172 8.803 1.00 97.25 673 THR A O 1
ATOM 5385 N N . ALA A 1 674 ? -6.537 -15.412 9.631 1.00 96.12 674 ALA A N 1
ATOM 5386 C CA . ALA A 1 674 ? -5.944 -16.698 9.262 1.00 96.12 674 ALA A CA 1
ATOM 5387 C C . ALA A 1 674 ? -5.884 -16.920 7.740 1.00 96.12 674 ALA A C 1
ATOM 5389 O O . ALA A 1 674 ? -4.950 -17.541 7.240 1.00 96.12 674 ALA A O 1
ATOM 5390 N N . GLU A 1 675 ? -6.877 -16.432 6.998 1.00 98.00 675 GLU A N 1
ATOM 5391 C CA . GLU A 1 675 ? -6.926 -16.530 5.540 1.00 98.00 675 GLU A CA 1
ATOM 5392 C C . GLU A 1 675 ? -5.895 -15.612 4.871 1.00 98.00 675 GLU A C 1
ATOM 5394 O O . GLU A 1 675 ? -5.215 -16.035 3.934 1.00 98.00 675 GLU A O 1
ATOM 5399 N N . LEU A 1 676 ? -5.731 -14.392 5.393 1.00 98.06 676 LEU A N 1
ATOM 5400 C CA . LEU A 1 676 ? -4.696 -13.455 4.958 1.00 98.06 676 LEU A CA 1
ATOM 5401 C C . LEU A 1 676 ? -3.285 -14.008 5.209 1.00 98.06 676 LEU A C 1
ATOM 5403 O O . LEU A 1 676 ? -2.434 -13.882 4.339 1.00 98.06 676 LEU A O 1
ATOM 5407 N N . ASP A 1 677 ? -3.043 -14.669 6.345 1.00 96.19 677 ASP A N 1
ATOM 5408 C CA . ASP A 1 677 ? -1.748 -15.310 6.639 1.00 96.19 677 ASP A CA 1
ATOM 5409 C C . ASP A 1 677 ? -1.497 -16.565 5.772 1.00 96.19 677 ASP A C 1
ATOM 5411 O O . ASP A 1 677 ? -0.376 -16.839 5.342 1.00 96.19 677 ASP A O 1
ATOM 5415 N N . ARG A 1 678 ? -2.552 -17.332 5.458 1.00 96.88 678 ARG A N 1
ATOM 5416 C CA . ARG A 1 678 ? -2.464 -18.550 4.632 1.00 96.88 678 ARG A CA 1
ATOM 5417 C C . ARG A 1 678 ? -2.143 -18.248 3.169 1.00 96.88 678 ARG A C 1
ATOM 5419 O O . ARG A 1 678 ? -1.433 -19.021 2.515 1.00 96.88 678 ARG A O 1
ATOM 5426 N N . ALA A 1 679 ? -2.770 -17.223 2.604 1.00 97.44 679 ALA A N 1
ATOM 5427 C CA . ALA A 1 679 ? -2.699 -16.959 1.178 1.00 97.44 679 ALA A CA 1
ATOM 5428 C C . ALA A 1 679 ? -1.328 -16.386 0.790 1.00 97.44 679 ALA A C 1
ATOM 5430 O O . ALA A 1 679 ? -0.878 -15.373 1.300 1.00 97.44 679 ALA A O 1
ATOM 5431 N N . THR A 1 680 ? -0.675 -17.021 -0.179 1.00 96.81 680 THR A N 1
ATOM 5432 C CA . THR A 1 680 ? 0.572 -16.537 -0.791 1.00 96.81 680 THR A CA 1
ATOM 5433 C C . THR A 1 680 ? 0.342 -15.518 -1.905 1.00 96.81 680 THR A C 1
ATOM 5435 O O . THR A 1 680 ? 1.267 -14.801 -2.265 1.00 96.81 680 THR A O 1
ATOM 5438 N N . HIS A 1 681 ? -0.867 -15.476 -2.480 1.00 97.56 681 HIS A N 1
ATOM 5439 C CA . HIS A 1 681 ? -1.226 -14.584 -3.579 1.00 97.56 681 HIS A CA 1
ATOM 5440 C C . HIS A 1 681 ? -2.657 -14.062 -3.427 1.00 97.56 681 HIS A C 1
ATOM 5442 O O . HIS A 1 681 ? -3.546 -14.775 -2.970 1.00 97.56 681 HIS A O 1
ATOM 5448 N N . ASN A 1 682 ? -2.918 -12.842 -3.888 1.00 94.81 682 ASN A N 1
ATOM 5449 C CA . ASN A 1 682 ? -4.243 -12.234 -3.761 1.00 94.81 682 ASN A CA 1
ATOM 5450 C C . ASN A 1 682 ? -5.376 -13.066 -4.394 1.00 94.81 682 ASN A C 1
ATOM 5452 O O . ASN A 1 682 ? -6.427 -13.262 -3.795 1.00 94.81 682 ASN A O 1
ATOM 5456 N N . HIS A 1 683 ? -5.147 -13.617 -5.589 1.00 95.44 683 HIS A N 1
ATOM 5457 C CA . HIS A 1 683 ? -6.167 -14.355 -6.345 1.00 95.44 683 HIS A CA 1
ATOM 5458 C C . HIS A 1 683 ? -6.533 -15.729 -5.751 1.00 95.44 683 HIS A C 1
ATOM 5460 O O . HIS A 1 683 ? -7.486 -16.346 -6.221 1.00 95.44 683 HIS A O 1
ATOM 5466 N N . ILE A 1 684 ? -5.787 -16.223 -4.752 1.00 97.12 684 ILE A N 1
ATOM 5467 C CA . ILE A 1 684 ? -6.097 -17.478 -4.042 1.00 97.12 684 ILE A CA 1
ATOM 5468 C C . ILE A 1 684 ? -6.834 -17.250 -2.715 1.00 97.12 684 ILE A C 1
ATOM 5470 O O . ILE A 1 684 ? -7.087 -18.217 -1.987 1.00 97.12 684 ILE A O 1
ATOM 5474 N N . LEU A 1 685 ? -7.141 -15.989 -2.389 1.00 97.81 685 LEU A N 1
ATOM 5475 C CA . LEU A 1 685 ? -7.941 -15.644 -1.225 1.00 97.81 685 LEU A CA 1
ATOM 5476 C C . LEU A 1 685 ? -9.360 -16.204 -1.362 1.00 97.81 685 LEU A C 1
ATOM 5478 O O . LEU A 1 685 ? -10.009 -16.081 -2.404 1.00 97.81 685 LEU A O 1
ATOM 5482 N N . VAL A 1 686 ? -9.861 -16.786 -0.279 1.00 98.00 686 VAL A N 1
ATOM 5483 C CA . VAL A 1 686 ? -11.218 -17.314 -0.168 1.00 98.00 686 VAL A CA 1
ATOM 5484 C C . VAL A 1 686 ? -12.036 -16.372 0.700 1.00 98.00 686 VAL A C 1
ATOM 5486 O O . VAL A 1 686 ? -11.797 -16.222 1.895 1.00 98.00 686 VAL A O 1
ATOM 5489 N N . LYS A 1 687 ? -13.027 -15.731 0.083 1.00 97.44 687 LYS A N 1
ATOM 5490 C CA . LYS A 1 687 ? -13.950 -14.830 0.775 1.00 97.44 687 LYS A CA 1
ATOM 5491 C C . LYS A 1 687 ? -14.807 -15.617 1.777 1.00 97.44 687 LYS A C 1
ATOM 5493 O O . LYS A 1 687 ? -15.463 -16.576 1.380 1.00 97.44 687 LYS A O 1
ATOM 5498 N N . GLY A 1 688 ? -14.840 -15.183 3.034 1.00 96.50 688 GLY A N 1
ATOM 5499 C CA . GLY A 1 688 ? -15.654 -15.765 4.100 1.00 96.50 688 GLY A CA 1
ATOM 5500 C C . GLY A 1 688 ? -17.156 -15.477 3.980 1.00 96.50 688 GLY A C 1
ATOM 5501 O O . GLY A 1 688 ? -17.610 -14.681 3.144 1.00 96.50 688 GLY A O 1
ATOM 5502 N N . ASP A 1 689 ? -17.934 -16.141 4.838 1.00 96.88 689 ASP A N 1
ATOM 5503 C CA . ASP A 1 689 ? -19.395 -15.997 4.957 1.00 96.88 689 ASP A CA 1
ATOM 5504 C C . ASP A 1 689 ? -19.833 -15.029 6.064 1.00 96.88 689 ASP A C 1
ATOM 5506 O O . ASP A 1 689 ? -21.025 -14.837 6.285 1.00 96.88 689 ASP A O 1
ATOM 5510 N N . ASP A 1 690 ? -18.873 -14.384 6.716 1.00 98.00 690 ASP A N 1
ATOM 5511 C CA . ASP A 1 690 ? -19.059 -13.328 7.700 1.00 98.00 690 ASP A CA 1
ATOM 5512 C C . ASP A 1 690 ? -18.083 -12.168 7.426 1.00 98.00 690 ASP A C 1
ATOM 5514 O O . ASP A 1 690 ? -17.336 -12.179 6.440 1.00 98.00 690 ASP A O 1
ATOM 5518 N N . ILE A 1 691 ? -18.164 -11.121 8.244 1.00 98.62 691 ILE A N 1
ATOM 5519 C CA . ILE A 1 691 ? -17.213 -10.006 8.260 1.00 98.62 691 ILE A CA 1
ATOM 5520 C C . ILE A 1 691 ? -16.445 -10.092 9.577 1.00 98.62 691 ILE A C 1
ATOM 5522 O O . ILE A 1 691 ? -17.047 -9.950 10.640 1.00 98.62 691 ILE A O 1
ATOM 5526 N N . GLU A 1 692 ? -15.135 -10.313 9.512 1.00 98.62 692 GLU A N 1
ATOM 5527 C CA . GLU A 1 692 ? -14.248 -10.260 10.676 1.00 98.62 692 GLU A CA 1
ATOM 5528 C C . GLU A 1 692 ? -13.928 -8.796 10.991 1.00 98.62 692 GLU A C 1
ATOM 5530 O O . GLU A 1 692 ? -13.475 -8.053 10.115 1.00 98.62 692 GLU A O 1
ATOM 5535 N N . VAL A 1 693 ? -14.201 -8.376 12.227 1.00 98.69 693 VAL A N 1
ATOM 5536 C CA . VAL A 1 693 ? -14.017 -7.000 12.697 1.00 98.69 693 VAL A CA 1
ATOM 5537 C C . VAL A 1 693 ? -13.022 -6.980 13.846 1.00 98.69 693 VAL A C 1
ATOM 5539 O O . VAL A 1 693 ? -13.194 -7.702 14.826 1.00 98.69 693 VAL A O 1
ATOM 5542 N N . HIS A 1 694 ? -12.039 -6.086 13.757 1.00 98.69 694 HIS A N 1
ATOM 5543 C CA . HIS A 1 694 ? -11.096 -5.786 14.835 1.00 98.69 694 HIS A CA 1
ATOM 5544 C C . HIS A 1 694 ? -11.297 -4.352 15.315 1.00 98.69 694 HIS A C 1
ATOM 5546 O O . HIS A 1 694 ? -11.339 -3.426 14.501 1.00 98.69 694 HIS A O 1
ATOM 5552 N N . LEU A 1 695 ? -11.405 -4.171 16.633 1.00 98.69 695 LEU A N 1
ATOM 5553 C CA . LEU A 1 695 ? -11.427 -2.866 17.300 1.00 98.69 695 LEU A CA 1
ATOM 5554 C C . LEU A 1 695 ? -10.269 -2.808 18.300 1.00 98.69 695 LEU A C 1
ATOM 5556 O O . LEU A 1 695 ? -10.339 -3.379 19.393 1.00 98.69 695 LEU A O 1
ATOM 5560 N N . ASP A 1 696 ? -9.202 -2.106 17.934 1.00 98.62 696 ASP A N 1
ATOM 5561 C CA . ASP A 1 696 ? -7.952 -2.117 18.683 1.00 98.62 696 ASP A CA 1
ATOM 5562 C C . ASP A 1 696 ? -7.744 -0.849 19.499 1.00 98.62 696 ASP A C 1
ATOM 5564 O O . ASP A 1 696 ? -7.775 0.271 18.984 1.00 98.62 696 ASP A O 1
ATOM 5568 N N . HIS A 1 697 ? -7.408 -1.036 20.773 1.00 98.12 697 HIS A N 1
ATOM 5569 C CA . HIS A 1 697 ? -6.866 0.028 21.610 1.00 98.12 697 HIS A CA 1
ATOM 5570 C C . HIS A 1 697 ? -5.458 0.432 21.158 1.00 98.12 697 HIS A C 1
ATOM 5572 O O . HIS A 1 697 ? -5.105 1.615 21.163 1.00 98.12 697 HIS A O 1
ATOM 5578 N N . LYS A 1 698 ? -4.645 -0.558 20.774 1.00 98.31 698 LYS A N 1
ATOM 5579 C CA . LYS A 1 698 ? -3.302 -0.368 20.227 1.00 98.31 698 LYS A CA 1
ATOM 5580 C C . LYS A 1 698 ? -3.076 -1.324 19.068 1.00 98.31 698 LYS A C 1
ATOM 5582 O O . LYS A 1 698 ? -3.360 -2.511 19.176 1.00 98.31 698 LYS A O 1
ATOM 5587 N N . HIS A 1 699 ? -2.486 -0.802 18.003 1.00 98.69 699 HIS A N 1
ATOM 5588 C CA . HIS A 1 699 ? -1.978 -1.580 16.882 1.00 98.69 699 HIS A CA 1
ATOM 5589 C C . HIS A 1 699 ? -0.503 -1.232 16.693 1.00 98.69 699 HIS A C 1
ATOM 5591 O O . HIS A 1 699 ? -0.141 -0.064 16.823 1.00 98.69 699 HIS A O 1
ATOM 5597 N N . MET A 1 700 ? 0.358 -2.219 16.465 1.00 98.75 700 MET A N 1
ATOM 5598 C CA . MET A 1 700 ? 1.776 -1.955 16.230 1.00 98.75 700 MET A CA 1
ATOM 5599 C C . MET A 1 700 ? 1.957 -1.267 14.870 1.00 98.75 700 MET A C 1
ATOM 5601 O O . MET A 1 700 ? 1.148 -1.477 13.957 1.00 98.75 700 MET A O 1
ATOM 5605 N N . GLY A 1 701 ? 3.000 -0.447 14.726 1.00 98.62 701 GLY A N 1
ATOM 5606 C CA . GLY A 1 701 ? 3.383 0.140 13.437 1.00 98.62 701 GLY A CA 1
ATOM 5607 C C . GLY A 1 701 ? 3.626 -0.906 12.337 1.00 98.62 701 GLY A C 1
ATOM 5608 O O . GLY A 1 701 ? 3.703 -2.113 12.600 1.00 98.62 701 GLY A O 1
ATOM 5609 N N . LEU A 1 702 ? 3.709 -0.442 11.092 1.00 98.19 702 LEU A N 1
ATOM 5610 C CA . LEU A 1 702 ? 4.081 -1.259 9.934 1.00 98.19 702 LEU A CA 1
ATOM 5611 C C . LEU A 1 702 ? 5.584 -1.228 9.628 1.00 98.19 702 LEU A C 1
ATOM 5613 O O . LEU A 1 702 ? 6.076 -2.162 9.000 1.00 98.19 702 LEU A O 1
ATOM 5617 N N . ALA A 1 703 ? 6.292 -0.170 10.030 1.00 96.81 703 ALA A N 1
ATOM 5618 C CA . ALA A 1 703 ? 7.660 0.149 9.624 1.00 96.81 703 ALA A CA 1
ATOM 5619 C C . ALA A 1 703 ? 7.855 0.287 8.102 1.00 96.81 703 ALA A C 1
ATOM 5621 O O . ALA A 1 703 ? 6.926 0.631 7.364 1.00 96.81 703 ALA A O 1
ATOM 5622 N N . GLY A 1 704 ? 9.087 0.053 7.642 1.00 96.44 704 GLY A N 1
ATOM 5623 C CA . GLY A 1 704 ? 9.485 0.138 6.239 1.00 96.44 704 GLY A CA 1
ATOM 5624 C C . GLY A 1 704 ? 10.812 0.856 5.986 1.00 96.44 704 GLY A C 1
ATOM 5625 O O . GLY A 1 704 ? 11.073 1.191 4.833 1.00 96.44 704 GLY A O 1
ATOM 5626 N N . ASP A 1 705 ? 11.636 1.103 7.015 1.00 97.75 705 ASP A N 1
ATOM 5627 C CA . ASP A 1 705 ? 13.022 1.574 6.825 1.00 97.75 705 ASP A CA 1
ATOM 5628 C C . ASP A 1 705 ? 13.825 0.563 5.983 1.00 97.75 705 ASP A C 1
ATOM 5630 O O . ASP A 1 705 ? 14.579 0.939 5.084 1.00 97.75 705 ASP A O 1
ATOM 5634 N N . ASP A 1 706 ? 13.582 -0.724 6.236 1.00 97.38 706 ASP A N 1
ATOM 5635 C CA . ASP A 1 706 ? 13.874 -1.857 5.365 1.00 97.38 706 ASP A CA 1
ATOM 5636 C C . ASP A 1 706 ? 12.815 -2.962 5.569 1.00 97.38 706 ASP A C 1
ATOM 5638 O O . ASP A 1 706 ? 11.890 -2.797 6.364 1.00 97.38 706 ASP A O 1
ATOM 5642 N N . SER A 1 707 ? 12.922 -4.077 4.836 1.00 97.06 707 SER A N 1
ATOM 5643 C CA . SER A 1 707 ? 12.007 -5.230 4.956 1.00 97.06 707 SER A CA 1
ATOM 5644 C C . SER A 1 707 ? 12.752 -6.544 5.243 1.00 97.06 707 SER A C 1
ATOM 5646 O O . SER A 1 707 ? 12.275 -7.630 4.910 1.00 97.06 707 SER A O 1
ATOM 5648 N N . TRP A 1 708 ? 13.950 -6.468 5.829 1.00 96.50 708 TRP A N 1
ATOM 5649 C CA . TRP A 1 708 ? 14.777 -7.634 6.178 1.00 96.50 708 TRP A CA 1
ATOM 5650 C C . TRP A 1 708 ? 15.350 -7.553 7.597 1.00 96.50 708 TRP A C 1
ATOM 5652 O O . TRP A 1 708 ? 16.193 -8.372 7.964 1.00 96.50 708 TRP A O 1
ATOM 5662 N N . SER A 1 709 ? 14.894 -6.599 8.405 1.00 96.31 709 SER A N 1
ATOM 5663 C CA . SER A 1 709 ? 15.171 -6.503 9.831 1.00 96.31 709 SER A CA 1
ATOM 5664 C C . SER A 1 709 ? 13.964 -5.933 10.597 1.00 96.31 709 SER A C 1
ATOM 5666 O O . SER A 1 709 ? 13.141 -5.224 10.014 1.00 96.31 709 SER A O 1
ATOM 5668 N N . PRO A 1 710 ? 13.824 -6.221 11.906 1.00 96.81 710 PRO A N 1
ATOM 5669 C CA . PRO A 1 710 ? 12.810 -5.579 12.740 1.00 96.81 710 PRO A CA 1
ATOM 5670 C C . PRO A 1 710 ? 13.074 -4.072 12.860 1.00 96.81 710 PRO A C 1
ATOM 5672 O O . PRO A 1 710 ? 14.016 -3.659 13.536 1.00 96.81 710 PRO A O 1
ATOM 5675 N N . CYS A 1 711 ? 12.240 -3.255 12.215 1.00 96.44 711 CYS A N 1
ATOM 5676 C CA . CYS A 1 711 ? 12.476 -1.815 12.077 1.00 96.44 711 CYS A CA 1
ATOM 5677 C C . CYS A 1 711 ? 11.284 -0.928 12.490 1.00 96.44 711 CYS A C 1
ATOM 5679 O O . CYS A 1 711 ? 11.210 0.233 12.093 1.00 96.44 711 CYS A O 1
ATOM 5681 N N . VAL A 1 712 ? 10.343 -1.435 13.302 1.00 98.12 712 VAL A N 1
ATOM 5682 C CA . VAL A 1 712 ? 9.300 -0.576 13.898 1.00 98.12 712 VAL A CA 1
ATOM 5683 C C . VAL A 1 712 ? 9.947 0.293 14.974 1.00 98.12 712 VAL A C 1
ATOM 5685 O O . VAL A 1 712 ? 10.549 -0.232 15.909 1.00 98.12 712 VAL A O 1
ATOM 5688 N N . HIS A 1 713 ? 9.821 1.616 14.844 1.00 98.19 713 HIS A N 1
ATOM 5689 C CA . HIS A 1 713 ? 10.384 2.558 15.818 1.00 98.19 713 HIS A CA 1
ATOM 5690 C C . HIS A 1 713 ? 9.685 2.422 17.178 1.00 98.19 713 HIS A C 1
ATOM 5692 O O . HIS A 1 713 ? 8.495 2.097 17.247 1.00 98.19 713 HIS A O 1
ATOM 5698 N N . ASP A 1 714 ? 10.427 2.675 18.258 1.00 97.88 714 ASP A N 1
ATOM 5699 C CA . ASP A 1 714 ? 10.020 2.377 19.637 1.00 97.88 714 ASP A CA 1
ATOM 5700 C C . ASP A 1 714 ? 8.660 2.981 20.024 1.00 97.88 714 ASP A C 1
ATOM 5702 O O . ASP A 1 714 ? 7.876 2.344 20.731 1.00 97.88 714 ASP A O 1
ATOM 5706 N N . GLU A 1 715 ? 8.330 4.183 19.544 1.00 97.44 715 GLU A N 1
ATOM 5707 C CA . GLU A 1 715 ? 7.057 4.853 19.833 1.00 97.44 715 GLU A CA 1
ATOM 5708 C C . GLU A 1 715 ? 5.826 4.174 19.204 1.00 97.44 715 GLU A C 1
ATOM 5710 O O . GLU A 1 715 ? 4.692 4.454 19.610 1.00 97.44 715 GLU A O 1
ATOM 5715 N N . TYR A 1 716 ? 6.037 3.276 18.238 1.00 98.31 716 TYR A N 1
ATOM 5716 C CA . TYR A 1 716 ? 4.995 2.501 17.560 1.00 98.31 716 TYR A CA 1
ATOM 5717 C C . TYR A 1 716 ? 5.008 1.014 17.946 1.00 98.31 716 TYR A C 1
ATOM 5719 O O . TYR A 1 716 ? 4.203 0.240 17.416 1.00 98.31 716 TYR A O 1
ATOM 5727 N N . LEU A 1 717 ? 5.881 0.610 18.875 1.00 98.31 717 LEU A N 1
ATOM 5728 C CA . LEU A 1 717 ? 5.849 -0.712 19.498 1.00 98.31 717 LEU A CA 1
ATOM 5729 C C . LEU A 1 717 ? 4.760 -0.796 20.573 1.00 98.31 717 LEU A C 1
ATOM 5731 O O . LEU A 1 717 ? 4.404 0.182 21.233 1.00 98.31 717 LEU A O 1
ATOM 5735 N N . ILE A 1 718 ? 4.260 -2.012 20.798 1.00 98.44 718 ILE A N 1
ATOM 5736 C CA . ILE A 1 718 ? 3.342 -2.320 21.899 1.00 98.44 718 ILE A CA 1
ATOM 5737 C C . ILE A 1 718 ? 4.076 -3.221 22.897 1.00 98.44 718 ILE A C 1
ATOM 5739 O O . ILE A 1 718 ? 4.080 -4.436 22.723 1.00 98.44 718 ILE A O 1
ATOM 5743 N N . PRO A 1 719 ? 4.740 -2.680 23.930 1.00 97.88 719 PRO A N 1
ATOM 5744 C CA . PRO A 1 719 ? 5.435 -3.513 24.909 1.00 97.88 719 PRO A CA 1
ATOM 5745 C C . PRO A 1 719 ? 4.471 -4.442 25.670 1.00 97.88 719 PRO A C 1
ATOM 5747 O O . PRO A 1 719 ? 3.307 -4.117 25.880 1.00 97.88 719 PRO A O 1
ATOM 5750 N N . ALA A 1 720 ? 4.951 -5.594 26.140 1.00 97.44 720 ALA A N 1
ATOM 5751 C CA . ALA A 1 720 ? 4.151 -6.549 26.913 1.00 97.44 720 ALA A CA 1
ATOM 5752 C C . ALA A 1 720 ? 3.914 -6.077 28.367 1.00 97.44 720 ALA A C 1
ATOM 5754 O O . ALA A 1 720 ? 4.446 -6.632 29.328 1.00 97.44 720 ALA A O 1
ATOM 5755 N N . VAL A 1 721 ? 3.128 -5.011 28.524 1.00 97.62 721 VAL A N 1
ATOM 5756 C CA . VAL A 1 721 ? 2.738 -4.400 29.805 1.00 97.62 721 VAL A CA 1
ATOM 5757 C C . VAL A 1 721 ? 1.214 -4.423 29.973 1.00 97.62 721 VAL A C 1
ATOM 5759 O O . VAL A 1 721 ? 0.499 -4.702 29.011 1.00 97.62 721 VAL A O 1
ATOM 5762 N N . PRO A 1 722 ? 0.673 -4.152 31.174 1.00 98.25 722 PRO A N 1
ATOM 5763 C CA . PRO A 1 722 ? -0.771 -4.054 31.345 1.00 98.25 722 PRO A CA 1
ATOM 5764 C C . PRO A 1 722 ? -1.399 -2.931 30.503 1.00 98.25 722 PRO A C 1
ATOM 5766 O O . PRO A 1 722 ? -0.873 -1.819 30.458 1.00 98.25 722 PRO A O 1
ATOM 5769 N N . TYR A 1 723 ? -2.559 -3.211 29.905 1.00 98.12 723 TYR A N 1
ATOM 5770 C CA . TYR A 1 723 ? -3.374 -2.244 29.160 1.00 98.12 723 TYR A CA 1
ATOM 5771 C C . TYR A 1 723 ? -4.815 -2.250 29.668 1.00 98.12 723 TYR A C 1
ATOM 5773 O O . TYR A 1 723 ? -5.353 -3.303 30.018 1.00 98.12 723 TYR A O 1
ATOM 5781 N N . SER A 1 724 ? -5.445 -1.076 29.651 1.00 97.81 724 SER A N 1
ATOM 5782 C CA . SER A 1 724 ? -6.846 -0.887 30.025 1.00 97.81 724 SER A CA 1
ATOM 5783 C C . SER A 1 724 ? -7.550 -0.037 28.978 1.00 97.81 724 SER A C 1
ATOM 5785 O O . SER A 1 724 ? -7.081 1.052 28.644 1.00 97.81 724 SER A O 1
ATOM 5787 N N . PHE A 1 725 ? -8.679 -0.521 28.470 1.00 97.56 725 PHE A N 1
ATOM 5788 C CA . PHE A 1 725 ? -9.490 0.201 27.495 1.00 97.56 725 PHE A CA 1
ATOM 5789 C C . PHE A 1 725 ? -10.967 -0.152 27.631 1.00 97.56 725 PHE A C 1
ATOM 5791 O O . PHE A 1 725 ? -11.344 -1.126 28.284 1.00 97.56 725 PHE A O 1
ATOM 5798 N N . SER A 1 726 ? -11.830 0.669 27.046 1.00 97.25 726 SER A N 1
ATOM 5799 C CA . SER A 1 726 ? -13.270 0.451 27.062 1.00 97.25 726 SER A CA 1
ATOM 5800 C C . SER A 1 726 ? -13.903 0.853 25.741 1.00 97.25 726 SER A C 1
ATOM 5802 O O . SER A 1 726 ? -13.618 1.925 25.200 1.00 97.25 726 SER A O 1
ATOM 5804 N N . ILE A 1 727 ? -14.796 -0.000 25.254 1.00 97.00 727 ILE A N 1
ATOM 5805 C CA . ILE A 1 727 ? -15.588 0.233 24.048 1.00 97.00 727 ILE A CA 1
ATOM 5806 C C . ILE A 1 727 ? -17.074 0.209 24.388 1.00 97.00 727 ILE A C 1
ATOM 5808 O O . ILE A 1 727 ? -17.517 -0.523 25.275 1.00 97.00 727 ILE A O 1
ATOM 5812 N N . ARG A 1 728 ? -17.850 1.014 23.670 1.00 96.12 728 ARG A N 1
ATOM 5813 C CA . ARG A 1 728 ? -19.310 0.994 23.696 1.00 96.12 728 ARG A CA 1
ATOM 5814 C C . ARG A 1 728 ? -19.805 0.377 22.401 1.00 96.12 728 ARG A C 1
ATOM 5816 O O . ARG A 1 728 ? -19.389 0.804 21.330 1.00 96.12 728 ARG A O 1
ATOM 5823 N N . LEU A 1 729 ? -20.741 -0.554 22.512 1.00 96.31 729 LEU A N 1
ATOM 5824 C CA . LEU A 1 729 ? -21.498 -1.120 21.407 1.00 96.31 729 LEU A CA 1
ATOM 5825 C C . LEU A 1 729 ? -22.979 -0.789 21.594 1.00 96.31 729 LEU A C 1
ATOM 5827 O O . LEU A 1 729 ? -23.477 -0.816 22.717 1.00 96.31 729 LEU A O 1
ATOM 5831 N N . CYS A 1 730 ? -23.680 -0.459 20.516 1.00 93.81 730 CYS A N 1
ATOM 5832 C CA . CYS A 1 730 ? -25.073 -0.013 20.563 1.00 93.81 730 CYS A CA 1
ATOM 5833 C C . CYS A 1 730 ? -25.842 -0.523 19.336 1.00 93.81 730 CYS A C 1
ATOM 5835 O O . CYS A 1 730 ? -25.276 -0.524 18.237 1.00 93.81 730 CYS A O 1
ATOM 5837 N N . PRO A 1 731 ? -27.115 -0.939 19.479 1.00 93.00 731 PRO A N 1
ATOM 5838 C CA . PRO A 1 731 ? -27.926 -1.313 18.329 1.00 93.00 731 PRO A CA 1
ATOM 5839 C C . PRO A 1 731 ? -28.237 -0.090 17.453 1.00 93.00 731 PRO A C 1
ATOM 5841 O O . PRO A 1 731 ? -28.599 0.977 17.952 1.00 93.00 731 PRO A O 1
ATOM 5844 N N . ILE A 1 732 ? -28.152 -0.260 16.134 1.00 92.50 732 ILE A N 1
ATOM 5845 C CA . ILE A 1 732 ? -28.596 0.730 15.148 1.00 92.50 732 ILE A CA 1
ATOM 5846 C C . ILE A 1 732 ? -29.850 0.221 14.446 1.00 92.50 732 ILE A C 1
ATOM 5848 O O . ILE A 1 732 ? -29.943 -0.945 14.063 1.00 92.50 732 ILE A O 1
ATOM 5852 N N . THR A 1 733 ? -30.797 1.133 14.251 1.00 92.38 733 THR A N 1
ATOM 5853 C CA . THR A 1 733 ? -32.006 0.925 13.452 1.00 92.38 733 THR A CA 1
ATOM 5854 C C . THR A 1 733 ? -32.047 1.965 12.330 1.00 92.38 733 THR A C 1
ATOM 5856 O O . THR A 1 733 ? -31.328 2.964 12.406 1.00 92.38 733 THR A O 1
ATOM 5859 N N . PRO A 1 734 ? -32.943 1.829 11.341 1.00 90.50 734 PRO A N 1
ATOM 5860 C CA . PRO A 1 734 ? -33.082 2.813 10.264 1.00 90.50 734 PRO A CA 1
ATOM 5861 C C . PRO A 1 734 ? -33.486 4.211 10.763 1.00 90.50 734 PRO A C 1
ATOM 5863 O O . PRO A 1 734 ? -33.323 5.199 10.051 1.00 90.50 734 PRO A O 1
ATOM 5866 N N . ALA A 1 735 ? -34.018 4.299 11.988 1.00 87.00 735 ALA A N 1
ATOM 5867 C CA . ALA A 1 735 ? -34.417 5.545 12.634 1.00 87.00 735 ALA A CA 1
ATOM 5868 C C . ALA A 1 735 ? -33.280 6.234 13.415 1.00 87.00 735 ALA A C 1
ATOM 5870 O O . ALA A 1 735 ? -33.464 7.363 13.866 1.00 87.00 735 ALA A O 1
ATOM 5871 N N . THR A 1 736 ? -32.127 5.579 13.587 1.00 85.06 736 THR A N 1
ATOM 5872 C CA . THR A 1 736 ? -31.004 6.079 14.389 1.00 85.06 736 THR A CA 1
ATOM 5873 C C . THR A 1 736 ? -29.755 6.189 13.521 1.00 85.06 736 THR A C 1
ATOM 5875 O O . THR A 1 736 ? -29.325 5.196 12.944 1.00 85.06 736 THR A O 1
ATOM 5878 N N . SER A 1 737 ? -29.112 7.357 13.455 1.00 84.25 737 SER A N 1
ATOM 5879 C CA . SER A 1 737 ? -27.792 7.461 12.818 1.00 84.25 737 SER A CA 1
ATOM 5880 C C . SER A 1 737 ? -26.658 7.295 13.836 1.00 84.25 737 SER A C 1
ATOM 5882 O O . SER A 1 737 ? -26.809 7.631 15.013 1.00 84.25 737 SER A O 1
ATOM 5884 N N . GLY A 1 738 ? -25.487 6.824 13.389 1.00 85.25 738 GLY A N 1
ATOM 5885 C CA . GLY A 1 738 ? -24.286 6.772 14.237 1.00 85.25 738 GLY A CA 1
ATOM 5886 C C . GLY A 1 738 ? -23.905 8.140 14.814 1.00 85.25 738 GLY A C 1
ATOM 5887 O O . GLY A 1 738 ? -23.435 8.231 15.946 1.00 85.25 738 GLY A O 1
ATOM 5888 N N . LEU A 1 739 ? -24.212 9.217 14.084 1.00 83.81 739 LEU A N 1
ATOM 5889 C CA . LEU A 1 739 ? -24.036 10.577 14.572 1.00 83.81 739 LEU A CA 1
ATOM 5890 C C . LEU A 1 739 ? -24.930 10.896 15.763 1.00 83.81 739 LEU A C 1
ATOM 5892 O O . LEU A 1 739 ? -24.460 11.459 16.745 1.00 83.81 739 LEU A O 1
ATOM 5896 N N . ASP A 1 740 ? -26.214 10.555 15.680 1.00 85.12 740 ASP A N 1
ATOM 5897 C CA . ASP A 1 740 ? -27.156 10.840 16.761 1.00 85.12 740 ASP A CA 1
ATOM 5898 C C . ASP A 1 740 ? -26.724 10.116 18.042 1.00 85.12 740 ASP A C 1
ATOM 5900 O O . ASP A 1 740 ? -26.790 10.676 19.141 1.00 85.12 740 ASP A O 1
ATOM 5904 N N . VAL A 1 741 ? -26.199 8.892 17.897 1.00 87.50 741 VAL A N 1
ATOM 5905 C CA . VAL A 1 741 ? -25.602 8.131 19.002 1.00 87.50 741 VAL A CA 1
ATOM 5906 C C . VAL A 1 741 ? -24.362 8.834 19.548 1.00 87.50 741 VAL A C 1
ATOM 5908 O O . VAL A 1 741 ? -24.232 8.934 20.770 1.00 87.50 741 VAL A O 1
ATOM 5911 N N . TYR A 1 742 ? -23.474 9.343 18.694 1.00 86.69 742 TYR A N 1
ATOM 5912 C CA . TYR A 1 742 ? -22.286 10.091 19.112 1.00 86.69 742 TYR A CA 1
ATOM 5913 C C . TYR A 1 742 ? -22.656 11.392 19.846 1.00 86.69 742 TYR A C 1
ATOM 5915 O O . TYR A 1 742 ? -22.283 11.568 21.003 1.00 86.69 742 TYR A O 1
ATOM 5923 N N . ILE A 1 743 ? -23.494 12.245 19.249 1.00 80.88 743 ILE A N 1
ATOM 5924 C CA . ILE A 1 743 ? -23.947 13.522 19.830 1.00 80.88 743 ILE A CA 1
ATOM 5925 C C . ILE A 1 743 ? -24.650 13.310 21.174 1.00 80.88 743 ILE A C 1
ATOM 5927 O O . ILE A 1 743 ? -24.481 14.108 22.095 1.00 80.88 743 ILE A O 1
ATOM 5931 N N . SER A 1 744 ? -25.415 12.223 21.333 1.00 78.25 744 SER A N 1
ATOM 5932 C CA . SER A 1 744 ? -26.104 11.930 22.599 1.00 78.25 744 SER A CA 1
ATOM 5933 C C . SER A 1 744 ? -25.159 11.724 23.796 1.00 78.25 744 SER A C 1
ATOM 5935 O O . SER A 1 744 ? -25.596 11.877 24.942 1.00 78.25 744 SER A O 1
ATOM 5937 N N . GLN A 1 745 ? -23.887 11.396 23.533 1.00 73.56 745 GLN A N 1
ATOM 5938 C CA . GLN A 1 745 ? -22.842 11.163 24.539 1.00 73.56 745 GLN A CA 1
ATOM 5939 C C . GLN A 1 745 ? -22.128 12.442 24.953 1.00 73.56 745 GLN A C 1
ATOM 5941 O O . GLN A 1 745 ? -21.583 12.499 26.055 1.00 73.56 745 GLN A O 1
ATOM 5946 N N . LEU A 1 746 ? -22.136 13.454 24.086 1.00 68.06 746 LEU A N 1
ATOM 5947 C CA . LEU A 1 746 ? -21.514 14.736 24.368 1.00 68.06 746 LEU A CA 1
ATOM 5948 C C . LEU A 1 746 ? -22.344 15.414 25.471 1.00 68.06 746 LEU A C 1
ATOM 5950 O O . LEU A 1 746 ? -23.570 15.584 25.375 1.00 68.06 746 LEU A O 1
ATOM 5954 N N . GLN A 1 747 ? -21.699 15.712 26.598 1.00 58.22 747 GLN A N 1
ATOM 5955 C CA . GLN A 1 747 ? -22.341 16.423 27.700 1.00 58.22 747 GLN A CA 1
ATOM 5956 C C . GLN A 1 747 ? -22.432 17.908 27.312 1.00 58.22 747 GLN A C 1
ATOM 5958 O O . GLN A 1 747 ? -21.431 18.621 27.339 1.00 58.22 747 GLN A O 1
ATOM 5963 N N . TYR A 1 748 ? -23.617 18.359 26.885 1.00 49.88 748 TYR A N 1
ATOM 5964 C CA . TYR A 1 748 ? -23.888 19.773 26.589 1.00 49.88 748 TYR A CA 1
ATOM 5965 C C . TYR A 1 748 ? -24.291 20.569 27.819 1.00 49.88 748 TYR A C 1
ATOM 5967 O O . TYR A 1 748 ? -25.136 20.056 28.592 1.00 49.88 748 TYR A O 1
#

Sequence (748 aa):
MASSLPGQLVSLLENGQHHVWEDQSIIKWRKRDAHVPLRCHESVDGSLKYWYERNKVSFVVSNSAVWNDDAVVGALDSAALWVKGLPFVKSLSGYWKFFLASNPKNVPLNFHDSAFHDIQWETLPVPSNWQMHGFDRPIYTNVVYPFPLDPPFVHVDNPTGCYRTYFDIPKEWSGRRIFLHFEAVDSAFCAWVNGVPIGYSTDKKNVLAVQVFRWSDGSYLEDQDHWWLSGIHRDVLLLSKPQVEVKIDNSRETSKDSFLPNYTIEASLFDTASWYSTDGYADLASSNVASLKLNPSPSTSLGFHGYWLEGRLEMPRLWSAEQITNTHFYETTQGLEFSWSAHGDGYKLGSGILPLPLIEPQKSFSIEWKSAPWYPLWTSSFAEEYFLTITAKLLHSTKWVKAGHVISSTQVQLPSKREIVPHVIKTKEATFIGEILGDTIKVSQQNLWEIILNVKTGAVESWKVEGVSLMTKGIFPCFWRAPTDNDKGGGDSSYFSLWKAARIDSLNYITKSCSIQTKTDHLVRVAAVFLGVPKSEEGSLSKEESALIEIDVIYTIYGSGDVVVECNTRPSSNLPPLPRVGVEFHLDKSMDQIKWYGRGPFECYPDRKAAAHVAVYEQNVGDMHVPYIVPGECSGRADVRWVTFQNKDGFGIYASIYGSSPPMQINASYYSTAELDRATHNHILVKGDDIEVHLDHKHMGLAGDDSWSPCVHDEYLIPAVPYSFSIRLCPITPATSGLDVYISQLQY

Secondary structure (DSSP, 8-state):
-PPPHHHHHHHHHHSSS--GGG-TT-S-SSPPPP-S-----SSHHHHHHHHHHHTT--HHHHTT---STTHHHHHHHHHHHHHTT-TTEEE--EEEEEEEESSGGGSPTTTTSTT---TTSEEEEES--GGGGTSS--EEESSS-SS--BTTB--S---EEEEEEEE---GGGTTSEEEEEES--BSEEEEEETTEET----SS-EEEEEEEES--GGGGG---SEEE--B--S-EEEEEE-SS-EEE---S---TT--SS-----EEE---S-SS-----------------------------PPP-----SSPPP--EEEEE---SS--GGGEEEEEEEEETTEEEEEEE-------TT-EEEEEGGGSTTHHHHHH---S-EEEEEEEEESS--SSS-TT-EEEEEEEEEPPSS--PPB---------EEEEETTEEEEEETTTEEEEEETTT-SEEEEEETTEE-EEEEEEEE---PPPHHHHTTGGGSHHHHHHHTTGGGEEEEEEEEEEEEE-SSEEEEEEEEEEEEPPPTT-S-TTTT-SEEEEEEEEEETTS-EEEEEEEEE-TTSPPPSEEEEEEEEETT--EEEEEEEESS--BTTB-TTSEEEEEEEEHHHH----SS--S---EEEESEEEEE-TTS-EEEEEE-BTPPPEEEEEESS-HHHHHH-SSGGG----SEEEEEEEEEE-----S-SSS----GGG---SS-EEEEEEEEEE-TT--HHHHHHHHS--